Protein AF-0000000077314220 (afdb_homodimer)

Structure (mmCIF, N/CA/C/O backbone):
data_AF-0000000077314220-model_v1
#
loop_
_entity.id
_entity.type
_entity.pdbx_description
1 polymer Carboxypeptidase
#
loop_
_atom_site.group_PDB
_atom_site.id
_atom_site.type_symbol
_atom_site.label_atom_id
_atom_site.label_alt_id
_atom_site.label_comp_id
_atom_site.label_asym_id
_atom_site.label_entity_id
_atom_site.label_seq_id
_atom_site.pdbx_PDB_ins_code
_atom_site.Cartn_x
_atom_site.Cartn_y
_atom_site.Cartn_z
_atom_site.occupancy
_atom_site.B_iso_or_equiv
_atom_site.auth_seq_id
_atom_site.auth_comp_id
_atom_site.auth_asym_id
_atom_site.auth_atom_id
_atom_site.pdbx_PDB_model_num
ATOM 1 N N . MET A 1 1 ? -46.625 78.812 -2.16 1 30.59 1 MET A N 1
ATOM 2 C CA . MET A 1 1 ? -46.312 77.375 -2.182 1 30.59 1 MET A CA 1
ATOM 3 C C . MET A 1 1 ? -44.781 77.125 -2.312 1 30.59 1 MET A C 1
ATOM 5 O O . MET A 1 1 ? -44.219 77.5 -3.344 1 30.59 1 MET A O 1
ATOM 9 N N . GLY A 1 2 ? -44 77.312 -1.196 1 34.62 2 GLY A N 1
ATOM 10 C CA . GLY A 1 2 ? -42.562 77.312 -0.961 1 34.62 2 GLY A CA 1
ATOM 11 C C . GLY A 1 2 ? -41.938 75.938 -1.175 1 34.62 2 GLY A C 1
ATOM 12 O O . GLY A 1 2 ? -42.438 74.938 -0.644 1 34.62 2 GLY A O 1
ATOM 13 N N . PHE A 1 3 ? -41.281 75.688 -2.311 1 38.62 3 PHE A N 1
ATOM 14 C CA . PHE A 1 3 ? -40.5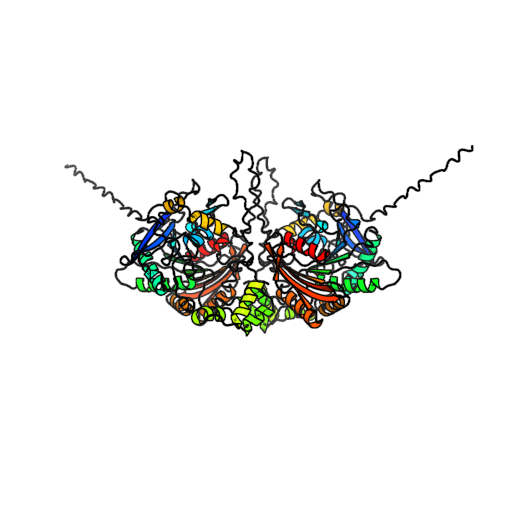62 74.5 -2.732 1 38.62 3 PHE A CA 1
ATOM 15 C C . PHE A 1 3 ? -39.438 74.188 -1.757 1 38.62 3 PHE A C 1
ATOM 17 O O . PHE A 1 3 ? -38.469 74.938 -1.637 1 38.62 3 PHE A O 1
ATOM 24 N N . GLN A 1 4 ? -39.75 73.562 -0.614 1 35.44 4 GLN A N 1
ATOM 25 C CA . GLN A 1 4 ? -38.75 73.062 0.304 1 35.44 4 GLN A CA 1
ATOM 26 C C . GLN A 1 4 ? -37.875 72 -0.354 1 35.44 4 GLN A C 1
ATOM 28 O O . GLN A 1 4 ? -38.406 71 -0.836 1 35.44 4 GLN A O 1
ATOM 33 N N . PHE A 1 5 ? -36.719 72.375 -0.922 1 39.31 5 PHE A N 1
ATOM 34 C CA . PHE A 1 5 ? -35.656 71.5 -1.414 1 39.31 5 PHE A CA 1
ATOM 35 C C . PHE A 1 5 ? -35.125 70.625 -0.303 1 39.31 5 PHE A C 1
ATOM 37 O O . PHE A 1 5 ? -34.562 71.062 0.687 1 39.31 5 PHE A O 1
ATOM 44 N N . HIS A 1 6 ? -35.812 69.5 -0.032 1 38.03 6 HIS A N 1
ATOM 45 C CA . HIS A 1 6 ? -35.219 68.5 0.834 1 38.03 6 HIS A CA 1
ATOM 46 C C . HIS A 1 6 ? -33.906 68 0.281 1 38.03 6 HIS A C 1
ATOM 48 O O . HIS A 1 6 ? -33.844 67.5 -0.846 1 38.03 6 HIS A O 1
ATOM 54 N N . GLU A 1 7 ? -32.75 68.562 0.665 1 34.25 7 GLU A N 1
ATOM 55 C CA . GLU A 1 7 ? -31.406 68.062 0.426 1 34.25 7 GLU A CA 1
ATOM 56 C C . GLU A 1 7 ? -31.266 66.625 0.928 1 34.25 7 GLU A C 1
ATOM 58 O O . GLU A 1 7 ? -31.484 66.375 2.109 1 34.25 7 GLU A O 1
ATOM 63 N N . ILE A 1 8 ? -31.562 65.625 0.116 1 38.06 8 ILE A N 1
ATOM 64 C CA . ILE A 1 8 ? -31.234 64.25 0.375 1 38.06 8 ILE A CA 1
ATOM 65 C C . ILE A 1 8 ? -29.719 64.125 0.575 1 38.06 8 ILE A C 1
ATOM 67 O O . ILE A 1 8 ? -28.938 64.375 -0.343 1 38.06 8 ILE A O 1
ATOM 71 N N . ILE A 1 9 ? -29.188 64.312 1.764 1 36.97 9 ILE A N 1
ATOM 72 C CA . ILE A 1 9 ? -27.828 63.969 2.125 1 36.97 9 ILE A CA 1
ATOM 73 C C . ILE A 1 9 ? -27.594 62.469 1.864 1 36.97 9 ILE A C 1
ATOM 75 O O . ILE A 1 9 ? -28.219 61.625 2.502 1 36.97 9 ILE A O 1
ATOM 79 N N . VAL A 1 10 ? -27.281 62.094 0.671 1 36.12 10 VAL A N 1
ATOM 80 C CA . VAL A 1 10 ? -26.75 60.75 0.399 1 36.12 10 VAL A CA 1
ATOM 81 C C . VAL A 1 10 ? -25.5 60.5 1.241 1 36.12 10 VAL A C 1
ATOM 83 O O . VAL A 1 10 ? -24.484 61.188 1.061 1 36.12 10 VAL A O 1
ATOM 86 N N . VAL A 1 11 ? -25.641 60.156 2.455 1 34.25 11 VAL A N 1
ATOM 87 C CA . VAL A 1 11 ? -24.531 59.594 3.213 1 34.25 11 VAL A CA 1
ATOM 88 C C . VAL A 1 11 ? -23.906 58.469 2.422 1 34.25 11 VAL A C 1
ATOM 90 O O . VAL A 1 11 ? -24.547 57.438 2.182 1 34.25 11 VAL A O 1
ATOM 93 N N . PHE A 1 12 ? -23.078 58.781 1.462 1 32.44 12 PHE A N 1
ATOM 94 C CA . PHE A 1 12 ? -22.156 57.781 0.957 1 32.44 12 PHE A CA 1
ATOM 95 C C . PHE A 1 12 ? -21.5 57 2.105 1 32.44 12 PHE A C 1
ATOM 97 O O . PHE A 1 12 ? -20.75 57.594 2.889 1 32.44 12 PHE A O 1
ATOM 104 N N . CYS A 1 13 ? -22.234 56.094 2.67 1 31.41 13 CYS A N 1
ATOM 105 C CA . CYS A 1 13 ? -21.562 55.094 3.479 1 31.41 13 CYS A CA 1
ATOM 106 C C . CYS A 1 13 ? -20.266 54.625 2.818 1 31.41 13 CYS A C 1
ATOM 108 O O . CYS A 1 13 ? -20.297 53.906 1.822 1 31.41 13 CYS A O 1
ATOM 110 N N . LEU A 1 14 ? -19.297 55.469 2.719 1 31.53 14 LEU A N 1
ATOM 111 C CA . LEU A 1 14 ? -17.969 54.875 2.506 1 31.53 14 LEU A CA 1
ATOM 112 C C . LEU A 1 14 ? -17.797 53.625 3.336 1 31.53 14 LEU A C 1
ATOM 114 O O . LEU A 1 14 ? -17.703 53.688 4.562 1 31.53 14 LEU A O 1
ATOM 118 N N . CYS A 1 15 ? -18.594 52.594 3.035 1 32.47 15 CYS A N 1
ATOM 119 C CA . CYS A 1 15 ? -18.062 51.312 3.51 1 32.47 15 CYS A CA 1
ATOM 120 C C . CYS A 1 15 ? -16.547 51.312 3.514 1 32.47 15 CYS A C 1
ATOM 122 O O . CYS A 1 15 ? -15.914 51.375 2.457 1 32.47 15 CYS A O 1
ATOM 124 N N . LEU A 1 16 ? -15.922 52 4.375 1 34.56 16 LEU A N 1
ATOM 125 C CA . LEU A 1 16 ? -14.531 51.719 4.699 1 34.56 16 LEU A CA 1
ATOM 126 C C . LEU A 1 16 ? -14.211 50.25 4.469 1 34.56 16 LEU A C 1
ATOM 128 O O . LEU A 1 16 ? -14.609 49.375 5.262 1 34.56 16 LEU A O 1
ATOM 132 N N . LEU A 1 17 ? -14.359 49.75 3.332 1 38.25 17 LEU A N 1
ATOM 133 C CA . LEU A 1 17 ? -13.633 48.531 3.064 1 38.25 17 LEU A CA 1
ATOM 134 C C . LEU A 1 17 ? -12.281 48.531 3.775 1 38.25 17 LEU A C 1
ATOM 136 O O . LEU A 1 17 ? -11.375 49.25 3.393 1 38.25 17 LEU A O 1
ATOM 140 N N . ARG A 1 18 ? -12.25 48.656 5.078 1 42.16 18 ARG A N 1
ATOM 141 C CA . ARG A 1 18 ? -11.031 48.375 5.828 1 42.16 18 ARG A CA 1
ATOM 142 C C . ARG A 1 18 ? -10.18 47.312 5.125 1 42.16 18 ARG A C 1
ATOM 144 O O . ARG A 1 18 ? -10.562 46.156 5.047 1 42.16 18 ARG A O 1
ATOM 151 N N . LEU A 1 19 ? -9.445 47.625 4.109 1 46.22 19 LEU A N 1
ATOM 152 C CA . LEU A 1 19 ? -8.445 47 3.266 1 46.22 19 LEU A CA 1
ATOM 153 C C . LEU A 1 19 ? -7.469 46.156 4.102 1 46.22 19 LEU A C 1
ATOM 155 O O . LEU A 1 19 ? -7.137 46.562 5.227 1 46.22 19 LEU A O 1
ATOM 159 N N . CYS A 1 20 ? -7.367 44.844 3.908 1 55.41 20 CYS A N 1
ATOM 160 C CA . CYS A 1 20 ? -6.332 43.906 4.309 1 55.41 20 CYS A CA 1
ATOM 161 C C . CYS A 1 20 ? -4.953 44.562 4.238 1 55.41 20 CYS A C 1
ATOM 163 O O . CYS A 1 20 ? -4.605 45.188 3.234 1 55.41 20 CYS A O 1
ATOM 165 N N . ASN A 1 21 ? -4.324 44.906 5.398 1 60.09 21 ASN A N 1
ATOM 166 C CA . ASN A 1 21 ? -2.98 45.469 5.453 1 60.09 21 ASN A CA 1
ATOM 167 C C . ASN A 1 21 ? -1.93 44.438 5.027 1 60.09 21 ASN A C 1
ATOM 169 O O . ASN A 1 21 ? -0.733 44.75 5.023 1 60.09 21 ASN A O 1
ATOM 173 N N . GLY A 1 22 ? -2.375 43.188 4.707 1 73.38 22 GLY A N 1
ATOM 174 C CA . GLY A 1 22 ? -1.39 42.25 4.211 1 73.38 22 GLY A CA 1
ATOM 175 C C . GLY A 1 22 ? -0.911 42.562 2.807 1 73.38 22 GLY A C 1
ATOM 176 O O . GLY A 1 22 ? -1.623 43.219 2.035 1 73.38 22 GLY A O 1
ATOM 177 N N . GLU A 1 23 ? 0.293 42.25 2.6 1 87.62 23 GLU A N 1
ATOM 178 C CA . GLU A 1 23 ? 0.852 42.531 1.283 1 87.62 23 GLU A CA 1
ATOM 179 C C . GLU A 1 23 ? 0.316 41.562 0.227 1 87.62 23 GLU A C 1
ATOM 181 O O . GLU A 1 23 ? 0.513 40.344 0.328 1 87.62 23 GLU A O 1
ATOM 186 N N . LEU A 1 24 ? -0.346 42.094 -0.724 1 95.38 24 LEU A N 1
ATOM 187 C CA . LEU A 1 24 ? -0.907 41.344 -1.832 1 95.38 24 LEU A CA 1
ATOM 188 C C . LEU A 1 24 ? 0.2 40.75 -2.699 1 95.38 24 LEU A C 1
ATOM 190 O O . LEU A 1 24 ? 1.181 41.438 -3.01 1 95.38 24 LEU A O 1
ATOM 194 N N . ILE A 1 25 ? 0.063 39.469 -2.977 1 96.38 25 ILE A N 1
ATOM 195 C CA . ILE A 1 25 ? 0.928 38.844 -3.961 1 96.38 25 ILE A CA 1
ATOM 196 C C . ILE A 1 25 ? 0.353 39.031 -5.359 1 96.38 25 ILE A C 1
ATOM 198 O O . ILE A 1 25 ? -0.655 38.406 -5.719 1 96.38 25 ILE A O 1
ATOM 202 N N . LYS A 1 26 ? 0.928 39.844 -6.133 1 92.06 26 LYS A N 1
ATOM 203 C CA . LYS A 1 26 ? 0.413 40.156 -7.465 1 92.06 26 LYS A CA 1
ATOM 204 C C . LYS A 1 26 ? 0.435 38.906 -8.367 1 92.06 26 LYS A C 1
ATOM 206 O O . LYS A 1 26 ? -0.47 38.719 -9.188 1 92.06 26 LYS A O 1
ATOM 211 N N . GLY A 1 27 ? 1.518 38.156 -8.219 1 93.81 27 GLY A N 1
ATOM 212 C CA . GLY A 1 27 ? 1.716 36.938 -8.984 1 93.81 27 GLY A CA 1
ATOM 213 C C . GLY A 1 27 ? 3.006 36.219 -8.633 1 93.81 27 GLY A C 1
ATOM 214 O O . GLY A 1 27 ? 4.07 36.844 -8.578 1 93.81 27 GLY A O 1
ATOM 215 N N . LEU A 1 28 ? 2.83 34.969 -8.414 1 97.12 28 LEU A N 1
ATOM 216 C CA . LEU A 1 28 ? 4.039 34.188 -8.188 1 97.12 28 LEU A CA 1
ATOM 217 C C . LEU A 1 28 ? 4.703 33.812 -9.508 1 97.12 28 LEU A C 1
ATOM 219 O O . LEU A 1 28 ? 4.016 33.531 -10.5 1 97.12 28 LEU A O 1
ATOM 223 N N . PRO A 1 29 ? 6.023 33.844 -9.523 1 97.06 29 PRO A N 1
ATOM 224 C CA . PRO A 1 29 ? 6.695 33.406 -10.75 1 97.06 29 PRO A CA 1
ATOM 225 C C . PRO A 1 29 ? 6.238 32.031 -11.219 1 97.06 29 PRO A C 1
ATOM 227 O O . PRO A 1 29 ? 6.25 31.078 -10.43 1 97.06 29 PRO A O 1
ATOM 230 N N . GLY A 1 30 ? 5.777 31.969 -12.469 1 96.56 30 GLY A N 1
ATOM 231 C CA . GLY A 1 30 ? 5.332 30.703 -13.039 1 96.56 30 GLY A CA 1
ATOM 232 C C . GLY A 1 30 ? 3.854 30.453 -12.828 1 96.56 30 GLY A C 1
ATOM 233 O O . GLY A 1 30 ? 3.322 29.438 -13.305 1 96.56 30 GLY A O 1
ATOM 234 N N . GLN A 1 31 ? 3.15 31.281 -12.102 1 96.12 31 GLN A N 1
ATOM 235 C CA . GLN A 1 31 ? 1.728 31.109 -11.828 1 96.12 31 GLN A CA 1
ATOM 236 C C . GLN A 1 31 ? 0.909 31.188 -13.117 1 96.12 31 GLN A C 1
ATOM 238 O O . GLN A 1 31 ? 1.164 32.031 -13.977 1 96.12 31 GLN A O 1
ATOM 243 N N . PRO A 1 32 ? -0.058 30.234 -13.25 1 93.44 32 PRO A N 1
ATOM 244 C CA . PRO A 1 32 ? -0.941 30.344 -14.414 1 93.44 32 PRO A CA 1
ATOM 245 C C . PRO A 1 32 ? -1.646 31.703 -14.492 1 93.44 32 PRO A C 1
ATOM 247 O O . PRO A 1 32 ? -2.086 32.219 -13.477 1 93.44 32 PRO A O 1
ATOM 250 N N . SER A 1 33 ? -1.825 32.219 -15.703 1 89.69 33 SER A N 1
ATOM 251 C CA . SER A 1 33 ? -2.344 33.562 -15.922 1 89.69 33 SER A CA 1
ATOM 252 C C . SER A 1 33 ? -3.832 33.656 -15.594 1 89.69 33 SER A C 1
ATOM 254 O O . SER A 1 33 ? -4.348 34.719 -15.273 1 89.69 33 SER A O 1
ATOM 256 N N . ASN A 1 34 ? -4.445 32.562 -15.617 1 88.94 34 ASN A N 1
ATOM 257 C CA . ASN A 1 34 ? -5.895 32.562 -15.438 1 88.94 34 ASN A CA 1
ATOM 258 C C . ASN A 1 34 ? -6.277 32.375 -13.977 1 88.94 34 ASN A C 1
ATOM 260 O O . ASN A 1 34 ? -7.461 32.312 -13.641 1 88.94 34 ASN A O 1
ATOM 264 N N . TYR A 1 35 ? -5.305 32.344 -13.109 1 92.81 35 TYR A N 1
ATOM 265 C CA . TYR A 1 35 ? -5.629 32.188 -11.695 1 92.81 35 TYR A CA 1
ATOM 266 C C . TYR A 1 35 ? -5.746 33.562 -11.023 1 92.81 35 TYR A C 1
ATOM 268 O O . TYR A 1 35 ? -4.785 34.344 -10.992 1 92.81 35 TYR A O 1
ATOM 276 N N . SER A 1 36 ? -6.941 33.906 -10.367 1 91.25 36 SER A N 1
ATOM 277 C CA . SER A 1 36 ? -7.188 35.25 -9.938 1 91.25 36 SER A CA 1
ATOM 278 C C . SER A 1 36 ? -7.559 35.312 -8.461 1 91.25 36 SER A C 1
ATOM 280 O O . SER A 1 36 ? -7.906 36.375 -7.945 1 91.25 36 SER A O 1
ATOM 282 N N . VAL A 1 37 ? -7.48 34.25 -7.715 1 96.31 37 VAL A N 1
ATOM 283 C CA . VAL A 1 37 ? -7.816 34.281 -6.297 1 96.31 37 VAL A CA 1
ATOM 284 C C . VAL A 1 37 ? -6.758 35.062 -5.535 1 96.31 37 VAL A C 1
ATOM 286 O O . VAL A 1 37 ? -5.562 34.781 -5.656 1 96.31 37 VAL A O 1
ATOM 289 N N . PRO A 1 38 ? -7.137 36.031 -4.75 1 96.25 38 PRO A N 1
ATOM 290 C CA . PRO A 1 38 ? -6.16 36.875 -4.043 1 96.25 38 PRO A CA 1
ATOM 291 C C . PRO A 1 38 ? -5.316 36.062 -3.047 1 96.25 38 PRO A C 1
ATOM 293 O O . PRO A 1 38 ? -5.836 35.188 -2.35 1 96.25 38 PRO A O 1
ATOM 296 N N . GLN A 1 39 ? -4.078 36.406 -3.07 1 97.06 39 GLN A N 1
ATOM 297 C CA . GLN A 1 39 ? -3.076 35.844 -2.176 1 97.06 39 GLN A CA 1
ATOM 298 C C . GLN A 1 39 ? -2.334 36.938 -1.419 1 97.06 39 GLN A C 1
ATOM 300 O O . GLN A 1 39 ? -2.053 38 -1.976 1 97.06 39 GLN A O 1
ATOM 305 N N . TYR A 1 40 ? -2.061 36.625 -0.189 1 97.62 40 TYR A N 1
ATOM 306 C CA . TYR A 1 40 ? -1.324 37.562 0.642 1 97.62 40 TYR A CA 1
ATOM 307 C C . TYR A 1 40 ? -0.188 36.875 1.383 1 97.62 40 TYR A C 1
ATOM 309 O O . TYR A 1 40 ? -0.247 35.656 1.629 1 97.62 40 TYR A O 1
ATOM 317 N N . SER A 1 41 ? 0.833 37.625 1.637 1 97.38 41 SER A N 1
ATOM 318 C CA . SER A 1 41 ? 1.903 37.156 2.514 1 97.38 41 SER A CA 1
ATOM 319 C C . SER A 1 41 ? 2.531 38.312 3.279 1 97.38 41 SER A C 1
ATOM 321 O O . SER A 1 41 ? 2.258 39.469 2.986 1 97.38 41 SER A O 1
ATOM 323 N N . GLY A 1 42 ? 3.24 37.906 4.281 1 95.44 42 GLY A N 1
ATOM 324 C CA . GLY A 1 42 ? 3.916 38.906 5.086 1 95.44 42 GLY A CA 1
ATOM 325 C C . GLY A 1 42 ? 4.367 38.406 6.438 1 95.44 42 GLY A C 1
ATOM 326 O O . GLY A 1 42 ? 4.57 37.188 6.609 1 95.44 42 GLY A O 1
ATOM 327 N N . TYR A 1 43 ? 4.68 39.344 7.277 1 95.31 43 TYR A N 1
ATOM 328 C CA . TYR A 1 43 ? 5.176 39.031 8.609 1 95.31 43 TYR A CA 1
ATOM 329 C C . TYR A 1 43 ? 4.262 39.594 9.688 1 95.31 43 TYR A C 1
ATOM 331 O O . TYR A 1 43 ? 3.725 40.719 9.523 1 95.31 43 TYR A O 1
ATOM 339 N N . ILE A 1 44 ? 4.078 38.875 10.695 1 97.12 44 ILE A N 1
ATOM 340 C CA . ILE A 1 44 ? 3.439 39.375 11.906 1 97.12 44 ILE A CA 1
ATOM 341 C C . ILE A 1 44 ? 4.449 39.375 13.055 1 97.12 44 ILE A C 1
ATOM 343 O O . ILE A 1 44 ? 5.039 38.344 13.383 1 97.12 44 ILE A O 1
ATOM 347 N N . VAL A 1 45 ? 4.637 40.562 13.641 1 96.31 45 VAL A N 1
ATOM 348 C CA . VAL A 1 45 ? 5.539 40.719 14.773 1 96.31 45 VAL A CA 1
ATOM 349 C C . VAL A 1 45 ? 4.883 40.125 16.031 1 96.31 45 VAL A C 1
ATOM 351 O O . VAL A 1 45 ? 3.811 40.594 16.438 1 96.31 45 VAL A O 1
ATOM 354 N N . THR A 1 46 ? 5.516 39.156 16.609 1 97.75 46 THR A N 1
ATOM 355 C CA . THR A 1 46 ? 4.938 38.5 17.781 1 97.75 46 THR A CA 1
ATOM 356 C C . THR A 1 46 ? 5.617 38.969 19.062 1 97.75 46 THR A C 1
ATOM 358 O O . THR A 1 46 ? 5.062 38.844 20.156 1 97.75 46 THR A O 1
ATOM 361 N N . ASN A 1 47 ? 6.797 39.469 18.922 1 97.56 47 ASN A N 1
ATOM 362 C CA . ASN A 1 47 ? 7.535 40.062 20.016 1 97.56 47 ASN A CA 1
ATOM 363 C C . ASN A 1 47 ? 8.391 41.25 19.516 1 97.56 47 ASN A C 1
ATOM 365 O O . ASN A 1 47 ? 9.461 41.031 18.938 1 97.56 47 ASN A O 1
ATOM 369 N N . LYS A 1 48 ? 7.973 42.406 19.828 1 96.69 48 LYS A N 1
ATOM 370 C CA . LYS A 1 48 ? 8.625 43.594 19.312 1 96.69 48 LYS A CA 1
ATOM 371 C C . LYS A 1 48 ? 10.023 43.75 19.906 1 96.69 48 LYS A C 1
ATOM 373 O O . LYS A 1 48 ? 10.961 44.125 19.188 1 96.69 48 LYS A O 1
ATOM 378 N N . GLU A 1 49 ? 10.133 43.594 21.156 1 97.31 49 GLU A N 1
ATOM 379 C CA . GLU A 1 49 ? 11.406 43.781 21.859 1 97.31 49 GLU A CA 1
ATOM 380 C C . GLU A 1 49 ? 12.492 42.875 21.266 1 97.31 49 GLU A C 1
ATOM 382 O O . GLU A 1 49 ? 13.633 43.312 21.109 1 97.31 49 GLU A O 1
ATOM 387 N N . HIS A 1 50 ? 12.062 41.656 20.953 1 95.81 50 HIS A N 1
ATOM 388 C CA . HIS A 1 50 ? 13.031 40.688 20.438 1 95.81 50 HIS A CA 1
ATOM 389 C C . HIS A 1 50 ? 13.07 40.688 18.922 1 95.81 50 HIS A C 1
ATOM 391 O O . HIS A 1 50 ? 13.953 40.094 18.312 1 95.81 50 HIS A O 1
ATOM 397 N N . GLY A 1 51 ? 12.141 41.406 18.297 1 93.75 51 GLY A N 1
ATOM 398 C CA . GLY A 1 51 ? 12.055 41.438 16.844 1 93.75 51 GLY A CA 1
ATOM 399 C C . GLY A 1 51 ? 11.617 40.094 16.266 1 93.75 51 GLY A C 1
ATOM 400 O O . GLY A 1 51 ? 12.109 39.688 15.211 1 93.75 51 GLY A O 1
ATOM 401 N N . ARG A 1 52 ? 10.828 39.312 17 1 95.69 52 ARG A N 1
ATOM 402 C CA . ARG A 1 52 ? 10.297 38.062 16.484 1 95.69 52 ARG A CA 1
ATOM 403 C C . ARG A 1 52 ? 9.164 38.312 15.492 1 95.69 52 ARG A C 1
ATOM 405 O O . ARG A 1 52 ? 8.227 39.062 15.797 1 95.69 52 ARG A O 1
ATOM 412 N N . SER A 1 53 ? 9.273 37.719 14.328 1 94.5 53 SER A N 1
ATOM 413 C CA . SER A 1 53 ? 8.273 37.875 13.273 1 94.5 53 SER A CA 1
ATOM 414 C C . SER A 1 53 ? 7.992 36.531 12.602 1 94.5 53 SER A C 1
ATOM 416 O O . SER A 1 53 ? 8.906 35.875 12.102 1 94.5 53 SER A O 1
ATOM 418 N N . LEU A 1 54 ? 6.785 36.125 12.594 1 97.19 54 LEU A N 1
ATOM 419 C CA . LEU A 1 54 ? 6.383 34.906 11.891 1 97.19 54 LEU A CA 1
ATOM 420 C C . LEU A 1 54 ? 5.871 35.25 10.492 1 97.19 54 LEU A C 1
ATOM 422 O O . LEU A 1 54 ? 5.078 36.156 10.312 1 97.19 54 LEU A O 1
ATOM 426 N N . PHE A 1 55 ? 6.402 34.5 9.531 1 96.69 55 PHE A N 1
ATOM 427 C CA . PHE A 1 55 ? 5.973 34.625 8.148 1 96.69 55 PHE A CA 1
ATOM 428 C C . PHE A 1 55 ? 4.695 33.844 7.895 1 96.69 55 PHE A C 1
ATOM 430 O O . PHE A 1 55 ? 4.504 32.781 8.461 1 96.69 55 PHE A O 1
ATOM 437 N N . TYR A 1 56 ? 3.822 34.438 7.035 1 98.31 56 TYR A N 1
ATOM 438 C CA . TYR A 1 56 ? 2.611 33.719 6.676 1 98.31 56 TYR A CA 1
ATOM 439 C C . TYR A 1 56 ? 2.336 33.812 5.18 1 98.31 56 TYR A C 1
ATOM 441 O O . TYR A 1 56 ? 2.822 34.75 4.52 1 98.31 56 TYR A O 1
ATOM 449 N N . TYR A 1 57 ? 1.733 32.812 4.645 1 98.5 57 TYR A N 1
ATOM 450 C CA . TYR A 1 57 ? 1.09 32.781 3.336 1 98.5 57 TYR A CA 1
ATOM 451 C C . TYR A 1 57 ? -0.413 32.562 3.471 1 98.5 57 TYR A C 1
ATOM 453 O O . TYR A 1 57 ? -0.854 31.594 4.098 1 98.5 57 TYR A O 1
ATOM 461 N N . PHE A 1 58 ? -1.225 33.531 3.004 1 98.56 58 PHE A N 1
ATOM 462 C CA . PHE A 1 58 ? -2.68 33.5 3.104 1 98.56 58 PHE A CA 1
ATOM 463 C C . PHE A 1 58 ? -3.318 33.531 1.721 1 98.56 58 PHE A C 1
ATOM 465 O O . PHE A 1 58 ? -3.004 34.375 0.898 1 98.56 58 PHE A O 1
ATOM 472 N N . ILE A 1 59 ? -4.18 32.562 1.494 1 98.44 59 ILE A N 1
ATOM 473 C CA . ILE A 1 59 ? -4.938 32.531 0.246 1 98.44 59 ILE A CA 1
ATOM 474 C C . ILE A 1 59 ? -6.434 32.5 0.548 1 98.44 59 ILE A C 1
ATOM 476 O O . ILE A 1 59 ? -6.887 31.703 1.364 1 98.44 59 ILE A O 1
ATOM 480 N N . GLU A 1 60 ? -7.176 33.438 -0.1 1 98 60 GLU A N 1
ATOM 481 C CA . GLU A 1 60 ? -8.625 33.469 0.079 1 98 60 GLU A CA 1
ATOM 482 C C . GLU A 1 60 ? -9.289 32.219 -0.5 1 98 60 GLU A C 1
ATOM 484 O O . GLU A 1 60 ? -8.742 31.594 -1.402 1 98 60 GLU A O 1
ATOM 489 N N . ALA A 1 61 ? -10.438 31.906 0.076 1 98.5 61 ALA A N 1
ATOM 490 C CA . ALA A 1 61 ? -11.242 30.844 -0.538 1 98.5 61 ALA A CA 1
ATOM 491 C C . ALA A 1 61 ? -11.609 31.203 -1.976 1 98.5 61 ALA A C 1
ATOM 493 O O . ALA A 1 61 ? -11.852 32.375 -2.289 1 98.5 61 ALA A O 1
ATOM 494 N N . ALA A 1 62 ? -11.602 30.141 -2.824 1 97.38 62 ALA A N 1
ATOM 495 C CA . ALA A 1 62 ? -11.992 30.344 -4.215 1 97.38 62 ALA A CA 1
ATOM 496 C C . ALA A 1 62 ? -13.5 30.516 -4.344 1 97.38 62 ALA A C 1
ATOM 498 O O . ALA A 1 62 ? -14.18 29.672 -4.941 1 97.38 62 ALA A O 1
ATOM 499 N N . SER A 1 63 ? -13.93 31.562 -3.77 1 96.12 63 SER A N 1
ATOM 500 C CA . SER A 1 63 ? -15.352 31.891 -3.719 1 96.12 63 SER A CA 1
ATOM 501 C C . SER A 1 63 ? -15.562 33.406 -3.605 1 96.12 63 SER A C 1
ATOM 503 O O . SER A 1 63 ? -14.805 34.094 -2.92 1 96.12 63 SER A O 1
ATOM 505 N N . PRO A 1 64 ? -16.656 33.906 -4.246 1 93.38 64 PRO A N 1
ATOM 506 C CA . PRO A 1 64 ? -16.969 35.344 -4.055 1 93.38 64 PRO A CA 1
ATOM 507 C C . PRO A 1 64 ? -17.344 35.656 -2.613 1 93.38 64 PRO A C 1
ATOM 509 O O . PRO A 1 64 ? -17.219 36.812 -2.189 1 93.38 64 PRO A O 1
ATOM 512 N N . ASN A 1 65 ? -17.75 34.656 -1.926 1 94.19 65 ASN A N 1
ATOM 513 C CA . ASN A 1 65 ? -18.156 34.844 -0.538 1 94.19 65 ASN A CA 1
ATOM 514 C C . ASN A 1 65 ? -17.062 34.406 0.431 1 94.19 65 ASN A C 1
ATOM 516 O O . ASN A 1 65 ? -17.344 33.906 1.509 1 94.19 65 ASN A O 1
ATOM 520 N N . HIS A 1 66 ? -15.852 34.594 0.029 1 95.19 66 HIS A N 1
ATOM 521 C CA . HIS A 1 66 ? -14.711 34.125 0.81 1 95.19 66 HIS A CA 1
ATOM 522 C C . HIS A 1 66 ? -14.742 34.688 2.229 1 95.19 66 HIS A C 1
ATOM 524 O O . HIS A 1 66 ? -14.328 34 3.176 1 95.19 66 HIS A O 1
ATOM 530 N N . SER A 1 67 ? -15.305 35.844 2.479 1 93.5 67 SER A N 1
ATOM 531 C CA . SER A 1 67 ? -15.281 36.5 3.781 1 93.5 67 SER A CA 1
ATOM 532 C C . SER A 1 67 ? -16.219 35.844 4.766 1 93.5 67 SER A C 1
ATOM 534 O O . SER A 1 67 ? -16.109 36.031 5.977 1 93.5 67 SER A O 1
ATOM 536 N N . SER A 1 68 ? -17.156 35.062 4.242 1 94.06 68 SER A N 1
ATOM 537 C CA . SER A 1 68 ? -18.094 34.344 5.102 1 94.06 68 SER A CA 1
ATOM 538 C C . SER A 1 68 ? -17.672 32.906 5.309 1 94.06 68 SER A C 1
ATOM 540 O O . SER A 1 68 ? -18.281 32.188 6.102 1 94.06 68 SER A O 1
ATOM 542 N N . LEU A 1 69 ? -16.625 32.562 4.633 1 97.69 69 LEU A N 1
ATOM 543 C CA . LEU A 1 69 ? -16.125 31.188 4.758 1 97.69 69 LEU A CA 1
ATOM 544 C C . LEU A 1 69 ? -15.086 31.094 5.871 1 97.69 69 LEU A C 1
ATOM 546 O O . LEU A 1 69 ? -14.555 32.125 6.316 1 97.69 69 LEU A O 1
ATOM 550 N N . PRO A 1 70 ? -14.852 29.891 6.32 1 98.5 70 PRO A N 1
ATOM 551 C CA . PRO A 1 70 ? -13.922 29.719 7.438 1 98.5 70 PRO A CA 1
ATOM 552 C C . PRO A 1 70 ? -12.492 30.125 7.082 1 98.5 70 PRO A C 1
ATOM 554 O O . PRO A 1 70 ? -12.141 30.188 5.898 1 98.5 70 PRO A O 1
ATOM 557 N N . VAL A 1 71 ? -11.758 30.422 8.125 1 98.81 71 VAL A N 1
ATOM 558 C CA . VAL A 1 71 ? -10.305 30.516 8.039 1 98.81 71 VAL A CA 1
ATOM 559 C C . VAL A 1 71 ? -9.664 29.281 8.672 1 98.81 71 VAL A C 1
ATOM 561 O O . VAL A 1 71 ? -9.977 28.938 9.82 1 98.81 71 VAL A O 1
ATOM 564 N N . THR A 1 72 ? -8.891 28.609 7.945 1 98.94 72 THR A N 1
ATOM 565 C CA . THR A 1 72 ? -8.156 27.453 8.453 1 98.94 72 THR A CA 1
ATOM 566 C C . THR A 1 72 ? -6.66 27.75 8.531 1 98.94 72 THR A C 1
ATOM 568 O O . THR A 1 72 ? -6.031 28.062 7.512 1 98.94 72 THR A O 1
ATOM 571 N N . MET A 1 73 ? -6.129 27.672 9.695 1 98.94 73 MET A N 1
ATOM 572 C CA . MET A 1 73 ? -4.688 27.812 9.883 1 98.94 73 MET A CA 1
ATOM 573 C C . MET A 1 73 ? -4.004 26.453 9.859 1 98.94 73 MET A C 1
ATOM 575 O O . MET A 1 73 ? -4.434 25.516 10.547 1 98.94 73 MET A O 1
ATOM 579 N N . TRP A 1 74 ? -3.012 26.344 9.062 1 98.88 74 TRP A N 1
ATOM 580 C CA . TRP A 1 74 ? -2.248 25.109 8.891 1 98.88 74 TRP A CA 1
ATOM 581 C C . TRP A 1 74 ? -0.893 25.203 9.586 1 98.88 74 TRP A C 1
ATOM 583 O O . TRP A 1 74 ? -0.16 26.172 9.391 1 98.88 74 TRP A O 1
ATOM 593 N N . LEU A 1 75 ? -0.571 24.141 10.383 1 98.81 75 LEU A N 1
ATOM 594 C CA . LEU A 1 75 ? 0.74 24.031 11.016 1 98.81 75 LEU A CA 1
ATOM 595 C C . LEU A 1 75 ? 1.363 22.672 10.742 1 98.81 75 LEU A C 1
ATOM 597 O O . LEU A 1 75 ? 0.799 21.641 11.117 1 98.81 75 LEU A O 1
ATOM 601 N N . ASN A 1 76 ? 2.504 22.688 10.164 1 98.06 76 ASN A N 1
ATOM 602 C CA . ASN A 1 76 ? 3.287 21.453 10.07 1 98.06 76 ASN A CA 1
ATOM 603 C C . ASN A 1 76 ? 3.992 21.141 11.383 1 98.06 76 ASN A C 1
ATOM 605 O O . ASN A 1 76 ? 4.074 22 12.266 1 98.06 76 ASN A O 1
ATOM 609 N N . GLY A 1 77 ? 4.445 19.906 11.438 1 97.06 77 GLY A N 1
ATOM 610 C CA . GLY A 1 77 ? 5.148 19.484 12.641 1 97.06 77 GLY A CA 1
ATOM 611 C C . GLY A 1 77 ? 6.648 19.688 12.555 1 97.06 77 GLY A C 1
ATOM 612 O O . GLY A 1 77 ? 7.109 20.781 12.219 1 97.06 77 GLY A O 1
ATOM 613 N N . GLY A 1 78 ? 7.285 18.75 12.82 1 93.44 78 GLY A N 1
ATOM 614 C CA . GLY A 1 78 ? 8.742 18.766 12.891 1 93.44 78 GLY A CA 1
ATOM 615 C C . GLY A 1 78 ? 9.289 18.141 14.156 1 93.44 78 GLY A C 1
ATOM 616 O O . GLY A 1 78 ? 9.258 16.922 14.312 1 93.44 78 GLY A O 1
ATOM 617 N N . PRO A 1 79 ? 9.539 18.828 15.094 1 94.19 79 PRO A N 1
ATOM 618 C CA . PRO A 1 79 ? 9.203 20.25 15.211 1 94.19 79 PRO A CA 1
ATOM 619 C C . PRO A 1 79 ? 10.016 21.141 14.273 1 94.19 79 PRO A C 1
ATOM 621 O O . PRO A 1 79 ? 11.141 20.781 13.914 1 94.19 79 PRO A O 1
ATOM 624 N N . GLY A 1 80 ? 9.352 22.172 13.852 1 95.94 80 GLY A N 1
ATOM 625 C CA . GLY A 1 80 ? 10.047 23.234 13.133 1 95.94 80 GLY A CA 1
ATOM 626 C C . GLY A 1 80 ? 10.125 22.984 11.641 1 95.94 80 GLY A C 1
ATOM 627 O O . GLY A 1 80 ? 11.156 23.234 11.016 1 95.94 80 GLY A O 1
ATOM 628 N N . CYS A 1 81 ? 9.047 22.469 11.117 1 97.62 81 CYS A N 1
ATOM 629 C CA . CYS A 1 81 ? 9.047 22.297 9.672 1 97.62 81 CYS A CA 1
ATOM 630 C C . CYS A 1 81 ? 8.086 23.266 9 1 97.62 81 CYS A C 1
ATOM 632 O O . CYS A 1 81 ? 7.086 23.672 9.609 1 97.62 81 CYS A O 1
ATOM 634 N N . SER A 1 82 ? 8.297 23.547 7.781 1 98.31 82 SER A N 1
ATOM 635 C CA . SER A 1 82 ? 7.691 24.641 7.031 1 98.31 82 SER A CA 1
ATOM 636 C C . SER A 1 82 ? 6.262 24.297 6.621 1 98.31 82 SER A C 1
ATOM 638 O O . SER A 1 82 ? 6.02 23.297 5.949 1 98.31 82 SER A O 1
ATOM 640 N N . SER A 1 83 ? 5.379 25.188 6.938 1 98.69 83 SER A N 1
ATOM 641 C CA . SER A 1 83 ? 3.998 25.094 6.473 1 98.69 83 SER A CA 1
ATOM 642 C C . SER A 1 83 ? 3.861 25.594 5.035 1 98.69 83 SER A C 1
ATOM 644 O O . SER A 1 83 ? 2.945 25.188 4.316 1 98.69 83 SER A O 1
ATOM 646 N N . LEU A 1 84 ? 4.73 26.469 4.641 1 98.56 84 LEU A N 1
ATOM 647 C CA . LEU A 1 84 ? 4.75 26.906 3.25 1 98.56 84 LEU A CA 1
ATOM 648 C C . LEU A 1 84 ? 5.211 25.781 2.33 1 98.56 84 LEU A C 1
ATOM 650 O O . LEU A 1 84 ? 4.59 25.531 1.297 1 98.56 84 LEU A O 1
ATOM 654 N N . GLY A 1 85 ? 6.262 25.141 2.693 1 98.25 85 GLY A N 1
ATOM 655 C CA . GLY A 1 85 ? 6.82 24.078 1.885 1 98.25 85 GLY A CA 1
ATOM 656 C C . GLY A 1 85 ? 5.934 22.844 1.826 1 98.25 85 GLY A C 1
ATOM 657 O O . GLY A 1 85 ? 5.398 22.516 0.768 1 98.25 85 GLY A O 1
ATOM 658 N N . PHE A 1 86 ? 5.762 22.203 2.992 1 98.06 86 PHE A N 1
ATOM 659 C CA . PHE A 1 86 ? 4.934 21 3.045 1 98.06 86 PHE A CA 1
ATOM 660 C C . PHE A 1 86 ? 3.467 21.344 2.811 1 98.06 86 PHE A C 1
ATOM 662 O O . PHE A 1 86 ? 2.844 20.828 1.883 1 98.06 86 PHE A O 1
ATOM 669 N N . GLY A 1 87 ? 2.973 22.234 3.605 1 98.56 87 GLY A N 1
ATOM 670 C CA . GLY A 1 87 ? 1.552 22.547 3.605 1 98.56 87 GLY A CA 1
ATOM 671 C C . GLY A 1 87 ? 1.07 23.141 2.295 1 98.56 87 GLY A C 1
ATOM 672 O O . GLY A 1 87 ? 0.297 22.516 1.57 1 98.56 87 GLY A O 1
ATOM 673 N N . ALA A 1 88 ? 1.563 24.266 1.9 1 98.75 88 ALA A N 1
ATOM 674 C CA . ALA A 1 88 ? 1.02 25.016 0.773 1 98.75 88 ALA A CA 1
ATOM 675 C C . ALA A 1 88 ? 1.49 24.438 -0.555 1 98.75 88 ALA A C 1
ATOM 677 O O . ALA A 1 88 ? 0.684 24.203 -1.46 1 98.75 88 ALA A O 1
ATOM 678 N N . PHE A 1 89 ? 2.732 24.156 -0.654 1 98.5 89 PHE A N 1
ATOM 679 C CA . PHE A 1 89 ? 3.248 23.859 -1.987 1 98.5 89 PHE A CA 1
ATOM 680 C C . PHE A 1 89 ? 3.297 22.359 -2.23 1 98.5 89 PHE A C 1
ATOM 682 O O . PHE A 1 89 ? 3.344 21.906 -3.379 1 98.5 89 PHE A O 1
ATOM 689 N N . MET A 1 90 ? 3.266 21.578 -1.196 1 98.12 90 MET A N 1
ATOM 690 C CA . MET A 1 90 ? 3.289 20.125 -1.394 1 98.12 90 MET A CA 1
ATOM 691 C C . MET A 1 90 ? 1.89 19.531 -1.26 1 98.12 90 MET A C 1
ATOM 693 O O . MET A 1 90 ? 1.515 18.641 -2.02 1 98.12 90 MET A O 1
ATOM 697 N N . GLU A 1 91 ? 1.136 20.031 -0.344 1 98.31 91 GLU A N 1
ATOM 698 C CA . GLU A 1 91 ? -0.044 19.281 0.078 1 98.31 91 GLU A CA 1
ATOM 699 C C . GLU A 1 91 ? -1.328 20 -0.335 1 98.31 91 GLU A C 1
ATOM 701 O O . GLU A 1 91 ? -2.072 19.5 -1.187 1 98.31 91 GLU A O 1
ATOM 706 N N . THR A 1 92 ? -1.635 21.203 0.187 1 98.62 92 THR A N 1
ATOM 707 C CA . THR A 1 92 ? -3.027 21.641 0.201 1 98.62 92 THR A CA 1
ATOM 708 C C . THR A 1 92 ? -3.188 22.969 -0.528 1 98.62 92 THR A C 1
ATOM 710 O O . THR A 1 92 ? -4.309 23.422 -0.756 1 98.62 92 THR A O 1
ATOM 713 N N . GLY A 1 93 ? -2.123 23.625 -0.891 1 98.56 93 GLY A N 1
ATOM 714 C CA . GLY A 1 93 ? -2.205 24.938 -1.495 1 98.56 93 GLY A CA 1
ATOM 715 C C . GLY A 1 93 ? -2.664 24.906 -2.941 1 98.56 93 GLY A C 1
ATOM 716 O O . GLY A 1 93 ? -2.924 23.828 -3.49 1 98.56 93 GLY A O 1
ATOM 717 N N . PRO A 1 94 ? -2.738 26.062 -3.529 1 97.94 94 PRO A N 1
ATOM 718 C CA . PRO A 1 94 ? -3.346 26.188 -4.855 1 97.94 94 PRO A CA 1
ATOM 719 C C . PRO A 1 94 ? -2.412 25.734 -5.977 1 97.94 94 PRO A C 1
ATOM 721 O O . PRO A 1 94 ? -2.867 25.469 -7.09 1 97.94 94 PRO A O 1
ATOM 724 N N . PHE A 1 95 ? -1.061 25.703 -5.629 1 97.31 95 PHE A N 1
ATOM 725 C CA . PHE A 1 95 ? -0.101 25.406 -6.688 1 97.31 95 PHE A CA 1
ATOM 726 C C . PHE A 1 95 ? 0.868 24.312 -6.25 1 97.31 95 PHE A C 1
ATOM 728 O O . PHE A 1 95 ? 1.139 24.156 -5.059 1 97.31 95 PHE A O 1
ATOM 735 N N . GLN A 1 96 ? 1.307 23.594 -7.254 1 95.12 96 GLN A N 1
ATOM 736 C CA . GLN A 1 96 ? 2.475 22.734 -7.137 1 95.12 96 GLN A CA 1
ATOM 737 C C . GLN A 1 96 ? 3.537 23.094 -8.172 1 95.12 96 GLN A C 1
ATOM 739 O O . GLN A 1 96 ? 3.242 23.766 -9.156 1 95.12 96 GLN A O 1
ATOM 744 N N . ILE A 1 97 ? 4.699 22.656 -7.871 1 96.75 97 ILE A N 1
ATOM 745 C CA . ILE A 1 97 ? 5.773 22.953 -8.812 1 96.75 97 ILE A CA 1
ATOM 746 C C . ILE A 1 97 ? 5.863 21.859 -9.867 1 96.75 97 ILE A C 1
ATOM 748 O O . ILE A 1 97 ? 6.148 20.703 -9.547 1 96.75 97 ILE A O 1
ATOM 752 N N . GLY A 1 98 ? 5.676 22.219 -11.094 1 93.81 98 GLY A N 1
ATOM 753 C CA . GLY A 1 98 ? 5.785 21.266 -12.188 1 93.81 98 GLY A CA 1
ATOM 754 C C . GLY A 1 98 ? 7.219 20.891 -12.508 1 93.81 98 GLY A C 1
ATOM 755 O O . GLY A 1 98 ? 8.156 21.453 -11.953 1 93.81 98 GLY A O 1
ATOM 756 N N . GLU A 1 99 ? 7.391 19.953 -13.383 1 90.25 99 GLU A N 1
ATOM 757 C CA . GLU A 1 99 ? 8.711 19.453 -13.766 1 90.25 99 GLU A CA 1
ATOM 758 C C . GLU A 1 99 ? 9.547 20.562 -14.414 1 90.25 99 GLU A C 1
ATOM 760 O O . GLU A 1 99 ? 10.773 20.578 -14.281 1 90.25 99 GLU A O 1
ATOM 765 N N . ASP A 1 100 ? 8.875 21.469 -15.047 1 90.31 100 ASP A N 1
ATOM 766 C CA . ASP A 1 100 ? 9.578 22.547 -15.734 1 90.31 100 ASP A CA 1
ATOM 767 C C . ASP A 1 100 ? 9.852 23.719 -14.797 1 90.31 100 ASP A C 1
ATOM 769 O O . ASP A 1 100 ? 10.422 24.734 -15.203 1 90.31 100 ASP A O 1
ATOM 773 N N . GLY A 1 101 ? 9.398 23.562 -13.609 1 89.81 101 GLY A N 1
ATOM 774 C CA . GLY A 1 101 ? 9.648 24.609 -12.633 1 89.81 101 GLY A CA 1
ATOM 775 C C . GLY A 1 101 ? 8.531 25.641 -12.57 1 89.81 101 GLY A C 1
ATOM 776 O O . GLY A 1 101 ? 8.531 26.516 -11.703 1 89.81 101 GLY A O 1
ATOM 777 N N . LEU A 1 102 ? 7.594 25.453 -13.445 1 93.25 102 LEU A N 1
ATOM 778 C CA . LEU A 1 102 ? 6.438 26.344 -13.43 1 93.25 102 LEU A CA 1
ATOM 779 C C . LEU A 1 102 ? 5.375 25.828 -12.461 1 93.25 102 LEU A C 1
ATOM 781 O O . LEU A 1 102 ? 5.391 24.672 -12.07 1 93.25 102 LEU A O 1
ATOM 785 N N . LEU A 1 103 ? 4.531 26.766 -12.023 1 97.19 103 LEU A N 1
ATOM 786 C CA . LEU A 1 103 ? 3.469 26.375 -11.102 1 97.19 103 LEU A CA 1
ATOM 787 C C . LEU A 1 103 ? 2.305 25.734 -11.844 1 97.19 103 LEU A C 1
ATOM 789 O O . LEU A 1 103 ? 1.915 26.203 -12.922 1 97.19 103 LEU A O 1
ATOM 793 N N . VAL A 1 104 ? 1.858 24.625 -11.367 1 95.75 104 VAL A N 1
ATOM 794 C CA . VAL A 1 104 ? 0.678 23.938 -11.875 1 95.75 104 VAL A CA 1
ATOM 795 C C . VAL A 1 104 ? -0.452 24.031 -10.852 1 95.75 104 VAL A C 1
ATOM 797 O O . VAL A 1 104 ? -0.221 23.906 -9.648 1 95.75 104 VAL A O 1
ATOM 800 N N . LEU A 1 105 ? -1.637 24.281 -11.367 1 96.38 105 LEU A N 1
ATOM 801 C CA . LEU A 1 105 ? -2.787 24.422 -10.477 1 96.38 105 LEU A CA 1
ATOM 802 C C . LEU A 1 105 ? -3.09 23.094 -9.781 1 96.38 105 LEU A C 1
ATOM 804 O O . LEU A 1 105 ? -3.104 22.047 -10.422 1 96.38 105 LEU A O 1
ATOM 808 N N . ASN A 1 106 ? -3.258 23.156 -8.5 1 96.38 106 ASN A N 1
ATOM 809 C CA . ASN A 1 106 ? -3.771 22.031 -7.719 1 96.38 106 ASN A CA 1
ATOM 810 C C . ASN A 1 106 ? -5.297 21.984 -7.754 1 96.38 106 ASN A C 1
ATOM 812 O O . ASN A 1 106 ? -5.965 22.766 -7.082 1 96.38 106 ASN A O 1
ATOM 816 N N . GLN A 1 107 ? -5.836 20.984 -8.414 1 95.88 107 GLN A N 1
ATOM 817 C CA . GLN A 1 107 ? -7.277 20.922 -8.625 1 95.88 107 GLN A CA 1
ATOM 818 C C . GLN A 1 107 ? -7.996 20.516 -7.34 1 95.88 107 GLN A C 1
ATOM 820 O O . GLN A 1 107 ? -9.219 20.641 -7.234 1 95.88 107 GLN A O 1
ATOM 825 N N . HIS A 1 108 ? -7.246 20.125 -6.375 1 97.62 108 HIS A N 1
ATOM 826 C CA . HIS A 1 108 ? -7.828 19.672 -5.113 1 97.62 108 HIS A CA 1
ATOM 827 C C . HIS A 1 108 ? -7.293 20.5 -3.939 1 97.62 108 HIS A C 1
ATOM 829 O O . HIS A 1 108 ? -7.051 19.953 -2.859 1 97.62 108 HIS A O 1
ATOM 835 N N . SER A 1 109 ? -7.035 21.766 -4.184 1 98.31 109 SER A N 1
ATOM 836 C CA . SER A 1 109 ? -6.555 22.672 -3.145 1 98.31 109 SER A CA 1
ATOM 837 C C . SER A 1 109 ? -7.617 22.906 -2.08 1 98.31 109 SER A C 1
ATOM 839 O O . SER A 1 109 ? -8.812 22.891 -2.375 1 98.31 109 SER A O 1
ATOM 841 N N . TRP A 1 110 ? -7.211 23.141 -0.893 1 98.88 110 TRP A N 1
ATOM 842 C CA . TRP A 1 110 ? -8.133 23.25 0.23 1 98.88 110 TRP A CA 1
ATOM 843 C C . TRP A 1 110 ? -8.789 24.625 0.251 1 98.88 110 TRP A C 1
ATOM 845 O O . TRP A 1 110 ? -9.828 24.828 0.895 1 98.88 110 TRP A O 1
ATOM 855 N N . ASN A 1 111 ? -8.273 25.609 -0.55 1 98.69 111 ASN A N 1
ATOM 856 C CA . ASN A 1 111 ? -8.93 26.922 -0.604 1 98.69 111 ASN A CA 1
ATOM 857 C C . ASN A 1 111 ? -10.219 26.859 -1.418 1 98.69 111 ASN A C 1
ATOM 859 O O . ASN A 1 111 ? -10.953 27.859 -1.487 1 98.69 111 ASN A O 1
ATOM 863 N N . LEU A 1 112 ? -10.477 25.703 -1.958 1 98.25 112 LEU A N 1
ATOM 864 C CA . LEU A 1 112 ? -11.789 25.469 -2.549 1 98.25 112 LEU A CA 1
ATOM 865 C C . LEU A 1 112 ? -12.875 25.453 -1.474 1 98.25 112 LEU A C 1
ATOM 867 O O . LEU A 1 112 ? -14.055 25.641 -1.772 1 98.25 112 LEU A O 1
ATOM 871 N N . GLU A 1 113 ? -12.477 25.25 -0.188 1 98.31 113 GLU A N 1
ATOM 872 C CA . GLU A 1 113 ? -13.453 25.062 0.879 1 98.31 113 GLU A CA 1
ATOM 873 C C . GLU A 1 113 ? -13.266 26.094 1.992 1 98.31 113 GLU A C 1
ATOM 875 O O . GLU A 1 113 ? -14.18 26.328 2.783 1 98.31 113 GLU A O 1
ATOM 880 N N . SER A 1 114 ? -12.148 26.672 2.074 1 98.75 114 SER A N 1
ATOM 881 C CA . SER A 1 114 ? -11.797 27.547 3.188 1 98.75 114 SER A CA 1
ATOM 882 C C . SER A 1 114 ? -10.75 28.578 2.775 1 98.75 114 SER A C 1
ATOM 884 O O . SER A 1 114 ? -10.047 28.391 1.782 1 98.75 114 SER A O 1
ATOM 886 N N . ASN A 1 115 ? -10.797 29.766 3.455 1 98.75 115 ASN A N 1
ATOM 887 C CA . ASN A 1 115 ? -9.594 30.594 3.465 1 98.75 115 ASN A CA 1
ATOM 888 C C . ASN A 1 115 ? -8.438 29.891 4.176 1 98.75 115 ASN A C 1
ATOM 890 O O . ASN A 1 115 ? -8.609 29.375 5.281 1 98.75 115 ASN A O 1
ATOM 894 N N . MET A 1 116 ? -7.289 29.828 3.502 1 98.88 116 MET A N 1
ATOM 895 C CA . MET A 1 116 ? -6.199 29.047 4.059 1 98.88 116 MET A CA 1
ATOM 896 C C . MET A 1 116 ? -5.051 29.938 4.516 1 98.88 116 MET A C 1
ATOM 898 O O . MET A 1 116 ? -4.59 30.797 3.76 1 98.88 116 MET A O 1
ATOM 902 N N . LEU A 1 117 ? -4.617 29.703 5.738 1 98.88 117 LEU A N 1
ATOM 903 C CA . LEU A 1 117 ? -3.531 30.453 6.363 1 98.88 117 LEU A CA 1
ATOM 904 C C . LEU A 1 117 ? -2.387 29.531 6.758 1 98.88 117 LEU A C 1
ATOM 906 O O . LEU A 1 117 ? -2.533 28.703 7.668 1 98.88 117 LEU A O 1
ATOM 910 N N . TYR A 1 118 ? -1.26 29.656 6.055 1 98.88 118 TYR A N 1
ATOM 911 C CA . TYR A 1 118 ? -0.068 28.875 6.352 1 98.88 118 TYR A CA 1
ATOM 912 C C . TYR A 1 118 ? 0.947 29.688 7.137 1 98.88 118 TYR A C 1
ATOM 914 O O . TYR A 1 118 ? 1.354 30.766 6.695 1 98.88 118 TYR A O 1
ATOM 922 N N . VAL A 1 119 ? 1.393 29.141 8.25 1 98.81 119 VAL A N 1
ATOM 923 C CA . VAL A 1 119 ? 2.277 29.922 9.117 1 98.81 119 VAL A CA 1
ATOM 924 C C . VAL A 1 119 ? 3.59 29.172 9.32 1 98.81 119 VAL A C 1
ATOM 926 O O . VAL A 1 119 ? 3.59 28 9.695 1 98.81 119 VAL A O 1
ATOM 929 N N . GLU A 1 120 ? 4.648 29.875 9.023 1 97.75 120 GLU A N 1
ATOM 930 C CA . GLU A 1 120 ? 5.969 29.344 9.328 1 97.75 120 GLU A CA 1
ATOM 931 C C . GLU A 1 120 ? 6.293 29.484 10.812 1 97.75 120 GLU A C 1
ATOM 933 O O . GLU A 1 120 ? 6.895 30.484 11.227 1 97.75 120 GLU A O 1
ATOM 938 N N . SER A 1 121 ? 5.938 28.531 11.492 1 97.69 121 SER A N 1
ATOM 939 C CA . SER A 1 121 ? 6.074 28.516 12.945 1 97.69 121 SER A CA 1
ATOM 940 C C . SER A 1 121 ? 6.879 27.312 13.422 1 97.69 121 SER A C 1
ATOM 942 O O . SER A 1 121 ? 6.691 26.203 12.922 1 97.69 121 SER A O 1
ATOM 944 N N . PRO A 1 122 ? 7.805 27.531 14.492 1 97.56 122 PRO A N 1
ATOM 945 C CA . PRO A 1 122 ? 8.188 28.734 15.234 1 97.56 122 PRO A CA 1
ATOM 946 C C . PRO A 1 122 ? 9.242 29.562 14.508 1 97.56 122 PRO A C 1
ATOM 948 O O . PRO A 1 122 ? 9.445 29.406 13.297 1 97.56 122 PRO A O 1
ATOM 951 N N . ILE A 1 123 ? 9.742 30.594 15.211 1 94.94 123 ILE A N 1
ATOM 952 C CA . ILE A 1 123 ? 10.844 31.359 14.641 1 94.94 123 ILE A CA 1
ATOM 953 C C . ILE A 1 123 ? 11.93 30.406 14.156 1 94.94 123 ILE A C 1
ATOM 955 O O . ILE A 1 123 ? 12.156 29.344 14.75 1 94.94 123 ILE A O 1
ATOM 959 N N . GLY A 1 124 ? 12.562 30.781 13.055 1 93.69 124 GLY A N 1
ATOM 960 C CA . GLY A 1 124 ? 13.617 29.953 12.492 1 93.69 124 GLY A CA 1
ATOM 961 C C . GLY A 1 124 ? 13.133 29 11.422 1 93.69 124 GLY A C 1
ATOM 962 O O . GLY A 1 124 ? 13.93 28.438 10.672 1 93.69 124 GLY A O 1
ATOM 963 N N . VAL A 1 125 ? 11.859 28.844 11.32 1 95.94 125 VAL A N 1
ATOM 964 C CA . VAL A 1 125 ? 11.273 27.984 10.305 1 95.94 125 VAL A CA 1
ATOM 965 C C . VAL A 1 125 ? 11.016 28.781 9.031 1 95.94 125 VAL A C 1
ATOM 967 O O . VAL A 1 125 ? 10.391 29.844 9.078 1 95.94 125 VAL A O 1
ATOM 970 N N . GLY A 1 126 ? 11.477 28.219 7.926 1 95.81 126 GLY A N 1
ATOM 971 C CA . GLY A 1 126 ? 11.281 28.906 6.66 1 95.81 126 GLY A CA 1
ATOM 972 C C . GLY A 1 126 ? 11.766 30.344 6.68 1 95.81 126 GLY A C 1
ATOM 973 O O . GLY A 1 126 ? 12.938 30.594 6.973 1 95.81 126 GLY A O 1
ATOM 974 N N . PHE A 1 127 ? 10.781 31.281 6.527 1 95.69 127 PHE A N 1
ATOM 975 C CA . PHE A 1 127 ? 11.148 32.688 6.406 1 95.69 127 PHE A CA 1
ATOM 976 C C . PHE A 1 127 ? 10.922 33.406 7.727 1 95.69 127 PHE A C 1
ATOM 978 O O . PHE A 1 127 ? 11.172 34.625 7.828 1 95.69 127 PHE A O 1
ATOM 985 N N . SER A 1 128 ? 10.438 32.75 8.734 1 95.25 128 SER A N 1
ATOM 986 C CA . SER A 1 128 ? 10.258 33.344 10.047 1 95.25 128 SER A CA 1
ATOM 987 C C . SER A 1 128 ? 11.594 33.562 10.742 1 95.25 128 SER A C 1
ATOM 989 O O . SER A 1 128 ? 12.531 32.781 10.555 1 95.25 128 SER A O 1
ATOM 991 N N . TYR A 1 129 ? 11.625 34.656 11.625 1 93.5 129 TYR A N 1
ATOM 992 C CA . TYR A 1 129 ? 12.93 34.969 12.211 1 93.5 129 TYR A CA 1
ATOM 993 C C . TYR A 1 129 ? 12.766 35.719 13.523 1 93.5 129 TYR A C 1
ATOM 995 O O . TYR A 1 129 ? 11.656 36.125 13.891 1 93.5 129 TYR A O 1
ATOM 1003 N N . SER A 1 130 ? 13.852 35.812 14.211 1 93.38 130 SER A N 1
ATOM 1004 C CA . SER A 1 130 ? 14.055 36.688 15.352 1 93.38 130 SER A CA 1
ATOM 1005 C C . SER A 1 130 ? 15.312 37.531 15.18 1 93.38 130 SER A C 1
ATOM 1007 O O . SER A 1 130 ? 16.312 37.062 14.633 1 93.38 130 SER A O 1
ATOM 1009 N N . GLU A 1 131 ? 15.242 38.781 15.617 1 91.75 131 GLU A N 1
ATOM 1010 C CA . GLU A 1 131 ? 16.422 39.625 15.602 1 91.75 131 GLU A CA 1
ATOM 1011 C C . GLU A 1 131 ? 17.297 39.375 16.828 1 91.75 131 GLU A C 1
ATOM 1013 O O . GLU A 1 131 ? 18.391 39.938 16.938 1 91.75 131 GLU A O 1
ATOM 1018 N N . THR A 1 132 ? 16.781 38.531 17.672 1 93.81 132 THR A N 1
ATOM 1019 C CA . THR A 1 132 ? 17.5 38.156 18.875 1 93.81 132 THR A CA 1
ATOM 1020 C C . THR A 1 132 ? 18.016 36.719 18.75 1 93.81 132 THR A C 1
ATOM 1022 O O . THR A 1 132 ? 17.25 35.75 18.828 1 93.81 132 THR A O 1
ATOM 1025 N N . GLU A 1 133 ? 19.297 36.594 18.719 1 91.25 133 GLU A N 1
ATOM 1026 C CA . GLU A 1 133 ? 19.938 35.312 18.453 1 91.25 133 GLU A CA 1
ATOM 1027 C C . GLU A 1 133 ? 19.609 34.281 19.547 1 91.25 133 GLU A C 1
ATOM 1029 O O . GLU A 1 133 ? 19.5 33.094 19.281 1 91.25 133 GLU A O 1
ATOM 1034 N N . GLU A 1 134 ? 19.438 34.75 20.75 1 94.31 134 GLU A N 1
ATOM 1035 C CA . GLU A 1 134 ? 19.203 33.906 21.906 1 94.31 134 GLU A CA 1
ATOM 1036 C C . GLU A 1 134 ? 17.859 33.188 21.781 1 94.31 134 GLU A C 1
ATOM 1038 O O . GLU A 1 134 ? 17.656 32.125 22.375 1 94.31 134 GLU A O 1
ATOM 1043 N N . ASP A 1 135 ? 16.953 33.719 20.922 1 94.38 135 ASP A N 1
ATOM 1044 C CA . ASP A 1 135 ? 15.633 33.125 20.75 1 94.38 135 ASP A CA 1
ATOM 1045 C C . ASP A 1 135 ? 15.727 31.766 20.062 1 94.38 135 ASP A C 1
ATOM 1047 O O . ASP A 1 135 ? 14.844 30.922 20.219 1 94.38 135 ASP A O 1
ATOM 1051 N N . TYR A 1 136 ? 16.828 31.578 19.328 1 94.06 136 TYR A N 1
ATOM 1052 C CA . TYR A 1 136 ? 16.922 30.375 18.531 1 94.06 136 TYR A CA 1
ATOM 1053 C C . TYR A 1 136 ? 17.422 29.203 19.375 1 94.06 136 TYR A C 1
ATOM 1055 O O . TYR A 1 136 ? 17.344 28.047 18.953 1 94.06 136 TYR A O 1
ATOM 1063 N N . ILE A 1 137 ? 17.875 29.547 20.547 1 93.94 137 ILE A N 1
ATOM 1064 C CA . ILE A 1 137 ? 18.469 28.516 21.406 1 93.94 137 ILE A CA 1
ATOM 1065 C C . ILE A 1 137 ? 17.453 28.094 22.469 1 93.94 137 ILE A C 1
ATOM 1067 O O . ILE A 1 137 ? 16.859 28.938 23.156 1 93.94 137 ILE A O 1
ATOM 1071 N N . ASP A 1 138 ? 17.156 26.828 22.625 1 92.25 138 ASP A N 1
ATOM 1072 C CA . ASP A 1 138 ? 16.312 26.219 23.625 1 92.25 138 ASP A CA 1
ATOM 1073 C C . ASP A 1 138 ? 14.852 26.625 23.453 1 92.25 138 ASP A C 1
ATOM 1075 O O . ASP A 1 138 ? 14.164 26.938 24.422 1 92.25 138 ASP A O 1
ATOM 1079 N N . TRP A 1 139 ? 14.406 26.844 22.219 1 96.19 139 TRP A N 1
ATOM 1080 C CA . TRP A 1 139 ? 12.992 27.094 21.953 1 96.19 139 TRP A CA 1
ATOM 1081 C C . TRP A 1 139 ? 12.156 25.859 22.312 1 96.19 139 TRP A C 1
ATOM 1083 O O . TRP A 1 139 ? 12.688 24.75 22.438 1 96.19 139 TRP A O 1
ATOM 1093 N N . ASN A 1 140 ? 10.836 26.016 22.609 1 97.56 140 ASN A N 1
ATOM 1094 C CA . ASN A 1 140 ? 10.023 24.906 23.094 1 97.56 140 ASN A CA 1
ATOM 1095 C C . ASN A 1 140 ? 8.555 25.078 22.719 1 97.56 140 ASN A C 1
ATOM 1097 O O . ASN A 1 140 ? 8.188 26.047 22.047 1 97.56 140 ASN A O 1
ATOM 1101 N N . ASP A 1 141 ? 7.781 24.141 23.109 1 98.38 141 ASP A N 1
ATOM 1102 C CA . ASP A 1 141 ? 6.371 24.094 22.75 1 98.38 141 ASP A CA 1
ATOM 1103 C C . ASP A 1 141 ? 5.598 25.25 23.375 1 98.38 141 ASP A C 1
ATOM 1105 O O . ASP A 1 141 ? 4.688 25.812 22.75 1 98.38 141 ASP A O 1
ATOM 1109 N N . THR A 1 142 ? 5.895 25.578 24.562 1 98.19 142 THR A N 1
ATOM 1110 C CA . THR A 1 142 ? 5.207 26.656 25.266 1 98.19 142 THR A CA 1
ATOM 1111 C C . THR A 1 142 ? 5.379 27.984 24.531 1 98.19 142 THR A C 1
ATOM 1113 O O . THR A 1 142 ? 4.406 28.703 24.297 1 98.19 142 THR A O 1
ATOM 1116 N N . ASN A 1 143 ? 6.609 28.281 24.203 1 98.06 143 ASN A N 1
ATOM 1117 C CA . ASN A 1 143 ? 6.891 29.5 23.453 1 98.06 143 ASN A CA 1
ATOM 1118 C C . ASN A 1 143 ? 6.207 29.484 22.094 1 98.06 143 ASN A C 1
ATOM 1120 O O . ASN A 1 143 ? 5.715 30.516 21.625 1 98.06 143 ASN A O 1
ATOM 1124 N N . THR A 1 144 ? 6.27 28.328 21.469 1 98.56 144 THR A N 1
ATOM 1125 C CA . THR A 1 144 ? 5.629 28.188 20.172 1 98.56 144 THR A CA 1
ATOM 1126 C C . THR A 1 144 ? 4.137 28.469 20.266 1 98.56 144 THR A C 1
ATOM 1128 O O . THR A 1 144 ? 3.594 29.234 19.453 1 98.56 144 THR A O 1
ATOM 1131 N N . ALA A 1 145 ? 3.441 27.891 21.219 1 98.75 145 ALA A N 1
ATOM 1132 C CA . ALA A 1 145 ? 2.01 28.109 21.406 1 98.75 145 ALA A CA 1
ATOM 1133 C C . ALA A 1 145 ? 1.712 29.578 21.688 1 98.75 145 ALA A C 1
ATOM 1135 O O . ALA A 1 145 ? 0.771 30.156 21.125 1 98.75 145 ALA A O 1
ATOM 1136 N N . SER A 1 146 ? 2.512 30.203 22.5 1 98.44 146 SER A N 1
ATOM 1137 C CA . SER A 1 146 ? 2.32 31.594 22.875 1 98.44 146 SER A CA 1
ATOM 1138 C C . SER A 1 146 ? 2.502 32.5 21.672 1 98.44 146 SER A C 1
ATOM 1140 O O . SER A 1 146 ? 1.683 33.406 21.438 1 98.44 146 SER A O 1
ATOM 1142 N N . ASP A 1 147 ? 3.572 32.25 20.953 1 98.44 147 ASP A N 1
ATOM 1143 C CA . ASP A 1 147 ? 3.824 33.062 19.766 1 98.44 147 ASP A CA 1
ATOM 1144 C C . ASP A 1 147 ? 2.703 32.906 18.734 1 98.44 147 ASP A C 1
ATOM 1146 O O . ASP A 1 147 ? 2.33 33.844 18.062 1 98.44 147 ASP A O 1
ATOM 1150 N N . ASN A 1 148 ? 2.234 31.719 18.641 1 98.81 148 ASN A N 1
ATOM 1151 C CA . ASN A 1 148 ? 1.16 31.469 17.672 1 98.81 148 ASN A CA 1
ATOM 1152 C C . ASN A 1 148 ? -0.132 32.156 18.094 1 98.81 148 ASN A C 1
ATOM 1154 O O . ASN A 1 148 ? -0.901 32.625 17.234 1 98.81 148 ASN A O 1
ATOM 1158 N N . LEU A 1 149 ? -0.427 32.219 19.359 1 98.81 149 LEU A N 1
ATOM 1159 C CA . LEU A 1 149 ? -1.599 32.969 19.812 1 98.81 149 LEU A CA 1
ATOM 1160 C C . LEU A 1 149 ? -1.457 34.469 19.469 1 98.81 149 LEU A C 1
ATOM 1162 O O . LEU A 1 149 ? -2.396 35.062 18.969 1 98.81 149 LEU A O 1
ATOM 1166 N N . VAL A 1 150 ? -0.284 35.031 19.75 1 98.56 150 VAL A N 1
ATOM 1167 C CA . VAL A 1 150 ? -0.038 36.438 19.406 1 98.56 150 VAL A CA 1
ATOM 1168 C C . VAL A 1 150 ? -0.181 36.625 17.906 1 98.56 150 VAL A C 1
ATOM 1170 O O . VAL A 1 150 ? -0.771 37.625 17.469 1 98.56 150 VAL A O 1
ATOM 1173 N N . PHE A 1 151 ? 0.368 35.75 17.188 1 98.69 151 PHE A N 1
ATOM 1174 C CA . PHE A 1 151 ? 0.257 35.812 15.734 1 98.69 151 PHE A CA 1
ATOM 1175 C C . PHE A 1 151 ? -1.202 35.906 15.305 1 98.69 151 PHE A C 1
ATOM 1177 O O . PHE A 1 151 ? -1.567 36.781 14.523 1 98.69 151 PHE A O 1
ATOM 1184 N N . ILE A 1 152 ? -2.078 34.969 15.797 1 98.69 152 ILE A N 1
ATOM 1185 C CA . ILE A 1 152 ? -3.475 34.906 15.375 1 98.69 152 ILE A CA 1
ATOM 1186 C C . ILE A 1 152 ? -4.168 36.219 15.719 1 98.69 152 ILE A C 1
ATOM 1188 O O . ILE A 1 152 ? -4.867 36.781 14.883 1 98.69 152 ILE A O 1
ATOM 1192 N N . THR A 1 153 ? -3.953 36.75 16.891 1 97.38 153 THR A N 1
ATOM 1193 C CA . THR A 1 153 ? -4.641 37.969 17.328 1 97.38 153 THR A CA 1
ATOM 1194 C C . THR A 1 153 ? -4.207 39.188 16.516 1 97.38 153 THR A C 1
ATOM 1196 O O . THR A 1 153 ? -5.043 39.969 16.094 1 97.38 153 THR A O 1
ATOM 1199 N N . ARG A 1 154 ? -2.941 39.219 16.219 1 97.19 154 ARG A N 1
ATOM 1200 C CA . ARG A 1 154 ? -2.434 40.344 15.445 1 97.19 154 ARG A CA 1
ATOM 1201 C C . ARG A 1 154 ? -2.814 40.219 13.969 1 97.19 154 ARG A C 1
ATOM 1203 O O . ARG A 1 154 ? -3.07 41.219 13.297 1 97.19 154 ARG A O 1
ATOM 1210 N N . TRP A 1 155 ? -2.803 39 13.492 1 97.62 155 TRP A N 1
ATOM 1211 C CA . TRP A 1 155 ? -3.199 38.781 12.109 1 97.62 155 TRP A CA 1
ATOM 1212 C C . TRP A 1 155 ? -4.656 39.156 11.891 1 97.62 155 TRP A C 1
ATOM 1214 O O . TRP A 1 155 ? -4.996 39.781 10.867 1 97.62 155 TRP A O 1
ATOM 1224 N N . LEU A 1 156 ? -5.52 38.812 12.82 1 95.75 156 LEU A N 1
ATOM 1225 C CA . LEU A 1 156 ? -6.934 39.156 12.719 1 95.75 156 LEU A CA 1
ATOM 1226 C C . LEU A 1 156 ? -7.133 40.656 12.773 1 95.75 156 LEU A C 1
ATOM 1228 O O . LEU A 1 156 ? -8.109 41.188 12.234 1 95.75 156 LEU A O 1
ATOM 1232 N N . GLU A 1 157 ? -6.227 41.344 13.445 1 94.12 157 GLU A N 1
ATOM 1233 C CA . GLU A 1 157 ? -6.262 42.812 13.422 1 94.12 157 GLU A CA 1
ATOM 1234 C C . GLU A 1 157 ? -5.891 43.344 12.047 1 94.12 157 GLU A C 1
ATOM 1236 O O . GLU A 1 157 ? -6.465 44.344 11.586 1 94.12 157 GLU A O 1
ATOM 1241 N N . GLU A 1 158 ? -4.984 42.656 11.461 1 94.31 158 GLU A N 1
ATOM 1242 C CA . GLU A 1 158 ? -4.531 43.062 10.141 1 94.31 158 GLU A CA 1
ATOM 1243 C C . GLU A 1 158 ? -5.539 42.688 9.062 1 94.31 158 GLU A C 1
ATOM 1245 O O . GLU A 1 158 ? -5.602 43.312 8.008 1 94.31 158 GLU A O 1
ATOM 1250 N N . PHE A 1 159 ? -6.285 41.656 9.297 1 95.62 159 PHE A N 1
ATOM 1251 C CA . PHE A 1 159 ? -7.32 41.156 8.383 1 95.62 159 PHE A CA 1
ATOM 1252 C C . PHE A 1 159 ? -8.688 41.188 9.062 1 95.62 159 PHE A C 1
ATOM 1254 O O . PHE A 1 159 ? -9.297 40.125 9.258 1 95.62 159 PHE A O 1
ATOM 1261 N N . PRO A 1 160 ? -9.242 42.344 9.289 1 93.88 160 PRO A N 1
ATOM 1262 C CA . PRO A 1 160 ? -10.461 42.469 10.094 1 93.88 160 PRO A CA 1
ATOM 1263 C C . PRO A 1 160 ? -11.672 41.812 9.43 1 93.88 160 PRO A C 1
ATOM 1265 O O . PRO A 1 160 ? -12.648 41.469 10.102 1 93.88 160 PRO A O 1
ATOM 1268 N N . LEU A 1 161 ? -11.617 41.625 8.133 1 93.94 161 LEU A N 1
ATOM 1269 C CA . LEU A 1 161 ? -12.703 40.969 7.41 1 93.94 161 LEU A CA 1
ATOM 1270 C C . LEU A 1 161 ? -12.977 39.594 7.988 1 93.94 161 LEU A C 1
ATOM 1272 O O . LEU A 1 161 ? -14.086 39.062 7.855 1 93.94 161 LEU A O 1
ATOM 1276 N N . TYR A 1 162 ? -11.984 39.031 8.656 1 95.81 162 TYR A N 1
ATOM 1277 C CA . TYR A 1 162 ? -12.102 37.625 9.078 1 95.81 162 TYR A CA 1
ATOM 1278 C C . TYR A 1 162 ? -12.203 37.531 10.594 1 95.81 162 TYR A C 1
ATOM 1280 O O . TYR A 1 162 ? -12.094 36.438 11.156 1 95.81 162 TYR A O 1
ATOM 1288 N N . LYS A 1 163 ? -12.422 38.531 11.273 1 93.62 163 LYS A N 1
ATOM 1289 C CA . LYS A 1 163 ? -12.422 38.562 12.734 1 93.62 163 LYS A CA 1
ATOM 1290 C C . LYS A 1 163 ? -13.531 37.656 13.297 1 93.62 163 LYS A C 1
ATOM 1292 O O . LYS A 1 163 ? -13.375 37.094 14.383 1 93.62 163 LYS A O 1
ATOM 1297 N N . ASN A 1 164 ? -14.648 37.594 12.547 1 93.31 164 ASN A N 1
ATOM 1298 C CA . ASN A 1 164 ? -15.781 36.812 13.047 1 93.31 164 ASN A CA 1
ATOM 1299 C C . ASN A 1 164 ? -15.953 35.531 12.266 1 93.31 164 ASN A C 1
ATOM 1301 O O . ASN A 1 164 ? -16.969 34.812 12.422 1 93.31 164 ASN A O 1
ATOM 1305 N N . ALA A 1 165 ? -15 35.219 11.422 1 96.5 165 ALA A N 1
ATOM 1306 C CA . ALA A 1 165 ? -15.086 34 10.641 1 96.5 165 ALA A CA 1
ATOM 1307 C C . ALA A 1 165 ? -14.844 32.781 11.523 1 96.5 165 ALA A C 1
ATOM 1309 O O . ALA A 1 165 ? -14.016 32.812 12.438 1 96.5 165 ALA A O 1
ATOM 1310 N N . PRO A 1 166 ? -15.641 31.641 11.258 1 98.25 166 PRO A N 1
ATOM 1311 C CA . PRO A 1 166 ? -15.234 30.406 11.922 1 98.25 166 PRO A CA 1
ATOM 1312 C C . PRO A 1 166 ? -13.758 30.078 11.703 1 98.25 166 PRO A C 1
ATOM 1314 O O . PRO A 1 166 ? -13.242 30.234 10.594 1 98.25 166 PRO A O 1
ATOM 1317 N N . PHE A 1 167 ? -13.125 29.672 12.766 1 98.69 167 PHE A N 1
ATOM 1318 C CA . PHE A 1 167 ? -11.688 29.422 12.727 1 98.69 167 PHE A CA 1
ATOM 1319 C C . PHE A 1 167 ? -11.383 27.953 12.977 1 98.69 167 PHE A C 1
ATOM 1321 O O . PHE A 1 167 ? -12.016 27.312 13.82 1 98.69 167 PHE A O 1
ATOM 1328 N N . PHE A 1 168 ? -10.523 27.344 12.188 1 98.94 168 PHE A N 1
ATOM 1329 C CA . PHE A 1 168 ? -10.109 25.953 12.305 1 98.94 168 PHE A CA 1
ATOM 1330 C C . PHE A 1 168 ? -8.594 25.844 12.367 1 98.94 168 PHE A C 1
ATOM 1332 O O . PHE A 1 168 ? -7.879 26.625 11.734 1 98.94 168 PHE A O 1
ATOM 1339 N N . LEU A 1 169 ? -8.102 24.891 13.172 1 98.94 169 LEU A N 1
ATOM 1340 C CA . LEU A 1 169 ? -6.688 24.531 13.188 1 98.94 169 LEU A CA 1
ATOM 1341 C C . LEU A 1 169 ? -6.469 23.141 12.602 1 98.94 169 LEU A C 1
ATOM 1343 O O . LEU A 1 169 ? -7.117 22.172 13.031 1 98.94 169 LEU A O 1
ATOM 1347 N N . VAL A 1 170 ? -5.609 23.078 11.625 1 98.94 170 VAL A N 1
ATOM 1348 C CA . VAL A 1 170 ? -5.281 21.797 11.008 1 98.94 170 VAL A CA 1
ATOM 1349 C C . VAL A 1 170 ? -3.766 21.672 10.867 1 98.94 170 VAL A C 1
ATOM 1351 O O . VAL A 1 170 ? -3.066 22.656 10.656 1 98.94 170 VAL A O 1
ATOM 1354 N N . GLY A 1 171 ? -3.256 20.516 11.039 1 98.62 171 GLY A N 1
ATOM 1355 C CA . GLY A 1 171 ? -1.833 20.25 10.883 1 98.62 171 GLY A CA 1
ATOM 1356 C C . GLY A 1 171 ? -1.499 18.781 10.789 1 98.62 171 GLY A C 1
ATOM 1357 O O . GLY A 1 171 ? -2.359 17.969 10.445 1 98.62 171 GLY A O 1
ATOM 1358 N N . GLU A 1 172 ? -0.237 18.453 10.938 1 98.12 172 GLU A N 1
ATOM 1359 C CA . GLU A 1 172 ? 0.192 17.062 10.805 1 98.12 172 GLU A CA 1
ATOM 1360 C C . GLU A 1 172 ? 1.43 16.781 11.648 1 98.12 172 GLU A C 1
ATOM 1362 O O . GLU A 1 172 ? 2.162 17.703 12.008 1 98.12 172 GLU A O 1
ATOM 1367 N N . SER A 1 173 ? 1.649 15.562 12 1 98.38 173 SER A N 1
ATOM 1368 C CA . SER A 1 173 ? 2.873 15.117 12.656 1 98.38 173 SER A CA 1
ATOM 1369 C C . SER A 1 173 ? 3.039 15.766 14.023 1 98.38 173 SER A C 1
ATOM 1371 O O . SER A 1 173 ? 2.133 15.711 14.859 1 98.38 173 SER A O 1
ATOM 1373 N N . TYR A 1 174 ? 4.082 16.469 14.25 1 98.56 174 TYR A N 1
ATOM 1374 C CA . TYR A 1 174 ? 4.359 17.109 15.531 1 98.56 174 TYR A CA 1
ATOM 1375 C C . TYR A 1 174 ? 3.348 18.203 15.828 1 98.56 174 TYR A C 1
ATOM 1377 O O . TYR A 1 174 ? 3.244 18.672 16.969 1 98.56 174 TYR A O 1
ATOM 1385 N N . ALA A 1 175 ? 2.553 18.547 14.852 1 98.75 175 ALA A N 1
ATOM 1386 C CA . ALA A 1 175 ? 1.433 19.438 15.141 1 98.75 175 ALA A CA 1
ATOM 1387 C C . ALA A 1 175 ? 0.49 18.828 16.172 1 98.75 175 ALA A C 1
ATOM 1389 O O . ALA A 1 175 ? -0.348 19.516 16.75 1 98.75 175 ALA A O 1
ATOM 1390 N N . GLY A 1 176 ? 0.666 17.547 16.406 1 98.88 176 GLY A N 1
ATOM 1391 C CA . GLY A 1 176 ? -0.002 16.906 17.516 1 98.88 176 GLY A CA 1
ATOM 1392 C C . GLY A 1 176 ? 0.357 17.531 18.859 1 98.88 176 GLY A C 1
ATOM 1393 O O . GLY A 1 176 ? -0.386 17.391 19.828 1 98.88 176 GLY A O 1
ATOM 1394 N N . HIS A 1 177 ? 1.477 18.172 18.922 1 98.75 177 HIS A N 1
ATOM 1395 C CA . HIS A 1 177 ? 1.853 18.984 20.062 1 98.75 177 HIS A CA 1
ATOM 1396 C C . HIS A 1 177 ? 1.375 20.422 19.906 1 98.75 177 HIS A C 1
ATOM 1398 O O . HIS A 1 177 ? 0.679 20.953 20.781 1 98.75 177 HIS A O 1
ATOM 1404 N N . TYR A 1 178 ? 1.644 21.016 18.812 1 98.88 178 TYR A N 1
ATOM 1405 C CA . TYR A 1 178 ? 1.438 22.438 18.562 1 98.88 178 TYR A CA 1
ATOM 1406 C C . TYR A 1 178 ? -0.036 22.797 18.688 1 98.88 178 TYR A C 1
ATOM 1408 O O . TYR A 1 178 ? -0.387 23.75 19.391 1 98.88 178 TYR A O 1
ATOM 1416 N N . ILE A 1 179 ? -0.844 22.031 18.047 1 98.94 179 ILE A N 1
ATOM 1417 C CA . ILE A 1 179 ? -2.215 22.469 17.812 1 98.94 179 ILE A CA 1
ATOM 1418 C C . ILE A 1 179 ? -3.029 22.328 19.094 1 98.94 179 ILE A C 1
ATOM 1420 O O . ILE A 1 179 ? -3.73 23.266 19.484 1 98.94 179 ILE A O 1
ATOM 1424 N N . PRO A 1 180 ? -2.957 21.203 19.812 1 98.94 180 PRO A N 1
ATOM 1425 C CA . PRO A 1 180 ? -3.703 21.156 21.078 1 98.94 180 PRO A CA 1
ATOM 1426 C C . PRO A 1 180 ? -3.256 22.219 22.078 1 98.94 180 PRO A C 1
ATOM 1428 O O . PRO A 1 180 ? -4.09 22.828 22.75 1 98.94 180 PRO A O 1
ATOM 1431 N N . GLN A 1 181 ? -2.012 22.469 22.125 1 98.88 181 GLN A N 1
ATOM 1432 C CA . GLN A 1 181 ? -1.506 23.484 23.062 1 98.88 181 GLN A CA 1
ATOM 1433 C C . GLN A 1 181 ? -1.979 24.875 22.656 1 98.88 181 GLN A C 1
ATOM 1435 O O . GLN A 1 181 ? -2.348 25.688 23.516 1 98.88 181 GLN A O 1
ATOM 1440 N N . LEU A 1 182 ? -1.958 25.141 21.406 1 98.94 182 LEU A N 1
ATOM 1441 C CA . LEU A 1 182 ? -2.477 26.422 20.922 1 98.94 182 LEU A CA 1
ATOM 1442 C C . LEU A 1 182 ? -3.977 26.516 21.172 1 98.94 182 LEU A C 1
ATOM 1444 O O . LEU A 1 182 ? -4.473 27.578 21.562 1 98.94 182 LEU A O 1
ATOM 1448 N N . ALA A 1 183 ? -4.684 25.453 20.906 1 98.94 183 ALA A N 1
ATOM 1449 C CA . ALA A 1 183 ? -6.129 25.438 21.125 1 98.94 183 ALA A CA 1
ATOM 1450 C C . ALA A 1 183 ? -6.477 25.75 22.578 1 98.94 183 ALA A C 1
ATOM 1452 O O . ALA A 1 183 ? -7.422 26.484 22.844 1 98.94 183 ALA A O 1
ATOM 1453 N N . GLU A 1 184 ? -5.734 25.172 23.469 1 98.81 184 GLU A N 1
ATOM 1454 C CA . GLU A 1 184 ? -5.961 25.453 24.891 1 98.81 184 GLU A CA 1
ATOM 1455 C C . GLU A 1 184 ? -5.789 26.938 25.188 1 98.81 184 GLU A C 1
ATOM 1457 O O . GLU A 1 184 ? -6.594 27.531 25.906 1 98.81 184 GLU A O 1
ATOM 1462 N N . LEU A 1 185 ? -4.793 27.562 24.656 1 98.81 185 LEU A N 1
ATOM 1463 C CA . LEU A 1 185 ? -4.531 28.984 24.875 1 98.81 185 LEU A CA 1
ATOM 1464 C C . LEU A 1 185 ? -5.648 29.828 24.281 1 98.81 185 LEU A C 1
ATOM 1466 O O . LEU A 1 185 ? -6.027 30.859 24.844 1 98.81 185 LEU A O 1
ATOM 1470 N N . ILE A 1 186 ? -6.109 29.422 23.109 1 98.81 186 ILE A N 1
ATOM 1471 C CA . ILE A 1 186 ? -7.191 30.172 22.469 1 98.81 186 ILE A CA 1
ATOM 1472 C C . ILE A 1 186 ? -8.438 30.125 23.359 1 98.81 186 ILE A C 1
ATOM 1474 O O . ILE A 1 186 ? -9.094 31.156 23.562 1 98.81 186 ILE A O 1
ATOM 1478 N N . LEU A 1 187 ? -8.781 28.953 23.844 1 98.5 187 LEU A N 1
ATOM 1479 C CA . LEU A 1 187 ? -9.945 28.828 24.703 1 98.5 187 LEU A CA 1
ATOM 1480 C C . LEU A 1 187 ? -9.805 29.703 25.953 1 98.5 187 LEU A C 1
ATOM 1482 O O . LEU A 1 187 ? -10.773 30.312 26.406 1 98.5 187 LEU A O 1
ATOM 1486 N N . GLU A 1 188 ? -8.625 29.75 26.5 1 98.19 188 GLU A N 1
ATOM 1487 C CA . GLU A 1 188 ? -8.367 30.594 27.656 1 98.19 188 GLU A CA 1
ATOM 1488 C C . GLU A 1 188 ? -8.438 32.062 27.281 1 98.19 188 GLU A C 1
ATOM 1490 O O . GLU A 1 188 ? -9.008 32.875 28.031 1 98.19 188 GLU A O 1
ATOM 1495 N N . TYR A 1 189 ? -7.805 32.344 26.219 1 98.19 189 TYR A N 1
ATOM 1496 C CA . TYR A 1 189 ? -7.836 33.719 25.703 1 98.19 189 TYR A CA 1
ATOM 1497 C C . TYR A 1 189 ? -9.273 34.219 25.531 1 98.19 189 TYR A C 1
ATOM 1499 O O . TYR A 1 189 ? -9.594 35.344 25.891 1 98.19 189 TYR A O 1
ATOM 1507 N N . ASN A 1 190 ? -10.125 33.406 25.047 1 97.69 190 ASN A N 1
ATOM 1508 C CA . ASN A 1 190 ? -11.516 33.75 24.766 1 97.69 190 ASN A CA 1
ATOM 1509 C C . ASN A 1 190 ? -12.297 34.031 26.047 1 97.69 190 ASN A C 1
ATOM 1511 O O . ASN A 1 190 ? -13.391 34.594 26 1 97.69 190 ASN A O 1
ATOM 1515 N N . LYS A 1 191 ? -11.797 33.656 27.172 1 97.06 191 LYS A N 1
ATOM 1516 C CA . LYS A 1 191 ? -12.453 33.938 28.453 1 97.06 191 LYS A CA 1
ATOM 1517 C C . LYS A 1 191 ? -12.102 35.312 28.984 1 97.06 191 LYS A C 1
ATOM 1519 O O . LYS A 1 191 ? -12.75 35.812 29.891 1 97.06 191 LYS A O 1
ATOM 1524 N N . THR A 1 192 ? -11.07 35.844 28.391 1 95.06 192 THR A N 1
ATOM 1525 C CA . THR A 1 192 ? -10.656 37.156 28.812 1 95.06 192 THR A CA 1
ATOM 1526 C C . THR A 1 192 ? -11.695 38.219 28.391 1 95.06 192 THR A C 1
ATOM 1528 O O . THR A 1 192 ? -12.18 38.188 27.266 1 95.06 192 THR A O 1
ATOM 1531 N N . PRO A 1 193 ? -11.992 39.156 29.25 1 93.19 193 PRO A N 1
ATOM 1532 C CA . PRO A 1 193 ? -13 40.188 28.906 1 93.19 193 PRO A CA 1
ATOM 1533 C C . PRO A 1 193 ? -12.5 41.188 27.891 1 93.19 193 PRO A C 1
ATOM 1535 O O . PRO A 1 193 ? -11.312 41.531 27.859 1 93.19 193 PRO A O 1
ATOM 1538 N N . ASN A 1 194 ? -13.344 41.656 27.078 1 91.31 194 ASN A N 1
ATOM 1539 C CA . ASN A 1 194 ? -13.141 42.781 26.172 1 91.31 194 ASN A CA 1
ATOM 1540 C C . ASN A 1 194 ? -12.102 42.438 25.094 1 91.31 194 ASN A C 1
ATOM 1542 O O . ASN A 1 194 ? -11.273 43.281 24.75 1 91.31 194 ASN A O 1
ATOM 1546 N N . VAL A 1 195 ? -12.031 41.125 24.781 1 90.06 195 VAL A N 1
ATOM 1547 C CA . VAL A 1 195 ? -11.172 40.75 23.656 1 90.06 195 VAL A CA 1
ATOM 1548 C C . VAL A 1 195 ? -12.031 40.312 22.484 1 90.06 195 VAL A C 1
ATOM 1550 O O . VAL A 1 195 ? -13.211 40 22.641 1 90.06 195 VAL A O 1
ATOM 1553 N N . THR A 1 196 ? -11.453 40.469 21.328 1 90.56 196 THR A N 1
ATOM 1554 C CA . THR A 1 196 ? -12.094 39.875 20.156 1 90.56 196 THR A CA 1
ATOM 1555 C C . THR A 1 196 ? -11.938 38.344 20.203 1 90.56 196 THR A C 1
ATOM 1557 O O . THR A 1 196 ? -10.82 37.844 20.156 1 90.56 196 THR A O 1
ATOM 1560 N N . LEU A 1 197 ? -13.039 37.656 20.219 1 95.19 197 LEU A N 1
ATOM 1561 C CA . LEU A 1 197 ? -13.023 36.219 20.359 1 95.19 197 LEU A CA 1
ATOM 1562 C C . LEU A 1 197 ? -12.516 35.562 19.094 1 95.19 197 LEU A C 1
ATOM 1564 O O . LEU A 1 197 ? -12.805 36.031 17.984 1 95.19 197 LEU A O 1
ATOM 1568 N N . ILE A 1 198 ? -11.742 34.594 19.234 1 97.88 198 ILE A N 1
ATOM 1569 C CA . ILE A 1 198 ? -11.406 33.688 18.141 1 97.88 198 ILE A CA 1
ATOM 1570 C C . ILE A 1 198 ? -12.422 32.531 18.109 1 97.88 198 ILE A C 1
ATOM 1572 O O . ILE A 1 198 ? -12.516 31.75 19.047 1 97.88 198 ILE A O 1
ATOM 1576 N N . ASP A 1 199 ? -13.188 32.406 17.031 1 97.94 199 ASP A N 1
ATOM 1577 C CA . ASP A 1 199 ? -14.281 31.453 16.953 1 97.94 199 ASP A CA 1
ATOM 1578 C C . ASP A 1 199 ? -13.766 30.078 16.531 1 97.94 199 ASP A C 1
ATOM 1580 O O . ASP A 1 199 ? -14.148 29.547 15.484 1 97.94 199 ASP A O 1
ATOM 1584 N N . LEU A 1 200 ? -12.953 29.469 17.391 1 98.69 200 LEU A N 1
ATOM 1585 C CA . LEU A 1 200 ? -12.391 28.141 17.125 1 98.69 200 LEU A CA 1
ATOM 1586 C C . LEU A 1 200 ? -13.477 27.078 17.125 1 98.69 200 LEU A C 1
ATOM 1588 O O . LEU A 1 200 ? -14.086 26.812 18.156 1 98.69 200 LEU A O 1
ATOM 1592 N N . LYS A 1 201 ? -13.617 26.438 15.945 1 98.56 201 LYS A N 1
ATOM 1593 C CA . LYS A 1 201 ? -14.734 25.516 15.773 1 98.56 201 LYS A CA 1
ATOM 1594 C C . LYS A 1 201 ? -14.289 24.062 15.969 1 98.56 201 LYS A C 1
ATOM 1596 O O . LYS A 1 201 ? -15.031 23.25 16.516 1 98.56 201 LYS A O 1
ATOM 1601 N N . ALA A 1 202 ? -13.109 23.703 15.539 1 98.81 202 ALA A N 1
ATOM 1602 C CA . ALA A 1 202 ? -12.586 22.344 15.594 1 98.81 202 ALA A CA 1
ATOM 1603 C C . ALA A 1 202 ? -11.109 22.312 15.219 1 98.81 202 ALA A C 1
ATOM 1605 O O . ALA A 1 202 ? -10.57 23.297 14.688 1 98.81 202 ALA A O 1
ATOM 1606 N N . ILE A 1 203 ? -10.445 21.203 15.531 1 98.94 203 ILE A N 1
ATOM 1607 C CA . ILE A 1 203 ? -9.062 21 15.125 1 98.94 203 ILE A CA 1
ATOM 1608 C C . ILE A 1 203 ? -8.906 19.625 14.477 1 98.94 203 ILE A C 1
ATOM 1610 O O . ILE A 1 203 ? -9.656 18.703 14.789 1 98.94 203 ILE A O 1
ATOM 1614 N N . ALA A 1 204 ? -7.973 19.484 13.555 1 98.94 204 ALA A N 1
ATOM 1615 C CA . ALA A 1 204 ? -7.66 18.219 12.898 1 98.94 204 ALA A CA 1
ATOM 1616 C C . ALA A 1 204 ? -6.152 18.031 12.742 1 98.94 204 ALA A C 1
ATOM 1618 O O . ALA A 1 204 ? -5.438 19 12.422 1 98.94 204 ALA A O 1
ATOM 1619 N N . ILE A 1 205 ? -5.676 16.828 12.984 1 98.94 205 ILE A N 1
ATOM 1620 C CA . ILE A 1 205 ? -4.242 16.578 12.891 1 98.94 205 ILE A CA 1
ATOM 1621 C C . ILE A 1 205 ? -3.994 15.266 12.156 1 98.94 205 ILE A C 1
ATOM 1623 O O . ILE A 1 205 ? -4.539 14.227 12.539 1 98.94 205 ILE A O 1
ATOM 1627 N N . GLY A 1 206 ? -3.16 15.297 11.125 1 98.88 206 GLY A N 1
ATOM 1628 C CA . GLY A 1 206 ? -2.771 14.117 10.359 1 98.88 206 GLY A CA 1
ATOM 1629 C C . GLY A 1 206 ? -1.555 13.414 10.93 1 98.88 206 GLY A C 1
ATOM 1630 O O . GLY A 1 206 ? -0.555 14.055 11.258 1 98.88 206 GLY A O 1
ATOM 1631 N N . ASN A 1 207 ? -1.703 12.062 11.016 1 98.75 207 ASN A N 1
ATOM 1632 C CA . ASN A 1 207 ? -0.631 11.266 11.609 1 98.75 207 ASN A CA 1
ATOM 1633 C C . ASN A 1 207 ? 0.02 11.984 12.781 1 98.75 207 ASN A C 1
ATOM 1635 O O . ASN A 1 207 ? 1.227 12.234 12.773 1 98.75 207 ASN A O 1
ATOM 1639 N N . PRO A 1 208 ? -0.726 12.188 13.828 1 98.88 208 PRO A N 1
ATOM 1640 C CA . PRO A 1 208 ? -0.307 13.062 14.938 1 98.88 208 PRO A CA 1
ATOM 1641 C C . PRO A 1 208 ? 0.708 12.391 15.859 1 98.88 208 PRO A C 1
ATOM 1643 O O . PRO A 1 208 ? 0.525 11.234 16.25 1 98.88 208 PRO A O 1
ATOM 1646 N N . LEU A 1 209 ? 1.729 13.102 16.156 1 98.81 209 LEU A N 1
ATOM 1647 C CA . LEU A 1 209 ? 2.512 12.719 17.328 1 98.81 209 LEU A CA 1
ATOM 1648 C C . LEU A 1 209 ? 1.866 13.242 18.609 1 98.81 209 LEU A C 1
ATOM 1650 O O . LEU A 1 209 ? 1.826 14.453 18.844 1 98.81 209 LEU A O 1
ATOM 1654 N N . LEU A 1 210 ? 1.396 12.328 19.422 1 98.81 210 LEU A N 1
ATOM 1655 C CA . LEU A 1 210 ? 0.675 12.734 20.625 1 98.81 210 LEU A CA 1
ATOM 1656 C C . LEU A 1 210 ? 1.466 12.375 21.875 1 98.81 210 LEU A C 1
ATOM 1658 O O . LEU A 1 210 ? 1.223 12.938 22.938 1 98.81 210 LEU A O 1
ATOM 1662 N N . ASP A 1 211 ? 2.324 11.414 21.719 1 98.44 211 ASP A N 1
ATOM 1663 C CA . ASP A 1 211 ? 3.217 10.953 22.781 1 98.44 211 ASP A CA 1
ATOM 1664 C C . ASP A 1 211 ? 4.297 10.023 22.234 1 98.44 211 ASP A C 1
ATOM 1666 O O . ASP A 1 211 ? 4.242 9.625 21.062 1 98.44 211 ASP A O 1
ATOM 1670 N N . ILE A 1 212 ? 5.273 9.719 23.031 1 97.44 212 ILE A N 1
ATOM 1671 C CA . ILE A 1 212 ? 6.328 8.867 22.484 1 97.44 212 ILE A CA 1
ATOM 1672 C C . ILE A 1 212 ? 6.164 7.445 23.031 1 97.44 212 ILE A C 1
ATOM 1674 O O . ILE A 1 212 ? 6.945 6.555 22.688 1 97.44 212 ILE A O 1
ATOM 1678 N N . ASP A 1 213 ? 5.156 7.176 23.844 1 98.06 213 ASP A N 1
ATOM 1679 C CA . ASP A 1 213 ? 4.949 5.852 24.422 1 98.06 213 ASP A CA 1
ATOM 1680 C C . ASP A 1 213 ? 4.156 4.957 23.469 1 98.06 213 ASP A C 1
ATOM 1682 O O . ASP A 1 213 ? 4.34 3.74 23.453 1 98.06 213 ASP A O 1
ATOM 1686 N N . ILE A 1 214 ? 3.217 5.559 22.75 1 98.44 214 ILE A N 1
ATOM 1687 C CA . ILE A 1 214 ? 2.336 4.785 21.875 1 98.44 214 ILE A CA 1
ATOM 1688 C C . ILE A 1 214 ? 2.51 5.234 20.422 1 98.44 214 ILE A C 1
ATOM 1690 O O . ILE A 1 214 ? 2.771 4.418 19.547 1 98.44 214 ILE A O 1
ATOM 1694 N N . SER A 1 215 ? 2.482 6.512 20.141 1 98.62 215 SER A N 1
ATOM 1695 C CA . SER A 1 215 ? 2.377 7.086 18.812 1 98.62 215 SER A CA 1
ATOM 1696 C C . SER A 1 215 ? 3.482 6.57 17.891 1 98.62 215 SER A C 1
ATOM 1698 O O . SER A 1 215 ? 3.271 6.402 16.688 1 98.62 215 SER A O 1
ATOM 1700 N N . VAL A 1 216 ? 4.613 6.285 18.438 1 98.12 216 VAL A N 1
ATOM 1701 C CA . VAL A 1 216 ? 5.809 6.152 17.609 1 98.12 216 VAL A CA 1
ATOM 1702 C C . VAL A 1 216 ? 6.113 4.672 17.375 1 98.12 216 VAL A C 1
ATOM 1704 O O . VAL A 1 216 ? 7.035 4.332 16.625 1 98.12 216 VAL A O 1
ATOM 1707 N N . LEU A 1 217 ? 5.453 3.801 18.094 1 98.56 217 LEU A N 1
ATOM 1708 C CA . LEU A 1 217 ? 5.75 2.377 17.984 1 98.56 217 LEU A CA 1
ATOM 1709 C C . LEU A 1 217 ? 5.453 1.867 16.578 1 98.56 217 LEU A C 1
ATOM 1711 O O . LEU A 1 217 ? 4.293 1.647 16.219 1 98.56 217 LEU A O 1
ATOM 1715 N N . ALA A 1 218 ? 6.523 1.577 15.812 1 98.38 218 ALA A N 1
ATOM 1716 C CA . ALA A 1 218 ? 6.359 1.288 14.391 1 98.38 218 ALA A CA 1
ATOM 1717 C C . ALA A 1 218 ? 6.766 -0.149 14.078 1 98.38 218 ALA A C 1
ATOM 1719 O O . ALA A 1 218 ? 6.582 -0.618 12.953 1 98.38 218 ALA A O 1
ATOM 1720 N N . GLY A 1 219 ? 7.305 -0.9 15.016 1 98.31 219 GLY A N 1
ATOM 1721 C CA . GLY A 1 219 ? 7.871 -2.215 14.766 1 98.31 219 GLY A CA 1
ATOM 1722 C C . GLY A 1 219 ? 6.895 -3.168 14.102 1 98.31 219 GLY A C 1
ATOM 1723 O O . GLY A 1 219 ? 7.199 -3.754 13.062 1 98.31 219 GLY A O 1
ATOM 1724 N N . GLU A 1 220 ? 5.723 -3.318 14.703 1 97.38 220 GLU A N 1
ATOM 1725 C CA . GLU A 1 220 ? 4.715 -4.23 14.172 1 97.38 220 GLU A CA 1
ATOM 1726 C C . GLU A 1 220 ? 4.246 -3.795 12.789 1 97.38 220 GLU A C 1
ATOM 1728 O O . GLU A 1 220 ? 3.988 -4.633 11.922 1 97.38 220 GLU A O 1
ATOM 1733 N N . TYR A 1 221 ? 4.066 -2.512 12.617 1 98.38 221 TYR A N 1
ATOM 1734 C CA . TYR A 1 221 ? 3.66 -1.975 11.32 1 98.38 221 TYR A CA 1
ATOM 1735 C C . TYR A 1 221 ? 4.688 -2.305 10.242 1 98.38 221 TYR A C 1
ATOM 1737 O O . TYR A 1 221 ? 4.336 -2.814 9.18 1 98.38 221 TYR A O 1
ATOM 1745 N N . LEU A 1 222 ? 5.957 -2.033 10.492 1 98.62 222 LEU A N 1
ATOM 1746 C CA . LEU A 1 222 ? 7.035 -2.312 9.547 1 98.62 222 LEU A CA 1
ATOM 1747 C C . LEU A 1 222 ? 7.102 -3.801 9.227 1 98.62 222 LEU A C 1
ATOM 1749 O O . LEU A 1 222 ? 7.281 -4.184 8.07 1 98.62 222 LEU A O 1
ATOM 1753 N N . TRP A 1 223 ? 6.957 -4.602 10.219 1 98.56 223 TRP A N 1
ATOM 1754 C CA . TRP A 1 223 ? 7.02 -6.051 10.062 1 98.56 223 TRP A CA 1
ATOM 1755 C C . TRP A 1 223 ? 5.871 -6.551 9.188 1 98.56 223 TRP A C 1
ATOM 1757 O O . TRP A 1 223 ? 6.082 -7.348 8.273 1 98.56 223 TRP A O 1
ATOM 1767 N N . SER A 1 224 ? 4.664 -6.051 9.43 1 98 224 SER A N 1
ATOM 1768 C CA . SER A 1 224 ? 3.475 -6.496 8.711 1 98 224 SER A CA 1
ATOM 1769 C C . SER A 1 224 ? 3.512 -6.055 7.254 1 98 224 SER A C 1
ATOM 1771 O O . SER A 1 224 ? 2.873 -6.668 6.398 1 98 224 SER A O 1
ATOM 1773 N N . HIS A 1 225 ? 4.262 -5.004 7.004 1 97.81 225 HIS A N 1
ATOM 1774 C CA . HIS A 1 225 ? 4.375 -4.488 5.645 1 97.81 225 HIS A CA 1
ATOM 1775 C C . HIS A 1 225 ? 5.617 -5.039 4.949 1 97.81 225 HIS A C 1
ATOM 1777 O O . HIS A 1 225 ? 5.914 -4.668 3.812 1 97.81 225 HIS A O 1
ATOM 1783 N N . GLY A 1 226 ? 6.332 -5.855 5.613 1 97.94 226 GLY A N 1
ATOM 1784 C CA . GLY A 1 226 ? 7.43 -6.59 5.004 1 97.94 226 GLY A CA 1
ATOM 1785 C C . GLY A 1 226 ? 8.742 -5.836 5.043 1 97.94 226 GLY A C 1
ATOM 1786 O O . GLY A 1 226 ? 9.742 -6.297 4.488 1 97.94 226 GLY A O 1
ATOM 1787 N N . ALA A 1 227 ? 8.805 -4.73 5.781 1 98.56 227 ALA A N 1
ATOM 1788 C CA . ALA A 1 227 ? 9.969 -3.848 5.707 1 98.56 227 ALA A CA 1
ATOM 1789 C C . ALA A 1 227 ? 11.062 -4.301 6.672 1 98.56 227 ALA A C 1
ATOM 1791 O O . ALA A 1 227 ? 12.219 -3.893 6.543 1 98.56 227 ALA A O 1
ATOM 1792 N N . ILE A 1 228 ? 10.68 -5.105 7.66 1 98.62 228 ILE A N 1
ATOM 1793 C CA . ILE A 1 228 ? 11.695 -5.664 8.547 1 98.62 228 ILE A CA 1
ATOM 1794 C C . ILE A 1 228 ? 11.422 -7.152 8.766 1 98.62 228 ILE A C 1
ATOM 1796 O O . ILE A 1 228 ? 10.305 -7.621 8.57 1 98.62 228 ILE A O 1
ATOM 1800 N N . SER A 1 229 ? 12.422 -7.867 9.18 1 98.19 229 SER A N 1
ATOM 1801 C CA . SER A 1 229 ? 12.367 -9.32 9.344 1 98.19 229 SER A CA 1
ATOM 1802 C C . SER A 1 229 ? 11.719 -9.695 10.672 1 98.19 229 SER A C 1
ATOM 1804 O O . SER A 1 229 ? 11.508 -8.844 11.539 1 98.19 229 SER A O 1
ATOM 1806 N N . ASP A 1 230 ? 11.438 -10.984 10.797 1 97.31 230 ASP A N 1
ATOM 1807 C CA . ASP A 1 230 ? 10.922 -11.523 12.047 1 97.31 230 ASP A CA 1
ATOM 1808 C C . ASP A 1 230 ? 11.906 -11.289 13.195 1 97.31 230 ASP A C 1
ATOM 1810 O O . ASP A 1 230 ? 11.5 -10.945 14.305 1 97.31 230 ASP A O 1
ATOM 1814 N N . LYS A 1 231 ? 13.109 -11.469 12.906 1 97.12 231 LYS A N 1
ATOM 1815 C CA . LYS A 1 231 ? 14.148 -11.289 13.914 1 97.12 231 LYS A CA 1
ATOM 1816 C C . LYS A 1 231 ? 14.211 -9.844 14.383 1 97.12 231 LYS A C 1
ATOM 1818 O O . LYS A 1 231 ? 14.328 -9.578 15.586 1 97.12 231 LYS A O 1
ATOM 1823 N N . THR A 1 232 ? 14.18 -8.938 13.469 1 98.5 232 THR A N 1
ATOM 1824 C CA . THR A 1 232 ? 14.258 -7.523 13.82 1 98.5 232 THR A CA 1
ATOM 1825 C C . THR A 1 232 ? 13.062 -7.113 14.672 1 98.5 232 THR A C 1
ATOM 1827 O O . THR A 1 232 ? 13.203 -6.355 15.633 1 98.5 232 THR A O 1
ATOM 1830 N N . LEU A 1 233 ? 11.867 -7.602 14.336 1 98.44 233 LEU A N 1
ATOM 1831 C CA . LEU A 1 233 ? 10.711 -7.324 15.18 1 98.44 233 LEU A CA 1
ATOM 1832 C C . LEU A 1 233 ? 10.93 -7.844 16.594 1 98.44 233 LEU A C 1
ATOM 1834 O O . LEU A 1 233 ? 10.594 -7.168 17.562 1 98.44 233 LEU A O 1
ATOM 1838 N N . MET A 1 234 ? 11.398 -9.078 16.672 1 98.12 234 MET A N 1
ATOM 1839 C CA . MET A 1 234 ? 11.672 -9.672 17.969 1 98.12 234 MET A CA 1
ATOM 1840 C C . MET A 1 234 ? 12.625 -8.797 18.781 1 98.12 234 MET A C 1
ATOM 1842 O O . MET A 1 234 ? 12.398 -8.555 19.969 1 98.12 234 MET A O 1
ATOM 1846 N N . LEU A 1 235 ? 13.672 -8.297 18.156 1 98.56 235 LEU A N 1
ATOM 1847 C CA . LEU A 1 235 ? 14.664 -7.465 18.828 1 98.56 235 LEU A CA 1
ATOM 1848 C C . LEU A 1 235 ? 14.055 -6.129 19.25 1 98.56 235 LEU A C 1
ATOM 1850 O O . LEU A 1 235 ? 14.398 -5.598 20.312 1 98.56 235 LEU A O 1
ATOM 1854 N N . GLU A 1 236 ? 13.195 -5.57 18.453 1 98.38 236 GLU A N 1
ATOM 1855 C CA . GLU A 1 236 ? 12.492 -4.352 18.844 1 98.38 236 GLU A CA 1
ATOM 1856 C C . GLU A 1 236 ? 11.656 -4.582 20.094 1 98.38 236 GLU A C 1
ATOM 1858 O O . GLU A 1 236 ? 11.586 -3.717 20.969 1 98.38 236 GLU A O 1
ATOM 1863 N N . LYS A 1 237 ? 11.039 -5.699 20.172 1 97.88 237 LYS A N 1
ATOM 1864 C CA . LYS A 1 237 ? 10.141 -6.008 21.281 1 97.88 237 LYS A CA 1
ATOM 1865 C C . LYS A 1 237 ? 10.914 -6.309 22.562 1 97.88 237 LYS A C 1
ATOM 1867 O O . LYS A 1 237 ? 10.445 -6.027 23.656 1 97.88 237 LYS A O 1
ATOM 1872 N N . THR A 1 238 ? 12.133 -6.883 22.406 1 98.5 238 THR A N 1
ATOM 1873 C CA . THR A 1 238 ? 12.781 -7.445 23.594 1 98.5 238 THR A CA 1
ATOM 1874 C C . THR A 1 238 ? 13.969 -6.582 24.016 1 98.5 238 THR A C 1
ATOM 1876 O O . THR A 1 238 ? 14.383 -6.613 25.172 1 98.5 238 THR A O 1
ATOM 1879 N N . VAL A 1 239 ? 14.516 -5.875 23.078 1 98.56 239 VAL A N 1
ATOM 1880 C CA . VAL A 1 239 ? 15.75 -5.156 23.375 1 98.56 239 VAL A CA 1
ATOM 1881 C C . VAL A 1 239 ? 15.477 -3.652 23.391 1 98.56 239 VAL A C 1
ATOM 1883 O O . VAL A 1 239 ? 15.766 -2.971 24.375 1 98.56 239 VAL A O 1
ATOM 1886 N N . CYS A 1 240 ? 14.969 -3.072 22.328 1 98.62 240 CYS A N 1
ATOM 1887 C CA . CYS A 1 240 ? 14.758 -1.636 22.203 1 98.62 240 CYS A CA 1
ATOM 1888 C C . CYS A 1 240 ? 13.664 -1.331 21.188 1 98.62 240 CYS A C 1
ATOM 1890 O O . CYS A 1 240 ? 13.844 -1.563 20 1 98.62 240 CYS A O 1
ATOM 1892 N N . ASN A 1 241 ? 12.578 -0.844 21.656 1 98.44 241 ASN A N 1
ATOM 1893 C CA . ASN A 1 241 ? 11.539 -0.398 20.734 1 98.44 241 ASN A CA 1
ATOM 1894 C C . ASN A 1 241 ? 11.656 1.093 20.438 1 98.44 241 ASN A C 1
ATOM 1896 O O . ASN A 1 241 ? 12.594 1.75 20.891 1 98.44 241 ASN A O 1
ATOM 1900 N N . ASP A 1 242 ? 10.773 1.648 19.688 1 98.31 242 ASP A N 1
ATOM 1901 C CA . ASP A 1 242 ? 10.828 3.035 19.234 1 98.31 242 ASP A CA 1
ATOM 1902 C C . ASP A 1 242 ? 10.742 4 20.406 1 98.31 242 ASP A C 1
ATOM 1904 O O . ASP A 1 242 ? 11.438 5.02 20.438 1 98.31 242 ASP A O 1
ATOM 1908 N N . SER A 1 243 ? 9.875 3.738 21.328 1 98.06 243 SER A N 1
ATOM 1909 C CA . SER A 1 243 ? 9.711 4.574 22.516 1 98.06 243 SER A CA 1
ATOM 1910 C C . SER A 1 243 ? 11.016 4.688 23.297 1 98.06 243 SER A C 1
ATOM 1912 O O . SER A 1 243 ? 11.453 5.789 23.625 1 98.06 243 SER A O 1
ATOM 1914 N N . LYS A 1 244 ? 11.602 3.539 23.578 1 97.62 244 LYS A N 1
ATOM 1915 C CA . LYS A 1 244 ? 12.875 3.527 24.297 1 97.62 244 LYS A CA 1
ATOM 1916 C C . LYS A 1 244 ? 13.961 4.234 23.5 1 97.62 244 LYS A C 1
ATOM 1918 O O . LYS A 1 244 ? 14.766 4.988 24.047 1 97.62 244 LYS A O 1
ATOM 1923 N N . TYR A 1 245 ? 14.016 3.963 22.266 1 97.62 245 TYR A N 1
ATOM 1924 C CA . TYR A 1 245 ? 15 4.586 21.391 1 97.62 245 TYR A CA 1
ATOM 1925 C C . TYR A 1 245 ? 14.922 6.105 21.484 1 97.62 245 TYR A C 1
ATOM 1927 O O . TYR A 1 245 ? 15.945 6.777 21.625 1 97.62 245 TYR A O 1
ATOM 1935 N N . LEU A 1 246 ? 13.734 6.691 21.422 1 96.25 246 LEU A N 1
ATOM 1936 C CA . LEU A 1 246 ? 13.539 8.141 21.453 1 96.25 246 LEU A CA 1
ATOM 1937 C C . LEU A 1 246 ? 13.844 8.695 22.828 1 96.25 246 LEU A C 1
ATOM 1939 O O . LEU A 1 246 ? 14.391 9.797 22.953 1 96.25 246 LEU A O 1
ATOM 1943 N N . ARG A 1 247 ? 13.453 7.984 23.844 1 95.88 247 ARG A N 1
ATOM 1944 C CA . ARG A 1 247 ? 13.742 8.438 25.188 1 95.88 247 ARG A CA 1
ATOM 1945 C C . ARG A 1 247 ? 15.25 8.508 25.438 1 95.88 247 ARG A C 1
ATOM 1947 O O . ARG A 1 247 ? 15.734 9.445 26.062 1 95.88 247 ARG A O 1
ATOM 1954 N N . GLU A 1 248 ? 15.93 7.484 24.938 1 95.69 248 GLU A N 1
ATOM 1955 C CA . GLU A 1 248 ? 17.375 7.492 25.078 1 95.69 248 GLU A CA 1
ATOM 1956 C C . GLU A 1 248 ? 18.016 8.625 24.281 1 95.69 248 GLU A C 1
ATOM 1958 O O . GLU A 1 248 ? 19 9.227 24.703 1 95.69 248 GLU A O 1
ATOM 1963 N N . TYR A 1 249 ? 17.453 8.844 23.219 1 91.88 249 TYR A N 1
ATOM 1964 C CA . TYR A 1 249 ? 17.906 9.961 22.406 1 91.88 249 TYR A CA 1
ATOM 1965 C C . TYR A 1 249 ? 17.781 11.273 23.172 1 91.88 249 TYR A C 1
ATOM 1967 O O . TYR A 1 249 ? 18.703 12.102 23.156 1 91.88 249 TYR A O 1
ATOM 1975 N N . VAL A 1 250 ? 16.719 11.516 23.844 1 92.06 250 VAL A N 1
ATOM 1976 C CA . VAL A 1 250 ? 16.391 12.758 24.531 1 92.06 250 VAL A CA 1
ATOM 1977 C C . VAL A 1 250 ? 17.281 12.922 25.766 1 92.06 250 VAL A C 1
ATOM 1979 O O . VAL A 1 250 ? 17.703 14.031 26.094 1 92.06 250 VAL A O 1
ATOM 1982 N N . HIS A 1 251 ? 17.719 11.883 26.453 1 90.25 251 HIS A N 1
ATOM 1983 C CA . HIS A 1 251 ? 18.328 12.031 27.781 1 90.25 251 HIS A CA 1
ATOM 1984 C C . HIS A 1 251 ? 19.781 11.578 27.766 1 90.25 251 HIS A C 1
ATOM 1986 O O . HIS A 1 251 ? 20.656 12.258 28.312 1 90.25 251 HIS A O 1
ATOM 1992 N N . SER A 1 252 ? 20.094 10.406 27.406 1 82.44 252 SER A N 1
ATOM 1993 C CA . SER A 1 252 ? 21.359 9.766 27.766 1 82.44 252 SER A CA 1
ATOM 1994 C C . SER A 1 252 ? 22.125 9.32 26.531 1 82.44 252 SER A C 1
ATOM 1996 O O . SER A 1 252 ? 23.219 8.75 26.656 1 82.44 252 SER A O 1
ATOM 1998 N N . GLY A 1 253 ? 21.688 9.617 25.5 1 89.75 253 GLY A N 1
ATOM 1999 C CA . GLY A 1 253 ? 22.328 9 24.359 1 89.75 253 GLY A CA 1
ATOM 2000 C C . GLY A 1 253 ? 21.938 7.547 24.156 1 89.75 253 GLY A C 1
ATOM 2001 O O . GLY A 1 253 ? 21.531 6.875 25.109 1 89.75 253 GLY A O 1
ATOM 2002 N N . TRP A 1 254 ? 22.203 6.957 23.078 1 93.06 254 TRP A N 1
ATOM 2003 C CA . TRP A 1 254 ? 21.734 5.621 22.734 1 93.06 254 TRP A CA 1
ATOM 2004 C C . TRP A 1 254 ? 22.594 4.551 23.391 1 93.06 254 TRP A C 1
ATOM 2006 O O . TRP A 1 254 ? 23.828 4.617 23.328 1 93.06 254 TRP A O 1
ATOM 2016 N N . SER A 1 255 ? 21.984 3.59 24.047 1 96.5 255 SER A N 1
ATOM 2017 C CA . SER A 1 255 ? 22.672 2.375 24.484 1 96.5 255 SER A CA 1
ATOM 2018 C C . SER A 1 255 ? 23.125 1.542 23.281 1 96.5 255 SER A C 1
ATOM 2020 O O . SER A 1 255 ? 22.641 1.745 22.156 1 96.5 255 SER A O 1
ATOM 2022 N N . GLN A 1 256 ? 24.031 0.595 23.562 1 96.94 256 GLN A N 1
ATOM 2023 C CA . GLN A 1 256 ? 24.484 -0.294 22.5 1 96.94 256 GLN A CA 1
ATOM 2024 C C . GLN A 1 256 ? 23.328 -1.136 21.953 1 96.94 256 GLN A C 1
ATOM 2026 O O . GLN A 1 256 ? 23.266 -1.39 20.734 1 96.94 256 GLN A O 1
ATOM 2031 N N . GLY A 1 257 ? 22.484 -1.612 22.828 1 97.94 257 GLY A N 1
ATOM 2032 C CA . GLY A 1 257 ? 21.328 -2.387 22.406 1 97.94 257 GLY A CA 1
ATOM 2033 C C . GLY A 1 257 ? 20.422 -1.641 21.453 1 97.94 257 GLY A C 1
ATOM 2034 O O . GLY A 1 257 ? 20 -2.189 20.422 1 97.94 257 GLY A O 1
ATOM 2035 N N . CYS A 1 258 ? 20.109 -0.431 21.766 1 98.12 258 CYS A N 1
ATOM 2036 C CA . CYS A 1 258 ? 19.25 0.371 20.906 1 98.12 258 CYS A CA 1
ATOM 2037 C C . CYS A 1 258 ? 19.953 0.697 19.578 1 98.12 258 CYS A C 1
ATOM 2039 O O . CYS A 1 258 ? 19.328 0.67 18.516 1 98.12 258 CYS A O 1
ATOM 2041 N N . ASN A 1 259 ? 21.203 0.996 19.656 1 97.88 259 ASN A N 1
ATOM 2042 C CA . ASN A 1 259 ? 21.969 1.232 18.438 1 97.88 259 ASN A CA 1
ATOM 2043 C C . ASN A 1 259 ? 21.938 0.019 17.516 1 97.88 259 ASN A C 1
ATOM 2045 O O . ASN A 1 259 ? 21.75 0.161 16.312 1 97.88 259 ASN A O 1
ATOM 2049 N N . ASP A 1 260 ? 22.141 -1.116 18.078 1 98.25 260 ASP A N 1
ATOM 2050 C CA . ASP A 1 260 ? 22.172 -2.342 17.281 1 98.25 260 ASP A CA 1
ATOM 2051 C C . ASP A 1 260 ? 20.812 -2.605 16.625 1 98.25 260 ASP A C 1
ATOM 2053 O O . ASP A 1 260 ? 20.75 -2.928 15.438 1 98.25 260 ASP A O 1
ATOM 2057 N N . VAL A 1 261 ? 19.781 -2.467 17.422 1 98.62 261 VAL A N 1
ATOM 2058 C CA . VAL A 1 261 ? 18.438 -2.75 16.922 1 98.62 261 VAL A CA 1
ATOM 2059 C C . VAL A 1 261 ? 18.078 -1.775 15.805 1 98.62 261 VAL A C 1
ATOM 2061 O O . VAL A 1 261 ? 17.609 -2.186 14.742 1 98.62 261 VAL A O 1
ATOM 2064 N N . PHE A 1 262 ? 18.344 -0.546 15.969 1 98.12 262 PHE A N 1
ATOM 2065 C CA . PHE A 1 262 ? 17.859 0.431 15 1 98.12 262 PHE A CA 1
ATOM 2066 C C . PHE A 1 262 ? 18.812 0.551 13.82 1 98.12 262 PHE A C 1
ATOM 2068 O O . PHE A 1 262 ? 18.422 1 12.742 1 98.12 262 PHE A O 1
ATOM 2075 N N . ASN A 1 263 ? 20.078 0.189 13.992 1 98.12 263 ASN A N 1
ATOM 2076 C CA . ASN A 1 263 ? 20.922 -0.028 12.812 1 98.12 263 ASN A CA 1
ATOM 2077 C C . ASN A 1 263 ? 20.375 -1.146 11.93 1 98.12 263 ASN A C 1
ATOM 2079 O O . ASN A 1 263 ? 20.391 -1.039 10.703 1 98.12 263 ASN A O 1
ATOM 2083 N N . ARG A 1 264 ? 19.938 -2.178 12.586 1 98.06 264 ARG A N 1
ATOM 2084 C CA . ARG A 1 264 ? 19.344 -3.291 11.852 1 98.06 264 ARG A CA 1
ATOM 2085 C C . ARG A 1 264 ? 18.078 -2.857 11.141 1 98.06 264 ARG A C 1
ATOM 2087 O O . ARG A 1 264 ? 17.859 -3.205 9.977 1 98.06 264 ARG A O 1
ATOM 2094 N N . VAL A 1 265 ? 17.172 -2.109 11.836 1 98.44 265 VAL A N 1
ATOM 2095 C CA . VAL A 1 265 ? 15.953 -1.588 11.234 1 98.44 265 VAL A CA 1
ATOM 2096 C C . VAL A 1 265 ? 16.297 -0.752 10 1 98.44 265 VAL A C 1
ATOM 2098 O O . VAL A 1 265 ? 15.711 -0.946 8.93 1 98.44 265 VAL A O 1
ATOM 2101 N N . GLU A 1 266 ? 17.25 0.15 10.141 1 97.56 266 GLU A N 1
ATOM 2102 C CA . GLU A 1 266 ? 17.641 1.034 9.047 1 97.56 266 GLU A CA 1
ATOM 2103 C C . GLU A 1 266 ? 18.188 0.239 7.867 1 97.56 266 GLU A C 1
ATOM 2105 O O . GLU A 1 266 ? 17.891 0.554 6.711 1 97.56 266 GLU A O 1
ATOM 2110 N N . ASN A 1 267 ? 18.953 -0.753 8.18 1 97.56 267 ASN A N 1
ATOM 2111 C CA . ASN A 1 267 ? 19.547 -1.57 7.129 1 97.56 267 ASN A CA 1
ATOM 2112 C C . ASN A 1 267 ? 18.5 -2.377 6.375 1 97.56 267 ASN A C 1
ATOM 2114 O O . ASN A 1 267 ? 18.578 -2.529 5.156 1 97.56 267 ASN A O 1
ATOM 2118 N N . GLU A 1 268 ? 17.547 -2.91 7.07 1 98.31 268 GLU A N 1
ATOM 2119 C CA . GLU A 1 268 ? 16.531 -3.736 6.43 1 98.31 268 GLU A CA 1
ATOM 2120 C C . GLU A 1 268 ? 15.531 -2.881 5.652 1 98.31 268 GLU A C 1
ATOM 2122 O O . GLU A 1 268 ? 15.156 -3.223 4.527 1 98.31 268 GLU A O 1
ATOM 2127 N N . VAL A 1 269 ? 15.086 -1.788 6.238 1 98 269 VAL A N 1
ATOM 2128 C CA . VAL A 1 269 ? 14.156 -0.912 5.539 1 98 269 VAL A CA 1
ATOM 2129 C C . VAL A 1 269 ? 14.836 -0.303 4.312 1 98 269 VAL A C 1
ATOM 2131 O O . VAL A 1 269 ? 14.219 -0.179 3.252 1 98 269 VAL A O 1
ATOM 2134 N N . SER A 1 270 ? 16.078 0.083 4.43 1 95.81 270 SER A N 1
ATOM 2135 C CA . SER A 1 270 ? 16.891 0.699 3.383 1 95.81 270 SER A CA 1
ATOM 2136 C C . SER A 1 270 ? 16.703 2.211 3.357 1 95.81 270 SER A C 1
ATOM 2138 O O . SER A 1 270 ? 15.609 2.713 3.637 1 95.81 270 SER A O 1
ATOM 2140 N N . ASP A 1 271 ? 17.734 2.908 2.953 1 93.69 271 ASP A N 1
ATOM 2141 C CA . ASP A 1 271 ? 17.703 4.355 2.775 1 93.69 271 ASP A CA 1
ATOM 2142 C C . ASP A 1 271 ? 16.859 4.746 1.562 1 93.69 271 ASP A C 1
ATOM 2144 O O . ASP A 1 271 ? 16.484 5.906 1.409 1 93.69 271 ASP A O 1
ATOM 2148 N N . ASP A 1 272 ? 16.562 3.768 0.758 1 94.75 272 ASP A N 1
ATOM 2149 C CA . ASP A 1 272 ? 15.844 4.047 -0.482 1 94.75 272 ASP A CA 1
ATOM 2150 C C . ASP A 1 272 ? 14.336 3.969 -0.274 1 94.75 272 ASP A C 1
ATOM 2152 O O . ASP A 1 272 ? 13.562 4.23 -1.196 1 94.75 272 ASP A O 1
ATOM 2156 N N . VAL A 1 273 ? 13.922 3.625 0.891 1 96.06 273 VAL A N 1
ATOM 2157 C CA . VAL A 1 273 ? 12.508 3.594 1.242 1 96.06 273 VAL A CA 1
ATOM 2158 C C . VAL A 1 273 ? 12.211 4.66 2.291 1 96.06 273 VAL A C 1
ATOM 2160 O O . VAL A 1 273 ? 12.742 4.613 3.402 1 96.06 273 VAL A O 1
ATOM 2163 N N . GLN A 1 274 ? 11.383 5.578 1.919 1 93.12 274 GLN A N 1
ATOM 2164 C CA . GLN A 1 274 ? 11.055 6.66 2.842 1 93.12 274 GLN A CA 1
ATOM 2165 C C . GLN A 1 274 ? 10.07 6.191 3.912 1 93.12 274 GLN A C 1
ATOM 2167 O O . GLN A 1 274 ? 9.125 5.461 3.615 1 93.12 274 GLN A O 1
ATOM 2172 N N . LEU A 1 275 ? 10.289 6.609 5.105 1 94.31 275 LEU A N 1
ATOM 2173 C CA . LEU A 1 275 ? 9.438 6.203 6.215 1 94.31 275 LEU A CA 1
ATOM 2174 C C . LEU A 1 275 ? 8.086 6.91 6.148 1 94.31 275 LEU A C 1
ATOM 2176 O O . LEU A 1 275 ? 7.102 6.438 6.727 1 94.31 275 LEU A O 1
ATOM 2180 N N . ASP A 1 276 ? 7.988 8.031 5.426 1 95.75 276 ASP A N 1
ATOM 2181 C CA . ASP A 1 276 ? 6.738 8.773 5.277 1 95.75 276 ASP A CA 1
ATOM 2182 C C . ASP A 1 276 ? 5.75 8.016 4.398 1 95.75 276 ASP A C 1
ATOM 2184 O O . ASP A 1 276 ? 4.555 8.32 4.391 1 95.75 276 ASP A O 1
ATOM 2188 N N . ASP A 1 277 ? 6.266 7.129 3.605 1 97 277 ASP A N 1
ATOM 2189 C CA . ASP A 1 277 ? 5.461 6.32 2.693 1 97 277 ASP A CA 1
ATOM 2190 C C . ASP A 1 277 ? 6.23 5.09 2.225 1 97 277 ASP A C 1
ATOM 2192 O O . ASP A 1 277 ? 7.113 5.191 1.368 1 97 277 ASP A O 1
ATOM 2196 N N . LEU A 1 278 ? 5.809 3.953 2.605 1 97.06 278 LEU A N 1
ATOM 2197 C CA . LEU A 1 278 ? 6.547 2.729 2.316 1 97.06 278 LEU A CA 1
ATOM 2198 C C . LEU A 1 278 ? 6.453 2.371 0.837 1 97.06 278 LEU A C 1
ATOM 2200 O O . LEU A 1 278 ? 7.219 1.543 0.344 1 97.06 278 LEU A O 1
ATOM 2204 N N . LEU A 1 279 ? 5.574 3.018 0.097 1 96.25 279 LEU A N 1
ATOM 2205 C CA . LEU A 1 279 ? 5.348 2.596 -1.28 1 96.25 279 LEU A CA 1
ATOM 2206 C C . LEU A 1 279 ? 5.812 3.666 -2.26 1 96.25 279 LEU A C 1
ATOM 2208 O O . LEU A 1 279 ? 5.898 3.418 -3.465 1 96.25 279 LEU A O 1
ATOM 2212 N N . LEU A 1 280 ? 6.098 4.887 -1.817 1 95.06 280 LEU A N 1
ATOM 2213 C CA . LEU A 1 280 ? 6.512 5.973 -2.697 1 95.06 280 LEU A CA 1
ATOM 2214 C C . LEU A 1 280 ? 7.879 5.684 -3.314 1 95.06 280 LEU A C 1
ATOM 2216 O O . LEU A 1 280 ? 8.828 5.355 -2.6 1 95.06 280 LEU A O 1
ATOM 2220 N N . PRO A 1 281 ? 7.984 5.711 -4.652 1 93.12 281 PRO A N 1
ATOM 2221 C CA . PRO A 1 281 ? 9.305 5.523 -5.262 1 93.12 281 PRO A CA 1
ATOM 2222 C C . PRO A 1 281 ? 10.273 6.648 -4.914 1 93.12 281 PRO A C 1
ATOM 2224 O O . PRO A 1 281 ? 9.852 7.746 -4.543 1 93.12 281 PRO A O 1
ATOM 2227 N N . LYS A 1 282 ? 11.523 6.336 -5.047 1 92.75 282 LYS A N 1
ATOM 2228 C CA . LYS A 1 282 ? 12.539 7.363 -4.859 1 92.75 282 LYS A CA 1
ATOM 2229 C C . LYS A 1 282 ? 12.672 8.242 -6.105 1 92.75 282 LYS A C 1
ATOM 2231 O O . LYS A 1 282 ? 12.438 7.777 -7.223 1 92.75 282 LYS A O 1
ATOM 2236 N N . CYS A 1 283 ? 12.922 9.523 -5.953 1 92.62 283 CYS A N 1
ATOM 2237 C CA . CYS A 1 283 ? 13.18 10.422 -7.074 1 92.62 283 CYS A CA 1
ATOM 2238 C C . CYS A 1 283 ? 14.5 10.086 -7.754 1 92.62 283 CYS A C 1
ATOM 2240 O O . CYS A 1 283 ? 15.547 10.047 -7.105 1 92.62 283 CYS A O 1
ATOM 2242 N N . LEU A 1 284 ? 14.508 9.688 -9.078 1 87 284 LEU A N 1
ATOM 2243 C CA . LEU A 1 284 ? 15.719 9.359 -9.82 1 87 284 LEU A CA 1
ATOM 2244 C C . LEU A 1 284 ? 16.188 10.555 -10.648 1 87 284 LEU A C 1
ATOM 2246 O O . LEU A 1 284 ? 15.383 11.211 -11.312 1 87 284 LEU A O 1
ATOM 2250 N N . SER A 1 285 ? 16.812 11.68 -10.156 1 67.69 285 SER A N 1
ATOM 2251 C CA . SER A 1 285 ? 17.25 12.906 -10.82 1 67.69 285 SER A CA 1
ATOM 2252 C C . SER A 1 285 ? 17.75 12.625 -12.234 1 67.69 285 SER A C 1
ATOM 2254 O O . SER A 1 285 ? 18.484 11.664 -12.453 1 67.69 285 SER A O 1
ATOM 2256 N N . THR A 1 286 ? 17.141 12.883 -13.312 1 52.47 286 THR A N 1
ATOM 2257 C CA . THR A 1 286 ? 17.734 12.977 -14.641 1 52.47 286 THR A CA 1
ATOM 2258 C C . THR A 1 286 ? 18.875 13.984 -14.656 1 52.47 286 THR A C 1
ATOM 2260 O O . THR A 1 286 ? 18.766 15.07 -14.102 1 52.47 286 THR A O 1
ATOM 2263 N N . SER A 1 287 ? 20.094 13.633 -14.68 1 39.81 287 SER A N 1
ATOM 2264 C CA . SER A 1 287 ? 21.219 14.508 -14.992 1 39.81 287 SER A CA 1
ATOM 2265 C C . SER A 1 287 ? 20.844 15.516 -16.078 1 39.81 287 SER A C 1
ATOM 2267 O O . SER A 1 287 ? 21.703 16.266 -16.547 1 39.81 287 SER A O 1
ATOM 2269 N N . SER A 1 288 ? 19.812 15.555 -16.828 1 35.62 288 SER A N 1
ATOM 2270 C CA . SER A 1 288 ? 19.797 16.531 -17.922 1 35.62 288 SER A CA 1
ATOM 2271 C C . SER A 1 288 ? 19.875 17.953 -17.391 1 35.62 288 SER A C 1
ATOM 2273 O O . SER A 1 288 ? 19.703 18.922 -18.141 1 35.62 288 SER A O 1
ATOM 2275 N N . SER A 1 289 ? 19.969 18.297 -16.219 1 32.69 289 SER A N 1
ATOM 2276 C CA . SER A 1 289 ? 20.25 19.719 -16.062 1 32.69 289 SER A CA 1
ATOM 2277 C C . SER A 1 289 ? 21.641 20.062 -16.609 1 32.69 289 SER A C 1
ATOM 2279 O O . SER A 1 289 ? 22.125 21.188 -16.422 1 32.69 289 SER A O 1
ATOM 2281 N N . GLN A 1 290 ? 22.578 19.25 -17.109 1 30.03 290 GLN A N 1
ATOM 2282 C CA . GLN A 1 290 ? 23.672 20 -17.734 1 30.03 290 GLN A CA 1
ATOM 2283 C C . GLN A 1 290 ? 23.156 20.844 -18.891 1 30.03 290 GLN A C 1
ATOM 2285 O O . GLN A 1 290 ? 23.406 22.047 -18.953 1 30.03 290 GLN A O 1
ATOM 2290 N N . GLN A 1 291 ? 23.703 20.562 -20.312 1 27 291 GLN A N 1
ATOM 2291 C CA . GLN A 1 291 ? 23.859 21.469 -21.453 1 27 291 GLN A CA 1
ATOM 2292 C C . GLN A 1 291 ? 22.516 21.766 -22.094 1 27 291 GLN A C 1
ATOM 2294 O O . GLN A 1 291 ? 21.781 20.859 -22.484 1 27 291 GLN A O 1
ATOM 2299 N N . PHE A 1 292 ? 21.969 22.922 -21.828 1 27.39 292 PHE A N 1
ATOM 2300 C CA . PHE A 1 292 ? 21.047 23.719 -22.641 1 27.39 292 PHE A CA 1
ATOM 2301 C C . PHE A 1 292 ? 21.391 23.609 -24.125 1 27.39 292 PHE A C 1
ATOM 2303 O O . PHE A 1 292 ? 22.172 24.422 -24.641 1 27.39 292 PHE A O 1
ATOM 2310 N N . LYS A 1 293 ? 21.766 22.484 -24.719 1 27.86 293 LYS A N 1
ATOM 2311 C CA . LYS A 1 293 ? 21.812 22.734 -26.156 1 27.86 293 LYS A CA 1
ATOM 2312 C C . LYS A 1 293 ? 20.453 23.203 -26.688 1 27.86 293 LYS A C 1
ATOM 2314 O O . LYS A 1 293 ? 19.422 22.688 -26.266 1 27.86 293 LYS A O 1
ATOM 2319 N N . PRO A 1 294 ? 20.359 24.344 -27.406 1 23.23 294 PRO A N 1
ATOM 2320 C CA . PRO A 1 294 ? 19.172 24.859 -28.078 1 23.23 294 PRO A CA 1
ATOM 2321 C C . PRO A 1 294 ? 18.344 23.766 -28.75 1 23.23 294 PRO A C 1
ATOM 2323 O O . PRO A 1 294 ? 18.859 23.016 -29.594 1 23.23 294 PRO A O 1
ATOM 2326 N N . ARG A 1 295 ? 17.594 23.016 -27.922 1 27.38 295 ARG A N 1
ATOM 2327 C CA . ARG A 1 295 ? 16.719 22.141 -28.672 1 27.38 295 ARG A CA 1
ATOM 2328 C C . ARG A 1 295 ? 16.016 22.891 -29.812 1 27.38 295 ARG A C 1
ATOM 2330 O O . ARG A 1 295 ? 15.461 23.969 -29.594 1 27.38 295 ARG A O 1
ATOM 2337 N N . GLY A 1 296 ? 16.453 22.688 -30.969 1 23.78 296 GLY A N 1
ATOM 2338 C CA . GLY A 1 296 ? 15.547 22.984 -32.062 1 23.78 296 GLY A CA 1
ATOM 2339 C C . GLY A 1 296 ? 14.117 22.547 -31.766 1 23.78 296 GLY A C 1
ATOM 2340 O O . GLY A 1 296 ? 13.867 21.797 -30.828 1 23.78 296 GLY A O 1
ATOM 2341 N N . LEU A 1 297 ? 13.008 22.859 -32.594 1 23.11 297 LEU A N 1
ATOM 2342 C CA . LEU A 1 297 ? 11.555 22.891 -32.719 1 23.11 297 LEU A CA 1
ATOM 2343 C C . LEU A 1 297 ? 10.945 21.547 -32.312 1 23.11 297 LEU A C 1
ATOM 2345 O O . LEU A 1 297 ? 9.805 21.484 -31.859 1 23.11 297 LEU A O 1
ATOM 2349 N N . HIS A 1 298 ? 11.445 20.328 -32.656 1 22.41 298 HIS A N 1
ATOM 2350 C CA . HIS A 1 298 ? 10.5 19.234 -32.906 1 22.41 298 HIS A CA 1
ATOM 2351 C C . HIS A 1 298 ? 10.289 18.406 -31.641 1 22.41 298 HIS A C 1
ATOM 2353 O O . HIS A 1 298 ? 9.633 17.359 -31.672 1 22.41 298 HIS A O 1
ATOM 2359 N N . SER A 1 299 ? 11.102 18.547 -30.469 1 23.78 299 SER A N 1
ATOM 2360 C CA . SER A 1 299 ? 11.078 17.438 -29.531 1 23.78 299 SER A CA 1
ATOM 2361 C C . SER A 1 299 ? 9.867 17.5 -28.609 1 23.78 299 SER A C 1
ATOM 2363 O O . SER A 1 299 ? 9.953 18.031 -27.5 1 23.78 299 SER A O 1
ATOM 2365 N N . LYS A 1 300 ? 8.602 17.703 -29.031 1 24.69 300 LYS A N 1
ATOM 2366 C CA . LYS A 1 300 ? 7.328 17.672 -28.328 1 24.69 300 LYS A CA 1
ATOM 2367 C C . LYS A 1 300 ? 7.09 16.297 -27.688 1 24.69 300 LYS A C 1
ATOM 2369 O O . LYS A 1 300 ? 6.008 16.031 -27.156 1 24.69 300 LYS A O 1
ATOM 2374 N N . ALA A 1 301 ? 7.629 15.242 -28.016 1 23.77 301 ALA A N 1
ATOM 2375 C CA . ALA A 1 301 ? 6.887 13.992 -27.906 1 23.77 301 ALA A CA 1
ATOM 2376 C C . ALA A 1 301 ? 6.844 13.5 -26.469 1 23.77 301 ALA A C 1
ATOM 2378 O O . ALA A 1 301 ? 5.918 12.781 -26.078 1 23.77 301 ALA A O 1
ATOM 2379 N N . HIS A 1 302 ? 7.879 13.555 -25.578 1 24.34 302 HIS A N 1
ATOM 2380 C CA . HIS A 1 302 ? 7.789 12.477 -24.609 1 24.34 302 HIS A CA 1
ATOM 2381 C C . HIS A 1 302 ? 7.016 12.922 -23.359 1 24.34 302 HIS A C 1
ATOM 2383 O O . HIS A 1 302 ? 7.617 13.281 -22.344 1 24.34 302 HIS A O 1
ATOM 2389 N N . SER A 1 303 ? 6.047 13.773 -23.391 1 25 303 SER A N 1
ATOM 2390 C CA . SER A 1 303 ? 5.289 13.977 -22.156 1 25 303 SER A CA 1
ATOM 2391 C C . SER A 1 303 ? 4.598 12.695 -21.719 1 25 303 SER A C 1
ATOM 2393 O O . SER A 1 303 ? 3.627 12.258 -22.344 1 25 303 SER A O 1
ATOM 2395 N N . ALA A 1 304 ? 5.285 11.797 -21.062 1 26.98 304 ALA A N 1
ATOM 2396 C CA . ALA A 1 304 ? 4.812 10.555 -20.469 1 26.98 304 ALA A CA 1
ATOM 2397 C C . ALA A 1 304 ? 3.588 10.797 -19.578 1 26.98 304 ALA A C 1
ATOM 2399 O O . ALA A 1 304 ? 3.459 11.859 -18.969 1 26.98 304 ALA A O 1
ATOM 2400 N N . VAL A 1 305 ? 2.506 9.93 -19.625 1 26.88 305 VAL A N 1
ATOM 2401 C CA . VAL A 1 305 ? 1.141 9.648 -19.188 1 26.88 305 VAL A CA 1
ATOM 2402 C C . VAL A 1 305 ? 1.088 9.578 -17.672 1 26.88 305 VAL A C 1
ATOM 2404 O O . VAL A 1 305 ? 1.737 8.727 -17.062 1 26.88 305 VAL A O 1
ATOM 2407 N N . ASP A 1 306 ? 0.709 10.609 -16.906 1 26.73 306 ASP A N 1
ATOM 2408 C CA . ASP A 1 306 ? 0.403 10.812 -15.492 1 26.73 306 ASP A CA 1
ATOM 2409 C C . ASP A 1 306 ? -0.747 9.914 -15.047 1 26.73 306 ASP A C 1
ATOM 2411 O O . ASP A 1 306 ? -1.892 10.109 -15.461 1 26.73 306 ASP A O 1
ATOM 2415 N N . LYS A 1 307 ? -0.709 8.633 -14.867 1 31.91 307 LYS A N 1
ATOM 2416 C CA . LYS A 1 307 ? -1.685 7.691 -14.328 1 31.91 307 LYS A CA 1
ATOM 2417 C C . LYS A 1 307 ? -2.195 8.148 -12.969 1 31.91 307 LYS A C 1
ATOM 2419 O O . LYS A 1 307 ? -1.45 8.742 -12.188 1 31.91 307 LYS A O 1
ATOM 2424 N N . VAL A 1 308 ? -3.5 8.117 -12.602 1 29.89 308 VAL A N 1
ATOM 2425 C CA . VAL A 1 308 ? -4.426 8.586 -11.57 1 29.89 308 VAL A CA 1
ATOM 2426 C C . VAL A 1 308 ? -4.035 7.988 -10.219 1 29.89 308 VAL A C 1
ATOM 2428 O O . VAL A 1 308 ? -4.578 8.383 -9.18 1 29.89 308 VAL A O 1
ATOM 2431 N N . PHE A 1 309 ? -3.867 6.691 -10.102 1 38.03 309 PHE A N 1
ATOM 2432 C CA . PHE A 1 309 ? -3.578 6.605 -8.672 1 38.03 309 PHE A CA 1
ATOM 2433 C C . PHE A 1 309 ? -2.379 7.473 -8.305 1 38.03 309 PHE A C 1
ATOM 2435 O O . PHE A 1 309 ? -1.302 7.324 -8.891 1 38.03 309 PHE A O 1
ATOM 2442 N N . SER A 1 310 ? -2.672 8.688 -8.07 1 47.34 310 SER A N 1
ATOM 2443 C CA . SER A 1 310 ? -1.85 9.859 -7.781 1 47.34 310 SER A CA 1
ATOM 2444 C C . SER A 1 310 ? -0.722 9.516 -6.816 1 47.34 310 SER A C 1
ATOM 2446 O O . SER A 1 310 ? -0.965 9.266 -5.633 1 47.34 310 SER A O 1
ATOM 2448 N N . THR A 1 311 ? 0.161 8.68 -7.281 1 67.44 311 THR A N 1
ATOM 2449 C CA . THR A 1 311 ? 1.351 8.641 -6.434 1 67.44 311 THR A CA 1
ATOM 2450 C C . THR A 1 311 ? 2.055 9.992 -6.43 1 67.44 311 THR A C 1
ATOM 2452 O O . THR A 1 311 ? 2.027 10.719 -7.426 1 67.44 311 THR A O 1
ATOM 2455 N N . GLY A 1 312 ? 2.072 10.578 -5.23 1 83.62 312 GLY A N 1
ATOM 2456 C CA . GLY A 1 312 ? 2.861 11.789 -5.066 1 83.62 312 GLY A CA 1
ATOM 2457 C C . GLY A 1 312 ? 4.133 11.789 -5.895 1 83.62 312 GLY A C 1
ATOM 2458 O O . GLY A 1 312 ? 4.742 10.742 -6.109 1 83.62 312 GLY A O 1
ATOM 2459 N N . ASP A 1 313 ? 4.363 12.883 -6.586 1 91.62 313 ASP A N 1
ATOM 2460 C CA . ASP A 1 313 ? 5.625 13.062 -7.297 1 91.62 313 ASP A CA 1
ATOM 2461 C C . ASP A 1 313 ? 6.809 13.023 -6.328 1 91.62 313 ASP A C 1
ATOM 2463 O O . ASP A 1 313 ? 6.996 13.953 -5.539 1 91.62 313 ASP A O 1
ATOM 2467 N N . PRO A 1 314 ? 7.57 11.969 -6.426 1 92.81 314 PRO A N 1
ATOM 2468 C CA . PRO A 1 314 ? 8.641 11.836 -5.434 1 92.81 314 PRO A CA 1
ATOM 2469 C C . PRO A 1 314 ? 9.703 12.922 -5.562 1 92.81 314 PRO A C 1
ATOM 2471 O O . PRO A 1 314 ? 10.531 13.094 -4.664 1 92.81 314 PRO A O 1
ATOM 2474 N N . CYS A 1 315 ? 9.75 13.695 -6.637 1 94.69 315 CYS A N 1
ATOM 2475 C CA . CYS A 1 315 ? 10.766 14.711 -6.852 1 94.69 315 CYS A CA 1
ATOM 2476 C C . CYS A 1 315 ? 10.25 16.094 -6.457 1 94.69 315 CYS A C 1
ATOM 2478 O O . CYS A 1 315 ? 10.984 17.078 -6.551 1 94.69 315 CYS A O 1
ATOM 2480 N N . LEU A 1 316 ? 9.047 16.172 -6.027 1 95.94 316 LEU A N 1
ATOM 2481 C CA . LEU A 1 316 ? 8.398 17.453 -5.758 1 95.94 316 LEU A CA 1
ATOM 2482 C C . LEU A 1 316 ? 9.141 18.219 -4.672 1 95.94 316 LEU A C 1
ATOM 2484 O O . LEU A 1 316 ? 9.297 19.438 -4.762 1 95.94 316 LEU A O 1
ATOM 2488 N N . GLN A 1 317 ? 9.578 17.562 -3.666 1 95.25 317 GLN A N 1
ATOM 2489 C CA . GLN A 1 317 ? 10.25 18.203 -2.545 1 95.25 317 GLN A CA 1
ATOM 2490 C C . GLN A 1 317 ? 11.477 18.984 -3.016 1 95.25 317 GLN A C 1
ATOM 2492 O O . GLN A 1 317 ? 11.711 20.109 -2.572 1 95.25 317 GLN A O 1
ATOM 2497 N N . SER A 1 318 ? 12.234 18.375 -3.908 1 94.94 318 SER A N 1
ATOM 2498 C CA . SER A 1 318 ? 13.422 19.031 -4.426 1 94.94 318 SER A CA 1
ATOM 2499 C C . SER A 1 318 ? 13.062 20.266 -5.25 1 94.94 318 SER A C 1
ATOM 2501 O O . SER A 1 318 ? 13.742 21.281 -5.188 1 94.94 318 SER A O 1
ATOM 2503 N N . ARG A 1 319 ? 12.039 20.156 -5.973 1 96.62 319 ARG A N 1
ATOM 2504 C CA . ARG A 1 319 ? 11.609 21.297 -6.797 1 96.62 319 ARG A CA 1
ATOM 2505 C C . ARG A 1 319 ? 11.094 22.438 -5.934 1 96.62 319 ARG A C 1
ATOM 2507 O O . ARG A 1 319 ? 11.312 23.609 -6.254 1 96.62 319 ARG A O 1
ATOM 2514 N N . ILE A 1 320 ? 10.438 22.094 -4.863 1 97.81 320 ILE A N 1
ATOM 2515 C CA . ILE A 1 320 ? 9.961 23.125 -3.939 1 97.81 320 ILE A CA 1
ATOM 2516 C C . ILE A 1 320 ? 11.141 23.844 -3.312 1 97.81 320 ILE A C 1
ATOM 2518 O O . ILE A 1 320 ? 11.156 25.078 -3.23 1 97.81 320 ILE A O 1
ATOM 2522 N N . PHE A 1 321 ? 12.102 23.062 -2.922 1 97.06 321 PHE A N 1
ATOM 2523 C CA . PHE A 1 321 ? 13.305 23.625 -2.336 1 97.06 321 PHE A CA 1
ATOM 2524 C C . PHE A 1 321 ? 13.953 24.625 -3.289 1 97.06 321 PHE A C 1
ATOM 2526 O O . PHE A 1 321 ? 14.305 25.734 -2.889 1 97.06 321 PHE A O 1
ATOM 2533 N N . THR A 1 322 ? 14.062 24.25 -4.555 1 96.56 322 THR A N 1
ATOM 2534 C CA . THR A 1 322 ? 14.656 25.109 -5.562 1 96.56 322 THR A CA 1
ATOM 2535 C C . THR A 1 322 ? 13.805 26.359 -5.781 1 96.56 322 THR A C 1
ATOM 2537 O O . THR A 1 322 ? 14.328 27.484 -5.816 1 96.56 322 THR A O 1
ATOM 2540 N N . TYR A 1 323 ? 12.555 26.188 -5.852 1 97.5 323 TYR A N 1
ATOM 2541 C CA . TYR A 1 323 ? 11.625 27.266 -6.152 1 97.5 323 TYR A CA 1
ATOM 2542 C C . TYR A 1 323 ? 11.633 28.312 -5.043 1 97.5 323 TYR A C 1
ATOM 2544 O O . TYR A 1 323 ? 11.727 29.516 -5.312 1 97.5 323 TYR A O 1
ATOM 2552 N N . LEU A 1 324 ? 11.578 27.906 -3.803 1 97.31 324 LEU A N 1
ATOM 2553 C CA . LEU A 1 324 ? 11.43 28.828 -2.684 1 97.31 324 LEU A CA 1
ATOM 2554 C C . LEU A 1 324 ? 12.758 29.516 -2.361 1 97.31 324 LEU A C 1
ATOM 2556 O O . LEU A 1 324 ? 12.789 30.484 -1.591 1 97.31 324 LEU A O 1
ATOM 2560 N N . ASN A 1 325 ? 13.836 29.062 -2.965 1 95.69 325 ASN A N 1
ATOM 2561 C CA . ASN A 1 325 ? 15.117 29.719 -2.746 1 95.69 325 ASN A CA 1
ATOM 2562 C C . ASN A 1 325 ? 15.461 30.688 -3.883 1 95.69 325 ASN A C 1
ATOM 2564 O O . ASN A 1 325 ? 16.516 31.312 -3.867 1 95.69 325 ASN A O 1
ATOM 2568 N N . ARG A 1 326 ? 14.594 30.812 -4.84 1 95.19 326 ARG A N 1
ATOM 2569 C CA . ARG A 1 326 ? 14.781 31.812 -5.891 1 95.19 326 ARG A CA 1
ATOM 2570 C C . ARG A 1 326 ? 14.5 33.219 -5.367 1 95.19 326 ARG A C 1
ATOM 2572 O O . ARG A 1 326 ? 13.523 33.438 -4.656 1 95.19 326 ARG A O 1
ATOM 2579 N N . ARG A 1 327 ? 15.258 34.125 -5.848 1 93.56 327 ARG A N 1
ATOM 2580 C CA . ARG A 1 327 ? 15.125 35.5 -5.387 1 93.56 327 ARG A CA 1
ATOM 2581 C C . ARG A 1 327 ? 13.828 36.125 -5.895 1 93.56 327 ARG A C 1
ATOM 2583 O O . ARG A 1 327 ? 13.156 36.844 -5.16 1 93.56 327 ARG A O 1
ATOM 2590 N N . ASP A 1 328 ? 13.484 35.906 -7.129 1 95.38 328 ASP A N 1
ATOM 2591 C CA . ASP A 1 328 ? 12.266 36.469 -7.684 1 95.38 328 ASP A CA 1
ATOM 2592 C C . ASP A 1 328 ? 11.031 35.938 -6.961 1 95.38 328 ASP A C 1
ATOM 2594 O O . ASP A 1 328 ? 10.031 36.656 -6.828 1 95.38 328 ASP A O 1
ATOM 2598 N N . VAL A 1 329 ? 11.086 34.656 -6.547 1 96.56 329 VAL A N 1
ATOM 2599 C CA . VAL A 1 329 ? 9.984 34.062 -5.793 1 96.56 329 VAL A CA 1
ATOM 2600 C C . VAL A 1 329 ? 9.898 34.719 -4.41 1 96.56 329 VAL A C 1
ATOM 2602 O O . VAL A 1 329 ? 8.812 35.094 -3.963 1 96.56 329 VAL A O 1
ATOM 2605 N N . GLN A 1 330 ? 10.992 34.875 -3.736 1 95.88 330 GLN A N 1
ATOM 2606 C CA . GLN A 1 330 ? 11.016 35.5 -2.414 1 95.88 330 GLN A CA 1
ATOM 2607 C C . GLN A 1 330 ? 10.523 36.938 -2.473 1 95.88 330 GLN A C 1
ATOM 2609 O O . GLN A 1 330 ? 9.789 37.375 -1.59 1 95.88 330 GLN A O 1
ATOM 2614 N N . ASP A 1 331 ? 10.867 37.625 -3.506 1 94.25 331 ASP A N 1
ATOM 2615 C CA . ASP A 1 331 ? 10.383 39 -3.697 1 94.25 331 ASP A CA 1
ATOM 2616 C C . ASP A 1 331 ? 8.867 39.031 -3.879 1 94.25 331 ASP A C 1
ATOM 2618 O O . ASP A 1 331 ? 8.172 39.844 -3.264 1 94.25 331 ASP A O 1
ATOM 2622 N N . ALA A 1 332 ? 8.406 38.125 -4.688 1 96.06 332 ALA A N 1
ATOM 2623 C CA . ALA A 1 332 ? 6.969 38.031 -4.945 1 96.06 332 ALA A CA 1
ATOM 2624 C C . ALA A 1 332 ? 6.203 37.688 -3.674 1 96.06 332 ALA A C 1
ATOM 2626 O O . ALA A 1 332 ? 5.086 38.156 -3.463 1 96.06 332 ALA A O 1
ATOM 2627 N N . LEU A 1 333 ? 6.812 36.875 -2.793 1 96.75 333 LEU A N 1
ATOM 2628 C CA . LEU A 1 333 ? 6.203 36.438 -1.545 1 96.75 333 LEU A CA 1
ATOM 2629 C C . LEU A 1 333 ? 6.414 37.469 -0.441 1 96.75 333 LEU A C 1
ATOM 2631 O O . LEU A 1 333 ? 5.949 37.281 0.686 1 96.75 333 LEU A O 1
ATOM 2635 N N . HIS A 1 334 ? 7.098 38.5 -0.753 1 94.56 334 HIS A N 1
ATOM 2636 C CA . HIS A 1 334 ? 7.469 39.469 0.27 1 94.56 334 HIS A CA 1
ATOM 2637 C C . HIS A 1 334 ? 8.211 38.781 1.421 1 94.56 334 HIS A C 1
ATOM 2639 O O . HIS A 1 334 ? 8.023 39.156 2.584 1 94.56 334 HIS A O 1
ATOM 2645 N N . ALA A 1 335 ? 8.938 37.812 1.073 1 93.69 335 ALA A N 1
ATOM 2646 C CA . ALA A 1 335 ? 9.711 37.031 2.043 1 93.69 335 ALA A CA 1
ATOM 2647 C C . ALA A 1 335 ? 11.18 37.438 2.01 1 93.69 335 ALA A C 1
ATOM 2649 O O . ALA A 1 335 ? 11.711 37.781 0.953 1 93.69 335 ALA A O 1
ATOM 2650 N N . ASN A 1 336 ? 11.789 37.344 3.178 1 88.69 336 ASN A N 1
ATOM 2651 C CA . ASN A 1 336 ? 13.219 37.562 3.277 1 88.69 336 ASN A CA 1
ATOM 2652 C C . ASN A 1 336 ? 13.594 38.969 2.76 1 88.69 336 ASN A C 1
ATOM 2654 O O . ASN A 1 336 ? 14.547 39.094 1.993 1 88.69 336 ASN A O 1
ATOM 2658 N N . THR A 1 337 ? 12.805 39.844 3.039 1 77.62 337 THR A N 1
ATOM 2659 C CA . THR A 1 337 ? 12.961 41.188 2.508 1 77.62 337 THR A CA 1
ATOM 2660 C C . THR A 1 337 ? 14.172 41.875 3.133 1 77.62 337 THR A C 1
ATOM 2662 O O . THR A 1 337 ? 14.766 42.781 2.529 1 77.62 337 THR A O 1
ATOM 2665 N N . THR A 1 338 ? 14.484 41.406 4.238 1 69.69 338 THR A N 1
ATOM 2666 C CA . THR A 1 338 ? 15.602 42.031 4.93 1 69.69 338 THR A CA 1
ATOM 2667 C C . THR A 1 338 ? 16.906 41.312 4.625 1 69.69 338 THR A C 1
ATOM 2669 O O . THR A 1 338 ? 17.984 41.812 4.984 1 69.69 338 THR A O 1
ATOM 2672 N N . TYR A 1 339 ? 16.812 40.281 3.889 1 67 339 TYR A N 1
ATOM 2673 C CA . TYR A 1 339 ? 17.953 39.469 3.555 1 67 339 TYR A CA 1
ATOM 2674 C C . TYR A 1 339 ? 18.672 39 4.812 1 67 339 TYR A C 1
ATOM 2676 O O . TYR A 1 339 ? 19.906 38.875 4.828 1 67 339 TYR A O 1
ATOM 2684 N N . LYS A 1 340 ? 17.969 38.938 5.844 1 62.12 340 LYS A N 1
ATOM 2685 C CA . LYS A 1 340 ? 18.531 38.594 7.141 1 62.12 340 LYS A CA 1
ATOM 2686 C C . LYS A 1 340 ? 18.438 37.094 7.398 1 62.12 340 LYS A C 1
ATOM 2688 O O . LYS A 1 340 ? 18.891 36.625 8.438 1 62.12 340 LYS A O 1
ATOM 2693 N N . LEU A 1 341 ? 17.906 36.406 6.465 1 72.31 341 LEU A N 1
ATOM 2694 C CA . LEU A 1 341 ? 17.859 35 6.738 1 72.31 341 LEU A CA 1
ATOM 2695 C C . LEU A 1 341 ? 19.266 34.375 6.695 1 72.31 341 LEU A C 1
ATOM 2697 O O . LEU A 1 341 ? 20.031 34.625 5.762 1 72.31 341 LEU A O 1
ATOM 2701 N N . PRO A 1 342 ? 19.609 33.812 7.793 1 67.19 342 PRO A N 1
ATOM 2702 C CA . PRO A 1 342 ? 20.969 33.25 7.902 1 67.19 342 PRO A CA 1
ATOM 2703 C C . PRO A 1 342 ? 21.281 32.188 6.848 1 67.19 342 PRO A C 1
ATOM 2705 O O . PRO A 1 342 ? 22.438 31.797 6.684 1 67.19 342 PRO A O 1
ATOM 2708 N N . GLY A 1 343 ? 20.453 31.812 6.055 1 76.69 343 GLY A N 1
ATOM 2709 C CA . GLY A 1 343 ? 20.703 30.766 5.086 1 76.69 343 GLY A CA 1
ATOM 2710 C C . GLY A 1 343 ? 19.578 30.578 4.098 1 76.69 343 GLY A C 1
ATOM 2711 O O . GLY A 1 343 ? 18.703 31.438 3.963 1 76.69 343 GLY A O 1
ATOM 2712 N N . HIS A 1 344 ? 19.734 29.469 3.357 1 88.56 344 HIS A N 1
ATOM 2713 C CA . HIS A 1 344 ? 18.703 29.141 2.381 1 88.56 344 HIS A CA 1
ATOM 2714 C C . HIS A 1 344 ? 17.438 28.641 3.066 1 88.56 344 HIS A C 1
ATOM 2716 O O . HIS A 1 344 ? 17.484 28.188 4.211 1 88.56 344 HIS A O 1
ATOM 2722 N N . TRP A 1 345 ? 16.391 28.953 2.461 1 94.62 345 TRP A N 1
ATOM 2723 C CA . TRP A 1 345 ? 15.141 28.344 2.91 1 94.62 345 TRP A CA 1
ATOM 2724 C C . TRP A 1 345 ? 15.242 26.828 2.9 1 94.62 345 TRP A C 1
ATOM 2726 O O . TRP A 1 345 ? 15.82 26.25 1.982 1 94.62 345 TRP A O 1
ATOM 2736 N N . ASP A 1 346 ? 14.68 26.156 3.889 1 95.62 346 ASP A N 1
ATOM 2737 C CA . ASP A 1 346 ? 14.641 24.688 3.969 1 95.62 346 ASP A CA 1
ATOM 2738 C C . ASP A 1 346 ? 13.344 24.219 4.613 1 95.62 346 ASP A C 1
ATOM 2740 O O . ASP A 1 346 ? 12.656 24.984 5.289 1 95.62 346 ASP A O 1
ATOM 2744 N N . PHE A 1 347 ? 13.047 23.031 4.344 1 96.56 347 PHE A N 1
ATOM 2745 C CA . PHE A 1 347 ? 11.82 22.438 4.859 1 96.56 347 PHE A CA 1
ATOM 2746 C C . PHE A 1 347 ? 11.844 22.375 6.383 1 96.56 347 PHE A C 1
ATOM 2748 O O . PHE A 1 347 ? 10.859 22.734 7.039 1 96.56 347 PHE A O 1
ATOM 2755 N N . CYS A 1 348 ? 12.938 21.891 6.918 1 96.06 348 CYS A N 1
ATOM 2756 C CA . CYS A 1 348 ? 12.93 21.641 8.359 1 96.06 348 CYS A CA 1
ATOM 2757 C C . CYS A 1 348 ? 14.242 22.078 8.992 1 96.06 348 CYS A C 1
ATOM 2759 O O . CYS A 1 348 ? 14.398 22.031 10.211 1 96.06 348 CYS A O 1
ATOM 2761 N N . GLN A 1 349 ? 15.117 22.547 8.133 1 90.56 349 GLN A N 1
ATOM 2762 C CA . GLN A 1 349 ? 16.406 22.969 8.664 1 90.56 349 GLN A CA 1
ATOM 2763 C C . GLN A 1 349 ? 16.438 24.469 8.891 1 90.56 349 GLN A C 1
ATOM 2765 O O . GLN A 1 349 ? 15.711 25.219 8.234 1 90.56 349 GLN A O 1
ATOM 2770 N N . GLY A 1 350 ? 17.266 24.875 9.82 1 89.62 350 GLY A N 1
ATOM 2771 C CA . GLY A 1 350 ? 17.422 26.281 10.172 1 89.62 350 GLY A CA 1
ATOM 2772 C C . GLY A 1 350 ? 18.156 26.484 11.484 1 89.62 350 GLY A C 1
ATOM 2773 O O . GLY A 1 350 ? 18.75 25.547 12.023 1 89.62 350 GLY A O 1
ATOM 2774 N N . PRO A 1 351 ? 18.109 27.656 11.906 1 91 351 PRO A N 1
ATOM 2775 C CA . PRO A 1 351 ? 18.922 27.984 13.086 1 91 351 PRO A CA 1
ATOM 2776 C C . PRO A 1 351 ? 18.25 27.562 14.391 1 91 351 PRO A C 1
ATOM 2778 O O . PRO A 1 351 ? 18.875 27.609 15.453 1 91 351 PRO A O 1
ATOM 2781 N N . LEU A 1 352 ? 17.031 27.188 14.32 1 92.5 352 LEU A N 1
ATOM 2782 C CA . LEU A 1 352 ? 16.266 26.875 15.523 1 92.5 352 LEU A CA 1
ATOM 2783 C C . LEU A 1 352 ? 16.797 25.609 16.188 1 92.5 352 LEU A C 1
ATOM 2785 O O . LEU A 1 352 ? 16.938 24.578 15.539 1 92.5 352 LEU A O 1
ATOM 2789 N N . VAL A 1 353 ? 17.156 25.781 17.422 1 93 353 VAL A N 1
ATOM 2790 C CA . VAL A 1 353 ? 17.469 24.625 18.25 1 93 353 VAL A CA 1
ATOM 2791 C C . VAL A 1 353 ? 16.312 24.359 19.219 1 93 353 VAL A C 1
ATOM 2793 O O . VAL A 1 353 ? 16.094 25.109 20.172 1 93 353 VAL A O 1
ATOM 2796 N N . TYR A 1 354 ? 15.617 23.312 19 1 93.5 354 TYR A N 1
ATOM 2797 C CA . TYR A 1 354 ? 14.414 22.969 19.75 1 93.5 354 TYR A CA 1
ATOM 2798 C C . TYR A 1 354 ? 14.758 22.062 20.938 1 93.5 354 TYR A C 1
ATOM 2800 O O . TYR A 1 354 ? 15.594 21.156 20.812 1 93.5 354 TYR A O 1
ATOM 2808 N N . GLN A 1 355 ? 14.125 22.297 22.062 1 94.81 355 GLN A N 1
ATOM 2809 C CA . GLN A 1 355 ? 14.32 21.422 23.219 1 94.81 355 GLN A CA 1
ATOM 2810 C C . GLN A 1 355 ? 13.805 20.016 22.953 1 94.81 355 GLN A C 1
ATOM 2812 O O . GLN A 1 355 ? 12.594 19.797 22.828 1 94.81 355 GLN A O 1
ATOM 2817 N N . GLU A 1 356 ? 14.672 19.109 23 1 92.19 356 GLU A N 1
ATOM 2818 C CA . GLU A 1 356 ? 14.328 17.719 22.672 1 92.19 356 GLU A CA 1
ATOM 2819 C C . GLU A 1 356 ? 13.367 17.125 23.688 1 92.19 356 GLU A C 1
ATOM 2821 O O . GLU A 1 356 ? 12.578 16.234 23.375 1 92.19 356 GLU A O 1
ATOM 2826 N N . GLU A 1 357 ? 13.383 17.609 24.891 1 94.88 357 GLU A N 1
ATOM 2827 C CA . GLU A 1 357 ? 12.539 17.109 25.969 1 94.88 357 GLU A CA 1
ATOM 2828 C C . GLU A 1 357 ? 11.055 17.297 25.656 1 94.88 357 GLU A C 1
ATOM 2830 O O . GLU A 1 357 ? 10.203 16.594 26.203 1 94.88 357 GLU A O 1
ATOM 2835 N N . ASN A 1 358 ? 10.781 18.266 24.812 1 96.69 358 ASN A N 1
ATOM 2836 C CA . ASN A 1 358 ? 9.391 18.5 24.453 1 96.69 358 ASN A CA 1
ATOM 2837 C C . ASN A 1 358 ? 8.781 17.312 23.719 1 96.69 358 ASN A C 1
ATOM 2839 O O . ASN A 1 358 ? 7.566 17.125 23.734 1 96.69 358 ASN A O 1
ATOM 2843 N N . LEU A 1 359 ? 9.609 16.516 23.125 1 95.06 359 LEU A N 1
ATOM 2844 C CA . LEU A 1 359 ? 9.148 15.312 22.438 1 95.06 359 LEU A CA 1
ATOM 2845 C C . LEU A 1 359 ? 8.461 14.367 23.422 1 95.06 359 LEU A C 1
ATOM 2847 O O . LEU A 1 359 ? 7.586 13.594 23.031 1 95.06 359 LEU A O 1
ATOM 2851 N N . GLU A 1 360 ? 8.781 14.43 24.641 1 95.69 360 GLU A N 1
ATOM 2852 C CA . GLU A 1 360 ? 8.305 13.469 25.625 1 95.69 360 GLU A CA 1
ATOM 2853 C C . GLU A 1 360 ? 7 13.93 26.266 1 95.69 360 GLU A C 1
ATOM 2855 O O . GLU A 1 360 ? 6.375 13.188 27.016 1 95.69 360 GLU A O 1
ATOM 2860 N N . ILE A 1 361 ? 6.641 15.141 25.953 1 97.62 361 ILE A N 1
ATOM 2861 C CA . ILE A 1 361 ? 5.391 15.625 26.531 1 97.62 361 ILE A CA 1
ATOM 2862 C C . ILE A 1 361 ? 4.23 14.75 26.062 1 97.62 361 ILE A C 1
ATOM 2864 O O . ILE A 1 361 ? 4.074 14.5 24.859 1 97.62 361 ILE A O 1
ATOM 2868 N N . ASN A 1 362 ? 3.479 14.18 26.984 1 98.56 362 ASN A N 1
ATOM 2869 C CA . ASN A 1 362 ? 2.256 13.445 26.672 1 98.56 362 ASN A CA 1
ATOM 2870 C C . ASN A 1 362 ? 1.075 14.391 26.453 1 98.56 362 ASN A C 1
ATOM 2872 O O . ASN A 1 362 ? 0.563 14.977 27.422 1 98.56 362 ASN A O 1
ATOM 2876 N N . ILE A 1 363 ? 0.609 14.492 25.281 1 98.81 363 ILE A N 1
ATOM 2877 C CA . ILE A 1 363 ? -0.41 15.461 24.891 1 98.81 363 ILE A CA 1
ATOM 2878 C C . ILE A 1 363 ? -1.799 14.852 25.078 1 98.81 363 ILE A C 1
ATOM 2880 O O . ILE A 1 363 ? -2.803 15.57 25.062 1 98.81 363 ILE A O 1
ATOM 2884 N N . ILE A 1 364 ? -1.924 13.57 25.312 1 98.88 364 ILE A N 1
ATOM 2885 C CA . ILE A 1 364 ? -3.188 12.844 25.344 1 98.88 364 ILE A CA 1
ATOM 2886 C C . ILE A 1 364 ? -4.098 13.422 26.422 1 98.88 364 ILE A C 1
ATOM 2888 O O . ILE A 1 364 ? -5.281 13.68 26.172 1 98.88 364 ILE A O 1
ATOM 2892 N N . PRO A 1 365 ? -3.611 13.742 27.625 1 98.81 365 PRO A N 1
ATOM 2893 C CA . PRO A 1 365 ? -4.488 14.375 28.609 1 98.81 365 PRO A CA 1
ATOM 2894 C C . PRO A 1 365 ? -5.02 15.727 28.156 1 98.81 365 PRO A C 1
ATOM 2896 O O . PRO A 1 365 ? -6.16 16.094 28.453 1 98.81 365 PRO A O 1
ATOM 2899 N N . LEU A 1 366 ? -4.215 16.484 27.5 1 98.88 366 LEU A N 1
ATOM 2900 C CA . LEU A 1 366 ? -4.656 17.781 26.984 1 98.88 366 LEU A CA 1
ATOM 2901 C C . LEU A 1 366 ? -5.754 17.594 25.938 1 98.88 366 LEU A C 1
ATOM 2903 O O . LEU A 1 366 ? -6.719 18.359 25.922 1 98.88 366 LEU A O 1
ATOM 2907 N N . VAL A 1 367 ? -5.598 16.625 25.062 1 98.94 367 VAL A N 1
ATOM 2908 C CA . VAL A 1 367 ? -6.633 16.312 24.078 1 98.94 367 VAL A CA 1
ATOM 2909 C C . VAL A 1 367 ? -7.945 16 24.797 1 98.94 367 VAL A C 1
ATOM 2911 O O . VAL A 1 367 ? -9 16.5 24.422 1 98.94 367 VAL A O 1
ATOM 2914 N N . SER A 1 368 ? -7.875 15.195 25.828 1 98.88 368 SER A N 1
ATOM 2915 C CA . SER A 1 368 ? -9.055 14.867 26.609 1 98.88 368 SER A CA 1
ATOM 2916 C C . SER A 1 368 ? -9.695 16.109 27.219 1 98.88 368 SER A C 1
ATOM 2918 O O . SER A 1 368 ? -10.922 16.25 27.219 1 98.88 368 SER A O 1
ATOM 2920 N N . LYS A 1 369 ? -8.852 17 27.688 1 98.75 369 LYS A N 1
ATOM 2921 C CA . LYS A 1 369 ? -9.328 18.25 28.266 1 98.75 369 LYS A CA 1
ATOM 2922 C C . LYS A 1 369 ? -10.062 19.094 27.234 1 98.75 369 LYS A C 1
ATOM 2924 O O . LYS A 1 369 ? -11.109 19.672 27.531 1 98.75 369 LYS A O 1
ATOM 2929 N N . LEU A 1 370 ? -9.539 19.203 26.047 1 98.88 370 LEU A N 1
ATOM 2930 C CA . LEU A 1 370 ? -10.148 19.969 24.984 1 98.88 370 LEU A CA 1
ATOM 2931 C C . LEU A 1 370 ? -11.5 19.375 24.578 1 98.88 370 LEU A C 1
ATOM 2933 O O . LEU A 1 370 ? -12.453 20.109 24.328 1 98.88 370 LEU A O 1
ATOM 2937 N N . LEU A 1 371 ? -11.539 18.062 24.531 1 98.69 371 LEU A N 1
ATOM 2938 C CA . LEU A 1 371 ? -12.797 17.375 24.203 1 98.69 371 LEU A CA 1
ATOM 2939 C C . LEU A 1 371 ? -13.852 17.656 25.266 1 98.69 371 LEU A C 1
ATOM 2941 O O . LEU A 1 371 ? -15.008 17.922 24.953 1 98.69 371 LEU A O 1
ATOM 2945 N N . LYS A 1 372 ? -13.492 17.609 26.516 1 97.19 372 LYS A N 1
ATOM 2946 C CA . LYS A 1 372 ? -14.406 17.906 27.609 1 97.19 372 LYS A CA 1
ATOM 2947 C C . LYS A 1 372 ? -14.914 19.344 27.547 1 97.19 372 LYS A C 1
ATOM 2949 O O . LYS A 1 372 ? -16.047 19.625 27.953 1 97.19 372 LYS A O 1
ATOM 2954 N N . ALA A 1 373 ? -14.078 20.219 26.969 1 97.06 373 ALA A N 1
ATOM 2955 C CA . ALA A 1 373 ? -14.461 21.625 26.828 1 97.06 373 ALA A CA 1
ATOM 2956 C C . ALA A 1 373 ? -15.383 21.812 25.625 1 97.06 373 ALA A C 1
ATOM 2958 O O . ALA A 1 373 ? -15.844 22.922 25.359 1 97.06 373 ALA A O 1
ATOM 2959 N N . GLY A 1 374 ? -15.609 20.766 24.875 1 95.38 374 GLY A N 1
ATOM 2960 C CA . GLY A 1 374 ? -16.578 20.812 23.797 1 95.38 374 GLY A CA 1
ATOM 2961 C C . GLY A 1 374 ? -15.945 21.078 22.438 1 95.38 374 GLY A C 1
ATOM 2962 O O . GLY A 1 374 ? -16.641 21.375 21.469 1 95.38 374 GLY A O 1
ATOM 2963 N N . LEU A 1 375 ? -14.648 21.031 22.344 1 98.19 375 LEU A N 1
ATOM 2964 C CA . LEU A 1 375 ? -13.969 21.266 21.078 1 98.19 375 LEU A CA 1
ATOM 2965 C C . LEU A 1 375 ? -13.867 19.984 20.266 1 98.19 375 LEU A C 1
ATOM 2967 O O . LEU A 1 375 ? -13.172 19.047 20.672 1 98.19 375 LEU A O 1
ATOM 2971 N N . PRO A 1 376 ? -14.539 19.875 19.094 1 98.5 376 PRO A N 1
ATOM 2972 C CA . PRO A 1 376 ? -14.398 18.688 18.25 1 98.5 376 PRO A CA 1
ATOM 2973 C C . PRO A 1 376 ? -12.984 18.484 17.719 1 98.5 376 PRO A C 1
ATOM 2975 O O . PRO A 1 376 ? -12.32 19.469 17.359 1 98.5 376 PRO A O 1
ATOM 2978 N N . ILE A 1 377 ? -12.539 17.234 17.703 1 98.94 377 ILE A N 1
ATOM 2979 C CA . ILE A 1 377 ? -11.188 16.906 17.266 1 98.94 377 ILE A CA 1
ATOM 2980 C C . ILE A 1 377 ? -11.234 15.773 16.25 1 98.94 377 ILE A C 1
ATOM 2982 O O . ILE A 1 377 ? -11.914 14.773 16.453 1 98.94 377 ILE A O 1
ATOM 2986 N N . TRP A 1 378 ? -10.523 15.93 15.117 1 98.94 378 TRP A N 1
ATOM 2987 C CA . TRP A 1 378 ? -10.328 14.898 14.102 1 98.94 378 TRP A CA 1
ATOM 2988 C C . TRP A 1 378 ? -8.867 14.469 14.039 1 98.94 378 TRP A C 1
ATOM 2990 O O . TRP A 1 378 ? -7.969 15.312 13.992 1 98.94 378 TRP A O 1
ATOM 3000 N N . PHE A 1 379 ? -8.672 13.18 14.094 1 98.94 379 PHE A N 1
ATOM 3001 C CA . PHE A 1 379 ? -7.395 12.609 13.703 1 98.94 379 PHE A CA 1
ATOM 3002 C C . PHE A 1 379 ? -7.527 11.82 12.398 1 98.94 379 PHE A C 1
ATOM 3004 O O . PHE A 1 379 ? -8.539 11.156 12.172 1 98.94 379 PHE A O 1
ATOM 3011 N N . TYR A 1 380 ? -6.566 11.938 11.555 1 98.88 380 TYR A N 1
ATOM 3012 C CA . TYR A 1 380 ? -6.539 11.125 10.344 1 98.88 380 TYR A CA 1
ATOM 3013 C C . TYR A 1 380 ? -5.133 10.617 10.055 1 98.88 380 TYR A C 1
ATOM 3015 O O . TYR A 1 380 ? -4.148 11.203 10.508 1 98.88 380 TYR A O 1
ATOM 3023 N N . SER A 1 381 ? -5.02 9.477 9.398 1 98.88 381 SER A N 1
ATOM 3024 C CA . SER A 1 381 ? -3.732 8.836 9.148 1 98.88 381 SER A CA 1
ATOM 3025 C C . SER A 1 381 ? -3.643 8.328 7.711 1 98.88 381 SER A C 1
ATOM 3027 O O . SER A 1 381 ? -4.555 7.648 7.23 1 98.88 381 SER A O 1
ATOM 3029 N N . GLY A 1 382 ? -2.547 8.773 7.027 1 98.69 382 GLY A N 1
ATOM 3030 C CA . GLY A 1 382 ? -2.18 7.973 5.875 1 98.69 382 GLY A CA 1
ATOM 3031 C C . GLY A 1 382 ? -1.729 6.57 6.242 1 98.69 382 GLY A C 1
ATOM 3032 O O . GLY A 1 382 ? -0.933 6.391 7.164 1 98.69 382 GLY A O 1
ATOM 3033 N N . ASP A 1 383 ? -2.164 5.613 5.469 1 97.31 383 ASP A N 1
ATOM 3034 C CA . ASP A 1 383 ? -1.975 4.254 5.969 1 97.31 383 ASP A CA 1
ATOM 3035 C C . ASP A 1 383 ? -0.672 3.652 5.449 1 97.31 383 ASP A C 1
ATOM 3037 O O . ASP A 1 383 ? -0.337 2.51 5.766 1 97.31 383 ASP A O 1
ATOM 3041 N N . GLN A 1 384 ? 0.11 4.414 4.703 1 97.62 384 GLN A N 1
ATOM 3042 C CA . GLN A 1 384 ? 1.427 3.941 4.289 1 97.62 384 GLN A CA 1
ATOM 3043 C C . GLN A 1 384 ? 2.533 4.637 5.078 1 97.62 384 GLN A C 1
ATOM 3045 O O . GLN A 1 384 ? 3.715 4.496 4.758 1 97.62 384 GLN A O 1
ATOM 3050 N N . ASP A 1 385 ? 2.182 5.352 6.109 1 98.31 385 ASP A N 1
ATOM 3051 C CA . ASP A 1 385 ? 3.1 6.086 6.977 1 98.31 385 ASP A CA 1
ATOM 3052 C C . ASP A 1 385 ? 3.689 5.172 8.047 1 98.31 385 ASP A C 1
ATOM 3054 O O . ASP A 1 385 ? 2.967 4.664 8.906 1 98.31 385 ASP A O 1
ATOM 3058 N N . SER A 1 386 ? 4.996 5.082 8.055 1 97.75 386 SER A N 1
ATOM 3059 C CA . SER A 1 386 ? 5.613 4.25 9.078 1 97.75 386 SER A CA 1
ATOM 3060 C C . SER A 1 386 ? 6.219 5.098 10.188 1 97.75 386 SER A C 1
ATOM 3062 O O . SER A 1 386 ? 6.688 4.562 11.195 1 97.75 386 SER A O 1
ATOM 3064 N N . LYS A 1 387 ? 6.184 6.398 10.07 1 97.44 387 LYS A N 1
ATOM 3065 C CA . LYS A 1 387 ? 6.672 7.273 11.133 1 97.44 387 LYS A CA 1
ATOM 3066 C C . LYS A 1 387 ? 5.727 7.262 12.336 1 97.44 387 LYS A C 1
ATOM 3068 O O . LYS A 1 387 ? 6.172 7.141 13.477 1 97.44 387 LYS A O 1
ATOM 3073 N N . ILE A 1 388 ? 4.566 7.48 12.031 1 98.56 388 ILE A N 1
ATOM 3074 C CA . ILE A 1 388 ? 3.475 7.395 12.992 1 98.56 388 ILE A CA 1
ATOM 3075 C C . ILE A 1 388 ? 2.359 6.512 12.438 1 98.56 388 ILE A C 1
ATOM 3077 O O . ILE A 1 388 ? 1.4 7.016 11.844 1 98.56 388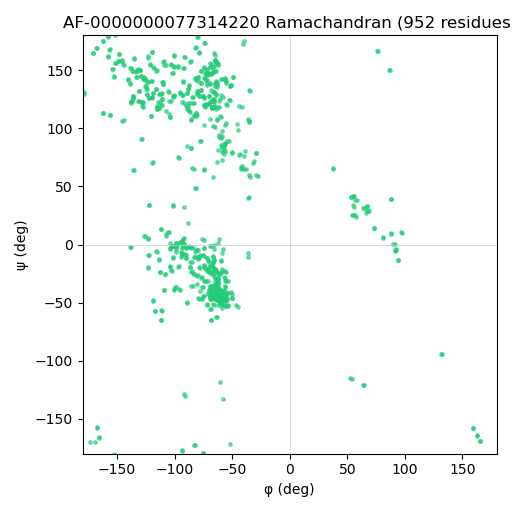 ILE A O 1
ATOM 3081 N N . PRO A 1 389 ? 2.438 5.25 12.727 1 98.44 389 PRO A N 1
ATOM 3082 C CA . PRO A 1 389 ? 1.528 4.301 12.078 1 98.44 389 PRO A CA 1
ATOM 3083 C C . PRO A 1 389 ? 0.068 4.531 12.461 1 98.44 389 PRO A C 1
ATOM 3085 O O . PRO A 1 389 ? -0.226 4.914 13.594 1 98.44 389 PRO A O 1
ATOM 3088 N N . LEU A 1 390 ? -0.822 4.227 11.57 1 98.81 390 LEU A N 1
ATOM 3089 C CA . LEU A 1 390 ? -2.262 4.379 11.742 1 98.81 390 LEU A CA 1
ATOM 3090 C C . LEU A 1 390 ? -2.742 3.621 12.977 1 98.81 390 LEU A C 1
ATOM 3092 O O . LEU A 1 390 ? -3.646 4.078 13.68 1 98.81 390 LEU A O 1
ATOM 3096 N N . THR A 1 391 ? -2.16 2.451 13.297 1 98.31 391 THR A N 1
ATOM 3097 C CA . THR A 1 391 ? -2.613 1.598 14.391 1 98.31 391 THR A CA 1
ATOM 3098 C C . THR A 1 391 ? -2.439 2.303 15.734 1 98.31 391 THR A C 1
ATOM 3100 O O . THR A 1 391 ? -3.303 2.201 16.609 1 98.31 391 THR A O 1
ATOM 3103 N N . GLN A 1 392 ? -1.379 3.002 15.836 1 98.56 392 GLN A N 1
ATOM 3104 C CA . GLN A 1 392 ? -1.088 3.684 17.094 1 98.56 392 GLN A CA 1
ATOM 3105 C C . GLN A 1 392 ? -2.066 4.828 17.344 1 98.56 392 GLN A C 1
ATOM 3107 O O . GLN A 1 392 ? -2.533 5.023 18.469 1 98.56 392 GLN A O 1
ATOM 3112 N N . THR A 1 393 ? -2.309 5.586 16.297 1 98.81 393 THR A N 1
ATOM 3113 C CA . THR A 1 393 ? -3.293 6.652 16.438 1 98.81 393 THR A CA 1
ATOM 3114 C C . THR A 1 393 ? -4.664 6.082 16.781 1 98.81 393 THR A C 1
ATOM 3116 O O . THR A 1 393 ? -5.371 6.625 17.625 1 98.81 393 THR A O 1
ATOM 3119 N N . ARG A 1 394 ? -5.012 5.02 16.125 1 98.69 394 ARG A N 1
ATOM 3120 C CA . ARG A 1 394 ? -6.297 4.383 16.391 1 98.69 394 ARG A CA 1
ATOM 3121 C C . ARG A 1 394 ? -6.383 3.922 17.844 1 98.69 394 ARG A C 1
ATOM 3123 O O . ARG A 1 394 ? -7.414 4.094 18.5 1 98.69 394 ARG A O 1
ATOM 3130 N N . ILE A 1 395 ? -5.363 3.332 18.344 1 98.25 395 ILE A N 1
ATOM 3131 C CA . ILE A 1 395 ? -5.312 2.867 19.734 1 98.25 395 ILE A CA 1
ATOM 3132 C C . ILE A 1 395 ? -5.523 4.047 20.672 1 98.25 395 ILE A C 1
ATOM 3134 O O . ILE A 1 395 ? -6.316 3.959 21.625 1 98.25 395 ILE A O 1
ATOM 3138 N N . ILE A 1 396 ? -4.855 5.137 20.422 1 98.81 396 ILE A N 1
ATOM 3139 C CA . ILE A 1 396 ? -4.957 6.316 21.281 1 98.81 396 ILE A CA 1
ATOM 3140 C C . ILE A 1 396 ? -6.383 6.855 21.25 1 98.81 396 ILE A C 1
ATOM 3142 O O . ILE A 1 396 ? -6.953 7.18 22.297 1 98.81 396 ILE A O 1
ATOM 3146 N N . VAL A 1 397 ? -6.953 6.93 20.062 1 98.81 397 VAL A N 1
ATOM 3147 C CA . VAL A 1 397 ? -8.312 7.441 19.906 1 98.81 397 VAL A CA 1
ATOM 3148 C C . VAL A 1 397 ? -9.289 6.574 20.688 1 98.81 397 VAL A C 1
ATOM 3150 O O . VAL A 1 397 ? -10.148 7.094 21.406 1 98.81 397 VAL A O 1
ATOM 3153 N N . ASN A 1 398 ? -9.141 5.281 20.578 1 98.44 398 ASN A N 1
ATOM 3154 C CA . ASN A 1 398 ? -10.008 4.359 21.297 1 98.44 398 ASN A CA 1
ATOM 3155 C C . ASN A 1 398 ? -9.836 4.5 22.812 1 98.44 398 ASN A C 1
ATOM 3157 O O . ASN A 1 398 ? -10.805 4.43 23.562 1 98.44 398 ASN A O 1
ATOM 3161 N N . ASN A 1 399 ? -8.641 4.656 23.234 1 98.38 399 ASN A N 1
ATOM 3162 C CA . ASN A 1 399 ? -8.375 4.852 24.656 1 98.38 399 ASN A CA 1
ATOM 3163 C C . ASN A 1 399 ? -9.031 6.129 25.188 1 98.38 399 ASN A C 1
ATOM 3165 O O . ASN A 1 399 ? -9.617 6.133 26.266 1 98.38 399 ASN A O 1
ATOM 3169 N N . ILE A 1 400 ? -8.883 7.211 24.422 1 98.81 400 ILE A N 1
ATOM 3170 C CA . ILE A 1 400 ? -9.477 8.484 24.812 1 98.81 400 ILE A CA 1
ATOM 3171 C C . ILE A 1 400 ? -10.992 8.336 24.922 1 98.81 400 ILE A C 1
ATOM 3173 O O . ILE A 1 400 ? -11.602 8.773 25.891 1 98.81 400 ILE A O 1
ATOM 3177 N N . ALA A 1 401 ? -11.57 7.77 23.906 1 98.62 401 ALA A N 1
ATOM 3178 C CA . ALA A 1 401 ? -13.016 7.582 23.906 1 98.62 401 ALA A CA 1
ATOM 3179 C C . ALA A 1 401 ? -13.477 6.781 25.109 1 98.62 401 ALA A C 1
ATOM 3181 O O . ALA A 1 401 ? -14.477 7.121 25.75 1 98.62 401 ALA A O 1
ATOM 3182 N N . LYS A 1 402 ? -12.766 5.715 25.422 1 98.06 402 LYS A N 1
ATOM 3183 C CA . LYS A 1 402 ? -13.078 4.871 26.562 1 98.06 402 LYS A CA 1
ATOM 3184 C C . LYS A 1 402 ? -12.953 5.652 27.875 1 98.06 402 LYS A C 1
ATOM 3186 O O . LYS A 1 402 ? -13.844 5.609 28.719 1 98.06 402 LYS A O 1
ATOM 3191 N N . ASP A 1 403 ? -11.898 6.375 28.031 1 98.19 403 ASP A N 1
ATOM 3192 C CA . ASP A 1 403 ? -11.617 7.117 29.266 1 98.19 403 ASP A CA 1
ATOM 3193 C C . ASP A 1 403 ? -12.664 8.203 29.5 1 98.19 403 ASP A C 1
ATOM 3195 O O . ASP A 1 403 ? -13.039 8.469 30.641 1 98.19 403 ASP A O 1
ATOM 3199 N N . LEU A 1 404 ? -13.094 8.828 28.422 1 98.25 404 LEU A N 1
ATOM 3200 C CA . LEU A 1 404 ? -14.07 9.906 28.531 1 98.25 404 LEU A CA 1
ATOM 3201 C C . LEU A 1 404 ? -15.492 9.367 28.484 1 98.25 404 LEU A C 1
ATOM 3203 O O . LEU A 1 404 ? -16.453 10.133 28.562 1 98.25 404 LEU A O 1
ATOM 3207 N N . LYS A 1 405 ? -15.648 8.031 28.312 1 97.19 405 LYS A N 1
ATOM 3208 C CA . LYS A 1 405 ? -16.938 7.352 28.234 1 97.19 405 LYS A CA 1
ATOM 3209 C C . LYS A 1 405 ? -17.812 7.949 27.141 1 97.19 405 LYS A C 1
ATOM 3211 O O . LYS A 1 405 ? -18.984 8.227 27.359 1 97.19 405 LYS A O 1
ATOM 3216 N N . LEU A 1 406 ? -17.141 8.211 26.047 1 98.06 406 LEU A N 1
ATOM 3217 C CA . LEU A 1 406 ? -17.891 8.68 24.891 1 98.06 406 LEU A CA 1
ATOM 3218 C C . LEU A 1 406 ? -18.672 7.539 24.234 1 98.06 406 LEU A C 1
ATOM 3220 O O . LEU A 1 406 ? -18.234 6.383 24.281 1 98.06 406 LEU A O 1
ATOM 3224 N N . THR A 1 407 ? -19.766 7.879 23.609 1 97.06 407 THR A N 1
ATOM 3225 C CA . THR A 1 407 ? -20.562 6.902 22.875 1 97.06 407 THR A CA 1
ATOM 3226 C C . THR A 1 407 ? -20.062 6.754 21.438 1 97.06 407 THR A C 1
ATOM 3228 O O . THR A 1 407 ? -19.719 7.746 20.797 1 97.06 407 THR A O 1
ATOM 3231 N N . THR A 1 408 ? -20 5.496 21 1 97.38 408 THR A N 1
ATOM 3232 C CA . THR A 1 408 ? -19.688 5.27 19.594 1 97.38 408 THR A CA 1
ATOM 3233 C C . THR A 1 408 ? -20.828 5.758 18.703 1 97.38 408 THR A C 1
ATOM 3235 O O . THR A 1 408 ? -21.953 5.289 18.812 1 97.38 408 THR A O 1
ATOM 3238 N N . LEU A 1 409 ? -20.562 6.688 17.891 1 97.25 409 LEU A N 1
ATOM 3239 C CA . LEU A 1 409 ? -21.562 7.203 16.969 1 97.25 409 LEU A CA 1
ATOM 3240 C C . LEU A 1 409 ? -21.469 6.531 15.609 1 97.25 409 LEU A C 1
ATOM 3242 O O . LEU A 1 409 ? -22.469 6.332 14.922 1 97.25 409 LEU A O 1
ATOM 3246 N N . THR A 1 410 ? -20.312 6.289 15.156 1 97.25 410 THR A N 1
ATOM 3247 C CA . THR A 1 410 ? -20.031 5.52 13.953 1 97.25 410 THR A CA 1
ATOM 3248 C C . THR A 1 410 ? -19.031 4.402 14.242 1 97.25 410 THR A C 1
ATOM 3250 O O . THR A 1 410 ? -17.891 4.668 14.641 1 97.25 410 THR A O 1
ATOM 3253 N N . LYS A 1 411 ? -19.516 3.184 14.016 1 97.25 411 LYS A N 1
ATOM 3254 C CA . LYS A 1 411 ? -18.609 2.045 14.141 1 97.25 411 LYS A CA 1
ATOM 3255 C C . LYS A 1 411 ? -17.562 2.043 13.031 1 97.25 411 LYS A C 1
ATOM 3257 O O . LYS A 1 411 ? -17.781 2.633 11.969 1 97.25 411 LYS A O 1
ATOM 3262 N N . TYR A 1 412 ? -16.453 1.395 13.359 1 98.31 412 TYR A N 1
ATOM 3263 C CA . TYR A 1 412 ? -15.367 1.319 12.398 1 98.31 412 TYR A CA 1
ATOM 3264 C C . TYR A 1 412 ? -15.852 0.745 11.07 1 98.31 412 TYR A C 1
ATOM 3266 O O . TYR A 1 412 ? -16.375 -0.373 11.023 1 98.31 412 TYR A O 1
ATOM 3274 N N . ARG A 1 413 ? -15.719 1.511 9.977 1 98.06 413 ARG A N 1
ATOM 3275 C CA . ARG A 1 413 ? -16.203 1.125 8.656 1 98.06 413 ARG A CA 1
ATOM 3276 C C . ARG A 1 413 ? -15.547 1.958 7.562 1 98.06 413 ARG A C 1
ATOM 3278 O O . ARG A 1 413 ? -14.844 2.928 7.852 1 98.06 413 ARG A O 1
ATOM 3285 N N . THR A 1 414 ? -15.828 1.642 6.324 1 98.12 414 THR A N 1
ATOM 3286 C CA . THR A 1 414 ? -15.25 2.357 5.191 1 98.12 414 THR A CA 1
ATOM 3287 C C . THR A 1 414 ? -15.953 3.697 4.984 1 98.12 414 THR A C 1
ATOM 3289 O O . THR A 1 414 ? -17.125 3.854 5.352 1 98.12 414 THR A O 1
ATOM 3292 N N . TRP A 1 415 ? -15.234 4.66 4.488 1 98.56 415 TRP A N 1
ATOM 3293 C CA . TRP A 1 415 ? -15.805 5.875 3.912 1 98.56 415 TRP A CA 1
ATOM 3294 C C . TRP A 1 415 ? -15.406 6.012 2.445 1 98.56 415 TRP A C 1
ATOM 3296 O O . TRP A 1 415 ? -14.555 5.273 1.952 1 98.56 415 TRP A O 1
ATOM 3306 N N . TYR A 1 416 ? -16.078 6.906 1.703 1 97.69 416 TYR A N 1
ATOM 3307 C CA . TYR A 1 416 ? -15.961 6.879 0.249 1 97.69 416 TYR A CA 1
ATOM 3308 C C . TYR A 1 416 ? -15.625 8.258 -0.298 1 97.69 416 TYR A C 1
ATOM 3310 O O . TYR A 1 416 ? -16 9.273 0.286 1 97.69 416 TYR A O 1
ATOM 3318 N N . SER A 1 417 ? -14.898 8.312 -1.282 1 96.19 417 SER A N 1
ATOM 3319 C CA . SER A 1 417 ? -14.586 9.469 -2.113 1 96.19 417 SER A CA 1
ATOM 3320 C C . SER A 1 417 ? -14.586 9.102 -3.594 1 96.19 417 SER A C 1
ATOM 3322 O O . SER A 1 417 ? -13.867 8.195 -4.012 1 96.19 417 SER A O 1
ATOM 3324 N N . GLN A 1 418 ? -15.406 9.766 -4.418 1 92.94 418 GLN A N 1
ATOM 3325 C CA . GLN A 1 418 ? -15.531 9.508 -5.848 1 92.94 418 GLN A CA 1
ATOM 3326 C C . GLN A 1 418 ? -15.812 8.031 -6.117 1 92.94 418 GLN A C 1
ATOM 3328 O O . GLN A 1 418 ? -15.133 7.402 -6.93 1 92.94 418 GLN A O 1
ATOM 3333 N N . LYS A 1 419 ? -16.594 7.438 -5.383 1 93.06 419 LYS A N 1
ATOM 3334 C CA . LYS A 1 419 ? -17.156 6.094 -5.543 1 93.06 419 LYS A CA 1
ATOM 3335 C C . LYS A 1 419 ? -16.094 5.031 -5.246 1 93.06 419 LYS A C 1
ATOM 3337 O O . LYS A 1 419 ? -16.281 3.857 -5.586 1 93.06 419 LYS A O 1
ATOM 3342 N N . GLN A 1 420 ? -15.078 5.41 -4.676 1 95.44 420 GLN A N 1
ATOM 3343 C CA . GLN A 1 420 ? -14.047 4.484 -4.219 1 95.44 420 GLN A CA 1
ATOM 3344 C C . GLN A 1 420 ? -13.922 4.508 -2.697 1 95.44 420 GLN A C 1
ATOM 3346 O O . GLN A 1 420 ? -14.234 5.516 -2.059 1 95.44 420 GLN A O 1
ATOM 3351 N N . VAL A 1 421 ? -13.555 3.418 -2.105 1 97.06 421 VAL A N 1
ATOM 3352 C CA . VAL A 1 421 ? -13.25 3.428 -0.679 1 97.06 421 VAL A CA 1
ATOM 3353 C C . VAL A 1 421 ? -12.07 4.363 -0.412 1 97.06 421 VAL A C 1
ATOM 3355 O O . VAL A 1 421 ? -10.977 4.156 -0.944 1 97.06 421 VAL A O 1
ATOM 3358 N N . GLY A 1 422 ? -12.305 5.406 0.372 1 97.75 422 GLY A N 1
ATOM 3359 C CA . GLY A 1 422 ? -11.266 6.355 0.721 1 97.75 422 GLY A CA 1
ATOM 3360 C C . GLY A 1 422 ? -10.406 5.902 1.89 1 97.75 422 GLY A C 1
ATOM 3361 O O . GLY A 1 422 ? -9.258 6.324 2.027 1 97.75 422 GLY A O 1
ATOM 3362 N N . GLY A 1 423 ? -10.938 5.082 2.723 1 98.38 423 GLY A N 1
ATOM 3363 C CA . GLY A 1 423 ? -10.328 4.547 3.93 1 98.38 423 GLY A CA 1
ATOM 3364 C C . GLY A 1 423 ? -11.352 4.031 4.93 1 98.38 423 GLY A C 1
ATOM 3365 O O . GLY A 1 423 ? -12.406 3.529 4.543 1 98.38 423 GLY A O 1
ATOM 3366 N N . TRP A 1 424 ? -10.969 3.965 6.141 1 98.75 424 TRP A N 1
ATOM 3367 C CA . TRP A 1 424 ? -11.828 3.537 7.242 1 98.75 424 TRP A CA 1
ATOM 3368 C C . TRP A 1 424 ? -11.93 4.625 8.305 1 98.75 424 TRP A C 1
ATOM 3370 O O . TRP A 1 424 ? -11.055 5.484 8.414 1 98.75 424 TRP A O 1
ATOM 3380 N N . TRP A 1 425 ? -13.016 4.613 9.062 1 98.75 425 TRP A N 1
ATOM 3381 C CA . TRP A 1 425 ? -13.172 5.672 10.047 1 98.75 425 TRP A CA 1
ATOM 3382 C C . TRP A 1 425 ? -14.125 5.242 11.156 1 98.75 425 TRP A C 1
ATOM 3384 O O . TRP A 1 425 ? -14.797 4.219 11.047 1 98.75 425 TRP A O 1
ATOM 3394 N N . GLN A 1 426 ? -14.094 5.871 12.219 1 98.75 426 GLN A N 1
ATOM 3395 C CA . GLN A 1 426 ? -14.984 5.766 13.367 1 98.75 426 GLN A CA 1
ATOM 3396 C C . GLN A 1 426 ? -15.141 7.113 14.07 1 98.75 426 GLN A C 1
ATOM 3398 O O . GLN A 1 426 ? -14.312 8.008 13.891 1 98.75 426 GLN A O 1
ATOM 3403 N N . SER A 1 427 ? -16.188 7.289 14.789 1 98.62 427 SER A N 1
ATOM 3404 C CA . SER A 1 427 ? -16.406 8.539 15.516 1 98.62 427 SER A CA 1
ATOM 3405 C C . SER A 1 427 ? -17.094 8.289 16.844 1 98.62 427 SER A C 1
ATOM 3407 O O . SER A 1 427 ? -17.75 7.266 17.031 1 98.62 427 SER A O 1
ATOM 3409 N N . PHE A 1 428 ? -16.891 9.188 17.75 1 98.56 428 PHE A N 1
ATOM 3410 C CA . PHE A 1 428 ? -17.391 9.133 19.125 1 98.56 428 PHE A CA 1
ATOM 3411 C C . PHE A 1 428 ? -18 10.477 19.516 1 98.56 428 PHE A C 1
ATOM 3413 O O . PHE A 1 428 ? -17.594 11.523 19 1 98.56 428 PHE A O 1
ATOM 3420 N N . GLY A 1 429 ? -18.953 10.453 20.328 1 97.38 429 GLY A N 1
ATOM 3421 C CA . GLY A 1 429 ? -19.594 11.672 20.812 1 97.38 429 GLY A CA 1
ATOM 3422 C C . GLY A 1 429 ? -20.5 11.438 22 1 97.38 429 GLY A C 1
ATOM 3423 O O . GLY A 1 429 ? -20.188 10.617 22.875 1 97.38 429 GLY A O 1
ATOM 3424 N N . GLY A 1 430 ? -21.406 12.336 22.156 1 93.25 430 GLY A N 1
ATOM 3425 C CA . GLY A 1 430 ? -22.391 12.289 23.234 1 93.25 430 GLY A CA 1
ATOM 3426 C C . GLY A 1 430 ? -23.641 13.102 22.938 1 93.25 430 GLY A C 1
ATOM 3427 O O . GLY A 1 430 ? -23.844 13.562 21.812 1 93.25 430 GLY A O 1
ATOM 3428 N N . LEU A 1 431 ? -24.516 13 24 1 88.69 431 LEU A N 1
ATOM 3429 C CA . LEU A 1 431 ? -25.781 13.727 23.891 1 88.69 431 LEU A CA 1
ATOM 3430 C C . LEU A 1 431 ? -25.641 15.148 24.422 1 88.69 431 LEU A C 1
ATOM 3432 O O . LEU A 1 431 ? -25.094 15.352 25.5 1 88.69 431 LEU A O 1
ATOM 3436 N N . LYS A 1 432 ? -25.922 16.078 23.562 1 85.19 432 LYS A N 1
ATOM 3437 C CA . LYS A 1 432 ? -26.031 17.469 23.969 1 85.19 432 LYS A CA 1
ATOM 3438 C C . LYS A 1 432 ? -27.359 18.078 23.516 1 85.19 432 LYS A C 1
ATOM 3440 O O . LYS A 1 432 ? -27.656 18.109 22.312 1 85.19 432 LYS A O 1
ATOM 3445 N N . GLY A 1 433 ? -28.172 18.594 24.5 1 85.88 433 GLY A N 1
ATOM 3446 C CA . GLY A 1 433 ? -29.484 19.141 24.172 1 85.88 433 GLY A CA 1
ATOM 3447 C C . GLY A 1 433 ? -30.391 18.156 23.484 1 85.88 433 GLY A C 1
ATOM 3448 O O . GLY A 1 433 ? -31.141 18.516 22.562 1 85.88 433 GLY A O 1
ATOM 3449 N N . GLY A 1 434 ? -30.203 16.891 23.641 1 85.38 434 GLY A N 1
ATOM 3450 C CA . GLY A 1 434 ? -31.062 15.859 23.078 1 85.38 434 GLY A CA 1
ATOM 3451 C C . GLY A 1 434 ? -30.609 15.383 21.703 1 85.38 434 GLY A C 1
ATOM 3452 O O . GLY A 1 434 ? -31.266 14.547 21.094 1 85.38 434 GLY A O 1
ATOM 3453 N N . HIS A 1 435 ? -29.516 15.992 21.297 1 89.25 435 HIS A N 1
ATOM 3454 C CA . HIS A 1 435 ? -29.016 15.578 20 1 89.25 435 HIS A CA 1
ATOM 3455 C C . HIS A 1 435 ? -27.609 14.984 20.109 1 89.25 435 HIS A C 1
ATOM 3457 O O . HIS A 1 435 ? -26.844 15.352 21 1 89.25 435 HIS A O 1
ATOM 3463 N N . ASN A 1 436 ? -27.281 14.07 19.156 1 90.38 436 ASN A N 1
ATOM 3464 C CA . ASN A 1 436 ? -25.938 13.5 19.078 1 90.38 436 ASN A CA 1
ATOM 3465 C C . ASN A 1 436 ? -24.953 14.508 18.516 1 90.38 436 ASN A C 1
ATOM 3467 O O . ASN A 1 436 ? -25.203 15.125 17.469 1 90.38 436 ASN A O 1
ATOM 3471 N N . VAL A 1 437 ? -23.922 14.68 19.266 1 92.94 437 VAL A N 1
ATOM 3472 C CA . VAL A 1 437 ? -22.844 15.555 18.828 1 92.94 437 VAL A CA 1
ATOM 3473 C C . VAL A 1 437 ? -21.547 14.758 18.703 1 92.94 437 VAL A C 1
ATOM 3475 O O . VAL A 1 437 ? -21.172 14.016 19.625 1 92.94 437 VAL A O 1
ATOM 3478 N N . THR A 1 438 ? -20.875 14.883 17.594 1 96.12 438 THR A N 1
ATOM 3479 C CA . THR A 1 438 ? -19.594 14.211 17.391 1 96.12 438 THR A CA 1
ATOM 3480 C C . THR A 1 438 ? -18.453 15.039 17.984 1 96.12 438 THR A C 1
ATOM 3482 O O . THR A 1 438 ? -18.297 16.219 17.641 1 96.12 438 THR A O 1
ATOM 3485 N N . TYR A 1 439 ? -17.641 14.414 18.828 1 97.38 439 TYR A N 1
ATOM 3486 C CA . TYR A 1 439 ? -16.531 15.102 19.469 1 97.38 439 TYR A CA 1
ATOM 3487 C C . TYR A 1 439 ? -15.195 14.625 18.906 1 97.38 439 TYR A C 1
ATOM 3489 O O . TYR A 1 439 ? -14.242 15.398 18.812 1 97.38 439 TYR A O 1
ATOM 3497 N N . LEU A 1 440 ? -15.141 13.344 18.672 1 98.81 440 LEU A N 1
ATOM 3498 C CA . LEU A 1 440 ? -13.875 12.719 18.281 1 98.81 440 LEU A CA 1
ATOM 3499 C C . LEU A 1 440 ? -14.055 11.836 17.062 1 98.81 440 LEU A C 1
ATOM 3501 O O . LEU A 1 440 ? -14.922 10.961 17.031 1 98.81 440 LEU A O 1
ATOM 3505 N N . THR A 1 441 ? -13.312 12.102 16.031 1 98.88 441 THR A N 1
ATOM 3506 C CA . THR A 1 441 ? -13.344 11.336 14.789 1 98.88 441 THR A CA 1
ATOM 3507 C C . THR A 1 441 ? -11.953 10.828 14.43 1 98.88 441 THR A C 1
ATOM 3509 O O . THR A 1 441 ? -10.961 11.547 14.586 1 98.88 441 THR A O 1
ATOM 3512 N N . TYR A 1 442 ? -11.875 9.609 14.031 1 98.88 442 TYR A N 1
ATOM 3513 C CA . TYR A 1 442 ? -10.648 9.062 13.469 1 98.88 442 TYR A CA 1
ATOM 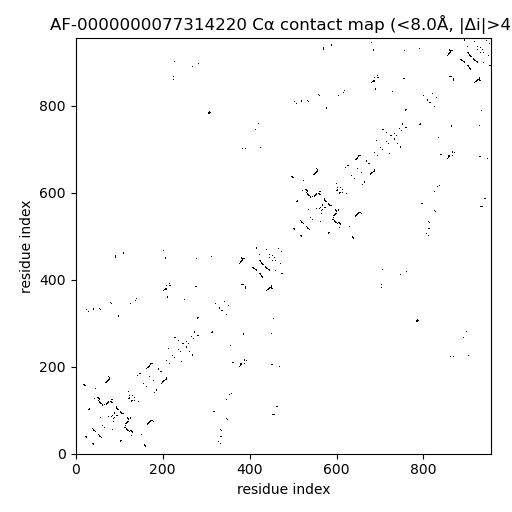3514 C C . TYR A 1 442 ? -10.898 8.469 12.086 1 98.88 442 TYR A C 1
ATOM 3516 O O . TYR A 1 442 ? -11.859 7.73 11.883 1 98.88 442 TYR A O 1
ATOM 3524 N N . ALA A 1 443 ? -10.016 8.789 11.133 1 98.94 443 ALA A N 1
ATOM 3525 C CA . ALA A 1 443 ? -10.133 8.273 9.773 1 98.94 443 ALA A CA 1
ATOM 3526 C C . ALA A 1 443 ? -8.766 7.906 9.203 1 98.94 443 ALA A C 1
ATOM 3528 O O . ALA A 1 443 ? -7.777 8.594 9.461 1 98.94 443 ALA A O 1
ATOM 3529 N N . THR A 1 444 ? -8.719 6.852 8.461 1 98.81 444 THR A N 1
ATOM 3530 C CA . THR A 1 444 ? -7.547 6.543 7.652 1 98.81 444 THR A CA 1
ATOM 3531 C C . THR A 1 444 ? -7.777 6.93 6.195 1 98.81 444 THR A C 1
ATOM 3533 O O . THR A 1 444 ? -8.922 7.09 5.766 1 98.81 444 THR A O 1
ATOM 3536 N N . VAL A 1 445 ? -6.742 7.207 5.559 1 98.75 445 VAL A N 1
ATOM 3537 C CA . VAL A 1 445 ? -6.793 7.414 4.113 1 98.75 445 VAL A CA 1
ATOM 3538 C C . VAL A 1 445 ? -5.984 6.328 3.406 1 98.75 445 VAL A C 1
ATOM 3540 O O . VAL A 1 445 ? -4.766 6.258 3.561 1 98.75 445 VAL A O 1
ATOM 3543 N N . ARG A 1 446 ? -6.664 5.559 2.637 1 96.88 446 ARG A N 1
ATOM 3544 C CA . ARG A 1 446 ? -6.145 4.363 1.981 1 96.88 446 ARG A CA 1
ATOM 3545 C C . ARG A 1 446 ? -5.07 4.719 0.96 1 96.88 446 ARG A C 1
ATOM 3547 O O . ARG A 1 446 ? -5.312 5.508 0.045 1 96.88 446 ARG A O 1
ATOM 3554 N N . GLY A 1 447 ? -3.842 4.121 1.138 1 96.25 447 GLY A N 1
ATOM 3555 C CA . GLY A 1 447 ? -2.752 4.312 0.196 1 96.25 447 GLY A CA 1
ATOM 3556 C C . GLY A 1 447 ? -2.01 5.621 0.402 1 96.25 447 GLY A C 1
ATOM 3557 O O . GLY A 1 447 ? -1.066 5.93 -0.33 1 96.25 447 GLY A O 1
ATOM 3558 N N . ALA A 1 448 ? -2.299 6.379 1.422 1 98.12 448 ALA A N 1
ATOM 3559 C CA . ALA A 1 448 ? -1.763 7.73 1.566 1 98.12 448 ALA A CA 1
ATOM 3560 C C . ALA A 1 448 ? -0.47 7.723 2.377 1 98.12 448 ALA A C 1
ATOM 3562 O O . ALA A 1 448 ? -0.296 6.895 3.273 1 98.12 448 ALA A O 1
ATOM 3563 N N . ALA A 1 449 ? 0.36 8.703 2.098 1 97.94 449 ALA A N 1
ATOM 3564 C CA . ALA A 1 449 ? 1.604 8.953 2.824 1 97.94 449 ALA A CA 1
ATOM 3565 C C . ALA A 1 449 ? 1.337 9.688 4.133 1 97.94 449 ALA A C 1
ATOM 3567 O O . ALA A 1 449 ? 0.183 9.945 4.488 1 97.94 449 ALA A O 1
ATOM 3568 N N . HIS A 1 450 ? 2.457 9.922 4.879 1 98.25 450 HIS A N 1
ATOM 3569 C CA . HIS A 1 450 ? 2.445 10.805 6.039 1 98.25 450 HIS A CA 1
ATOM 3570 C C . HIS A 1 450 ? 1.801 12.148 5.703 1 98.25 450 HIS A C 1
ATOM 3572 O O . HIS A 1 450 ? 1.008 12.672 6.484 1 98.25 450 HIS A O 1
ATOM 3578 N N . GLU A 1 451 ? 2.199 12.703 4.559 1 98.25 451 GLU A N 1
ATOM 3579 C CA . GLU A 1 451 ? 1.548 13.875 3.979 1 98.25 451 GLU A CA 1
ATOM 3580 C C . GLU A 1 451 ? 0.354 13.477 3.115 1 98.25 451 GLU A C 1
ATOM 3582 O O . GLU A 1 451 ? 0.435 13.5 1.886 1 98.25 451 GLU A O 1
ATOM 3587 N N . VAL A 1 452 ? -0.747 13.266 3.756 1 98.69 452 VAL A N 1
ATOM 3588 C CA . VAL A 1 452 ? -1.929 12.648 3.156 1 98.69 452 VAL A CA 1
ATOM 3589 C C . VAL A 1 452 ? -2.34 13.43 1.911 1 98.69 452 VAL A C 1
ATOM 3591 O O . VAL A 1 452 ? -2.506 12.859 0.834 1 98.69 452 VAL A O 1
ATOM 3594 N N . PRO A 1 453 ? -2.449 14.789 1.916 1 98.44 453 PRO A N 1
ATOM 3595 C CA . PRO A 1 453 ? -2.922 15.484 0.719 1 98.44 453 PRO A CA 1
ATOM 3596 C C . PRO A 1 453 ? -1.917 15.43 -0.43 1 98.44 453 PRO A C 1
ATOM 3598 O O . PRO A 1 453 ? -2.277 15.688 -1.582 1 98.44 453 PRO A O 1
ATOM 3601 N N . PHE A 1 454 ? -0.666 15.117 -0.127 1 97.75 454 PHE A N 1
ATOM 3602 C CA . PHE A 1 454 ? 0.381 15.023 -1.138 1 97.75 454 PHE A CA 1
ATOM 3603 C C . PHE A 1 454 ? 0.135 13.836 -2.062 1 97.75 454 PHE A C 1
ATOM 3605 O O . PHE A 1 454 ? 0.194 13.977 -3.285 1 97.75 454 PHE A O 1
ATOM 3612 N N . THR A 1 455 ? -0.246 12.711 -1.449 1 97.31 455 THR A N 1
ATOM 3613 C CA . THR A 1 455 ? -0.383 11.508 -2.264 1 97.31 455 THR A CA 1
ATOM 3614 C C . THR A 1 455 ? -1.854 11.203 -2.535 1 97.31 455 THR A C 1
ATOM 3616 O O . THR A 1 455 ? -2.176 10.422 -3.436 1 97.31 455 THR A O 1
ATOM 3619 N N . SER A 1 456 ? -2.725 11.766 -1.736 1 97.69 456 SER A N 1
ATOM 3620 C CA . SER A 1 456 ? -4.152 11.492 -1.87 1 97.69 456 SER A CA 1
ATOM 3621 C C . SER A 1 456 ? -4.973 12.781 -1.782 1 97.69 456 SER A C 1
ATOM 3623 O O . SER A 1 456 ? -5.828 12.914 -0.906 1 97.69 456 SER A O 1
ATOM 3625 N N . PRO A 1 457 ? -4.77 13.664 -2.762 1 97.75 457 PRO A N 1
ATOM 3626 C CA . PRO A 1 457 ? -5.387 14.992 -2.678 1 97.75 457 PRO A CA 1
ATOM 3627 C C . PRO A 1 457 ? -6.91 14.938 -2.744 1 97.75 457 PRO A C 1
ATOM 3629 O O . PRO A 1 457 ? -7.586 15.719 -2.072 1 97.75 457 PRO A O 1
ATOM 3632 N N . VAL A 1 458 ? -7.492 14 -3.533 1 97.38 458 VAL A N 1
ATOM 3633 C CA . VAL A 1 458 ? -8.938 13.906 -3.686 1 97.38 458 VAL A CA 1
ATOM 3634 C C . VAL A 1 458 ? -9.57 13.492 -2.357 1 97.38 458 VAL A C 1
ATOM 3636 O O . VAL A 1 458 ? -10.516 14.133 -1.89 1 97.38 458 VAL A O 1
ATOM 3639 N N . GLN A 1 459 ? -9.07 12.445 -1.789 1 98.19 459 GLN A N 1
ATOM 3640 C CA . GLN A 1 459 ? -9.578 11.945 -0.513 1 98.19 459 GLN A CA 1
ATOM 3641 C C . GLN A 1 459 ? -9.367 12.977 0.597 1 98.19 459 GLN A C 1
ATOM 3643 O O . GLN A 1 459 ? -10.227 13.148 1.459 1 98.19 459 GLN A O 1
ATOM 3648 N N . ALA A 1 460 ? -8.25 13.633 0.586 1 98.62 460 ALA A N 1
ATOM 3649 C CA . ALA A 1 460 ? -7.938 14.633 1.605 1 98.62 460 ALA A CA 1
ATOM 3650 C C . ALA A 1 460 ? -8.93 15.789 1.563 1 98.62 460 ALA A C 1
ATOM 3652 O O . ALA A 1 460 ? -9.375 16.266 2.607 1 98.62 460 ALA A O 1
ATOM 3653 N N . LEU A 1 461 ? -9.25 16.25 0.368 1 98.69 461 LEU A N 1
ATOM 3654 C CA . LEU A 1 461 ? -10.203 17.344 0.238 1 98.69 461 LEU A CA 1
ATOM 3655 C C . LEU A 1 461 ? -11.594 16.906 0.698 1 98.69 461 LEU A C 1
ATOM 3657 O O . LEU A 1 461 ? -12.312 17.688 1.323 1 98.69 461 LEU A O 1
ATOM 3661 N N . THR A 1 462 ? -11.961 15.656 0.366 1 98.5 462 THR A N 1
ATOM 3662 C CA . THR A 1 462 ? -13.234 15.125 0.848 1 98.5 462 THR A CA 1
ATOM 3663 C C . THR A 1 462 ? -13.273 15.117 2.373 1 98.5 462 THR A C 1
ATOM 3665 O O . THR A 1 462 ? -14.258 15.555 2.977 1 98.5 462 THR A O 1
ATOM 3668 N N . LEU A 1 463 ? -12.234 14.633 2.975 1 98.69 463 LEU A N 1
ATOM 3669 C CA . LEU A 1 463 ? -12.117 14.602 4.43 1 98.69 463 LEU A CA 1
ATOM 3670 C C . LEU A 1 463 ? -12.211 16.016 5.008 1 98.69 463 LEU A C 1
ATOM 3672 O O . LEU A 1 463 ? -12.922 16.234 5.988 1 98.69 463 LEU A O 1
ATOM 3676 N N . PHE A 1 464 ? -11.547 16.953 4.383 1 98.81 464 PHE A N 1
ATOM 3677 C CA . PHE A 1 464 ? -11.5 18.344 4.844 1 98.81 464 PHE A CA 1
ATOM 3678 C C . PHE A 1 464 ? -12.883 18.984 4.785 1 98.81 464 PHE A C 1
ATOM 3680 O O . PHE A 1 464 ? -13.297 19.672 5.723 1 98.81 464 PHE A O 1
ATOM 3687 N N . ARG A 1 465 ? -13.57 18.75 3.732 1 98.5 465 ARG A N 1
ATOM 3688 C CA . ARG A 1 465 ? -14.922 19.281 3.582 1 98.5 465 ARG A CA 1
ATOM 3689 C C . ARG A 1 465 ? -15.828 18.781 4.703 1 98.5 465 ARG A C 1
ATOM 3691 O O . ARG A 1 465 ? -16.578 19.562 5.289 1 98.5 465 ARG A O 1
ATOM 3698 N N . CYS A 1 466 ? -15.766 17.5 4.965 1 98.62 466 CYS A N 1
ATOM 3699 C CA . CYS A 1 466 ? -16.578 16.922 6.031 1 98.62 466 CYS A CA 1
ATOM 3700 C C . CYS A 1 466 ? -16.172 17.484 7.387 1 98.62 466 CYS A C 1
ATOM 3702 O O . CYS A 1 466 ? -17.031 17.734 8.242 1 98.62 466 CYS A O 1
ATOM 3704 N N . PHE A 1 467 ? -14.93 17.688 7.594 1 98.75 467 PHE A N 1
ATOM 3705 C CA . PHE A 1 467 ? -14.398 18.266 8.828 1 98.75 467 PHE A CA 1
ATOM 3706 C C . PHE A 1 467 ? -14.961 19.656 9.055 1 98.75 467 PHE A C 1
ATOM 3708 O O . PHE A 1 467 ? -15.461 19.969 10.141 1 98.75 467 PHE A O 1
ATOM 3715 N N . LEU A 1 468 ? -14.914 20.516 8.023 1 98.75 468 LEU A N 1
ATOM 3716 C CA . LEU A 1 468 ? -15.375 21.891 8.125 1 98.75 468 LEU A CA 1
ATOM 3717 C C . LEU A 1 468 ? -16.859 21.953 8.445 1 98.75 468 LEU A C 1
ATOM 3719 O O . LEU A 1 468 ? -17.312 22.828 9.188 1 98.75 468 LEU A O 1
ATOM 3723 N N . ASN A 1 469 ? -17.578 20.953 7.906 1 97.44 469 ASN A N 1
ATOM 3724 C CA . ASN A 1 469 ? -19.031 20.984 8.047 1 97.44 469 ASN A CA 1
ATOM 3725 C C . ASN A 1 469 ? -19.484 20.172 9.258 1 97.44 469 ASN A C 1
ATOM 3727 O O . ASN A 1 469 ? -20.656 20.188 9.609 1 97.44 469 ASN A O 1
ATOM 3731 N N . GLY A 1 470 ? -18.578 19.5 9.867 1 96.25 470 GLY A N 1
ATOM 3732 C CA . GLY A 1 470 ? -18.953 18.625 10.977 1 96.25 470 GLY A CA 1
ATOM 3733 C C . GLY A 1 470 ? -19.844 17.484 10.555 1 96.25 470 GLY A C 1
ATOM 3734 O O . GLY A 1 470 ? -20.719 17.062 11.305 1 96.25 470 GLY A O 1
ATOM 3735 N N . SER A 1 471 ? -19.672 17.031 9.352 1 96.19 471 SER A N 1
ATOM 3736 C CA . SER A 1 471 ? -20.531 15.977 8.812 1 96.19 471 SER A CA 1
ATOM 3737 C C . SER A 1 471 ? -19.828 14.625 8.812 1 96.19 471 SER A C 1
ATOM 3739 O O . SER A 1 471 ? -18.594 14.57 8.781 1 96.19 471 SER A O 1
ATOM 3741 N N . PRO A 1 472 ? -20.641 13.555 8.852 1 96.81 472 PRO A N 1
ATOM 3742 C CA . PRO A 1 472 ? -20.016 12.234 8.703 1 96.81 472 PRO A CA 1
ATOM 3743 C C . PRO A 1 472 ? -19.328 12.047 7.359 1 96.81 472 PRO A C 1
ATOM 3745 O O . PRO A 1 472 ? -19.656 12.734 6.391 1 96.81 472 PRO A O 1
ATOM 3748 N N . LEU A 1 473 ? -18.344 11.156 7.344 1 98.25 473 LEU A N 1
ATOM 3749 C CA . LEU A 1 473 ? -17.703 10.844 6.074 1 98.25 473 LEU A CA 1
ATOM 3750 C C . LEU A 1 473 ? -18.641 10.086 5.152 1 98.25 473 LEU A C 1
ATOM 3752 O O . LEU A 1 473 ? -19.516 9.344 5.621 1 98.25 473 LEU A O 1
ATOM 3756 N N . PRO A 1 474 ? -18.422 10.227 3.844 1 97.5 474 PRO A N 1
ATOM 3757 C CA . PRO A 1 474 ? -19.391 9.719 2.881 1 97.5 474 PRO A CA 1
ATOM 3758 C C . PRO A 1 474 ? -19.469 8.188 2.865 1 97.5 474 PRO A C 1
ATOM 3760 O O . PRO A 1 474 ? -18.453 7.516 3.016 1 97.5 474 PRO A O 1
ATOM 3763 N N . ARG A 1 475 ? -20.688 7.699 2.58 1 93.19 475 ARG A N 1
ATOM 3764 C CA . ARG A 1 475 ? -20.969 6.285 2.354 1 93.19 475 ARG A CA 1
ATOM 3765 C C . ARG A 1 475 ? -21.078 5.977 0.864 1 93.19 475 ARG A C 1
ATOM 3767 O O . ARG A 1 475 ? -21.078 6.891 0.035 1 93.19 475 ARG A O 1
ATOM 3774 N N . PRO A 1 476 ? -20.969 4.73 0.444 1 83.25 476 PRO A N 1
ATOM 3775 C CA . PRO A 1 476 ? -21 4.402 -0.984 1 83.25 476 PRO A CA 1
ATOM 3776 C C . PRO A 1 476 ? -22.109 5.137 -1.731 1 83.25 476 PRO A C 1
ATOM 3778 O O . PRO A 1 476 ? -21.922 5.523 -2.891 1 83.25 476 PRO A O 1
ATOM 3781 N N . LYS A 1 477 ? -23.438 5.105 -1.337 1 66.38 477 LYS A N 1
ATOM 3782 C CA . LYS A 1 477 ? -24.562 5.68 -2.049 1 66.38 477 LYS A CA 1
ATOM 3783 C C . LYS A 1 477 ? -24.594 7.199 -1.923 1 66.38 477 LYS A C 1
ATOM 3785 O O . LYS A 1 477 ? -25.438 7.867 -2.506 1 66.38 477 LYS A O 1
ATOM 3790 N N . SER A 1 478 ? -23.719 7.852 -1.346 1 48.78 478 SER A N 1
ATOM 3791 C CA . SER A 1 478 ? -23.844 9.289 -1.126 1 48.78 478 SER A CA 1
ATOM 3792 C C . SER A 1 478 ? -23.219 10.078 -2.271 1 48.78 478 SER A C 1
ATOM 3794 O O . SER A 1 478 ? -22.281 9.617 -2.912 1 48.78 478 SER A O 1
ATOM 3796 N N . MET B 1 1 ? 43.875 -43.844 -67.375 1 30.67 1 MET B N 1
ATOM 3797 C CA . MET B 1 1 ? 43.594 -42.875 -66.312 1 30.67 1 MET B CA 1
ATOM 3798 C C . MET B 1 1 ? 42.094 -42.656 -66.125 1 30.67 1 MET B C 1
ATOM 3800 O O . MET B 1 1 ? 41.469 -41.969 -67 1 30.67 1 MET B O 1
ATOM 3804 N N . GLY B 1 2 ? 41.312 -43.656 -65.688 1 35.84 2 GLY B N 1
ATOM 3805 C CA . GLY B 1 2 ? 39.906 -43.812 -65.5 1 35.84 2 GLY B CA 1
ATOM 3806 C C . GLY B 1 2 ? 39.312 -42.906 -64.438 1 35.84 2 GLY B C 1
ATOM 3807 O O . GLY B 1 2 ? 39.875 -42.812 -63.312 1 35.84 2 GLY B O 1
ATOM 3808 N N . PHE B 1 3 ? 38.656 -41.812 -64.812 1 38 3 PHE B N 1
ATOM 3809 C CA . PHE B 1 3 ? 37.969 -40.781 -64.062 1 38 3 PHE B CA 1
ATOM 3810 C C . PHE B 1 3 ? 36.875 -41.406 -63.188 1 38 3 PHE B C 1
ATOM 3812 O O . PHE B 1 3 ? 35.906 -41.938 -63.75 1 38 3 PHE B O 1
ATOM 3819 N N . GLN B 1 4 ? 37.219 -42 -62.062 1 38.16 4 GLN B N 1
ATOM 3820 C CA . GLN B 1 4 ? 36.219 -42.469 -61.094 1 38.16 4 GLN B CA 1
ATOM 3821 C C . GLN B 1 4 ? 35.375 -41.312 -60.562 1 38.16 4 GLN B C 1
ATOM 3823 O O . GLN B 1 4 ? 35.938 -40.344 -60.031 1 38.16 4 GLN B O 1
ATOM 3828 N N . PHE B 1 5 ? 34.219 -41.031 -61.188 1 40.03 5 PHE B N 1
ATOM 3829 C CA . PHE B 1 5 ? 33.188 -40.125 -60.719 1 40.03 5 PHE B CA 1
ATOM 3830 C C . PHE B 1 5 ? 32.719 -40.531 -59.312 1 40.03 5 PHE B C 1
ATOM 3832 O O . PHE B 1 5 ? 32.188 -41.625 -59.125 1 40.03 5 PHE B O 1
ATOM 3839 N N . HIS B 1 6 ? 33.375 -40.062 -58.25 1 37.88 6 HIS B N 1
ATOM 3840 C CA . HIS B 1 6 ? 32.844 -40.188 -56.906 1 37.88 6 HIS B CA 1
ATOM 3841 C C . HIS B 1 6 ? 31.5 -39.5 -56.781 1 37.88 6 HIS B C 1
ATOM 3843 O O . HIS B 1 6 ? 31.391 -38.281 -57.031 1 37.88 6 HIS B O 1
ATOM 3849 N N . GLU B 1 7 ? 30.375 -40.188 -57 1 35.09 7 GLU B N 1
ATOM 3850 C CA . GLU B 1 7 ? 29.031 -39.75 -56.688 1 35.09 7 GLU B CA 1
ATOM 3851 C C . GLU B 1 7 ? 28.938 -39.312 -55.219 1 35.09 7 GLU B C 1
ATOM 3853 O O . GLU B 1 7 ? 29.203 -40.094 -54.312 1 35.09 7 GLU B O 1
ATOM 3858 N N . ILE B 1 8 ? 29.203 -38.062 -54.938 1 38.59 8 ILE B N 1
ATOM 3859 C CA . ILE B 1 8 ? 28.922 -37.469 -53.656 1 38.59 8 ILE B CA 1
ATOM 3860 C C . ILE B 1 8 ? 27.422 -37.562 -53.344 1 38.59 8 ILE B C 1
ATOM 3862 O O . ILE B 1 8 ? 26.594 -37 -54.062 1 38.59 8 ILE B O 1
ATOM 3866 N N . ILE B 1 9 ? 26.938 -38.656 -52.781 1 37.41 9 ILE B N 1
ATOM 3867 C CA . ILE B 1 9 ? 25.594 -38.781 -52.219 1 37.41 9 ILE B CA 1
ATOM 3868 C C . ILE B 1 9 ? 25.391 -37.688 -51.156 1 37.41 9 ILE B C 1
ATOM 3870 O O . ILE B 1 9 ? 26.062 -37.656 -50.125 1 37.41 9 ILE B O 1
ATOM 3874 N N . VAL B 1 10 ? 24.969 -36.5 -51.562 1 36.06 10 VAL B N 1
ATOM 3875 C CA . VAL B 1 10 ? 24.453 -35.5 -50.625 1 36.06 10 VAL B CA 1
ATOM 3876 C C . VAL B 1 10 ? 23.281 -36.094 -49.844 1 36.06 10 VAL B C 1
ATOM 3878 O O . VAL B 1 10 ? 22.234 -36.406 -50.438 1 36.06 10 VAL B O 1
ATOM 3881 N N . VAL B 1 11 ? 23.5 -36.844 -48.844 1 34.94 11 VAL B N 1
ATOM 3882 C CA . VAL B 1 11 ? 22.469 -37.125 -47.875 1 34.94 11 VAL B CA 1
ATOM 3883 C C . VAL B 1 11 ? 21.812 -35.844 -47.406 1 34.94 11 VAL B C 1
ATOM 3885 O O . VAL B 1 11 ? 22.453 -35 -46.781 1 34.94 11 VAL B O 1
ATOM 3888 N N . PHE B 1 12 ? 20.922 -35.312 -48.188 1 32.53 12 PHE B N 1
ATOM 3889 C CA . PHE B 1 12 ? 19.984 -34.344 -47.625 1 32.53 12 PHE B CA 1
ATOM 3890 C C . PHE B 1 12 ? 19.469 -34.812 -46.281 1 32.53 12 PHE B C 1
ATOM 3892 O O . PHE B 1 12 ? 18.75 -35.812 -46.188 1 32.53 12 PHE B O 1
ATOM 3899 N N . CYS B 1 13 ? 20.281 -34.656 -45.281 1 31.73 13 CYS B N 1
ATOM 3900 C CA . CYS B 1 13 ? 19.719 -34.719 -43.938 1 31.73 13 CYS B CA 1
ATOM 3901 C C . CYS B 1 13 ? 18.391 -33.969 -43.875 1 31.73 13 CYS B C 1
ATOM 3903 O O . CYS B 1 13 ? 18.359 -32.75 -43.906 1 31.73 13 CYS B O 1
ATOM 3905 N N . LEU B 1 14 ? 17.391 -34.438 -44.531 1 31.38 14 LEU B N 1
ATOM 3906 C CA . LEU B 1 14 ? 16.078 -33.969 -44.094 1 31.38 14 LEU B CA 1
ATOM 3907 C C . LEU B 1 14 ? 16.031 -33.844 -42.562 1 31.38 14 LEU B C 1
ATOM 3909 O O . LEU B 1 14 ? 16.031 -34.875 -41.875 1 31.38 14 LEU B O 1
ATOM 3913 N N . CYS B 1 15 ? 16.812 -32.938 -42 1 32.41 15 CYS B N 1
ATOM 3914 C CA . CYS B 1 15 ? 16.391 -32.562 -40.656 1 32.41 15 CYS B CA 1
ATOM 3915 C C . CYS B 1 15 ? 14.875 -32.656 -40.531 1 32.41 15 CYS B C 1
ATOM 3917 O O . CYS B 1 15 ? 14.141 -31.891 -41.156 1 32.41 15 CYS B O 1
ATOM 3919 N N . LEU B 1 16 ? 14.312 -33.812 -40.531 1 34.53 16 LEU B N 1
ATOM 3920 C CA . LEU B 1 16 ? 12.969 -33.969 -40 1 34.53 16 LEU B CA 1
ATOM 3921 C C . LEU B 1 16 ? 12.695 -32.938 -38.906 1 34.53 16 LEU B C 1
ATOM 3923 O O . LEU B 1 16 ? 13.188 -33.031 -37.781 1 34.53 16 LEU B O 1
ATOM 3927 N N . LEU B 1 17 ? 12.766 -31.719 -39.219 1 38.44 17 LEU B N 1
ATOM 3928 C CA . LEU B 1 17 ? 12.062 -30.797 -38.312 1 38.44 17 LEU B CA 1
ATOM 3929 C C . LEU B 1 17 ? 10.789 -31.422 -37.781 1 38.44 17 LEU B C 1
ATOM 3931 O O . LEU B 1 17 ? 9.82 -31.609 -38.531 1 38.44 17 LEU B O 1
ATOM 3935 N N . ARG B 1 18 ? 10.859 -32.531 -37.094 1 42.47 18 ARG B N 1
ATOM 3936 C CA . ARG B 1 18 ? 9.719 -33.031 -36.312 1 42.47 18 ARG B CA 1
ATOM 3937 C C . ARG B 1 18 ? 8.859 -31.859 -35.844 1 42.47 18 ARG B C 1
ATOM 3939 O O . ARG B 1 18 ? 9.281 -31.094 -34.969 1 42.47 18 ARG B O 1
ATOM 3946 N N . LEU B 1 19 ? 8.031 -31.266 -36.625 1 46.38 19 LEU B N 1
ATOM 3947 C CA . LEU B 1 19 ? 7 -30.25 -36.531 1 46.38 19 LEU B CA 1
ATOM 3948 C C . LEU B 1 19 ? 6.121 -30.469 -35.312 1 46.38 19 LEU B C 1
ATOM 3950 O O . LEU B 1 19 ? 5.855 -31.609 -34.938 1 46.38 19 LEU B O 1
ATOM 3954 N N . CYS B 1 20 ? 6.062 -29.531 -34.375 1 55.62 20 CYS B N 1
ATOM 3955 C CA . CYS B 1 20 ? 5.098 -29.328 -33.281 1 55.62 20 CYS B CA 1
ATOM 3956 C C . CYS B 1 20 ? 3.693 -29.719 -33.75 1 55.62 20 CYS B C 1
ATOM 3958 O O . CYS B 1 20 ? 3.244 -29.312 -34.812 1 55.62 20 CYS B O 1
ATOM 3960 N N . ASN B 1 21 ? 3.146 -30.891 -33.25 1 60.56 21 ASN B N 1
ATOM 3961 C CA . ASN B 1 21 ? 1.788 -31.328 -33.562 1 60.56 21 ASN B CA 1
ATOM 3962 C C . ASN B 1 21 ? 0.748 -30.422 -32.906 1 60.56 21 ASN B C 1
ATOM 3964 O O . ASN B 1 21 ? -0.455 -30.656 -33.031 1 60.56 21 ASN B O 1
ATOM 3968 N N . GLY B 1 22 ? 1.229 -29.391 -32.125 1 73.56 22 GLY B N 1
ATOM 3969 C CA . GLY B 1 22 ? 0.246 -28.484 -31.578 1 73.56 22 GLY B CA 1
ATOM 3970 C C . GLY B 1 22 ? -0.368 -27.562 -32.625 1 73.56 22 GLY B C 1
ATOM 3971 O O . GLY B 1 22 ? 0.241 -27.297 -33.656 1 73.56 22 GLY B O 1
ATOM 3972 N N . GLU B 1 23 ? -1.566 -27.266 -32.375 1 87.62 23 GLU B N 1
ATOM 3973 C CA . GLU B 1 23 ? -2.252 -26.406 -33.344 1 87.62 23 GLU B CA 1
ATOM 3974 C C . GLU B 1 23 ? -1.768 -24.969 -33.25 1 87.62 23 GLU B C 1
ATOM 3976 O O . GLU B 1 23 ? -1.893 -24.328 -32.188 1 87.62 23 GLU B O 1
ATOM 3981 N N . LEU B 1 24 ? -1.227 -24.484 -34.312 1 95.31 24 LEU B N 1
ATOM 3982 C CA . LEU B 1 24 ? -0.732 -23.109 -34.375 1 95.31 24 LEU B CA 1
ATOM 3983 C C . LEU B 1 24 ? -1.883 -22.109 -34.312 1 95.31 24 LEU B C 1
ATOM 3985 O O . LEU B 1 24 ? -2.918 -22.312 -34.969 1 95.31 24 LEU B O 1
ATOM 3989 N N . ILE B 1 25 ? -1.713 -21.125 -33.469 1 96.38 25 ILE B N 1
ATOM 3990 C CA . ILE B 1 25 ? -2.629 -20 -33.469 1 96.38 25 ILE B CA 1
ATOM 3991 C C . ILE B 1 25 ? -2.188 -18.969 -34.5 1 96.38 25 ILE B C 1
ATOM 3993 O O . ILE B 1 25 ? -1.185 -18.281 -34.312 1 96.38 25 ILE B O 1
ATOM 3997 N N . LYS B 1 26 ? -2.861 -18.844 -35.531 1 92.06 26 LYS B N 1
ATOM 3998 C CA . LYS B 1 26 ? -2.48 -17.938 -36.625 1 92.06 26 LYS B CA 1
ATOM 3999 C C . LYS B 1 26 ? -2.523 -16.484 -36.188 1 92.06 26 LYS B C 1
ATOM 4001 O O . LYS B 1 26 ? -1.681 -15.68 -36.562 1 92.06 26 LYS B O 1
ATOM 4006 N N . GLY B 1 27 ? -3.562 -16.188 -35.375 1 93.81 27 GLY B N 1
ATOM 4007 C CA . GLY B 1 27 ? -3.77 -14.852 -34.844 1 93.81 27 GLY B CA 1
ATOM 4008 C C . GLY B 1 27 ? -4.988 -14.758 -33.938 1 93.81 27 GLY B C 1
ATOM 4009 O O . GLY B 1 27 ? -6.078 -15.195 -34.312 1 93.81 27 GLY B O 1
ATOM 4010 N N . LEU B 1 28 ? -4.738 -14.211 -32.812 1 97.06 28 LEU B N 1
ATOM 4011 C CA . LEU B 1 28 ? -5.887 -13.977 -31.953 1 97.06 28 LEU B CA 1
ATOM 4012 C C . LEU B 1 28 ? -6.648 -12.727 -32.375 1 97.06 28 LEU B C 1
ATOM 4014 O O . LEU B 1 28 ? -6.043 -11.742 -32.781 1 97.06 28 LEU B O 1
ATOM 4018 N N . PRO B 1 29 ? -7.969 -12.797 -32.312 1 97.06 29 PRO B N 1
ATOM 4019 C CA . PRO B 1 29 ? -8.727 -11.586 -32.625 1 97.06 29 PRO B CA 1
ATOM 4020 C C . PRO B 1 29 ? -8.25 -10.367 -31.828 1 97.06 29 PRO B C 1
ATOM 4022 O O . PRO B 1 29 ? -8.148 -10.422 -30.594 1 97.06 29 PRO B O 1
ATOM 4025 N N . GLY B 1 30 ? -7.895 -9.312 -32.562 1 96.56 30 GLY B N 1
ATOM 4026 C CA . GLY B 1 30 ? -7.449 -8.078 -31.922 1 96.56 30 GLY B CA 1
ATOM 4027 C C . GLY B 1 30 ? -5.945 -8.023 -31.719 1 96.56 30 GLY B C 1
ATOM 4028 O O . GLY B 1 30 ? -5.414 -7.023 -31.25 1 96.56 30 GLY B O 1
ATOM 4029 N N . GLN B 1 31 ? -5.219 -9.07 -32.031 1 96.06 31 GLN B N 1
ATOM 4030 C CA . GLN B 1 31 ? -3.77 -9.125 -31.844 1 96.06 31 GLN B CA 1
ATOM 4031 C C . GLN B 1 31 ? -3.072 -8.102 -32.75 1 96.06 31 GLN B C 1
ATOM 4033 O O . GLN B 1 31 ? -3.441 -7.934 -33.906 1 96.06 31 GLN B O 1
ATOM 4038 N N . PRO B 1 32 ? -2.072 -7.391 -32.156 1 93.31 32 PRO B N 1
ATOM 4039 C CA . PRO B 1 32 ? -1.303 -6.484 -33 1 93.31 32 PRO B CA 1
ATOM 4040 C C . PRO B 1 32 ? -0.669 -7.195 -34.188 1 93.31 32 PRO B C 1
ATOM 4042 O O . PRO B 1 32 ? -0.169 -8.312 -34.062 1 93.31 32 PRO B O 1
ATOM 4045 N N . SER B 1 33 ? -0.628 -6.539 -35.344 1 89.44 33 SER B N 1
ATOM 4046 C CA . SER B 1 33 ? -0.192 -7.145 -36.594 1 89.44 33 SER B CA 1
ATOM 4047 C C . SER B 1 33 ? 1.313 -7.387 -36.594 1 89.44 33 SER B C 1
ATOM 4049 O O . SER B 1 33 ? 1.807 -8.25 -37.344 1 89.44 33 SER B O 1
ATOM 4051 N N . ASN B 1 34 ? 1.979 -6.684 -35.812 1 88.81 34 ASN B N 1
ATOM 4052 C CA . ASN B 1 34 ? 3.436 -6.77 -35.844 1 88.81 34 ASN B CA 1
ATOM 4053 C C . ASN B 1 34 ? 3.955 -7.809 -34.844 1 88.81 34 ASN B C 1
ATOM 4055 O O . ASN B 1 34 ? 5.164 -7.988 -34.688 1 88.81 34 ASN B O 1
ATOM 4059 N N . TYR B 1 35 ? 3.059 -8.516 -34.219 1 92.81 35 TYR B N 1
ATOM 4060 C CA . TYR B 1 35 ? 3.512 -9.555 -33.312 1 92.81 35 TYR B CA 1
ATOM 4061 C C . TYR B 1 35 ? 3.631 -10.898 -34 1 92.81 35 TYR B C 1
ATOM 4063 O O . TYR B 1 35 ? 2.639 -11.43 -34.5 1 92.81 35 TYR B O 1
ATOM 4071 N N . SER B 1 36 ? 4.875 -11.562 -34 1 91.25 36 SER B N 1
ATOM 4072 C CA . SER B 1 36 ? 5.098 -12.711 -34.875 1 91.25 36 SER B CA 1
ATOM 4073 C C . SER B 1 36 ? 5.594 -13.922 -34.062 1 91.25 36 SER B C 1
ATOM 4075 O O . SER B 1 36 ? 5.934 -14.953 -34.656 1 91.25 36 SER B O 1
ATOM 4077 N N . VAL B 1 37 ? 5.621 -13.883 -32.75 1 96.31 37 VAL B N 1
ATOM 4078 C CA . VAL B 1 37 ? 6.078 -15.031 -31.969 1 96.31 37 VAL B CA 1
ATOM 4079 C C . VAL B 1 37 ? 5.055 -16.156 -32.062 1 96.31 37 VAL B C 1
ATOM 4081 O O . VAL B 1 37 ? 3.865 -15.953 -31.797 1 96.31 37 VAL B O 1
ATOM 4084 N N . PRO B 1 38 ? 5.461 -17.328 -32.406 1 96.19 38 PRO B N 1
ATOM 4085 C CA . PRO B 1 38 ? 4.52 -18.438 -32.562 1 96.19 38 PRO B CA 1
ATOM 4086 C C . PRO B 1 38 ? 3.803 -18.812 -31.266 1 96.19 38 PRO B C 1
ATOM 4088 O O . PRO B 1 38 ? 4.422 -18.828 -30.203 1 96.19 38 PRO B O 1
ATOM 4091 N N . GLN B 1 39 ? 2.549 -19.047 -31.438 1 97.06 39 GLN B N 1
ATOM 4092 C CA . GLN B 1 39 ? 1.655 -19.469 -30.375 1 97.06 39 GLN B CA 1
ATOM 4093 C C . GLN B 1 39 ? 0.933 -20.766 -30.734 1 97.06 39 GLN B C 1
ATOM 4095 O O . GLN B 1 39 ? 0.555 -20.953 -31.891 1 97.06 39 GLN B O 1
ATOM 4100 N N . TYR B 1 40 ? 0.79 -21.578 -29.734 1 97.56 40 TYR B N 1
ATOM 4101 C CA . TYR B 1 40 ? 0.087 -22.844 -29.938 1 97.56 40 TYR B CA 1
ATOM 4102 C C . TYR B 1 40 ? -0.948 -23.062 -28.844 1 97.56 40 TYR B C 1
ATOM 4104 O O . TYR B 1 40 ? -0.817 -22.547 -27.734 1 97.56 40 TYR B O 1
ATOM 4112 N N . SER B 1 41 ? -1.981 -23.766 -29.203 1 97.38 41 SER B N 1
ATOM 4113 C CA . SER B 1 41 ? -2.951 -24.234 -28.219 1 97.38 41 SER B CA 1
ATOM 4114 C C . SER B 1 41 ? -3.561 -25.562 -28.641 1 97.38 41 SER B C 1
ATOM 4116 O O . SER B 1 41 ? -3.361 -26.016 -29.766 1 97.38 41 SER B O 1
ATOM 4118 N N . GLY B 1 42 ? -4.168 -26.156 -27.656 1 95.38 42 GLY B N 1
ATOM 4119 C CA . GLY B 1 42 ? -4.82 -27.422 -27.938 1 95.38 42 GLY B CA 1
ATOM 4120 C C . GLY B 1 42 ? -5.125 -28.219 -26.672 1 95.38 42 GLY B C 1
ATOM 4121 O O . GLY B 1 42 ? -5.246 -27.656 -25.594 1 95.38 42 GLY B O 1
ATOM 4122 N N . TYR B 1 43 ? -5.398 -29.469 -26.922 1 95.25 43 TYR B N 1
ATOM 4123 C CA . TYR B 1 43 ? -5.758 -30.375 -25.828 1 95.25 43 TYR B CA 1
ATOM 4124 C C . TYR B 1 43 ? -4.781 -31.547 -25.75 1 95.25 43 TYR B C 1
ATOM 4126 O O . TYR B 1 43 ? -4.309 -32.031 -26.766 1 95.25 43 TYR B O 1
ATOM 4134 N N . ILE B 1 44 ? -4.473 -31.906 -24.578 1 97.06 44 ILE B N 1
ATOM 4135 C CA . ILE B 1 44 ? -3.752 -33.156 -24.312 1 97.06 44 ILE B CA 1
ATOM 4136 C C . ILE B 1 44 ? -4.656 -34.125 -23.562 1 97.06 44 ILE B C 1
ATOM 4138 O O . ILE B 1 44 ? -5.168 -33.812 -22.484 1 97.06 44 ILE B O 1
ATOM 4142 N N . VAL B 1 45 ? -4.848 -35.312 -24.156 1 96.31 45 VAL B N 1
ATOM 4143 C CA . VAL B 1 45 ? -5.648 -36.344 -23.516 1 96.31 45 VAL B CA 1
ATOM 4144 C C . VAL B 1 45 ? -4.859 -36.969 -22.375 1 96.31 45 VAL B C 1
ATOM 4146 O O . VAL B 1 45 ? -3.777 -37.531 -22.578 1 96.31 45 VAL B O 1
ATOM 4149 N N . THR B 1 46 ? -5.395 -36.875 -21.172 1 97.75 46 THR B N 1
ATOM 4150 C CA . THR B 1 46 ? -4.68 -37.406 -20.016 1 97.75 46 THR B CA 1
ATOM 4151 C C . THR B 1 46 ? -5.262 -38.75 -19.594 1 97.75 46 THR B C 1
ATOM 4153 O O . THR B 1 46 ? -4.609 -39.531 -18.875 1 97.75 46 THR B O 1
ATOM 4156 N N . ASN B 1 47 ? -6.469 -38.969 -19.953 1 97.56 47 ASN B N 1
ATOM 4157 C CA . ASN B 1 47 ? -7.137 -40.25 -19.734 1 97.56 47 ASN B CA 1
ATOM 4158 C C . ASN B 1 47 ? -8.086 -40.594 -20.891 1 97.56 47 ASN B C 1
ATOM 4160 O O . ASN B 1 47 ? -9.188 -40.062 -20.969 1 97.56 47 ASN B O 1
ATOM 4164 N N . LYS B 1 48 ? -7.699 -41.531 -21.672 1 96.62 48 LYS B N 1
ATOM 4165 C CA . LYS B 1 48 ? -8.445 -41.844 -22.891 1 96.62 48 LYS B CA 1
ATOM 4166 C C . LYS B 1 48 ? -9.789 -42.469 -22.547 1 96.62 48 LYS B C 1
ATOM 4168 O O . LYS B 1 48 ? -10.805 -42.156 -23.172 1 96.62 48 LYS B O 1
ATOM 4173 N N . GLU B 1 49 ? -9.781 -43.375 -21.656 1 97.31 49 GLU B N 1
ATOM 4174 C CA . GLU B 1 49 ? -11 -44.094 -21.281 1 97.31 49 GLU B CA 1
ATOM 4175 C C . GLU B 1 49 ? -12.086 -43.156 -20.812 1 97.31 49 GLU B C 1
ATOM 4177 O O . GLU B 1 49 ? -13.258 -43.312 -21.156 1 97.31 49 GLU B O 1
ATOM 4182 N N . HIS B 1 50 ? -11.633 -42.156 -20.062 1 95.81 50 HIS B N 1
ATOM 4183 C CA . HIS B 1 50 ? -12.594 -41.219 -19.484 1 95.81 50 HIS B CA 1
ATOM 4184 C C . HIS B 1 50 ? -12.773 -40 -20.391 1 95.81 50 HIS B C 1
ATOM 4186 O O . HIS B 1 50 ? -13.68 -39.188 -20.188 1 95.81 50 HIS B O 1
ATOM 4192 N N . GLY B 1 51 ? -11.938 -39.875 -21.406 1 93.81 51 GLY B N 1
ATOM 4193 C CA . GLY B 1 51 ? -11.984 -38.719 -22.281 1 93.81 51 GLY B CA 1
ATOM 4194 C C . GLY B 1 51 ? -11.539 -37.438 -21.609 1 93.81 51 GLY B C 1
ATOM 4195 O O . GLY B 1 51 ? -12.102 -36.375 -21.844 1 93.81 51 GLY B O 1
ATOM 4196 N N . ARG B 1 52 ? -10.648 -37.531 -20.609 1 95.69 52 ARG B N 1
ATOM 4197 C CA . ARG B 1 52 ? -10.109 -36.344 -19.953 1 95.69 52 ARG B CA 1
ATOM 4198 C C . ARG B 1 52 ? -9.078 -35.656 -20.844 1 95.69 52 ARG B C 1
ATOM 4200 O O . ARG B 1 52 ? -8.148 -36.312 -21.344 1 95.69 52 ARG B O 1
ATOM 4207 N N . SER B 1 53 ? -9.266 -34.375 -21.047 1 94.5 53 SER B N 1
ATOM 4208 C CA . SER B 1 53 ? -8.375 -33.562 -21.875 1 94.5 53 SER B CA 1
ATOM 4209 C C . SER B 1 53 ? -8.094 -32.219 -21.219 1 94.5 53 SER B C 1
ATOM 4211 O O . SER B 1 53 ? -9.016 -31.453 -20.906 1 94.5 53 SER B O 1
ATOM 4213 N N . LEU B 1 54 ? -6.871 -31.922 -21.016 1 97.12 54 LEU B N 1
ATOM 4214 C CA . LEU B 1 54 ? -6.477 -30.625 -20.484 1 97.12 54 LEU B CA 1
ATOM 4215 C C . LEU B 1 54 ? -6.105 -29.672 -21.609 1 97.12 54 LEU B C 1
ATOM 4217 O O . LEU B 1 54 ? -5.375 -30.047 -22.531 1 97.12 54 LEU B O 1
ATOM 4221 N N . PHE B 1 55 ? -6.68 -28.484 -21.547 1 96.69 55 PHE B N 1
ATOM 4222 C CA . PHE B 1 55 ? -6.383 -27.438 -22.516 1 96.69 55 PHE B CA 1
ATOM 4223 C C . PHE B 1 55 ? -5.098 -26.703 -22.141 1 96.69 55 PHE B C 1
ATOM 4225 O O . PHE B 1 55 ? -4.809 -26.516 -20.953 1 96.69 55 PHE B O 1
ATOM 4232 N N . TYR B 1 56 ? -4.332 -26.328 -23.188 1 98.25 56 TYR B N 1
ATOM 4233 C CA . TYR B 1 56 ? -3.127 -25.547 -22.922 1 98.25 56 TYR B CA 1
ATOM 4234 C C . TYR B 1 56 ? -2.988 -24.406 -23.922 1 98.25 56 TYR B C 1
ATOM 4236 O O . TYR B 1 56 ? -3.574 -24.453 -25.016 1 98.25 56 TYR B O 1
ATOM 4244 N N . TYR B 1 57 ? -2.391 -23.344 -23.484 1 98.5 57 TYR B N 1
ATOM 4245 C CA . TYR B 1 57 ? -1.866 -22.25 -24.297 1 98.5 57 TYR B CA 1
ATOM 4246 C C . TYR B 1 57 ? -0.35 -22.172 -24.172 1 98.5 57 TYR B C 1
ATOM 4248 O O . TYR B 1 57 ? 0.189 -22.078 -23.062 1 98.5 57 TYR B O 1
ATOM 4256 N N . PHE B 1 58 ? 0.375 -22.328 -25.297 1 98.56 58 PHE B N 1
ATOM 4257 C CA . PHE B 1 58 ? 1.832 -22.328 -25.344 1 98.56 58 PHE B CA 1
ATOM 4258 C C . PHE B 1 58 ? 2.346 -21.203 -26.234 1 98.56 58 PHE B C 1
ATOM 4260 O O . PHE B 1 58 ? 1.924 -21.062 -27.391 1 98.56 58 PHE B O 1
ATOM 4267 N N . ILE B 1 59 ? 3.221 -20.406 -25.672 1 98.44 59 ILE B N 1
ATOM 4268 C CA . ILE B 1 59 ? 3.863 -19.359 -26.469 1 98.44 59 ILE B CA 1
ATOM 4269 C C . ILE B 1 59 ? 5.383 -19.516 -26.391 1 98.44 59 ILE B C 1
ATOM 4271 O O . ILE B 1 59 ? 5.941 -19.672 -25.297 1 98.44 59 ILE B O 1
ATOM 4275 N N . GLU B 1 60 ? 6.023 -19.516 -27.562 1 98 60 GLU B N 1
ATOM 4276 C CA . GLU B 1 60 ? 7.477 -19.625 -27.625 1 98 60 GLU B CA 1
ATOM 4277 C C . GLU B 1 60 ? 8.148 -18.391 -27.031 1 98 60 GLU B C 1
ATOM 4279 O O . GLU B 1 60 ? 7.551 -17.312 -27 1 98 60 GLU B O 1
ATOM 4284 N N . ALA B 1 61 ? 9.352 -18.609 -26.531 1 98.5 61 ALA B N 1
ATOM 4285 C CA . ALA B 1 61 ? 10.148 -17.453 -26.125 1 98.5 61 ALA B CA 1
ATOM 4286 C C . ALA B 1 61 ? 10.375 -16.5 -27.281 1 98.5 61 ALA B C 1
ATOM 4288 O O . ALA B 1 61 ? 10.531 -16.938 -28.422 1 98.5 61 ALA B O 1
ATOM 4289 N N . ALA B 1 62 ? 10.336 -15.18 -26.938 1 97.38 62 ALA B N 1
ATOM 4290 C CA . ALA B 1 62 ? 10.594 -14.172 -27.953 1 97.38 62 ALA B CA 1
ATOM 4291 C C . ALA B 1 62 ? 12.086 -14.102 -28.297 1 97.38 62 ALA B C 1
ATOM 4293 O O . ALA B 1 62 ? 12.742 -13.094 -28.031 1 97.38 62 ALA B O 1
ATOM 4294 N N . SER B 1 63 ? 12.508 -15.172 -28.828 1 96.06 63 SER B N 1
ATOM 4295 C CA . SER B 1 63 ? 13.914 -15.344 -29.188 1 96.06 63 SER B CA 1
ATOM 4296 C C . SER B 1 63 ? 14.07 -16.328 -30.344 1 96.06 63 SER B C 1
ATOM 4298 O O . SER B 1 63 ? 13.344 -17.328 -30.422 1 96.06 63 SER B O 1
ATOM 4300 N N . PRO B 1 64 ? 15.062 -16.078 -31.25 1 93.25 64 PRO B N 1
ATOM 4301 C CA . PRO B 1 64 ? 15.336 -17.062 -32.281 1 93.25 64 PRO B CA 1
ATOM 4302 C C . PRO B 1 64 ? 15.828 -18.391 -31.75 1 93.25 64 PRO B C 1
ATOM 4304 O O . PRO B 1 64 ? 15.695 -19.422 -32.406 1 93.25 64 PRO B O 1
ATOM 4307 N N . ASN B 1 65 ? 16.344 -18.312 -30.562 1 94.06 65 ASN B N 1
ATOM 4308 C CA . ASN B 1 65 ? 16.859 -19.531 -29.938 1 94.06 65 ASN B CA 1
ATOM 4309 C C . ASN B 1 65 ? 15.875 -20.094 -28.922 1 94.06 65 ASN B C 1
ATOM 4311 O O . ASN B 1 65 ? 16.281 -20.641 -27.891 1 94.06 65 ASN B O 1
ATOM 4315 N N . HIS B 1 66 ? 14.617 -19.938 -29.203 1 95.19 66 HIS B N 1
ATOM 4316 C CA . HIS B 1 66 ? 13.578 -20.328 -28.25 1 95.19 66 HIS B CA 1
ATOM 4317 C C . HIS B 1 66 ? 13.711 -21.812 -27.875 1 95.19 66 HIS B C 1
ATOM 4319 O O . HIS B 1 66 ? 13.414 -22.188 -26.734 1 95.19 66 HIS B O 1
ATOM 4325 N N . SER B 1 67 ? 14.25 -22.688 -28.719 1 93.5 67 SER B N 1
ATOM 4326 C CA . SER B 1 67 ? 14.305 -24.125 -28.484 1 93.5 67 SER B CA 1
ATOM 4327 C C . SER B 1 67 ? 15.359 -24.469 -27.438 1 93.5 67 SER B C 1
ATOM 4329 O O . SER B 1 67 ? 15.352 -25.562 -26.859 1 93.5 67 SER B O 1
ATOM 4331 N N . SER B 1 68 ? 16.281 -23.547 -27.203 1 93.94 68 SER B N 1
ATOM 4332 C CA . SER B 1 68 ? 17.312 -23.766 -26.203 1 93.94 68 SER B CA 1
ATOM 4333 C C . SER B 1 68 ? 16.984 -23.078 -24.891 1 93.94 68 SER B C 1
ATOM 4335 O O . SER B 1 68 ? 17.688 -23.25 -23.891 1 93.94 68 SER B O 1
ATOM 4337 N N . LEU B 1 69 ? 15.891 -22.391 -24.906 1 97.62 69 LEU B N 1
ATOM 4338 C CA . LEU B 1 69 ? 15.461 -21.688 -23.703 1 97.62 69 LEU B CA 1
ATOM 4339 C C . LEU B 1 69 ? 14.531 -22.578 -22.875 1 97.62 69 LEU B C 1
ATOM 4341 O O . LEU B 1 69 ? 13.992 -23.562 -23.375 1 97.62 69 LEU B O 1
ATOM 4345 N N . PRO B 1 70 ? 14.398 -22.219 -21.609 1 98.5 70 PRO B N 1
ATOM 4346 C CA . PRO B 1 70 ? 13.578 -23.062 -20.734 1 98.5 70 PRO B CA 1
ATOM 4347 C C . PRO B 1 70 ? 12.109 -23.078 -21.141 1 98.5 70 PRO B C 1
ATOM 4349 O O . PRO B 1 70 ? 11.656 -22.188 -21.859 1 98.5 70 PRO B O 1
ATOM 4352 N N . VAL B 1 71 ? 11.445 -24.125 -20.719 1 98.75 71 VAL B N 1
ATOM 4353 C CA . VAL B 1 71 ? 9.992 -24.188 -20.719 1 98.75 71 VAL B CA 1
ATOM 4354 C C . VAL B 1 71 ? 9.469 -23.984 -19.297 1 98.75 71 VAL B C 1
ATOM 4356 O O . VAL B 1 71 ? 9.891 -24.688 -18.375 1 98.75 71 VAL B O 1
ATOM 4359 N N . THR B 1 72 ? 8.648 -23.047 -19.109 1 98.94 72 THR B N 1
ATOM 4360 C CA . THR B 1 72 ? 8.016 -22.797 -17.812 1 98.94 72 THR B CA 1
ATOM 4361 C C . THR B 1 72 ? 6.523 -23.094 -17.875 1 98.94 72 THR B C 1
ATOM 4363 O O . THR B 1 72 ? 5.797 -22.5 -18.672 1 98.94 72 THR B O 1
ATOM 4366 N N . MET B 1 73 ? 6.105 -24 -17.078 1 98.94 73 MET B N 1
ATOM 4367 C CA . MET B 1 73 ? 4.684 -24.297 -16.953 1 98.94 73 MET B CA 1
ATOM 4368 C C . MET B 1 73 ? 4.062 -23.5 -15.805 1 98.94 73 MET B C 1
ATOM 4370 O O . MET B 1 73 ? 4.594 -23.469 -14.695 1 98.94 73 MET B O 1
ATOM 4374 N N . TRP B 1 74 ? 3.002 -22.844 -16.109 1 98.88 74 TRP B N 1
ATOM 4375 C CA . TRP B 1 74 ? 2.285 -22.016 -15.148 1 98.88 74 TRP B CA 1
ATOM 4376 C C . TRP B 1 74 ? 0.992 -22.688 -14.703 1 98.88 74 TRP B C 1
ATOM 4378 O O . TRP B 1 74 ? 0.202 -23.141 -15.531 1 98.88 74 TRP B O 1
ATOM 4388 N N . LEU B 1 75 ? 0.79 -22.703 -13.352 1 98.81 75 LEU B N 1
ATOM 4389 C CA . LEU B 1 75 ? -0.453 -23.203 -12.781 1 98.81 75 LEU B CA 1
ATOM 4390 C C . LEU B 1 75 ? -1.036 -22.203 -11.789 1 98.81 75 LEU B C 1
ATOM 4392 O O . LEU B 1 75 ? -0.395 -21.859 -10.789 1 98.81 75 LEU B O 1
ATOM 4396 N N . ASN B 1 76 ? -2.229 -21.797 -12.039 1 98.12 76 ASN B N 1
ATOM 4397 C CA . ASN B 1 76 ? -2.959 -21.016 -11.047 1 98.12 76 ASN B CA 1
ATOM 4398 C C . ASN B 1 76 ? -3.535 -21.922 -9.953 1 98.12 76 ASN B C 1
ATOM 4400 O O . ASN B 1 76 ? -3.592 -23.141 -10.109 1 98.12 76 ASN B O 1
ATOM 4404 N N . GLY B 1 77 ? -3.922 -21.25 -8.883 1 97.12 77 GLY B N 1
ATOM 4405 C CA . GLY B 1 77 ? -4.504 -21.984 -7.77 1 97.12 77 GLY B CA 1
ATOM 4406 C C . GLY B 1 77 ? -6.016 -22.094 -7.859 1 97.12 77 GLY B C 1
ATOM 4407 O O . GLY B 1 77 ? -6.551 -22.5 -8.898 1 97.12 77 GLY B O 1
ATOM 4408 N N . GLY B 1 78 ? -6.582 -21.797 -6.891 1 93.38 78 GLY B N 1
ATOM 4409 C CA . GLY B 1 78 ? -8.023 -21.922 -6.742 1 93.38 78 GLY B CA 1
ATOM 4410 C C . GLY B 1 78 ? -8.43 -22.594 -5.441 1 93.38 78 GLY B C 1
ATOM 4411 O O . GLY B 1 78 ? -8.344 -21.984 -4.371 1 93.38 78 GLY B O 1
ATOM 4412 N N . PRO B 1 79 ? -8.625 -23.766 -5.426 1 94.25 79 PRO B N 1
ATOM 4413 C CA . PRO B 1 79 ? -8.336 -24.688 -6.52 1 94.25 79 PRO B CA 1
ATOM 4414 C C . PRO B 1 79 ? -9.266 -24.5 -7.715 1 94.25 79 PRO B C 1
ATOM 4416 O O . PRO B 1 79 ? -10.406 -24.062 -7.547 1 94.25 79 PRO B O 1
ATOM 4419 N N . GLY B 1 80 ? -8.688 -24.75 -8.844 1 95.94 80 GLY B N 1
ATOM 4420 C CA . GLY B 1 80 ? -9.484 -24.844 -10.055 1 95.94 80 GLY B CA 1
ATOM 4421 C C . GLY B 1 80 ? -9.68 -23.5 -10.734 1 95.94 80 GLY B C 1
ATOM 4422 O O . GLY B 1 80 ? -10.781 -23.203 -11.211 1 95.94 80 GLY B O 1
ATOM 4423 N N . CYS B 1 81 ? -8.633 -22.719 -10.719 1 97.62 81 CYS B N 1
ATOM 4424 C CA . CYS B 1 81 ? -8.758 -21.453 -11.438 1 97.62 81 CYS B CA 1
ATOM 4425 C C . CYS B 1 81 ? -7.898 -21.469 -12.695 1 97.62 81 CYS B C 1
ATOM 4427 O O . CYS B 1 81 ? -6.875 -22.141 -12.758 1 97.62 81 CYS B O 1
ATOM 4429 N N . SER B 1 82 ? -8.227 -20.641 -13.617 1 98.31 82 SER B N 1
ATOM 4430 C CA . SER B 1 82 ? -7.742 -20.672 -14.992 1 98.31 82 SER B CA 1
ATOM 4431 C C . SER B 1 82 ? -6.34 -20.078 -15.094 1 98.31 82 SER B C 1
ATOM 4433 O O . SER B 1 82 ? -6.117 -18.938 -14.719 1 98.31 82 SER B O 1
ATOM 4435 N N . SER B 1 83 ? -5.473 -20.828 -15.695 1 98.69 83 SER B N 1
ATOM 4436 C CA . SER B 1 83 ? -4.137 -20.328 -16.016 1 98.69 83 SER B CA 1
ATOM 4437 C C . SER B 1 83 ? -4.152 -19.469 -17.266 1 98.69 83 SER B C 1
ATOM 4439 O O . SER B 1 83 ? -3.289 -18.594 -17.438 1 98.69 83 SER B O 1
ATOM 4441 N N . LEU B 1 84 ? -5.098 -19.703 -18.141 1 98.56 84 LEU B N 1
ATOM 4442 C CA . LEU B 1 84 ? -5.258 -18.859 -19.312 1 98.56 84 LEU B CA 1
ATOM 4443 C C . LEU B 1 84 ? -5.75 -17.469 -18.906 1 98.56 84 LEU B C 1
ATOM 4445 O O . LEU B 1 84 ? -5.215 -16.453 -19.359 1 98.56 84 LEU B O 1
ATOM 4449 N N . GLY B 1 85 ? -6.73 -17.438 -18.078 1 98.25 85 GLY B N 1
ATOM 4450 C CA . GLY B 1 85 ? -7.312 -16.172 -17.641 1 98.25 85 GLY B CA 1
ATOM 4451 C C . GLY B 1 85 ? -6.379 -15.352 -16.766 1 98.25 85 GLY B C 1
ATOM 4452 O O . GLY B 1 85 ? -5.926 -14.281 -17.172 1 98.25 85 GLY B O 1
ATOM 4453 N N . PHE B 1 86 ? -6.066 -15.906 -15.578 1 98.12 86 PHE B N 1
ATOM 4454 C CA . PHE B 1 86 ? -5.184 -15.195 -14.656 1 98.12 86 PHE B CA 1
ATOM 4455 C C . PHE B 1 86 ? -3.762 -15.148 -15.203 1 98.12 86 PHE B C 1
ATOM 4457 O O . PHE B 1 86 ? -3.197 -14.062 -15.375 1 98.12 86 PHE B O 1
ATOM 4464 N N . GLY B 1 87 ? -3.244 -16.281 -15.492 1 98.56 87 GLY B N 1
ATOM 4465 C CA . GLY B 1 87 ? -1.845 -16.406 -15.875 1 98.56 87 GLY B CA 1
ATOM 4466 C C . GLY B 1 87 ? -1.509 -15.688 -17.156 1 98.56 87 GLY B C 1
ATOM 4467 O O . GLY B 1 87 ? -0.779 -14.695 -17.156 1 98.56 87 GLY B O 1
ATOM 4468 N N . ALA B 1 88 ? -2.082 -16.062 -18.266 1 98.75 88 ALA B N 1
ATOM 4469 C CA . ALA B 1 88 ? -1.675 -15.586 -19.578 1 98.75 88 ALA B CA 1
ATOM 4470 C C . ALA B 1 88 ? -2.232 -14.188 -19.844 1 98.75 88 ALA B C 1
ATOM 4472 O O . ALA B 1 88 ? -1.495 -13.289 -20.25 1 98.75 88 ALA B O 1
ATOM 4473 N N . PHE B 1 89 ? -3.467 -14 -19.578 1 98.5 89 PHE B N 1
ATOM 4474 C CA . PHE B 1 89 ? -4.082 -12.781 -20.094 1 98.5 89 PHE B CA 1
ATOM 4475 C C . PHE B 1 89 ? -4.086 -11.688 -19.016 1 98.5 89 PHE B C 1
ATOM 4477 O O . PHE B 1 89 ? -4.207 -10.508 -19.344 1 98.5 89 PHE B O 1
ATOM 4484 N N . MET B 1 90 ? -3.928 -12.062 -17.781 1 98.19 90 MET B N 1
ATOM 4485 C CA . MET B 1 90 ? -3.906 -11.047 -16.734 1 98.19 90 MET B CA 1
ATOM 4486 C C . MET B 1 90 ? -2.477 -10.734 -16.312 1 98.19 90 MET B C 1
ATOM 4488 O O . MET B 1 90 ? -2.133 -9.578 -16.078 1 98.19 90 MET B O 1
ATOM 4492 N N . GLU B 1 91 ? -1.67 -11.727 -16.234 1 98.38 91 GLU B N 1
ATOM 4493 C CA . GLU B 1 91 ? -0.425 -11.562 -15.492 1 98.38 91 GLU B CA 1
ATOM 4494 C C . GLU B 1 91 ? 0.783 -11.602 -16.422 1 98.38 91 GLU B C 1
ATOM 4496 O O . GLU B 1 91 ? 1.46 -10.594 -16.609 1 98.38 91 GLU B O 1
ATOM 4501 N N . THR B 1 92 ? 1.081 -12.719 -17.094 1 98.62 92 THR B N 1
ATOM 4502 C CA . THR B 1 92 ? 2.449 -12.922 -17.562 1 98.62 92 THR B CA 1
ATOM 4503 C C . THR B 1 92 ? 2.486 -13.125 -19.078 1 98.62 92 THR B C 1
ATOM 4505 O O . THR B 1 92 ? 3.561 -13.164 -19.672 1 98.62 92 THR B O 1
ATOM 4508 N N . GLY B 1 93 ? 1.367 -13.273 -19.719 1 98.56 93 GLY B N 1
ATOM 4509 C CA . GLY B 1 93 ? 1.334 -13.57 -21.141 1 98.56 93 GLY B CA 1
ATOM 4510 C C . GLY B 1 93 ? 1.664 -12.375 -22.016 1 98.56 93 GLY B C 1
ATOM 4511 O O . GLY B 1 93 ? 1.923 -11.281 -21.5 1 98.56 93 GLY B O 1
ATOM 4512 N N . PRO B 1 94 ? 1.636 -12.578 -23.281 1 97.94 94 PRO B N 1
ATOM 4513 C CA . PRO B 1 94 ? 2.119 -11.562 -24.219 1 97.94 94 PRO B CA 1
ATOM 4514 C C . PRO B 1 94 ? 1.111 -10.438 -24.438 1 97.94 94 PRO B C 1
ATOM 4516 O O . PRO B 1 94 ? 1.476 -9.367 -24.938 1 97.94 94 PRO B O 1
ATOM 4519 N N . PHE B 1 95 ? -0.201 -10.758 -24.078 1 97.31 95 PHE B N 1
ATOM 4520 C CA . PHE B 1 95 ? -1.235 -9.781 -24.391 1 97.31 95 PHE B CA 1
ATOM 4521 C C . PHE B 1 95 ? -2.111 -9.516 -23.172 1 97.31 95 PHE B C 1
ATOM 4523 O O . PHE B 1 95 ? -2.271 -10.391 -22.312 1 97.31 95 PHE B O 1
ATOM 4530 N N . GLN B 1 96 ? -2.604 -8.312 -23.156 1 95.12 96 GLN B N 1
ATOM 4531 C CA . GLN B 1 96 ? -3.719 -7.945 -22.297 1 95.12 96 GLN B CA 1
ATOM 4532 C C . GLN B 1 96 ? -4.883 -7.383 -23.109 1 95.12 96 GLN B C 1
ATOM 4534 O O . GLN B 1 96 ? -4.707 -6.988 -24.25 1 95.12 96 GLN B O 1
ATOM 4539 N N . ILE B 1 97 ? -5.988 -7.395 -22.453 1 96.75 97 ILE B N 1
ATOM 4540 C CA . ILE B 1 97 ? -7.156 -6.875 -23.156 1 96.75 97 ILE B CA 1
ATOM 4541 C C . ILE B 1 97 ? -7.293 -5.375 -22.906 1 96.75 97 ILE B C 1
ATOM 4543 O O . ILE B 1 97 ? -7.492 -4.957 -21.766 1 96.75 97 ILE B O 1
ATOM 4547 N N . GLY B 1 98 ? -7.23 -4.609 -23.938 1 93.88 98 GLY B N 1
ATOM 4548 C CA . GLY B 1 98 ? -7.395 -3.17 -23.812 1 93.88 98 GLY B CA 1
ATOM 4549 C C . GLY B 1 98 ? -8.828 -2.75 -23.562 1 93.88 98 GLY B C 1
ATOM 4550 O O . GLY B 1 98 ? -9.742 -3.58 -23.609 1 93.88 98 GLY B O 1
ATOM 4551 N N . GLU B 1 99 ? -9.047 -1.512 -23.312 1 90.19 99 GLU B N 1
ATOM 4552 C CA . GLU B 1 99 ? -10.375 -0.972 -23.016 1 90.19 99 GLU B CA 1
ATOM 4553 C C . GLU B 1 99 ? -11.312 -1.145 -24.219 1 90.19 99 GLU B C 1
ATOM 4555 O O . GLU B 1 99 ? -12.516 -1.318 -24.047 1 90.19 99 GLU B O 1
ATOM 4560 N N . ASP B 1 100 ? -10.734 -1.137 -25.375 1 90.38 100 ASP B N 1
ATOM 4561 C CA . ASP B 1 100 ? -11.539 -1.259 -26.594 1 90.38 100 ASP B CA 1
ATOM 4562 C C . ASP B 1 100 ? -11.781 -2.725 -26.953 1 90.38 100 ASP B C 1
ATOM 4564 O O . ASP B 1 100 ? -12.43 -3.027 -27.953 1 90.38 100 ASP B O 1
ATOM 4568 N N . GLY B 1 101 ? -11.227 -3.555 -26.172 1 89.75 101 GLY B N 1
ATOM 4569 C CA . GLY B 1 101 ? -11.422 -4.977 -26.406 1 89.75 101 GLY B CA 1
ATOM 4570 C C . GLY B 1 101 ? -10.352 -5.586 -27.281 1 89.75 101 GLY B C 1
ATOM 4571 O O . GLY B 1 101 ? -10.32 -6.805 -27.484 1 89.75 101 GLY B O 1
ATOM 4572 N N . LEU B 1 102 ? -9.492 -4.727 -27.75 1 93.38 102 LEU B N 1
ATOM 4573 C CA . LEU B 1 102 ? -8.383 -5.219 -28.547 1 93.38 102 LEU B CA 1
ATOM 4574 C C . LEU B 1 102 ? -7.215 -5.645 -27.672 1 93.38 102 LEU B C 1
ATOM 4576 O O . LEU B 1 102 ? -7.145 -5.266 -26.5 1 93.38 102 LEU B O 1
ATOM 4580 N N . LEU B 1 103 ? -6.367 -6.504 -28.234 1 97.19 103 LEU B N 1
ATOM 4581 C CA . LEU B 1 103 ? -5.215 -6.973 -27.469 1 97.19 103 LEU B CA 1
ATOM 4582 C C . LEU B 1 103 ? -4.09 -5.941 -27.5 1 97.19 103 LEU B C 1
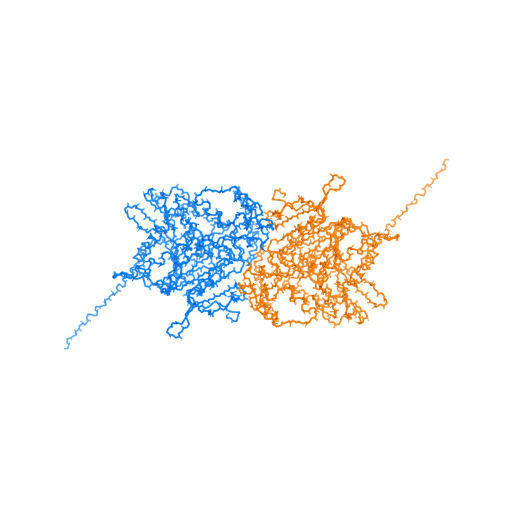ATOM 4584 O O . LEU B 1 103 ? -3.816 -5.348 -28.547 1 97.19 103 LEU B O 1
ATOM 4588 N N . VAL B 1 104 ? -3.557 -5.652 -26.359 1 95.75 104 VAL B N 1
ATOM 4589 C CA . VAL B 1 104 ? -2.395 -4.781 -26.219 1 95.75 104 VAL B CA 1
ATOM 4590 C C . VAL B 1 104 ? -1.185 -5.609 -25.781 1 95.75 104 VAL B C 1
ATOM 4592 O O . VAL B 1 104 ? -1.306 -6.508 -24.953 1 95.75 104 VAL B O 1
ATOM 4595 N N . LEU B 1 105 ? -0.065 -5.297 -26.391 1 96.38 105 LEU B N 1
ATOM 4596 C CA . LEU B 1 105 ? 1.15 -6.039 -26.078 1 96.38 105 LEU B CA 1
ATOM 4597 C C . LEU B 1 105 ? 1.572 -5.793 -24.625 1 96.38 105 LEU B C 1
ATOM 4599 O O . LEU B 1 105 ? 1.577 -4.652 -24.156 1 96.38 105 LEU B O 1
ATOM 4603 N N . ASN B 1 106 ? 1.851 -6.852 -23.938 1 96.44 106 ASN B N 1
ATOM 4604 C CA . ASN B 1 106 ? 2.48 -6.793 -22.625 1 96.44 106 ASN B CA 1
ATOM 4605 C C . ASN B 1 106 ? 3.996 -6.66 -22.734 1 96.44 106 ASN B C 1
ATOM 4607 O O . ASN B 1 106 ? 4.688 -7.637 -23.016 1 96.44 106 ASN B O 1
ATOM 4611 N N . GLN B 1 107 ? 4.52 -5.516 -22.375 1 95.94 107 GLN B N 1
ATOM 4612 C CA . GLN B 1 107 ? 5.941 -5.238 -22.562 1 95.94 107 GLN B CA 1
ATOM 4613 C C . GLN B 1 107 ? 6.789 -5.996 -21.547 1 95.94 107 GLN B C 1
ATOM 4615 O O . GLN B 1 107 ? 8.008 -6.098 -21.703 1 95.94 107 GLN B O 1
ATOM 4620 N N . HIS B 1 108 ? 6.145 -6.57 -20.594 1 97.69 108 HIS B N 1
ATOM 4621 C CA . HIS B 1 108 ? 6.855 -7.293 -19.547 1 97.69 108 HIS B CA 1
ATOM 4622 C C . HIS B 1 108 ? 6.395 -8.742 -19.469 1 97.69 108 HIS B C 1
ATOM 4624 O O . HIS B 1 108 ? 6.277 -9.305 -18.375 1 97.69 108 HIS B O 1
ATOM 4630 N N . SER B 1 109 ? 6.051 -9.312 -20.609 1 98.25 109 SER B N 1
ATOM 4631 C CA . SER B 1 109 ? 5.625 -10.703 -20.688 1 98.25 109 SER B CA 1
ATOM 4632 C C . SER B 1 109 ? 6.766 -11.648 -20.344 1 98.25 109 SER B C 1
ATOM 4634 O O . SER B 1 109 ? 7.934 -11.352 -20.609 1 98.25 109 SER B O 1
ATOM 4636 N N . TRP B 1 110 ? 6.445 -12.766 -19.781 1 98.88 110 TRP B N 1
ATOM 4637 C CA . TRP B 1 110 ? 7.461 -13.695 -19.297 1 98.88 110 TRP B CA 1
ATOM 4638 C C . TRP B 1 110 ? 8.055 -14.508 -20.453 1 98.88 110 TRP B C 1
ATOM 4640 O O . TRP B 1 110 ? 9.125 -15.094 -20.312 1 98.88 110 TRP B O 1
ATOM 4650 N N . ASN B 1 111 ? 7.426 -14.461 -21.672 1 98.69 111 ASN B N 1
ATOM 4651 C CA . ASN B 1 111 ? 8.008 -15.164 -22.812 1 98.69 111 ASN B CA 1
ATOM 4652 C C . ASN B 1 111 ? 9.227 -14.422 -23.359 1 98.69 111 ASN B C 1
ATOM 4654 O O . ASN B 1 111 ? 9.898 -14.914 -24.266 1 98.69 111 ASN B O 1
ATOM 4658 N N . LEU B 1 112 ? 9.492 -13.289 -22.781 1 98.25 112 LEU B N 1
ATOM 4659 C CA . LEU B 1 112 ? 10.766 -12.625 -23.062 1 98.25 112 LEU B CA 1
ATOM 4660 C C . LEU B 1 112 ? 11.938 -13.43 -22.5 1 98.25 112 LEU B C 1
ATOM 4662 O O . LEU B 1 112 ? 13.07 -13.25 -22.938 1 98.25 112 LEU B O 1
ATOM 4666 N N . GLU B 1 113 ? 11.664 -14.352 -21.547 1 98.31 113 GLU B N 1
ATOM 4667 C CA . GLU B 1 113 ? 12.734 -15.047 -20.844 1 98.31 113 GLU B CA 1
ATOM 4668 C C . GLU B 1 113 ? 12.602 -16.562 -20.984 1 98.31 113 GLU B C 1
ATOM 4670 O O . GLU B 1 113 ? 13.57 -17.297 -20.797 1 98.31 113 GLU B O 1
ATOM 4675 N N . SER B 1 114 ? 11.469 -17.031 -21.312 1 98.75 114 SER B N 1
ATOM 4676 C CA . SER B 1 114 ? 11.188 -18.453 -21.328 1 98.75 114 SER B CA 1
ATOM 4677 C C . SER B 1 114 ? 10.062 -18.781 -22.297 1 98.75 114 SER B C 1
ATOM 4679 O O . SER B 1 114 ? 9.281 -17.906 -22.672 1 98.75 114 SER B O 1
ATOM 4681 N N . ASN B 1 115 ? 10.109 -20.047 -22.859 1 98.75 115 ASN B N 1
ATOM 4682 C CA . ASN B 1 115 ? 8.875 -20.594 -23.406 1 98.75 115 ASN B CA 1
ATOM 4683 C C . ASN B 1 115 ? 7.824 -20.797 -22.328 1 98.75 115 ASN B C 1
ATOM 4685 O O . ASN B 1 115 ? 8.109 -21.375 -21.281 1 98.75 115 ASN B O 1
ATOM 4689 N N . MET B 1 116 ? 6.617 -20.281 -22.578 1 98.88 116 MET B N 1
ATOM 4690 C CA . MET B 1 116 ? 5.617 -20.297 -21.516 1 98.88 116 MET B CA 1
ATOM 4691 C C . MET B 1 116 ? 4.477 -21.25 -21.859 1 98.88 116 MET B C 1
ATOM 4693 O O . MET B 1 116 ? 3.908 -21.172 -22.953 1 98.88 116 MET B O 1
ATOM 4697 N N . LEU B 1 117 ? 4.164 -22.109 -20.922 1 98.88 117 LEU B N 1
ATOM 4698 C CA . LEU B 1 117 ? 3.104 -23.094 -21.047 1 98.88 117 LEU B CA 1
ATOM 4699 C C . LEU B 1 117 ? 2.043 -22.906 -19.969 1 98.88 117 LEU B C 1
ATOM 4701 O O . LEU B 1 117 ? 2.305 -23.156 -18.797 1 98.88 117 LEU B O 1
ATOM 4705 N N . TYR B 1 118 ? 0.853 -22.469 -20.391 1 98.88 118 TYR B N 1
ATOM 4706 C CA . TYR B 1 118 ? -0.273 -22.297 -19.484 1 98.88 118 TYR B CA 1
ATOM 4707 C C . TYR B 1 118 ? -1.25 -23.469 -19.594 1 98.88 118 TYR B C 1
ATOM 4709 O O . TYR B 1 118 ? -1.74 -23.766 -20.672 1 98.88 118 TYR B O 1
ATOM 4717 N N . VAL B 1 119 ? -1.572 -24.047 -18.453 1 98.81 119 VAL B N 1
ATOM 4718 C CA . VAL B 1 119 ? -2.412 -25.25 -18.484 1 98.81 119 VAL B CA 1
ATOM 4719 C C . VAL B 1 119 ? -3.668 -25.016 -17.656 1 98.81 119 VAL B C 1
ATOM 4721 O O . VAL B 1 119 ? -3.58 -24.625 -16.484 1 98.81 119 VAL B O 1
ATOM 4724 N N . GLU B 1 120 ? -4.777 -25.25 -18.312 1 97.75 120 GLU B N 1
ATOM 4725 C CA . GLU B 1 120 ? -6.039 -25.234 -17.578 1 97.75 120 GLU B CA 1
ATOM 4726 C C . GLU B 1 120 ? -6.238 -26.531 -16.781 1 97.75 120 GLU B C 1
ATOM 4728 O O . GLU B 1 120 ? -6.852 -27.469 -17.281 1 97.75 120 GLU B O 1
ATOM 4733 N N . SER B 1 121 ? -5.77 -26.5 -15.641 1 97.69 121 SER B N 1
ATOM 4734 C CA . SER B 1 121 ? -5.777 -27.656 -14.766 1 97.69 121 SER B CA 1
ATOM 4735 C C . SER B 1 121 ? -6.48 -27.359 -13.445 1 97.69 121 SER B C 1
ATOM 4737 O O . SER B 1 121 ? -6.285 -26.281 -12.867 1 97.69 121 SER B O 1
ATOM 4739 N N . PRO B 1 122 ? -7.324 -28.391 -12.906 1 97.5 122 PRO B N 1
ATOM 4740 C CA . PRO B 1 122 ? -7.695 -29.719 -13.398 1 97.5 122 PRO B CA 1
ATOM 4741 C C . PRO B 1 122 ? -8.844 -29.672 -14.406 1 97.5 122 PRO B C 1
ATOM 4743 O O . PRO B 1 122 ? -9.133 -28.609 -14.969 1 97.5 122 PRO B O 1
ATOM 4746 N N . ILE B 1 123 ? -9.336 -30.859 -14.766 1 94.94 123 ILE B N 1
ATOM 4747 C CA . ILE B 1 123 ? -10.523 -30.906 -15.617 1 94.94 123 ILE B CA 1
ATOM 4748 C C . ILE B 1 123 ? -11.602 -30 -15.047 1 94.94 123 ILE B C 1
ATOM 4750 O O . ILE B 1 123 ? -11.719 -29.844 -13.828 1 94.94 123 ILE B O 1
ATOM 4754 N N . GLY B 1 124 ? -12.344 -29.375 -15.938 1 93.69 124 GLY B N 1
ATOM 4755 C CA . GLY B 1 124 ? -13.414 -28.484 -15.516 1 93.69 124 GLY B CA 1
ATOM 4756 C C . GLY B 1 124 ? -12.977 -27.031 -15.422 1 93.69 124 GLY B C 1
ATOM 4757 O O . GLY B 1 124 ? -13.812 -26.125 -15.336 1 93.69 124 GLY B O 1
ATOM 4758 N N . VAL B 1 125 ? -11.711 -26.797 -15.461 1 95.94 125 VAL B N 1
ATOM 4759 C CA . VAL B 1 125 ? -11.172 -25.438 -15.422 1 95.94 125 VAL B CA 1
ATOM 4760 C C . VAL B 1 125 ? -11.062 -24.891 -16.844 1 95.94 125 VAL B C 1
ATOM 4762 O O . VAL B 1 125 ? -10.484 -25.531 -17.719 1 95.94 125 VAL B O 1
ATOM 4765 N N . GLY B 1 126 ? -11.602 -23.688 -17 1 95.81 126 GLY B N 1
ATOM 4766 C CA . GLY B 1 126 ? -11.539 -23.062 -18.312 1 95.81 126 GLY B CA 1
ATOM 4767 C C . GLY B 1 126 ? -12.094 -23.953 -19.406 1 95.81 126 GLY B C 1
ATOM 4768 O O . GLY B 1 126 ? -13.242 -24.391 -19.344 1 95.81 126 GLY B O 1
ATOM 4769 N N . PHE B 1 127 ? -11.164 -24.344 -20.344 1 95.69 127 PHE B N 1
ATOM 4770 C CA . PHE B 1 127 ? -11.602 -25.109 -21.5 1 95.69 127 PHE B CA 1
ATOM 4771 C C . PHE B 1 127 ? -11.297 -26.578 -21.328 1 95.69 127 PHE B C 1
ATOM 4773 O O . PHE B 1 127 ? -11.594 -27.391 -22.219 1 95.69 127 PHE B O 1
ATOM 4780 N N . SER B 1 128 ? -10.695 -26.969 -20.25 1 95.25 128 SER B N 1
ATOM 4781 C CA . SER B 1 128 ? -10.43 -28.391 -19.984 1 95.25 128 SER B CA 1
ATOM 4782 C C . SER B 1 128 ? -11.703 -29.125 -19.625 1 95.25 128 SER B C 1
ATOM 4784 O O . SER B 1 128 ? -12.625 -28.562 -19.031 1 95.25 128 SER B O 1
ATOM 4786 N N . TYR B 1 129 ? -11.711 -30.484 -19.969 1 93.44 129 TYR B N 1
ATOM 4787 C CA . TYR B 1 129 ? -12.969 -31.203 -19.75 1 93.44 129 TYR B CA 1
ATOM 4788 C C . TYR B 1 129 ? -12.719 -32.688 -19.609 1 93.44 129 TYR B C 1
ATOM 4790 O O . TYR B 1 129 ? -11.602 -33.156 -19.797 1 93.44 129 TYR B O 1
ATOM 4798 N N . SER B 1 130 ? -13.75 -33.344 -19.156 1 93.38 130 SER B N 1
ATOM 4799 C CA . SER B 1 130 ? -13.891 -34.781 -19.188 1 93.38 130 SER B CA 1
ATOM 4800 C C . SER B 1 130 ? -15.195 -35.219 -19.859 1 93.38 130 SER B C 1
ATOM 4802 O O . SER B 1 130 ? -16.219 -34.531 -19.703 1 93.38 130 SER B O 1
ATOM 4804 N N . GLU B 1 131 ? -15.141 -36.281 -20.594 1 91.75 131 GLU B N 1
ATOM 4805 C CA . GLU B 1 131 ? -16.359 -36.844 -21.188 1 91.75 131 GLU B CA 1
ATOM 4806 C C . GLU B 1 131 ? -17.109 -37.719 -20.188 1 91.75 131 GLU B C 1
ATOM 4808 O O . GLU B 1 131 ? -18.219 -38.188 -20.469 1 91.75 131 GLU B O 1
ATOM 4813 N N . THR B 1 132 ? -16.484 -37.906 -19.062 1 93.81 132 THR B N 1
ATOM 4814 C CA . THR B 1 132 ? -17.062 -38.656 -17.969 1 93.81 132 THR B CA 1
ATOM 4815 C C . THR B 1 132 ? -17.531 -37.719 -16.859 1 93.81 132 THR B C 1
ATOM 4817 O O . THR B 1 132 ? -16.703 -37.188 -16.125 1 93.81 132 THR B O 1
ATOM 4820 N N . GLU B 1 133 ? -18.797 -37.656 -16.672 1 91.25 133 GLU B N 1
ATOM 4821 C CA . GLU B 1 133 ? -19.391 -36.719 -15.734 1 91.25 133 GLU B CA 1
ATOM 4822 C C . GLU B 1 133 ? -18.938 -36.969 -14.305 1 91.25 133 GLU B C 1
ATOM 4824 O O . GLU B 1 133 ? -18.781 -36.031 -13.516 1 91.25 133 GLU B O 1
ATOM 4829 N N . GLU B 1 134 ? -18.688 -38.219 -13.984 1 94.38 134 GLU B N 1
ATOM 4830 C CA . GLU B 1 134 ? -18.297 -38.594 -12.633 1 94.38 134 GLU B CA 1
ATOM 4831 C C . GLU B 1 134 ? -16.953 -38 -12.242 1 94.38 134 GLU B C 1
ATOM 4833 O O . GLU B 1 134 ? -16.641 -37.844 -11.062 1 94.38 134 GLU B O 1
ATOM 4838 N N . ASP B 1 135 ? -16.141 -37.625 -13.273 1 94.44 135 ASP B N 1
ATOM 4839 C CA . ASP B 1 135 ? -14.82 -37.062 -13.008 1 94.44 135 ASP B CA 1
ATOM 4840 C C . ASP B 1 135 ? -14.914 -35.719 -12.305 1 94.44 135 ASP B C 1
ATOM 4842 O O . ASP B 1 135 ? -13.984 -35.312 -11.609 1 94.44 135 ASP B O 1
ATOM 4846 N N . TYR B 1 136 ? -16.062 -35.062 -12.508 1 94.06 136 TYR B N 1
ATOM 4847 C CA . TYR B 1 136 ? -16.172 -33.719 -11.992 1 94.06 136 TYR B CA 1
ATOM 4848 C C . TYR B 1 136 ? -16.547 -33.719 -10.516 1 94.06 136 TYR B C 1
ATOM 4850 O O . TYR B 1 136 ? -16.453 -32.688 -9.844 1 94.06 136 TYR B O 1
ATOM 4858 N N . ILE B 1 137 ? -16.906 -34.875 -10.055 1 93.88 137 ILE B N 1
ATOM 4859 C CA . ILE B 1 137 ? -17.359 -34.969 -8.672 1 93.88 137 ILE B CA 1
ATOM 4860 C C . ILE B 1 137 ? -16.234 -35.531 -7.793 1 93.88 137 ILE B C 1
ATOM 4862 O O . ILE B 1 137 ? -15.641 -36.562 -8.117 1 93.88 137 ILE B O 1
ATOM 4866 N N . ASP B 1 138 ? -15.875 -34.906 -6.723 1 92.19 138 ASP B N 1
ATOM 4867 C CA . ASP B 1 138 ? -14.906 -35.312 -5.703 1 92.19 138 ASP B CA 1
ATOM 4868 C C . ASP B 1 138 ? -13.492 -35.344 -6.273 1 92.19 138 ASP B C 1
ATOM 4870 O O . ASP B 1 138 ? -12.742 -36.281 -6.012 1 92.19 138 ASP B O 1
ATOM 4874 N N . TRP B 1 139 ? -13.18 -34.469 -7.215 1 96.19 139 TRP B N 1
ATOM 4875 C CA . TRP B 1 139 ? -11.812 -34.344 -7.691 1 96.19 139 TRP B CA 1
ATOM 4876 C C . TRP B 1 139 ? -10.883 -33.875 -6.574 1 96.19 139 TRP B C 1
ATOM 4878 O O . TRP B 1 139 ? -11.344 -33.312 -5.566 1 96.19 139 TRP B O 1
ATOM 4888 N N . ASN B 1 140 ? -9.555 -34.125 -6.637 1 97.56 140 ASN B N 1
ATOM 4889 C CA . ASN B 1 140 ? -8.648 -33.844 -5.531 1 97.56 140 ASN B CA 1
ATOM 4890 C C . ASN B 1 140 ? -7.234 -33.562 -6.023 1 97.56 140 ASN B C 1
ATOM 4892 O O . ASN B 1 140 ? -6.973 -33.594 -7.227 1 97.56 140 ASN B O 1
ATOM 4896 N N . ASP B 1 141 ? -6.391 -33.312 -5.117 1 98.38 141 ASP B N 1
ATOM 4897 C CA . ASP B 1 141 ? -5.02 -32.906 -5.422 1 98.38 141 ASP B CA 1
ATOM 4898 C C . ASP B 1 141 ? -4.242 -34.062 -6.039 1 98.38 141 ASP B C 1
ATOM 4900 O O . ASP B 1 141 ? -3.416 -33.875 -6.934 1 98.38 141 ASP B O 1
ATOM 4904 N N . THR B 1 142 ? -4.445 -35.219 -5.574 1 98.19 142 THR B N 1
ATOM 4905 C CA . THR B 1 142 ? -3.75 -36.406 -6.09 1 98.19 142 THR B CA 1
ATOM 4906 C C . THR B 1 142 ? -4.051 -36.594 -7.57 1 98.19 142 THR B C 1
ATOM 4908 O O . THR B 1 142 ? -3.135 -36.812 -8.375 1 98.19 142 THR B O 1
ATOM 4911 N N . ASN B 1 143 ? -5.324 -36.594 -7.887 1 98.06 143 ASN B N 1
ATOM 4912 C CA . ASN B 1 143 ? -5.723 -36.719 -9.281 1 98.06 143 ASN B CA 1
ATOM 4913 C C . ASN B 1 143 ? -5.16 -35.594 -10.133 1 98.06 143 ASN B C 1
ATOM 4915 O O . ASN B 1 143 ? -4.75 -35.812 -11.281 1 98.06 143 ASN B O 1
ATOM 4919 N N . THR B 1 144 ? -5.223 -34.406 -9.562 1 98.56 144 THR B N 1
ATOM 4920 C CA . THR B 1 144 ? -4.695 -33.25 -10.273 1 98.56 144 THR B CA 1
ATOM 4921 C C . THR B 1 144 ? -3.213 -33.406 -10.586 1 98.56 144 THR B C 1
ATOM 4923 O O . THR B 1 144 ? -2.779 -33.188 -11.719 1 98.56 144 THR B O 1
ATOM 4926 N N . ALA B 1 145 ? -2.408 -33.812 -9.625 1 98.75 145 ALA B N 1
ATOM 4927 C CA . ALA B 1 145 ? -0.977 -34.031 -9.82 1 98.75 145 ALA B CA 1
ATOM 4928 C C . ALA B 1 145 ? -0.721 -35.094 -10.852 1 98.75 145 ALA B C 1
ATOM 4930 O O . ALA B 1 145 ? 0.139 -34.969 -11.727 1 98.75 145 ALA B O 1
ATOM 4931 N N . SER B 1 146 ? -1.476 -36.156 -10.789 1 98.44 146 SER B N 1
ATOM 4932 C CA . SER B 1 146 ? -1.315 -37.281 -11.711 1 98.44 146 SER B CA 1
ATOM 4933 C C . SER B 1 146 ? -1.646 -36.875 -13.141 1 98.44 146 SER B C 1
ATOM 4935 O O . SER B 1 146 ? -0.895 -37.188 -14.07 1 98.44 146 SER B O 1
ATOM 4937 N N . ASP B 1 147 ? -2.758 -36.188 -13.258 1 98.5 147 ASP B N 1
ATOM 4938 C CA . ASP B 1 147 ? -3.15 -35.719 -14.586 1 98.5 147 ASP B CA 1
ATOM 4939 C C . ASP B 1 147 ? -2.121 -34.75 -15.156 1 98.5 147 ASP B C 1
ATOM 4941 O O . ASP B 1 147 ? -1.853 -34.781 -16.359 1 98.5 147 ASP B O 1
ATOM 4945 N N . ASN B 1 148 ? -1.615 -33.938 -14.32 1 98.81 148 ASN B N 1
ATOM 4946 C CA . ASN B 1 148 ? -0.62 -33 -14.781 1 98.81 148 ASN B CA 1
ATOM 4947 C C . ASN B 1 148 ? 0.67 -33.688 -15.211 1 98.81 148 ASN B C 1
ATOM 4949 O O . ASN B 1 148 ? 1.337 -33.219 -16.141 1 98.81 148 ASN B O 1
ATOM 4953 N N . LEU B 1 149 ? 1.083 -34.719 -14.539 1 98.81 149 LEU B N 1
ATOM 4954 C CA . LEU B 1 149 ? 2.254 -35.469 -14.977 1 98.81 149 LEU B CA 1
ATOM 4955 C C . LEU B 1 149 ? 2.018 -36.094 -16.359 1 98.81 149 LEU B C 1
ATOM 4957 O O . LEU B 1 149 ? 2.879 -36 -17.234 1 98.81 149 LEU B O 1
ATOM 4961 N N . VAL B 1 150 ? 0.843 -36.688 -16.531 1 98.56 150 VAL B N 1
ATOM 4962 C CA . VAL B 1 150 ? 0.505 -37.281 -17.828 1 98.56 150 VAL B CA 1
ATOM 4963 C C . VAL B 1 150 ? 0.504 -36.188 -18.906 1 98.56 150 VAL B C 1
ATOM 4965 O O . VAL B 1 150 ? 1.009 -36.375 -20.016 1 98.56 150 VAL B O 1
ATOM 4968 N N . PHE B 1 151 ? -0.062 -35.094 -18.562 1 98.69 151 PHE B N 1
ATOM 4969 C CA . PHE B 1 151 ? -0.084 -33.969 -19.484 1 98.69 151 PHE B CA 1
ATOM 4970 C C . PHE B 1 151 ? 1.326 -33.625 -19.953 1 98.69 151 PHE B C 1
ATOM 4972 O O . PHE B 1 151 ? 1.579 -33.5 -21.156 1 98.69 151 PHE B O 1
ATOM 4979 N N . ILE B 1 152 ? 2.281 -33.406 -18.969 1 98.69 152 ILE B N 1
ATOM 4980 C CA . ILE B 1 152 ? 3.637 -33 -19.297 1 98.69 152 ILE B CA 1
ATOM 4981 C C . ILE B 1 152 ? 4.297 -34 -20.219 1 98.69 152 ILE B C 1
ATOM 4983 O O . ILE B 1 152 ? 4.891 -33.656 -21.234 1 98.69 152 ILE B O 1
ATOM 4987 N N . THR B 1 153 ? 4.16 -35.281 -19.938 1 97.31 153 THR B N 1
ATOM 4988 C CA . THR B 1 153 ? 4.828 -36.312 -20.703 1 97.31 153 THR B CA 1
ATOM 4989 C C . THR B 1 153 ? 4.27 -36.406 -22.125 1 97.31 153 THR B C 1
ATOM 4991 O O . THR B 1 153 ? 5.027 -36.5 -23.094 1 97.31 153 THR B O 1
ATOM 4994 N N . ARG B 1 154 ? 2.98 -36.25 -22.219 1 97.12 154 ARG B N 1
ATOM 4995 C CA . ARG B 1 154 ? 2.355 -36.312 -23.531 1 97.12 154 ARG B CA 1
ATOM 4996 C C . ARG B 1 154 ? 2.611 -35.031 -24.328 1 97.12 154 ARG B C 1
ATOM 4998 O O . ARG B 1 154 ? 2.758 -35.062 -25.547 1 97.12 154 ARG B O 1
ATOM 5005 N N . TRP B 1 155 ? 2.617 -33.938 -23.641 1 97.56 155 TRP B N 1
ATOM 5006 C CA . TRP B 1 155 ? 2.902 -32.656 -24.312 1 97.56 155 TRP B CA 1
ATOM 5007 C C . TRP B 1 155 ? 4.312 -32.656 -24.875 1 97.56 155 TRP B C 1
ATOM 5009 O O . TRP B 1 155 ? 4.535 -32.188 -26 1 97.56 155 TRP B O 1
ATOM 5019 N N . LEU B 1 156 ? 5.266 -33.156 -24.125 1 95.69 156 LEU B N 1
ATOM 5020 C CA . LEU B 1 156 ? 6.645 -33.219 -24.578 1 95.69 156 LEU B CA 1
ATOM 5021 C C . LEU B 1 156 ? 6.777 -34.156 -25.781 1 95.69 156 LEU B C 1
ATOM 5023 O O . LEU B 1 156 ? 7.676 -34 -26.609 1 95.69 156 LEU B O 1
ATOM 5027 N N . GLU B 1 157 ? 5.898 -35.156 -25.859 1 94.06 157 GLU B N 1
ATOM 5028 C CA . GLU B 1 157 ? 5.859 -36 -27.047 1 94.06 157 GLU B CA 1
ATOM 5029 C C . GLU B 1 157 ? 5.348 -35.219 -28.25 1 94.06 157 GLU B C 1
ATOM 5031 O O . GLU B 1 157 ? 5.836 -35.406 -29.375 1 94.06 157 GLU B O 1
ATOM 5036 N N . GLU B 1 158 ? 4.434 -34.375 -27.969 1 94.25 158 GLU B N 1
ATOM 5037 C CA . GLU B 1 158 ? 3.846 -33.594 -29.031 1 94.25 158 GLU B CA 1
ATOM 5038 C C . GLU B 1 158 ? 4.773 -32.469 -29.453 1 94.25 158 GLU B C 1
ATOM 5040 O O . GLU B 1 158 ? 4.715 -31.984 -30.594 1 94.25 158 GLU B O 1
ATOM 5045 N N . PHE B 1 159 ? 5.582 -31.984 -28.547 1 95.56 159 PHE B N 1
ATOM 5046 C CA . PHE B 1 159 ? 6.555 -30.922 -28.797 1 95.56 159 PHE B CA 1
ATOM 5047 C C . PHE B 1 159 ? 7.973 -31.422 -28.531 1 95.56 159 PHE B C 1
ATOM 5049 O O . PHE B 1 159 ? 8.648 -30.922 -27.625 1 95.56 159 PHE B O 1
ATOM 5056 N N . PRO B 1 160 ? 8.5 -32.281 -29.359 1 93.81 160 PRO B N 1
ATOM 5057 C CA . PRO B 1 160 ? 9.773 -32.938 -29.094 1 93.81 160 PRO B CA 1
ATOM 5058 C C . PRO B 1 160 ? 10.953 -31.953 -29.078 1 93.81 160 PRO B C 1
ATOM 5060 O O . PRO B 1 160 ? 12 -32.25 -28.5 1 93.81 160 PRO B O 1
ATOM 5063 N N . LEU B 1 161 ? 10.789 -30.812 -29.688 1 93.81 161 LEU B N 1
ATOM 5064 C CA . LEU B 1 161 ? 11.828 -29.781 -29.688 1 93.81 161 LEU B CA 1
ATOM 5065 C C . LEU B 1 161 ? 12.219 -29.422 -28.266 1 93.81 161 LEU B C 1
ATOM 5067 O O . LEU B 1 161 ? 13.336 -28.953 -28.016 1 93.81 161 LEU B O 1
ATOM 5071 N N . TYR B 1 162 ? 11.32 -29.656 -27.328 1 95.75 162 TYR B N 1
ATOM 5072 C CA . TYR B 1 162 ? 11.547 -29.172 -25.969 1 95.75 162 TYR B CA 1
ATOM 5073 C C . TYR B 1 162 ? 11.781 -30.312 -25 1 95.75 162 TYR B C 1
ATOM 5075 O O . TYR B 1 162 ? 11.773 -30.125 -23.781 1 95.75 162 TYR B O 1
ATOM 5083 N N . LYS B 1 163 ? 12.008 -31.453 -25.422 1 93.56 163 LYS B N 1
ATOM 5084 C CA . LYS B 1 163 ? 12.141 -32.625 -24.594 1 93.56 163 LYS B CA 1
ATOM 5085 C C . LYS B 1 163 ? 13.328 -32.531 -23.641 1 93.56 163 LYS B C 1
ATOM 5087 O O . LYS B 1 163 ? 13.297 -33.062 -22.531 1 93.56 163 LYS B O 1
ATOM 5092 N N . ASN B 1 164 ? 14.383 -31.828 -24.125 1 93.25 164 ASN B N 1
ATOM 5093 C CA . ASN B 1 164 ? 15.586 -31.719 -23.312 1 93.25 164 ASN B CA 1
ATOM 5094 C C . ASN B 1 164 ? 15.75 -30.312 -22.734 1 93.25 164 ASN B C 1
ATOM 5096 O O . ASN B 1 164 ? 16.797 -29.984 -22.172 1 93.25 164 ASN B O 1
ATOM 5100 N N . ALA B 1 165 ? 14.742 -29.5 -22.922 1 96.44 165 ALA B N 1
ATOM 5101 C CA . ALA B 1 165 ? 14.82 -28.141 -22.391 1 96.44 165 ALA B CA 1
ATOM 5102 C C . ALA B 1 165 ? 14.703 -28.125 -20.875 1 96.44 165 ALA B C 1
ATOM 5104 O O . ALA B 1 165 ? 13.969 -28.922 -20.297 1 96.44 165 ALA B O 1
ATOM 5105 N N . PRO B 1 166 ? 15.523 -27.203 -20.203 1 98.19 166 PRO B N 1
ATOM 5106 C CA . PRO B 1 166 ? 15.234 -27.016 -18.781 1 98.19 166 PRO B CA 1
ATOM 5107 C C . PRO B 1 166 ? 13.766 -26.719 -18.5 1 98.19 166 PRO B C 1
ATOM 5109 O O . PRO B 1 166 ? 13.148 -25.938 -19.25 1 98.19 166 PRO B O 1
ATOM 5112 N N . PHE B 1 167 ? 13.25 -27.344 -17.484 1 98.69 167 PHE B N 1
ATOM 5113 C CA . PHE B 1 167 ? 11.828 -27.234 -17.188 1 98.69 167 PHE B CA 1
ATOM 5114 C C . PHE B 1 167 ? 11.609 -26.562 -15.836 1 98.69 167 PHE B C 1
ATOM 5116 O O . PHE B 1 167 ? 12.336 -26.844 -14.875 1 98.69 167 PHE B O 1
ATOM 5123 N N . PHE B 1 168 ? 10.711 -25.609 -15.742 1 98.94 168 PHE B N 1
ATOM 5124 C CA . PHE B 1 168 ? 10.375 -24.891 -14.516 1 98.94 168 PHE B CA 1
ATOM 5125 C C . PHE B 1 168 ? 8.875 -24.953 -14.258 1 98.94 168 PHE B C 1
ATOM 5127 O O . PHE B 1 168 ? 8.07 -24.938 -15.195 1 98.94 168 PHE B O 1
ATOM 5134 N N . LEU B 1 169 ? 8.492 -25.047 -12.977 1 98.94 169 LEU B N 1
ATOM 5135 C CA . LEU B 1 169 ? 7.105 -24.906 -12.547 1 98.94 169 LEU B CA 1
ATOM 5136 C C . LEU B 1 169 ? 6.906 -23.625 -11.758 1 98.94 169 LEU B C 1
ATOM 5138 O O . LEU B 1 169 ? 7.633 -23.359 -10.797 1 98.94 169 LEU B O 1
ATOM 5142 N N . VAL B 1 170 ? 5.969 -22.844 -12.211 1 98.94 170 VAL B N 1
ATOM 5143 C CA . VAL B 1 170 ? 5.645 -21.609 -11.523 1 98.94 170 VAL B CA 1
ATOM 5144 C C . VAL B 1 170 ? 4.129 -21.484 -11.359 1 98.94 170 VAL B C 1
ATOM 5146 O O . VAL B 1 170 ? 3.367 -21.938 -12.219 1 98.94 170 VAL B O 1
ATOM 5149 N N . GLY B 1 171 ? 3.688 -20.953 -10.289 1 98.62 171 GLY B N 1
ATOM 5150 C CA . GLY B 1 171 ? 2.268 -20.75 -10.047 1 98.62 171 GLY B CA 1
ATOM 5151 C C . GLY B 1 171 ? 1.993 -19.797 -8.891 1 98.62 171 GLY B C 1
ATOM 5152 O O . GLY B 1 171 ? 2.857 -19 -8.516 1 98.62 171 GLY B O 1
ATOM 5153 N N . GLU B 1 172 ? 0.768 -19.766 -8.438 1 98.12 172 GLU B N 1
ATOM 5154 C CA . GLU B 1 172 ? 0.393 -18.859 -7.363 1 98.12 172 GLU B CA 1
ATOM 5155 C C . GLU B 1 172 ? -0.755 -19.422 -6.531 1 98.12 172 GLU B C 1
ATOM 5157 O O . GLU B 1 172 ? -1.499 -20.281 -6.996 1 98.12 172 GLU B O 1
ATOM 5162 N N . SER B 1 173 ? -0.879 -19 -5.324 1 98.38 173 SER B N 1
ATOM 5163 C CA . SER B 1 173 ? -2.021 -19.312 -4.473 1 98.38 173 SER B CA 1
ATOM 5164 C C . SER B 1 173 ? -2.094 -20.797 -4.172 1 98.38 173 SER B C 1
ATOM 5166 O O . SER B 1 173 ? -1.118 -21.391 -3.707 1 98.38 173 SER B O 1
ATOM 5168 N N . TYR B 1 174 ? -3.143 -21.453 -4.508 1 98.56 174 TYR B N 1
ATOM 5169 C CA . TYR B 1 174 ? -3.334 -22.875 -4.234 1 98.56 174 TYR B CA 1
ATOM 5170 C C . TYR B 1 174 ? -2.35 -23.719 -5.027 1 98.56 174 TYR B C 1
ATOM 5172 O O . TYR B 1 174 ? -2.168 -24.906 -4.742 1 98.56 174 TYR B O 1
ATOM 5180 N N . ALA B 1 175 ? -1.657 -23.109 -5.953 1 98.75 175 ALA B N 1
ATOM 5181 C CA . ALA B 1 175 ? -0.557 -23.812 -6.598 1 98.75 175 ALA B CA 1
ATOM 5182 C C . ALA B 1 175 ? 0.5 -24.234 -5.578 1 98.75 175 ALA B C 1
ATOM 5184 O O . ALA B 1 175 ? 1.355 -25.078 -5.867 1 98.75 175 ALA B O 1
ATOM 5185 N N . GLY B 1 176 ? 0.402 -23.672 -4.402 1 98.88 176 GLY B N 1
ATOM 5186 C CA . GLY B 1 176 ? 1.195 -24.156 -3.289 1 98.88 176 GLY B CA 1
ATOM 5187 C C . GLY B 1 176 ? 0.93 -25.625 -2.967 1 98.88 176 GLY B C 1
ATOM 5188 O O . GLY B 1 176 ? 1.761 -26.281 -2.344 1 98.88 176 GLY B O 1
ATOM 5189 N N . HIS B 1 177 ? -0.21 -26.094 -3.336 1 98.75 177 HIS B N 1
ATOM 5190 C CA . HIS B 1 177 ? -0.519 -27.516 -3.279 1 98.75 177 HIS B CA 1
ATOM 5191 C C . HIS B 1 177 ? -0.124 -28.219 -4.574 1 98.75 177 HIS B C 1
ATOM 5193 O O . HIS B 1 177 ? 0.619 -29.203 -4.551 1 98.75 177 HIS B O 1
ATOM 5199 N N . TYR B 1 178 ? -0.511 -27.703 -5.672 1 98.88 178 TYR B N 1
ATOM 5200 C CA . TYR B 1 178 ? -0.393 -28.328 -6.98 1 98.88 178 TYR B CA 1
ATOM 5201 C C . TYR B 1 178 ? 1.066 -28.594 -7.332 1 98.88 178 TYR B C 1
ATOM 5203 O O . TYR B 1 178 ? 1.435 -29.703 -7.707 1 98.88 178 TYR B O 1
ATOM 5211 N N . ILE B 1 179 ? 1.848 -27.578 -7.16 1 98.94 179 ILE B N 1
ATOM 5212 C CA . ILE B 1 179 ? 3.17 -27.594 -7.773 1 98.94 179 ILE B CA 1
ATOM 5213 C C . ILE B 1 179 ? 4.102 -28.5 -6.98 1 98.94 179 ILE B C 1
ATOM 5215 O O . ILE B 1 179 ? 4.789 -29.344 -7.555 1 98.94 179 ILE B O 1
ATOM 5219 N N . PRO B 1 180 ? 4.137 -28.422 -5.641 1 98.94 180 PRO B N 1
ATOM 5220 C CA . PRO B 1 180 ? 4.992 -29.375 -4.922 1 98.94 180 PRO B CA 1
ATOM 5221 C C . PRO B 1 180 ? 4.586 -30.828 -5.152 1 98.94 180 PRO B C 1
ATOM 5223 O O . PRO B 1 180 ? 5.445 -31.703 -5.305 1 98.94 180 PRO B O 1
ATOM 5226 N N . GLN B 1 181 ? 3.348 -31.078 -5.219 1 98.94 181 GLN B N 1
ATOM 5227 C CA . GLN B 1 181 ? 2.879 -32.438 -5.438 1 98.94 181 GLN B CA 1
ATOM 5228 C C . GLN B 1 181 ? 3.254 -32.938 -6.832 1 98.94 181 GLN B C 1
ATOM 5230 O O . GLN B 1 181 ? 3.66 -34.094 -7 1 98.94 181 GLN B O 1
ATOM 5235 N N . LEU B 1 182 ? 3.107 -32.094 -7.781 1 98.94 182 LEU B N 1
ATOM 5236 C CA . LEU B 1 182 ? 3.523 -32.438 -9.141 1 98.94 182 LEU B CA 1
ATOM 5237 C C . LEU B 1 182 ? 5.035 -32.625 -9.211 1 98.94 182 LEU B C 1
ATOM 5239 O O . LEU B 1 182 ? 5.512 -33.562 -9.875 1 98.94 182 LEU B O 1
ATOM 5243 N N . ALA B 1 183 ? 5.766 -31.75 -8.555 1 98.94 183 ALA B N 1
ATOM 5244 C CA . ALA B 1 183 ? 7.223 -31.844 -8.547 1 98.94 183 ALA B CA 1
ATOM 5245 C C . ALA B 1 183 ? 7.68 -33.188 -7.973 1 98.94 183 ALA B C 1
ATOM 5247 O O . ALA B 1 183 ? 8.609 -33.812 -8.5 1 98.94 183 ALA B O 1
ATOM 5248 N N . GLU B 1 184 ? 7.047 -33.594 -6.914 1 98.88 184 GLU B N 1
ATOM 5249 C CA . GLU B 1 184 ? 7.383 -34.906 -6.324 1 98.88 184 GLU B CA 1
ATOM 5250 C C . GLU B 1 184 ? 7.172 -36.031 -7.324 1 98.88 184 GLU B C 1
ATOM 5252 O O . GLU B 1 184 ? 8.008 -36.906 -7.445 1 98.88 184 GLU B O 1
ATOM 5257 N N . LEU B 1 185 ? 6.105 -36 -8.055 1 98.81 185 LEU B N 1
ATOM 5258 C CA . LEU B 1 185 ? 5.805 -37.031 -9.039 1 98.81 185 LEU B CA 1
ATOM 5259 C C . LEU B 1 185 ? 6.824 -37 -10.172 1 98.81 185 LEU B C 1
ATOM 5261 O O . LEU B 1 185 ? 7.207 -38.062 -10.688 1 98.81 185 LEU B O 1
ATOM 5265 N N . ILE B 1 186 ? 7.199 -35.812 -10.578 1 98.81 186 ILE B N 1
ATOM 5266 C CA . ILE B 1 186 ? 8.18 -35.688 -11.648 1 98.81 186 ILE B CA 1
ATOM 5267 C C . ILE B 1 186 ? 9.5 -36.312 -11.211 1 98.81 186 ILE B C 1
ATOM 5269 O O . ILE B 1 186 ? 10.125 -37.062 -11.969 1 98.81 186 ILE B O 1
ATOM 5273 N N . LEU B 1 187 ? 9.938 -36 -10.008 1 98.5 187 LEU B N 1
ATOM 5274 C CA . LEU B 1 187 ? 11.18 -36.562 -9.492 1 98.5 187 LEU B CA 1
ATOM 5275 C C . LEU B 1 187 ? 11.109 -38.094 -9.445 1 98.5 187 LEU B C 1
ATOM 5277 O O . LEU B 1 187 ? 12.086 -38.781 -9.766 1 98.5 187 LEU B O 1
ATOM 5281 N N . GLU B 1 188 ? 9.977 -38.625 -9.062 1 98.12 188 GLU B N 1
ATOM 5282 C CA . GLU B 1 188 ? 9.789 -40.062 -9.039 1 98.12 188 GLU B CA 1
ATOM 5283 C C . GLU B 1 188 ? 9.758 -40.656 -10.453 1 98.12 188 GLU B C 1
ATOM 5285 O O . GLU B 1 188 ? 10.359 -41.688 -10.711 1 98.12 188 GLU B O 1
ATOM 5290 N N . TYR B 1 189 ? 9.023 -39.969 -11.258 1 98.19 189 TYR B N 1
ATOM 5291 C CA . TYR B 1 189 ? 8.945 -40.375 -12.656 1 98.19 189 TYR B CA 1
ATOM 5292 C C . TYR B 1 189 ? 10.344 -40.469 -13.273 1 98.19 189 TYR B C 1
ATOM 5294 O O . TYR B 1 189 ? 10.641 -41.406 -14.008 1 98.19 189 TYR B O 1
ATOM 5302 N N . ASN B 1 190 ? 11.188 -39.562 -12.984 1 97.69 190 ASN B N 1
ATOM 5303 C CA . ASN B 1 190 ? 12.531 -39.469 -13.539 1 97.69 190 ASN B CA 1
ATOM 5304 C C . ASN B 1 190 ? 13.406 -40.625 -13.086 1 97.69 190 ASN B C 1
ATOM 5306 O O . ASN B 1 190 ? 14.461 -40.875 -13.672 1 97.69 190 ASN B O 1
ATOM 5310 N N . LYS B 1 191 ? 13.023 -41.344 -12.086 1 97 191 LYS B N 1
ATOM 5311 C CA . LYS B 1 191 ? 13.781 -42.5 -11.602 1 97 191 LYS B CA 1
ATOM 5312 C C . LYS B 1 191 ? 13.406 -43.781 -12.367 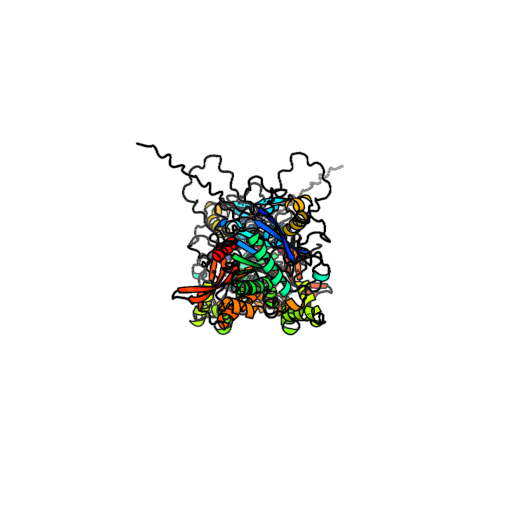1 97 191 LYS B C 1
ATOM 5314 O O . LYS B 1 191 ? 14.109 -44.781 -12.289 1 97 191 LYS B O 1
ATOM 5319 N N . THR B 1 192 ? 12.312 -43.656 -13.047 1 95.06 192 THR B N 1
ATOM 5320 C CA . THR B 1 192 ? 11.875 -44.812 -13.836 1 95.06 192 THR B CA 1
ATOM 5321 C C . THR B 1 192 ? 12.82 -45.031 -15.008 1 95.06 192 THR B C 1
ATOM 5323 O O . THR B 1 192 ? 13.211 -44.094 -15.703 1 95.06 192 THR B O 1
ATOM 5326 N N . PRO B 1 193 ? 13.141 -46.281 -15.281 1 93.19 193 PRO B N 1
ATOM 5327 C CA . PRO B 1 193 ? 14.062 -46.562 -16.375 1 93.19 193 PRO B CA 1
ATOM 5328 C C . PRO B 1 193 ? 13.43 -46.375 -17.75 1 93.19 193 PRO B C 1
ATOM 5330 O O . PRO B 1 193 ? 12.234 -46.594 -17.938 1 93.19 193 PRO B O 1
ATOM 5333 N N . ASN B 1 194 ? 14.18 -45.969 -18.688 1 91.25 194 ASN B N 1
ATOM 5334 C CA . ASN B 1 194 ? 13.844 -45.906 -20.109 1 91.25 194 ASN B CA 1
ATOM 5335 C C . ASN B 1 194 ? 12.734 -44.875 -20.391 1 91.25 194 ASN B C 1
ATOM 5337 O O . ASN B 1 194 ? 11.852 -45.125 -21.203 1 91.25 194 ASN B O 1
ATOM 5341 N N . VAL B 1 195 ? 12.688 -43.875 -19.5 1 89.88 195 VAL B N 1
ATOM 5342 C CA . VAL B 1 195 ? 11.758 -42.781 -19.781 1 89.88 195 VAL B CA 1
ATOM 5343 C C . VAL B 1 195 ? 12.531 -41.531 -20.203 1 89.88 195 VAL B C 1
ATOM 5345 O O . VAL B 1 195 ? 13.727 -41.406 -19.953 1 89.88 195 VAL B O 1
ATOM 5348 N N . THR B 1 196 ? 11.844 -40.719 -20.953 1 90.44 196 THR B N 1
ATOM 5349 C CA . THR B 1 196 ? 12.406 -39.406 -21.203 1 90.44 196 THR B CA 1
ATOM 5350 C C . THR B 1 196 ? 12.328 -38.531 -19.953 1 90.44 196 THR B C 1
ATOM 5352 O O . THR B 1 196 ? 11.234 -38.25 -19.453 1 90.44 196 THR B O 1
ATOM 5355 N N . LEU B 1 197 ? 13.461 -38.094 -19.5 1 95.06 197 LEU B N 1
ATOM 5356 C CA . LEU B 1 197 ? 13.531 -37.344 -18.25 1 95.06 197 LEU B CA 1
ATOM 5357 C C . LEU B 1 197 ? 12.945 -35.938 -18.422 1 95.06 197 LEU B C 1
ATOM 5359 O O . LEU B 1 197 ? 13.109 -35.344 -19.484 1 95.06 197 LEU B O 1
ATOM 5363 N N . ILE B 1 198 ? 12.219 -35.531 -17.5 1 97.88 198 ILE B N 1
ATOM 5364 C CA . ILE B 1 198 ? 11.836 -34.125 -17.391 1 97.88 198 ILE B CA 1
ATOM 5365 C C . ILE B 1 198 ? 12.891 -33.375 -16.578 1 97.88 198 ILE B C 1
ATOM 5367 O O . ILE B 1 198 ? 13.109 -33.656 -15.406 1 97.88 198 ILE B O 1
ATOM 5371 N N . ASP B 1 199 ? 13.57 -32.406 -17.188 1 97.88 199 ASP B N 1
ATOM 5372 C CA . ASP B 1 199 ? 14.695 -31.703 -16.562 1 97.88 199 ASP B CA 1
ATOM 5373 C C . ASP B 1 199 ? 14.211 -30.578 -15.656 1 97.88 199 ASP B C 1
ATOM 5375 O O . ASP B 1 199 ? 14.523 -29.406 -15.891 1 97.88 199 ASP B O 1
ATOM 5379 N N . LEU B 1 200 ? 13.508 -30.938 -14.586 1 98.69 200 LEU B N 1
ATOM 5380 C CA . LEU B 1 200 ? 12.977 -29.969 -13.641 1 98.69 200 LEU B CA 1
ATOM 5381 C C . LEU B 1 200 ? 14.109 -29.281 -12.875 1 98.69 200 LEU B C 1
ATOM 5383 O O . LEU B 1 200 ? 14.82 -29.922 -12.102 1 98.69 200 LEU B O 1
ATOM 5387 N N . LYS B 1 201 ? 14.18 -27.953 -13.07 1 98.56 201 LYS B N 1
ATOM 5388 C CA . LYS B 1 201 ? 15.312 -27.203 -12.523 1 98.56 201 LYS B CA 1
ATOM 5389 C C . LYS B 1 201 ? 14.945 -26.516 -11.211 1 98.56 201 LYS B C 1
ATOM 5391 O O . LYS B 1 201 ? 15.773 -26.438 -10.297 1 98.56 201 LYS B O 1
ATOM 5396 N N . ALA B 1 202 ? 13.75 -26.016 -11.07 1 98.81 202 ALA B N 1
ATOM 5397 C CA . ALA B 1 202 ? 13.297 -25.281 -9.898 1 98.81 202 ALA B CA 1
ATOM 5398 C C . ALA B 1 202 ? 11.789 -25.031 -9.961 1 98.81 202 ALA B C 1
ATOM 5400 O O . ALA B 1 202 ? 11.164 -25.203 -11.008 1 98.81 202 ALA B O 1
ATOM 5401 N N . ILE B 1 203 ? 11.203 -24.656 -8.828 1 98.94 203 ILE B N 1
ATOM 5402 C CA . ILE B 1 203 ? 9.797 -24.266 -8.781 1 98.94 203 ILE B CA 1
ATOM 5403 C C . ILE B 1 203 ? 9.648 -22.938 -8.055 1 98.94 203 ILE B C 1
ATOM 5405 O O . ILE B 1 203 ? 10.461 -22.594 -7.188 1 98.94 203 ILE B O 1
ATOM 5409 N N . ALA B 1 204 ? 8.648 -22.141 -8.398 1 98.94 204 ALA B N 1
ATOM 5410 C CA . ALA B 1 204 ? 8.336 -20.875 -7.738 1 98.94 204 ALA B CA 1
ATOM 5411 C C . ALA B 1 204 ? 6.828 -20.719 -7.555 1 98.94 204 ALA B C 1
ATOM 5413 O O . ALA B 1 204 ? 6.043 -21.062 -8.445 1 98.94 204 ALA B O 1
ATOM 5414 N N . ILE B 1 205 ? 6.434 -20.219 -6.398 1 98.94 205 ILE B N 1
ATOM 5415 C CA . ILE B 1 205 ? 5.008 -20.047 -6.129 1 98.94 205 ILE B CA 1
ATOM 5416 C C . ILE B 1 205 ? 4.758 -18.688 -5.48 1 98.94 205 ILE B C 1
ATOM 5418 O O . ILE B 1 205 ? 5.383 -18.359 -4.473 1 98.94 205 ILE B O 1
ATOM 5422 N N . GLY B 1 206 ? 3.836 -17.922 -6.047 1 98.88 206 GLY B N 1
ATOM 5423 C CA . GLY B 1 206 ? 3.434 -16.625 -5.52 1 98.88 206 GLY B CA 1
ATOM 5424 C C . GLY B 1 206 ? 2.305 -16.719 -4.512 1 98.88 206 GLY B C 1
ATOM 5425 O O . GLY B 1 206 ? 1.31 -17.406 -4.746 1 98.88 206 GLY B O 1
ATOM 5426 N N . ASN B 1 207 ? 2.523 -15.977 -3.381 1 98.75 207 ASN B N 1
ATOM 5427 C CA . ASN B 1 207 ? 1.545 -16.016 -2.301 1 98.75 207 ASN B CA 1
ATOM 5428 C C . ASN B 1 207 ? 0.97 -17.422 -2.125 1 98.75 207 ASN B C 1
ATOM 5430 O O . ASN B 1 207 ? -0.242 -17.625 -2.23 1 98.75 207 ASN B O 1
ATOM 5434 N N . PRO B 1 208 ? 1.792 -18.359 -1.742 1 98.88 208 PRO B N 1
ATOM 5435 C CA . PRO B 1 208 ? 1.431 -19.781 -1.751 1 98.88 208 PRO B CA 1
ATOM 5436 C C . PRO B 1 208 ? 0.534 -20.172 -0.578 1 98.88 208 PRO B C 1
ATOM 5438 O O . PRO B 1 208 ? 0.804 -19.781 0.563 1 98.88 208 PRO B O 1
ATOM 5441 N N . LEU B 1 209 ? -0.485 -20.875 -0.877 1 98.81 209 LEU B N 1
ATOM 5442 C CA . LEU B 1 209 ? -1.142 -21.625 0.187 1 98.81 209 LEU B CA 1
ATOM 5443 C C . LEU B 1 209 ? -0.408 -22.938 0.463 1 98.81 209 LEU B C 1
ATOM 5445 O O . LEU B 1 209 ? -0.395 -23.844 -0.381 1 98.81 209 LEU B O 1
ATOM 5449 N N . LEU B 1 210 ? 0.172 -23.016 1.634 1 98.81 210 LEU B N 1
ATOM 5450 C CA . LEU B 1 210 ? 0.979 -24.188 1.955 1 98.81 210 LEU B CA 1
ATOM 5451 C C . LEU B 1 210 ? 0.32 -25.016 3.049 1 98.81 210 LEU B C 1
ATOM 5453 O O . LEU B 1 210 ? 0.63 -26.203 3.209 1 98.81 210 LEU B O 1
ATOM 5457 N N . ASP B 1 211 ? -0.5 -24.375 3.822 1 98.44 211 ASP B N 1
ATOM 5458 C CA . ASP B 1 211 ? -1.277 -24.984 4.895 1 98.44 211 ASP B CA 1
ATOM 5459 C C . ASP B 1 211 ? -2.357 -24.031 5.406 1 98.44 211 ASP B C 1
ATOM 5461 O O . ASP B 1 211 ? -2.387 -22.859 5.027 1 98.44 211 ASP B O 1
ATOM 5465 N N . ILE B 1 212 ? -3.244 -24.531 6.199 1 97.44 212 ILE B N 1
ATOM 5466 C CA . ILE B 1 212 ? -4.305 -23.641 6.656 1 97.44 212 ILE B CA 1
ATOM 5467 C C . ILE B 1 212 ? -4.027 -23.203 8.094 1 97.44 212 ILE B C 1
ATOM 5469 O O . ILE B 1 212 ? -4.789 -22.422 8.672 1 97.44 212 ILE B O 1
ATOM 5473 N N . ASP B 1 213 ? -2.949 -23.672 8.719 1 98.06 213 ASP B N 1
ATOM 5474 C CA . ASP B 1 213 ? -2.639 -23.328 10.102 1 98.06 213 ASP B CA 1
ATOM 5475 C C . ASP B 1 213 ? -1.891 -22 10.18 1 98.06 213 ASP B C 1
ATOM 5477 O O . ASP B 1 213 ? -2.021 -21.266 11.164 1 98.06 213 ASP B O 1
ATOM 5481 N N . ILE B 1 214 ? -1.044 -21.75 9.195 1 98.44 214 ILE B N 1
ATOM 5482 C CA . ILE B 1 214 ? -0.207 -20.547 9.227 1 98.44 214 ILE B CA 1
ATOM 5483 C C . ILE B 1 214 ? -0.527 -19.656 8.023 1 98.44 214 ILE B C 1
ATOM 5485 O O . ILE B 1 214 ? -0.826 -18.469 8.18 1 98.44 214 ILE B O 1
ATOM 5489 N N . SER B 1 215 ? -0.592 -20.188 6.828 1 98.62 215 SER B N 1
ATOM 5490 C CA . SER B 1 215 ? -0.629 -19.453 5.566 1 98.62 215 SER B CA 1
ATOM 5491 C C . SER B 1 215 ? -1.785 -18.469 5.539 1 98.62 215 SER B C 1
ATOM 5493 O O . SER B 1 215 ? -1.674 -17.391 4.941 1 98.62 215 SER B O 1
ATOM 5495 N N . VAL B 1 216 ? -2.85 -18.781 6.199 1 98.12 216 VAL B N 1
ATOM 5496 C CA . VAL B 1 216 ? -4.102 -18.078 5.926 1 98.12 216 VAL B CA 1
ATOM 5497 C C . VAL B 1 216 ? -4.359 -17.031 7.004 1 98.12 216 VAL B C 1
ATOM 5499 O O . VAL B 1 216 ? -5.328 -16.266 6.922 1 98.12 216 VAL B O 1
ATOM 5502 N N . LEU B 1 217 ? -3.596 -17.062 8.062 1 98.56 217 LEU B N 1
ATOM 5503 C CA . LEU B 1 217 ? -3.832 -16.141 9.172 1 98.56 217 LEU B CA 1
ATOM 5504 C C . LEU B 1 217 ? -3.641 -14.695 8.727 1 98.56 217 LEU B C 1
ATOM 5506 O O . LEU B 1 217 ? -2.508 -14.219 8.609 1 98.56 217 LEU B O 1
ATOM 5510 N N . ALA B 1 218 ? -4.762 -13.969 8.594 1 98.38 218 ALA B N 1
ATOM 5511 C CA . ALA B 1 218 ? -4.711 -12.641 7.977 1 98.38 218 ALA B CA 1
ATOM 5512 C C . ALA B 1 218 ? -5.078 -11.555 8.977 1 98.38 218 ALA B C 1
ATOM 5514 O O . ALA B 1 218 ? -4.965 -10.359 8.68 1 98.38 218 ALA B O 1
ATOM 5515 N N . GLY B 1 219 ? -5.504 -11.883 10.18 1 98.31 219 GLY B N 1
ATOM 5516 C CA . GLY B 1 219 ? -6.031 -10.93 11.141 1 98.31 219 GLY B CA 1
ATOM 5517 C C . GLY B 1 219 ? -5.074 -9.781 11.43 1 98.31 219 GLY B C 1
ATOM 5518 O O . GLY B 1 219 ? -5.445 -8.617 11.32 1 98.31 219 GLY B O 1
ATOM 5519 N N . GLU B 1 220 ? -3.848 -10.117 11.797 1 97.38 220 GLU B N 1
ATOM 5520 C CA . GLU B 1 220 ? -2.848 -9.102 12.125 1 97.38 220 GLU B CA 1
ATOM 5521 C C . GLU B 1 220 ? -2.525 -8.234 10.914 1 97.38 220 GLU B C 1
ATOM 5523 O O . GLU B 1 220 ? -2.309 -7.027 11.055 1 97.38 220 GLU B O 1
ATOM 5528 N N . TYR B 1 221 ? -2.422 -8.852 9.773 1 98.38 221 TYR B N 1
ATOM 5529 C CA . TYR B 1 221 ? -2.156 -8.117 8.547 1 98.38 221 TYR B CA 1
ATOM 5530 C C . TYR B 1 221 ? -3.258 -7.102 8.266 1 98.38 221 TYR B C 1
ATOM 5532 O O . TYR B 1 221 ? -2.979 -5.926 8.016 1 98.38 221 TYR B O 1
ATOM 5540 N N . LEU B 1 222 ? -4.512 -7.52 8.312 1 98.62 222 LEU B N 1
ATOM 5541 C CA . LEU B 1 222 ? -5.656 -6.645 8.07 1 98.62 222 LEU B CA 1
ATOM 5542 C C . LEU B 1 222 ? -5.684 -5.504 9.086 1 98.62 222 LEU B C 1
ATOM 5544 O O . LEU B 1 222 ? -5.953 -4.355 8.727 1 98.62 222 LEU B O 1
ATOM 5548 N N . TRP B 1 223 ? -5.414 -5.816 10.297 1 98.56 223 TRP B N 1
ATOM 5549 C CA . TRP B 1 223 ? -5.422 -4.832 11.375 1 98.56 223 TRP B CA 1
ATOM 5550 C C . TRP B 1 223 ? -4.336 -3.781 11.156 1 98.56 223 TRP B C 1
ATOM 5552 O O . TRP B 1 223 ? -4.594 -2.58 11.281 1 98.56 223 TRP B O 1
ATOM 5562 N N . SER B 1 224 ? -3.143 -4.215 10.789 1 98 224 SER B N 1
ATOM 5563 C CA . SER B 1 224 ? -2.002 -3.324 10.617 1 98 224 SER B CA 1
ATOM 5564 C C . SER B 1 224 ? -2.189 -2.42 9.398 1 98 224 SER B C 1
ATOM 5566 O O . SER B 1 224 ? -1.605 -1.336 9.328 1 98 224 SER B O 1
ATOM 5568 N N . HIS B 1 225 ? -3.004 -2.885 8.477 1 97.88 225 HIS B N 1
ATOM 5569 C CA . HIS B 1 225 ? -3.26 -2.102 7.273 1 97.88 225 HIS B CA 1
ATOM 5570 C C . HIS B 1 225 ? -4.531 -1.273 7.414 1 97.88 225 HIS B C 1
ATOM 5572 O O . HIS B 1 225 ? -4.945 -0.595 6.469 1 97.88 225 HIS B O 1
ATOM 5578 N N . GLY B 1 226 ? -5.145 -1.348 8.531 1 97.94 226 GLY B N 1
ATOM 5579 C CA . GLY B 1 226 ? -6.258 -0.471 8.852 1 97.94 226 GLY B CA 1
ATOM 5580 C C . GLY B 1 226 ? -7.598 -1.009 8.391 1 97.94 226 GLY B C 1
ATOM 5581 O O . GLY B 1 226 ? -8.625 -0.334 8.516 1 97.94 226 GLY B O 1
ATOM 5582 N N . ALA B 1 227 ? -7.641 -2.262 7.938 1 98.56 227 ALA B N 1
ATOM 5583 C CA . ALA B 1 227 ? -8.844 -2.781 7.289 1 98.56 227 ALA B CA 1
ATOM 5584 C C . ALA B 1 227 ? -9.828 -3.332 8.32 1 98.56 227 ALA B C 1
ATOM 5586 O O . ALA B 1 227 ? -11.008 -3.529 8.016 1 98.56 227 ALA B O 1
ATOM 5587 N N . ILE B 1 228 ? -9.32 -3.625 9.523 1 98.62 228 ILE B N 1
ATOM 5588 C CA . ILE B 1 228 ? -10.234 -4.051 10.586 1 98.62 228 ILE B CA 1
ATOM 5589 C C . ILE B 1 228 ? -9.875 -3.328 11.883 1 98.62 228 ILE B C 1
ATOM 5591 O O . ILE B 1 228 ? -8.758 -2.842 12.047 1 98.62 228 ILE B O 1
ATOM 5595 N N . SER B 1 229 ? -10.797 -3.285 12.789 1 98.25 229 SER B N 1
ATOM 5596 C CA . SER B 1 229 ? -10.664 -2.553 14.039 1 98.25 229 SER B CA 1
ATOM 5597 C C . SER B 1 229 ? -9.883 -3.357 15.078 1 98.25 229 SER B C 1
ATOM 5599 O O . SER B 1 229 ? -9.641 -4.551 14.883 1 98.25 229 SER B O 1
ATOM 5601 N N . ASP B 1 230 ? -9.539 -2.678 16.141 1 97.25 230 ASP B N 1
ATOM 5602 C CA . ASP B 1 230 ? -8.891 -3.338 17.266 1 97.25 230 ASP B CA 1
ATOM 5603 C C . ASP B 1 230 ? -9.773 -4.441 17.844 1 97.25 230 ASP B C 1
ATOM 5605 O O . ASP B 1 230 ? -9.289 -5.52 18.188 1 97.25 230 ASP B O 1
ATOM 5609 N N . LYS B 1 231 ? -11 -4.148 17.938 1 97.12 231 LYS B N 1
ATOM 5610 C CA . LYS B 1 231 ? -11.945 -5.113 18.469 1 97.12 231 LYS B CA 1
ATOM 5611 C C . LYS B 1 231 ? -12.031 -6.359 17.594 1 97.12 231 LYS B C 1
ATOM 5613 O O . LYS B 1 231 ? -12.047 -7.48 18.094 1 97.12 231 LYS B O 1
ATOM 5618 N N . THR B 1 232 ? -12.125 -6.168 16.328 1 98.5 232 THR B N 1
ATOM 5619 C CA . THR B 1 232 ? -12.227 -7.293 15.406 1 98.5 232 THR B CA 1
ATOM 5620 C C . THR B 1 232 ? -10.977 -8.172 15.477 1 98.5 232 THR B C 1
ATOM 5622 O O . THR B 1 232 ? -11.07 -9.398 15.453 1 98.5 232 THR B O 1
ATOM 5625 N N . LEU B 1 233 ? -9.797 -7.555 15.562 1 98.44 233 LEU B N 1
ATOM 5626 C CA . LEU B 1 233 ? -8.578 -8.344 15.734 1 98.44 233 LEU B CA 1
ATOM 5627 C C . LEU B 1 233 ? -8.648 -9.18 17.016 1 98.44 233 LEU B C 1
ATOM 5629 O O . LEU B 1 233 ? -8.258 -10.352 17.016 1 98.44 233 LEU B O 1
ATOM 5633 N N . MET B 1 234 ? -9.062 -8.516 18.078 1 98.06 234 MET B N 1
ATOM 5634 C CA . MET B 1 234 ? -9.188 -9.227 19.359 1 98.06 234 MET B CA 1
ATOM 5635 C C . MET B 1 234 ? -10.109 -10.43 19.219 1 98.06 234 MET B C 1
ATOM 5637 O O . MET B 1 234 ? -9.789 -11.523 19.688 1 98.06 234 MET B O 1
ATOM 5641 N N . LEU B 1 235 ? -11.234 -10.281 18.531 1 98.56 235 LEU B N 1
ATOM 5642 C CA . LEU B 1 235 ? -12.195 -11.367 18.359 1 98.56 235 LEU B CA 1
ATOM 5643 C C . LEU B 1 235 ? -11.609 -12.469 17.484 1 98.56 235 LEU B C 1
ATOM 5645 O O . LEU B 1 235 ? -11.875 -13.656 17.703 1 98.56 235 LEU B O 1
ATOM 5649 N N . GLU B 1 236 ? -10.852 -12.125 16.484 1 98.38 236 GLU B N 1
ATOM 5650 C CA . GLU B 1 236 ? -10.172 -13.133 15.672 1 98.38 236 GLU B CA 1
ATOM 5651 C C . GLU B 1 236 ? -9.211 -13.969 16.516 1 98.38 236 GLU B C 1
ATOM 5653 O O . GLU B 1 236 ? -9.109 -15.18 16.344 1 98.38 236 GLU B O 1
ATOM 5658 N N . LYS B 1 237 ? -8.539 -13.328 17.406 1 97.88 237 LYS B N 1
ATOM 5659 C CA . LYS B 1 237 ? -7.531 -13.992 18.234 1 97.88 237 LYS B CA 1
ATOM 5660 C C . LYS B 1 237 ? -8.18 -14.875 19.297 1 97.88 237 LYS B C 1
ATOM 5662 O O . LYS B 1 237 ? -7.621 -15.906 19.672 1 97.88 237 LYS B O 1
ATOM 5667 N N . THR B 1 238 ? -9.367 -14.477 19.766 1 98.5 238 THR B N 1
ATOM 5668 C CA . THR B 1 238 ? -9.891 -15.109 20.969 1 98.5 238 THR B CA 1
ATOM 5669 C C . THR B 1 238 ? -11.07 -16.016 20.641 1 98.5 238 THR B C 1
ATOM 5671 O O . THR B 1 238 ? -11.375 -16.953 21.391 1 98.5 238 THR B O 1
ATOM 5674 N N . VAL B 1 239 ? -11.727 -15.719 19.562 1 98.56 239 VAL B N 1
ATOM 5675 C CA . VAL B 1 239 ? -12.961 -16.438 19.281 1 98.56 239 VAL B CA 1
ATOM 5676 C C . VAL B 1 239 ? -12.758 -17.328 18.047 1 98.56 239 VAL B C 1
ATOM 5678 O O . VAL B 1 239 ? -12.984 -18.547 18.109 1 98.56 239 VAL B O 1
ATOM 5681 N N . CYS B 1 240 ? -12.375 -16.812 16.922 1 98.62 240 CYS B N 1
ATOM 5682 C CA . CYS B 1 240 ? -12.242 -17.547 15.672 1 98.62 240 CYS B CA 1
ATOM 5683 C C . CYS B 1 240 ? -11.25 -16.859 14.734 1 98.62 240 CYS B C 1
ATOM 5685 O O . CYS B 1 240 ? -11.523 -15.773 14.234 1 98.62 240 CYS B O 1
ATOM 5687 N N . ASN B 1 241 ? -10.148 -17.484 14.523 1 98.44 241 ASN B N 1
ATOM 5688 C CA . ASN B 1 241 ? -9.211 -16.969 13.531 1 98.44 241 ASN B CA 1
ATOM 5689 C C . ASN B 1 241 ? -9.43 -17.625 12.164 1 98.44 241 ASN B C 1
ATOM 5691 O O . ASN B 1 241 ? -10.344 -18.422 11.992 1 98.44 241 ASN B O 1
ATOM 5695 N N . ASP B 1 242 ? -8.648 -17.312 11.195 1 98.31 242 ASP B N 1
ATOM 5696 C CA . ASP B 1 242 ? -8.797 -17.766 9.82 1 98.31 242 ASP B CA 1
ATOM 5697 C C . ASP B 1 242 ? -8.648 -19.281 9.727 1 98.31 242 ASP B C 1
ATOM 5699 O O . ASP B 1 242 ? -9.383 -19.938 8.984 1 98.31 242 ASP B O 1
ATOM 5703 N N . SER B 1 243 ? -7.684 -19.812 10.398 1 98.06 243 SER B N 1
ATOM 5704 C CA . SER B 1 243 ? -7.453 -21.266 10.414 1 98.06 243 SER B CA 1
ATOM 5705 C C . SER B 1 243 ? -8.688 -22.016 10.898 1 98.06 243 SER B C 1
ATOM 5707 O O . SER B 1 243 ? -9.148 -22.953 10.25 1 98.06 243 SER B O 1
ATOM 5709 N N . LYS B 1 244 ? -9.203 -21.594 12.055 1 97.62 244 LYS B N 1
ATOM 5710 C CA . LYS B 1 244 ? -10.406 -22.219 12.594 1 97.62 244 LYS B CA 1
ATOM 5711 C C . LYS B 1 244 ? -11.594 -22.047 11.648 1 97.62 244 LYS B C 1
ATOM 5713 O O . LYS B 1 244 ? -12.375 -22.969 11.445 1 97.62 244 LYS B O 1
ATOM 5718 N N . TYR B 1 245 ? -11.742 -20.891 11.148 1 97.62 245 TYR B N 1
ATOM 5719 C CA . TYR B 1 245 ? -12.828 -20.609 10.219 1 97.62 245 TYR B CA 1
ATOM 5720 C C . TYR B 1 245 ? -12.812 -21.578 9.047 1 97.62 245 TYR B C 1
ATOM 5722 O O . TYR B 1 245 ? -13.852 -22.141 8.688 1 97.62 245 TYR B O 1
ATOM 5730 N N . LEU B 1 246 ? -11.656 -21.812 8.43 1 96.25 246 LEU B N 1
ATOM 5731 C CA . LEU B 1 246 ? -11.531 -22.688 7.266 1 96.25 246 LEU B CA 1
ATOM 5732 C C . LEU B 1 246 ? -11.734 -24.156 7.66 1 96.25 246 LEU B C 1
ATOM 5734 O O . LEU B 1 246 ? -12.312 -24.938 6.898 1 96.25 246 LEU B O 1
ATOM 5738 N N . ARG B 1 247 ? -11.219 -24.516 8.797 1 95.81 247 ARG B N 1
ATOM 5739 C CA . ARG B 1 247 ? -11.406 -25.891 9.258 1 95.81 247 ARG B CA 1
ATOM 5740 C C . ARG B 1 247 ? -12.883 -26.188 9.477 1 95.81 247 ARG B C 1
ATOM 5742 O O . ARG B 1 247 ? -13.359 -27.281 9.133 1 95.81 247 ARG B O 1
ATOM 5749 N N . GLU B 1 248 ? -13.562 -25.219 10.07 1 95.69 248 GLU B N 1
ATOM 5750 C CA . GLU B 1 248 ? -15 -25.406 10.273 1 95.69 248 GLU B CA 1
ATOM 5751 C C . GLU B 1 248 ? -15.742 -25.453 8.945 1 95.69 248 GLU B C 1
ATOM 5753 O O . GLU B 1 248 ? -16.719 -26.203 8.805 1 95.69 248 GLU B O 1
ATOM 5758 N N . TYR B 1 249 ? -15.305 -24.703 8.094 1 91.88 249 TYR B N 1
ATOM 5759 C CA . TYR B 1 249 ? -15.883 -24.734 6.754 1 91.88 249 TYR B CA 1
ATOM 5760 C C . TYR B 1 249 ? -15.742 -26.125 6.133 1 91.88 249 TYR B C 1
ATOM 5762 O O . TYR B 1 249 ? -16.688 -26.641 5.547 1 91.88 249 TYR B O 1
ATOM 5770 N N . VAL B 1 250 ? -14.641 -26.766 6.254 1 92.06 250 VAL B N 1
ATOM 5771 C CA . VAL B 1 250 ? -14.312 -28.047 5.625 1 92.06 250 VAL B CA 1
ATOM 5772 C C . VAL B 1 250 ? -15.094 -29.172 6.301 1 92.06 250 VAL B C 1
ATOM 5774 O O . VAL B 1 250 ? -15.531 -30.109 5.637 1 92.06 250 VAL B O 1
ATOM 5777 N N . HIS B 1 251 ? -15.422 -29.141 7.582 1 90.31 251 HIS B N 1
ATOM 5778 C CA . HIS B 1 251 ? -15.922 -30.312 8.289 1 90.31 251 HIS B CA 1
ATOM 5779 C C . HIS B 1 251 ? -17.344 -30.094 8.781 1 90.31 251 HIS B C 1
ATOM 5781 O O . HIS B 1 251 ? -18.203 -30.969 8.633 1 90.31 251 HIS B O 1
ATOM 5787 N N . SER B 1 252 ? -17.641 -29.109 9.555 1 82.31 252 SER B N 1
ATOM 5788 C CA . SER B 1 252 ? -18.828 -29.078 10.406 1 82.31 252 SER B CA 1
ATOM 5789 C C . SER B 1 252 ? -19.688 -27.859 10.094 1 82.31 252 SER B C 1
ATOM 5791 O O . SER B 1 252 ? -20.734 -27.672 10.711 1 82.31 252 SER B O 1
ATOM 5793 N N . GLY B 1 253 ? -19.344 -27.203 9.195 1 89.62 253 GLY B N 1
ATOM 5794 C CA . GLY B 1 253 ? -20.062 -25.938 9.07 1 89.62 253 GLY B CA 1
ATOM 5795 C C . GLY B 1 253 ? -19.609 -24.906 10.078 1 89.62 253 GLY B C 1
ATOM 5796 O O . GLY B 1 253 ? -19.094 -25.25 11.141 1 89.62 253 GLY B O 1
ATOM 5797 N N . TRP B 1 254 ? -19.953 -23.688 9.93 1 93 254 TRP B N 1
ATOM 5798 C CA . TRP B 1 254 ? -19.453 -22.594 10.758 1 93 254 TRP B CA 1
ATOM 5799 C C . TRP B 1 254 ? -20.203 -22.531 12.086 1 93 254 TRP B C 1
ATOM 5801 O O . TRP B 1 254 ? -21.438 -22.562 12.102 1 93 254 TRP B O 1
ATOM 5811 N N . SER B 1 255 ? -19.5 -22.469 13.195 1 96.5 255 SER B N 1
ATOM 5812 C CA . SER B 1 255 ? -20.078 -22.125 14.484 1 96.5 255 SER B CA 1
ATOM 5813 C C . SER B 1 255 ? -20.594 -20.688 14.492 1 96.5 255 SER B C 1
ATOM 5815 O O . SER B 1 255 ? -20.234 -19.891 13.617 1 96.5 255 SER B O 1
ATOM 5817 N N . GLN B 1 256 ? -21.438 -20.391 15.484 1 96.94 256 GLN B N 1
ATOM 5818 C CA . GLN B 1 256 ? -21.938 -19.031 15.617 1 96.94 256 GLN B CA 1
ATOM 5819 C C . GLN B 1 256 ? -20.812 -18.031 15.867 1 96.94 256 GLN B C 1
ATOM 5821 O O . GLN B 1 256 ? -20.828 -16.922 15.359 1 96.94 256 GLN B O 1
ATOM 5826 N N . GLY B 1 257 ? -19.859 -18.422 16.703 1 97.88 257 GLY B N 1
ATOM 5827 C CA . GLY B 1 257 ? -18.703 -17.578 16.984 1 97.88 257 GLY B CA 1
ATOM 5828 C C . GLY B 1 257 ? -17.938 -17.203 15.734 1 97.88 257 GLY B C 1
ATOM 5829 O O . GLY B 1 257 ? -17.594 -16.047 15.539 1 97.88 257 GLY B O 1
ATOM 5830 N N . CYS B 1 258 ? -17.656 -18.172 14.914 1 98.06 258 CYS B N 1
ATOM 5831 C CA . CYS B 1 258 ? -16.922 -17.906 13.688 1 98.06 258 CYS B CA 1
ATOM 5832 C C . CYS B 1 258 ? -17.734 -17.078 12.719 1 98.06 258 CYS B C 1
ATOM 5834 O O . CYS B 1 258 ? -17.219 -16.172 12.062 1 98.06 258 CYS B O 1
ATOM 5836 N N . ASN B 1 259 ? -19 -17.375 12.625 1 97.88 259 ASN B N 1
ATOM 5837 C CA . ASN B 1 259 ? -19.875 -16.562 11.789 1 97.88 259 ASN B CA 1
ATOM 5838 C C . ASN B 1 259 ? -19.875 -15.102 12.211 1 97.88 259 ASN B C 1
ATOM 5840 O O . ASN B 1 259 ? -19.797 -14.211 11.375 1 97.88 259 ASN B O 1
ATOM 5844 N N . ASP B 1 260 ? -19.969 -14.883 13.477 1 98.25 260 ASP B N 1
ATOM 5845 C CA . ASP B 1 260 ? -20.016 -13.523 14 1 98.25 260 ASP B CA 1
ATOM 5846 C C . ASP B 1 260 ? -18.719 -12.773 13.703 1 98.25 260 ASP B C 1
ATOM 5848 O O . ASP B 1 260 ? -18.75 -11.625 13.258 1 98.25 260 ASP B O 1
ATOM 5852 N N . VAL B 1 261 ? -17.625 -13.445 13.969 1 98.62 261 VAL B N 1
ATOM 5853 C CA . VAL B 1 261 ? -16.312 -12.82 13.789 1 98.62 261 VAL B CA 1
ATOM 5854 C C . VAL B 1 261 ? -16.109 -12.484 12.312 1 98.62 261 VAL B C 1
ATOM 5856 O O . VAL B 1 261 ? -15.711 -11.367 11.969 1 98.62 261 VAL B O 1
ATOM 5859 N N . PHE B 1 262 ? -16.422 -13.359 11.445 1 98.12 262 PHE B N 1
ATOM 5860 C CA . PHE B 1 262 ? -16.062 -13.148 10.047 1 98.12 262 PHE B CA 1
ATOM 5861 C C . PHE B 1 262 ? -17.125 -12.312 9.344 1 98.12 262 PHE B C 1
ATOM 5863 O O . PHE B 1 262 ? -16.844 -11.695 8.312 1 98.12 262 PHE B O 1
ATOM 5870 N N . ASN B 1 263 ? -18.359 -12.297 9.836 1 98.12 263 ASN B N 1
ATOM 5871 C CA . ASN B 1 263 ? -19.281 -11.258 9.391 1 98.12 263 ASN B CA 1
ATOM 5872 C C . ASN B 1 263 ? -18.766 -9.859 9.719 1 98.12 263 ASN B C 1
ATOM 5874 O O . ASN B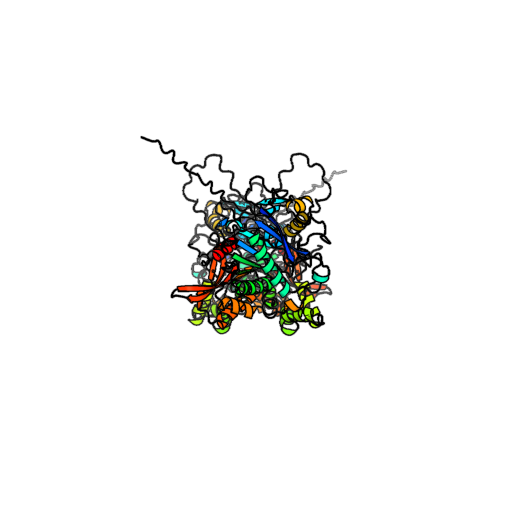 1 263 ? -18.891 -8.945 8.906 1 98.12 263 ASN B O 1
ATOM 5878 N N . ARG B 1 264 ? -18.219 -9.75 10.891 1 98.06 264 ARG B N 1
ATOM 5879 C CA . ARG B 1 264 ? -17.641 -8.469 11.297 1 98.06 264 ARG B CA 1
ATOM 5880 C C . ARG B 1 264 ? -16.453 -8.102 10.414 1 98.06 264 ARG B C 1
ATOM 5882 O O . ARG B 1 264 ? -16.328 -6.949 9.992 1 98.06 264 ARG B O 1
ATOM 5889 N N . VAL B 1 265 ? -15.539 -9.062 10.148 1 98.44 265 VAL B N 1
ATOM 5890 C CA . VAL B 1 265 ? -14.398 -8.836 9.266 1 98.44 265 VAL B CA 1
ATOM 5891 C C . VAL B 1 265 ? -14.891 -8.367 7.902 1 98.44 265 VAL B C 1
ATOM 5893 O O . VAL B 1 265 ? -14.391 -7.363 7.371 1 98.44 265 VAL B O 1
ATOM 5896 N N . GLU B 1 266 ? -15.867 -9.047 7.352 1 97.56 266 GLU B N 1
ATOM 5897 C CA . GLU B 1 266 ? -16.406 -8.719 6.031 1 97.56 266 GLU B CA 1
ATOM 5898 C C . GLU B 1 266 ? -17.016 -7.32 6.02 1 97.56 266 GLU B C 1
ATOM 5900 O O . GLU B 1 266 ? -16.828 -6.566 5.059 1 97.56 266 GLU B O 1
ATOM 5905 N N . ASN B 1 267 ? -17.703 -7.02 7.066 1 97.56 267 ASN B N 1
ATOM 5906 C CA . ASN B 1 267 ? -18.359 -5.715 7.152 1 97.56 267 ASN B CA 1
ATOM 5907 C C . ASN B 1 267 ? -17.344 -4.586 7.262 1 97.56 267 ASN B C 1
ATOM 5909 O O . ASN B 1 267 ? -17.516 -3.523 6.664 1 97.56 267 ASN B O 1
ATOM 5913 N N . GLU B 1 268 ? -16.312 -4.781 8.016 1 98.31 268 GLU B N 1
ATOM 5914 C CA . GLU B 1 268 ? -15.312 -3.732 8.211 1 98.31 268 GLU B CA 1
ATOM 5915 C C . GLU B 1 268 ? -14.43 -3.574 6.977 1 98.31 268 GLU B C 1
ATOM 5917 O O . GLU B 1 268 ? -14.133 -2.451 6.559 1 98.31 268 GLU B O 1
ATOM 5922 N N . VAL B 1 269 ? -13.984 -4.668 6.402 1 98 269 VAL B N 1
ATOM 5923 C CA . VAL B 1 269 ? -13.156 -4.586 5.203 1 98 269 VAL B CA 1
ATOM 5924 C C . VAL B 1 269 ? -13.969 -3.994 4.055 1 98 269 VAL B C 1
ATOM 5926 O O . VAL B 1 269 ? -13.453 -3.188 3.275 1 98 269 VAL B O 1
ATOM 5929 N N . SER B 1 270 ? -15.211 -4.359 3.922 1 95.88 270 SER B N 1
ATOM 5930 C CA . SER B 1 270 ? -16.141 -3.92 2.885 1 95.88 270 SER B CA 1
ATOM 5931 C C . SER B 1 270 ? -16.016 -4.789 1.636 1 95.88 270 SER B C 1
ATOM 5933 O O . SER B 1 270 ? -14.93 -5.262 1.301 1 95.88 270 SER B O 1
ATOM 5935 N N . ASP B 1 271 ? -17.109 -4.93 0.927 1 93.69 271 ASP B N 1
ATOM 5936 C CA . ASP B 1 271 ? -17.172 -5.645 -0.344 1 93.69 271 ASP B CA 1
ATOM 5937 C C . ASP B 1 271 ? -16.453 -4.867 -1.444 1 93.69 271 ASP B C 1
ATOM 5939 O O . ASP B 1 271 ? -16.125 -5.422 -2.5 1 93.69 271 ASP B O 1
ATOM 5943 N N . ASP B 1 272 ? -16.188 -3.639 -1.157 1 94.81 272 ASP B N 1
ATOM 5944 C CA . ASP B 1 272 ? -15.586 -2.779 -2.176 1 94.81 272 ASP B CA 1
ATOM 5945 C C . ASP B 1 272 ? -14.062 -2.828 -2.117 1 94.81 272 ASP B C 1
ATOM 5947 O O . ASP B 1 272 ? -13.383 -2.203 -2.934 1 94.81 272 ASP B O 1
ATOM 5951 N N . VAL B 1 273 ? -13.539 -3.543 -1.195 1 96.12 273 VAL B N 1
ATOM 5952 C CA . VAL B 1 273 ? -12.094 -3.742 -1.086 1 96.12 273 VAL B CA 1
ATOM 5953 C C . VAL B 1 273 ? -11.75 -5.207 -1.352 1 96.12 273 VAL B C 1
ATOM 5955 O O . VAL B 1 273 ? -12.188 -6.094 -0.616 1 96.12 273 VAL B O 1
ATOM 5958 N N . GLN B 1 274 ? -11 -5.406 -2.379 1 93.12 274 GLN B N 1
ATOM 5959 C CA . GLN B 1 274 ? -10.641 -6.773 -2.734 1 93.12 274 GLN B CA 1
ATOM 5960 C C . GLN B 1 274 ? -9.547 -7.309 -1.811 1 93.12 274 GLN B C 1
ATOM 5962 O O . GLN B 1 274 ? -8.594 -6.598 -1.485 1 93.12 274 GLN B O 1
ATOM 5967 N N . LEU B 1 275 ? -9.68 -8.539 -1.427 1 94.31 275 LEU B N 1
ATOM 5968 C CA . LEU B 1 275 ? -8.711 -9.148 -0.52 1 94.31 275 LEU B CA 1
ATOM 5969 C C . LEU B 1 275 ? -7.406 -9.453 -1.242 1 94.31 275 LEU B C 1
ATOM 5971 O O . LEU B 1 275 ? -6.359 -9.594 -0.606 1 94.31 275 LEU B O 1
ATOM 5975 N N . ASP B 1 276 ? -7.43 -9.531 -2.58 1 95.75 276 ASP B N 1
ATOM 5976 C CA . ASP B 1 276 ? -6.23 -9.797 -3.369 1 95.75 276 ASP B CA 1
ATOM 5977 C C . ASP B 1 276 ? -5.289 -8.594 -3.369 1 95.75 276 ASP B C 1
ATOM 5979 O O . ASP B 1 276 ? -4.117 -8.719 -3.727 1 95.75 276 ASP B O 1
ATOM 5983 N N . ASP B 1 277 ? -5.824 -7.449 -3.072 1 97 277 ASP B N 1
ATOM 5984 C CA . ASP B 1 277 ? -5.07 -6.199 -3.033 1 97 277 ASP B CA 1
ATOM 5985 C C . ASP B 1 277 ? -5.828 -5.125 -2.254 1 97 277 ASP B C 1
ATOM 5987 O O . ASP B 1 277 ? -6.777 -4.535 -2.766 1 97 277 ASP B O 1
ATOM 5991 N N . LEU B 1 278 ? -5.328 -4.742 -1.156 1 97.12 278 LEU B N 1
ATOM 5992 C CA . LEU B 1 278 ? -6.039 -3.818 -0.279 1 97.12 278 LEU B CA 1
ATOM 5993 C C . LEU B 1 278 ? -6.059 -2.414 -0.873 1 97.12 278 LEU B C 1
ATOM 5995 O O . LEU B 1 278 ? -6.828 -1.559 -0.431 1 97.12 278 LEU B O 1
ATOM 5999 N N . LEU B 1 279 ? -5.277 -2.162 -1.91 1 96.25 279 LEU B N 1
ATOM 6000 C CA . LEU B 1 279 ? -5.156 -0.796 -2.408 1 96.25 279 LEU B CA 1
ATOM 6001 C C . LEU B 1 279 ? -5.754 -0.671 -3.805 1 96.25 279 LEU B C 1
ATOM 6003 O O . LEU B 1 279 ? -5.941 0.439 -4.309 1 96.25 279 LEU B O 1
ATOM 6007 N N . LEU B 1 280 ? -6.043 -1.764 -4.488 1 95.06 280 LEU B N 1
ATOM 6008 C CA . LEU B 1 280 ? -6.582 -1.723 -5.844 1 95.06 280 LEU B CA 1
ATOM 6009 C C . LEU B 1 280 ? -7.98 -1.115 -5.859 1 95.06 280 LEU B C 1
ATOM 6011 O O . LEU B 1 280 ? -8.844 -1.527 -5.086 1 95.06 280 LEU B O 1
ATOM 6015 N N . PRO B 1 281 ? -8.203 -0.072 -6.668 1 93.19 281 PRO B N 1
ATOM 6016 C CA . PRO B 1 281 ? -9.562 0.471 -6.766 1 93.19 281 PRO B CA 1
ATOM 6017 C C . PRO B 1 281 ? -10.547 -0.518 -7.375 1 93.19 281 PRO B C 1
ATOM 6019 O O . PRO B 1 281 ? -10.148 -1.455 -8.07 1 93.19 281 PRO B O 1
ATOM 6022 N N . LYS B 1 282 ? -11.789 -0.274 -7.102 1 92.75 282 LYS B N 1
ATOM 6023 C CA . LYS B 1 282 ? -12.836 -1.079 -7.727 1 92.75 282 LYS B CA 1
ATOM 6024 C C . LYS B 1 282 ? -13.109 -0.607 -9.148 1 92.75 282 LYS B C 1
ATOM 6026 O O . LYS B 1 282 ? -12.945 0.575 -9.461 1 92.75 282 LYS B O 1
ATOM 6031 N N . CYS B 1 283 ? -13.406 -1.503 -10.07 1 92.62 283 CYS B N 1
ATOM 6032 C CA . CYS B 1 283 ? -13.805 -1.153 -11.43 1 92.62 283 CYS B CA 1
ATOM 6033 C C . CYS B 1 283 ? -15.156 -0.459 -11.445 1 92.62 283 CYS B C 1
ATOM 6035 O O . CYS B 1 283 ? -16.141 -1.001 -10.938 1 92.62 283 CYS B O 1
ATOM 6037 N N . LEU B 1 284 ? -15.266 0.836 -11.891 1 87.12 284 LEU B N 1
ATOM 6038 C CA . LEU B 1 284 ? -16.531 1.57 -11.961 1 87.12 284 LEU B CA 1
ATOM 6039 C C . LEU B 1 284 ? -17.125 1.503 -13.367 1 87.12 284 LEU B C 1
ATOM 6041 O O . LEU B 1 284 ? -16.406 1.69 -14.352 1 87.12 284 LEU B O 1
ATOM 6045 N N . SER B 1 285 ? -17.75 0.386 -13.914 1 67.69 285 SER B N 1
ATOM 6046 C CA . SER B 1 285 ? -18.297 0.165 -15.25 1 67.69 285 SER B CA 1
ATOM 6047 C C . SER B 1 285 ? -18.922 1.439 -15.812 1 67.69 285 SER B C 1
ATOM 6049 O O . SER B 1 285 ? -19.609 2.164 -15.094 1 67.69 285 SER B O 1
ATOM 6051 N N . THR B 1 286 ? -18.438 2.166 -16.719 1 52.44 286 THR B N 1
ATOM 6052 C CA . THR B 1 286 ? -19.172 3.141 -17.516 1 52.44 286 THR B CA 1
ATOM 6053 C C . THR B 1 286 ? -20.359 2.484 -18.219 1 52.44 286 THR B C 1
ATOM 6055 O O . THR B 1 286 ? -20.234 1.398 -18.797 1 52.44 286 THR B O 1
ATOM 6058 N N . SER B 1 287 ? -21.547 2.619 -17.812 1 39.59 287 SER B N 1
ATOM 6059 C CA . SER B 1 287 ? -22.734 2.273 -18.594 1 39.59 287 SER B CA 1
ATOM 6060 C C . SER B 1 287 ? -22.547 2.578 -20.062 1 39.59 287 SER B C 1
ATOM 6062 O O . SER B 1 287 ? -23.5 2.502 -20.859 1 39.59 287 SER B O 1
ATOM 6064 N N . SER B 1 288 ? -21.609 3.172 -20.688 1 35.91 288 SER B N 1
ATOM 6065 C CA . SER B 1 288 ? -21.781 3.459 -22.109 1 35.91 288 SER B CA 1
ATOM 6066 C C . SER B 1 288 ? -21.953 2.176 -22.922 1 35.91 288 SER B C 1
ATOM 6068 O O . SER B 1 288 ? -21.906 2.201 -24.141 1 35.91 288 SER B O 1
ATOM 6070 N N . SER B 1 289 ? -22.031 1.029 -22.484 1 32.56 289 SER B N 1
ATOM 6071 C CA . SER B 1 289 ? -22.469 0.064 -23.484 1 32.56 289 SER B CA 1
ATOM 6072 C C . SER B 1 289 ? -23.906 0.337 -23.922 1 32.56 289 SER B C 1
ATOM 6074 O O . SER B 1 289 ? -24.531 -0.492 -24.594 1 32.56 289 SER B O 1
ATOM 6076 N N . GLN B 1 290 ? -24.766 1.275 -23.531 1 30.31 290 GLN B N 1
ATOM 6077 C CA . GLN B 1 290 ? -25.953 1.341 -24.391 1 30.31 290 GLN B CA 1
ATOM 6078 C C . GLN B 1 290 ? -25.562 1.614 -25.844 1 30.31 290 GLN B C 1
ATOM 6080 O O . GLN B 1 290 ? -25.766 0.763 -26.719 1 30.31 290 GLN B O 1
ATOM 6085 N N . GLN B 1 291 ? -26.359 2.732 -26.609 1 27.03 291 GLN B N 1
ATOM 6086 C CA . GLN B 1 291 ? -26.641 2.957 -28.016 1 27.03 291 GLN B CA 1
ATOM 6087 C C . GLN B 1 291 ? -25.375 3.342 -28.781 1 27.03 291 GLN B C 1
ATOM 6089 O O . GLN B 1 291 ? -24.656 4.266 -28.375 1 27.03 291 GLN B O 1
ATOM 6094 N N . PHE B 1 292 ? -24.875 2.449 -29.594 1 27.78 292 PHE B N 1
ATOM 6095 C CA . PHE B 1 292 ? -24.094 2.627 -30.812 1 27.78 292 PHE B CA 1
ATOM 6096 C C . PHE B 1 292 ? -24.562 3.863 -31.578 1 27.78 292 PHE B C 1
ATOM 6098 O O . PHE B 1 292 ? -25.438 3.777 -32.438 1 27.78 292 PHE B O 1
ATOM 6105 N N . LYS B 1 293 ? -24.891 5.012 -30.984 1 27.53 293 LYS B N 1
ATOM 6106 C CA . LYS B 1 293 ? -25.062 5.984 -32.062 1 27.53 293 LYS B CA 1
ATOM 6107 C C . LYS B 1 293 ? -23.766 6.133 -32.875 1 27.53 293 LYS B C 1
ATOM 6109 O O . LYS B 1 293 ? -22.672 6.121 -32.312 1 27.53 293 LYS B O 1
ATOM 6114 N N . PRO B 1 294 ? -23.828 6.012 -34.219 1 23.39 294 PRO B N 1
ATOM 6115 C CA . PRO B 1 294 ? -22.719 6.25 -35.156 1 23.39 294 PRO B CA 1
ATOM 6116 C C . PRO B 1 294 ? -21.859 7.441 -34.75 1 23.39 294 PRO B C 1
ATOM 6118 O O . PRO B 1 294 ? -22.359 8.555 -34.562 1 23.39 294 PRO B O 1
ATOM 6121 N N . ARG B 1 295 ? -20.953 7.152 -33.781 1 26.58 295 ARG B N 1
ATOM 6122 C CA . ARG B 1 295 ? -20.031 8.266 -33.594 1 26.58 295 ARG B CA 1
ATOM 6123 C C . ARG B 1 295 ? -19.531 8.82 -34.906 1 26.58 295 ARG B C 1
ATOM 6125 O O . ARG B 1 295 ? -18.984 8.086 -35.75 1 26.58 295 ARG B O 1
ATOM 6132 N N . GLY B 1 296 ? -20.109 9.867 -35.344 1 23.38 296 GLY B N 1
ATOM 6133 C CA . GLY B 1 296 ? -19.297 10.617 -36.281 1 23.38 296 GLY B CA 1
ATOM 6134 C C . GLY B 1 296 ? -17.844 10.695 -35.906 1 23.38 296 GLY B C 1
ATOM 6135 O O . GLY B 1 296 ? -17.484 10.359 -34.781 1 23.38 296 GLY B O 1
ATOM 6136 N N . LEU B 1 297 ? -16.844 11.297 -36.719 1 23.64 297 LEU B N 1
ATOM 6137 C CA . LEU B 1 297 ? -15.414 11.477 -36.938 1 23.64 297 LEU B CA 1
ATOM 6138 C C . LEU B 1 297 ? -14.727 11.93 -35.656 1 23.64 297 LEU B C 1
ATOM 6140 O O . LEU B 1 297 ? -13.555 11.625 -35.438 1 23.64 297 LEU B O 1
ATOM 6144 N N . HIS B 1 298 ? -15.195 12.844 -34.75 1 21.47 298 HIS B N 1
ATOM 6145 C CA . HIS B 1 298 ? -14.234 13.727 -34.094 1 21.47 298 HIS B CA 1
ATOM 6146 C C . HIS B 1 298 ? -13.867 13.203 -32.688 1 21.47 298 HIS B C 1
ATOM 6148 O O . HIS B 1 298 ? -13.195 13.898 -31.938 1 21.47 298 HIS B O 1
ATOM 6154 N N . SER B 1 299 ? -14.531 12.078 -32.125 1 25.16 299 SER B N 1
ATOM 6155 C CA . SER B 1 299 ? -14.375 12.008 -30.672 1 25.16 299 SER B CA 1
ATOM 6156 C C . SER B 1 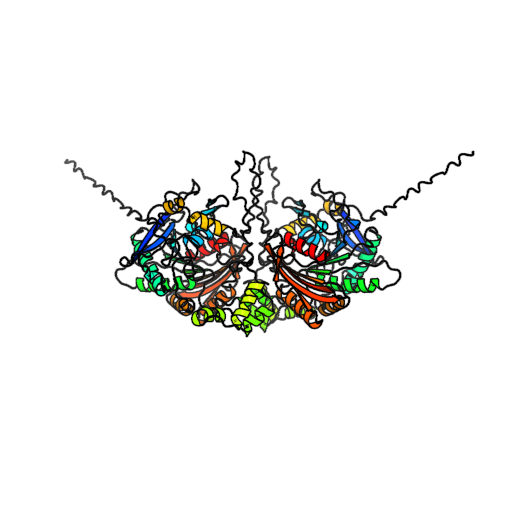299 ? -13.031 11.398 -30.281 1 25.16 299 SER B C 1
ATOM 6158 O O . SER B 1 299 ? -12.938 10.188 -30.062 1 25.16 299 SER B O 1
ATOM 6160 N N . LYS B 1 300 ? -11.836 11.766 -30.781 1 24.16 300 LYS B N 1
ATOM 6161 C CA . LYS B 1 300 ? -10.461 11.422 -30.438 1 24.16 300 LYS B CA 1
ATOM 6162 C C . LYS B 1 300 ? -10.18 11.672 -28.969 1 24.16 300 LYS B C 1
ATOM 6164 O O . LYS B 1 300 ? -9.078 11.391 -28.484 1 24.16 300 LYS B O 1
ATOM 6169 N N . ALA B 1 301 ? -10.688 12.562 -28.188 1 24.11 301 ALA B N 1
ATOM 6170 C CA . ALA B 1 301 ? -9.883 13.242 -27.188 1 24.11 301 ALA B CA 1
ATOM 6171 C C . ALA B 1 301 ? -9.711 12.375 -25.938 1 24.11 301 ALA B C 1
ATOM 6173 O O . ALA B 1 301 ? -8.766 12.57 -25.172 1 24.11 301 ALA B O 1
ATOM 6174 N N . HIS B 1 302 ? -10.625 11.516 -25.438 1 24.55 302 HIS B N 1
ATOM 6175 C CA . HIS B 1 302 ? -10.477 11.305 -24 1 24.55 302 HIS B CA 1
ATOM 6176 C C . HIS B 1 302 ? -9.508 10.164 -23.719 1 24.55 302 HIS B C 1
ATOM 6178 O O . HIS B 1 302 ? -9.922 9.109 -23.219 1 24.55 302 HIS B O 1
ATOM 6184 N N . SER B 1 303 ? -8.641 9.688 -24.547 1 25.84 303 SER B N 1
ATOM 6185 C CA . SER B 1 303 ? -7.73 8.641 -24.094 1 25.84 303 SER B CA 1
ATOM 6186 C C . SER B 1 303 ? -6.773 9.172 -23.031 1 25.84 303 SER B C 1
ATOM 6188 O O . SER B 1 303 ? -5.742 9.766 -23.344 1 25.84 303 SER B O 1
ATOM 6190 N N . ALA B 1 304 ? -7.195 9.688 -21.922 1 26.66 304 ALA B N 1
ATOM 6191 C CA . ALA B 1 304 ? -6.398 10.273 -20.844 1 26.66 304 ALA B CA 1
ATOM 6192 C C . ALA B 1 304 ? -5.293 9.32 -20.406 1 26.66 304 ALA B C 1
ATOM 6194 O O . ALA B 1 304 ? -5.34 8.117 -20.703 1 26.66 304 ALA B O 1
ATOM 6195 N N . VAL B 1 305 ? -4.5 9.672 -19.188 1 26.39 305 VAL B N 1
ATOM 6196 C CA . VAL B 1 305 ? -3.191 9.719 -18.547 1 26.39 305 VAL B CA 1
ATOM 6197 C C . VAL B 1 305 ? -2.93 8.398 -17.812 1 26.39 305 VAL B C 1
ATOM 6199 O O . VAL B 1 305 ? -3.6 8.078 -16.828 1 26.39 305 VAL B O 1
ATOM 6202 N N . ASP B 1 306 ? -2.447 7.352 -18.406 1 26.34 306 ASP B N 1
ATOM 6203 C CA . ASP B 1 306 ? -1.944 6.094 -17.859 1 26.34 306 ASP B CA 1
ATOM 6204 C C . ASP B 1 306 ? -0.71 6.328 -16.984 1 26.34 306 ASP B C 1
ATOM 6206 O O . ASP B 1 306 ? 0.36 6.664 -17.5 1 26.34 306 ASP B O 1
ATOM 6210 N N . LYS B 1 307 ? -0.663 6.887 -15.797 1 31.66 307 LYS B N 1
ATOM 6211 C CA . LYS B 1 307 ? 0.406 7.078 -14.82 1 31.66 307 LYS B CA 1
ATOM 6212 C C . LYS B 1 307 ? 1.057 5.75 -14.445 1 31.66 307 LYS B C 1
ATOM 6214 O O . LYS B 1 307 ? 0.389 4.715 -14.406 1 31.66 307 LYS B O 1
ATOM 6219 N N . VAL B 1 308 ? 2.398 5.59 -14.273 1 29.94 308 VAL B N 1
ATOM 6220 C CA . VAL B 1 308 ? 3.436 4.578 -14.094 1 29.94 308 VAL B CA 1
ATOM 6221 C C . VAL B 1 308 ? 3.139 3.742 -12.852 1 29.94 308 VAL B C 1
ATOM 6223 O O . VAL B 1 308 ? 3.746 2.689 -12.648 1 29.94 308 VAL B O 1
ATOM 6226 N N . PHE B 1 309 ? 2.967 4.398 -11.68 1 38.66 309 PHE B N 1
ATOM 6227 C CA . PHE B 1 309 ? 2.822 3.299 -10.734 1 38.66 309 PHE B CA 1
ATOM 6228 C C . PHE B 1 309 ? 1.646 2.408 -11.117 1 38.66 309 PHE B C 1
ATOM 6230 O O . PHE B 1 309 ? 0.517 2.887 -11.25 1 38.66 309 PHE B O 1
ATOM 6237 N N . SER B 1 310 ? 1.932 1.494 -12 1 47.34 310 SER B N 1
ATOM 6238 C CA . SER B 1 310 ? 1.114 0.497 -12.68 1 47.34 310 SER B CA 1
ATOM 6239 C C . SER B 1 310 ? 0.111 -0.143 -11.727 1 47.34 310 SER B C 1
ATOM 6241 O O . SER B 1 310 ? 0.492 -0.905 -10.836 1 47.34 310 SER B O 1
ATOM 6243 N N . THR B 1 311 ? -0.796 0.646 -11.266 1 67.19 311 THR B N 1
ATOM 6244 C CA . THR B 1 311 ? -1.882 -0.094 -10.633 1 67.19 311 THR B CA 1
ATOM 6245 C C . THR B 1 311 ? -2.639 -0.93 -11.656 1 67.19 311 THR B C 1
ATOM 6247 O O . THR B 1 311 ? -2.729 -0.551 -12.828 1 67.19 311 THR B O 1
ATOM 6250 N N . GLY B 1 312 ? -2.6 -2.23 -11.43 1 84 312 GLY B N 1
ATOM 6251 C CA . GLY B 1 312 ? -3.422 -3.109 -12.242 1 84 312 GLY B CA 1
ATOM 6252 C C . GLY B 1 312 ? -4.758 -2.498 -12.617 1 84 312 GLY B C 1
ATOM 6253 O O . GLY B 1 312 ? -5.34 -1.736 -11.844 1 84 312 GLY B O 1
ATOM 6254 N N . ASP B 1 313 ? -5.09 -2.607 -13.891 1 91.62 313 ASP B N 1
ATOM 6255 C CA . ASP B 1 313 ? -6.418 -2.195 -14.336 1 91.62 313 ASP B CA 1
ATOM 6256 C C . ASP B 1 313 ? -7.508 -3.004 -13.641 1 91.62 313 ASP B C 1
ATOM 6258 O O . ASP B 1 313 ? -7.664 -4.199 -13.898 1 91.62 313 ASP B O 1
ATOM 6262 N N . PRO B 1 314 ? -8.234 -2.332 -12.773 1 92.88 314 PRO B N 1
ATOM 6263 C CA . PRO B 1 314 ? -9.203 -3.092 -11.984 1 92.88 314 PRO B CA 1
ATOM 6264 C C . PRO B 1 314 ? -10.32 -3.686 -12.836 1 92.88 314 PRO B C 1
ATOM 6266 O O . PRO B 1 314 ? -11.078 -4.543 -12.367 1 92.88 314 PRO B O 1
ATOM 6269 N N . CYS B 1 315 ? -10.492 -3.291 -14.086 1 94.69 315 CYS B N 1
ATOM 6270 C CA . CYS B 1 315 ? -11.578 -3.771 -14.938 1 94.69 315 CYS B CA 1
ATOM 6271 C C . CYS B 1 315 ? -11.094 -4.887 -15.859 1 94.69 315 CYS B C 1
ATOM 6273 O O . CYS B 1 315 ? -11.867 -5.43 -16.641 1 94.69 315 CYS B O 1
ATOM 6275 N N . LEU B 1 316 ? -9.852 -5.211 -15.781 1 96 316 LEU B N 1
ATOM 6276 C CA . LEU B 1 316 ? -9.242 -6.164 -16.703 1 96 316 LEU B CA 1
ATOM 6277 C C . LEU B 1 316 ? -9.922 -7.523 -16.609 1 96 316 LEU B C 1
ATOM 6279 O O . LEU B 1 316 ? -10.141 -8.18 -17.625 1 96 316 LEU B O 1
ATOM 6283 N N . GLN B 1 317 ? -10.242 -7.961 -15.453 1 95.25 317 GLN B N 1
ATOM 6284 C CA . GLN B 1 317 ? -10.844 -9.281 -15.258 1 95.25 317 GLN B CA 1
ATOM 6285 C C . GLN B 1 317 ? -12.141 -9.422 -16.047 1 95.25 317 GLN B C 1
ATOM 6287 O O . GLN B 1 317 ? -12.383 -10.453 -16.672 1 95.25 317 GLN B O 1
ATOM 6292 N N . SER B 1 318 ? -12.938 -8.359 -16.016 1 95 318 SER B N 1
ATOM 6293 C CA . SER B 1 318 ? -14.203 -8.391 -16.75 1 95 318 SER B CA 1
ATOM 6294 C C . SER B 1 318 ? -13.969 -8.445 -18.25 1 95 318 SER B C 1
ATOM 6296 O O . SER B 1 318 ? -14.688 -9.133 -18.969 1 95 318 SER B O 1
ATOM 6298 N N . ARG B 1 319 ? -13.008 -7.766 -18.688 1 96.62 319 ARG B N 1
ATOM 6299 C CA . ARG B 1 319 ? -12.703 -7.758 -20.125 1 96.62 319 ARG B CA 1
ATOM 6300 C C . ARG B 1 319 ? -12.164 -9.109 -20.578 1 96.62 319 ARG B C 1
ATOM 6302 O O . ARG B 1 319 ? -12.469 -9.562 -21.688 1 96.62 319 ARG B O 1
ATOM 6309 N N . ILE B 1 320 ? -11.406 -9.734 -19.734 1 97.81 320 ILE B N 1
ATOM 6310 C CA . ILE B 1 320 ? -10.891 -11.062 -20.047 1 97.81 320 ILE B CA 1
ATOM 6311 C C . ILE B 1 320 ? -12.055 -12.055 -20.156 1 97.81 320 ILE B C 1
ATOM 6313 O O . ILE B 1 320 ? -12.109 -12.852 -21.094 1 97.81 320 ILE B O 1
ATOM 6317 N N . PHE B 1 321 ? -12.938 -11.938 -19.203 1 97.06 321 PHE B N 1
ATOM 6318 C CA . PHE B 1 321 ? -14.117 -12.797 -19.203 1 97.06 321 PHE B CA 1
ATOM 6319 C C . PHE B 1 321 ? -14.891 -12.656 -20.516 1 97.06 321 PHE B C 1
ATOM 6321 O O . PHE B 1 321 ? -15.258 -13.648 -21.141 1 97.06 321 PHE B O 1
ATOM 6328 N N . THR B 1 322 ? -15.094 -11.422 -20.953 1 96.56 322 THR B N 1
ATOM 6329 C CA . THR B 1 322 ? -15.812 -11.156 -22.188 1 96.56 322 THR B CA 1
ATOM 6330 C C . THR B 1 322 ? -15.039 -11.688 -23.391 1 96.56 322 THR B C 1
ATOM 6332 O O . THR B 1 322 ? -15.617 -12.352 -24.266 1 96.56 322 THR B O 1
ATOM 6335 N N . TYR B 1 323 ? -13.789 -11.461 -23.406 1 97.5 323 TYR B N 1
ATOM 6336 C CA . TYR B 1 323 ? -12.938 -11.836 -24.531 1 97.5 323 TYR B CA 1
ATOM 6337 C C . TYR B 1 323 ? -12.898 -13.344 -24.719 1 97.5 323 TYR B C 1
ATOM 6339 O O . TYR B 1 323 ? -13.078 -13.852 -25.828 1 97.5 323 TYR B O 1
ATOM 6347 N N . LEU B 1 324 ? -12.711 -14.086 -23.656 1 97.31 324 LEU B N 1
ATOM 6348 C CA . LEU B 1 324 ? -12.508 -15.531 -23.75 1 97.31 324 LEU B CA 1
ATOM 6349 C C . LEU B 1 324 ? -13.828 -16.25 -23.984 1 97.31 324 LEU B C 1
ATOM 6351 O O . LEU B 1 324 ? -13.844 -17.438 -24.297 1 97.31 324 LEU B O 1
ATOM 6355 N N . ASN B 1 325 ? -14.945 -15.547 -23.891 1 95.69 325 ASN B N 1
ATOM 6356 C CA . ASN B 1 325 ? -16.234 -16.156 -24.172 1 95.69 325 ASN B CA 1
ATOM 6357 C C . ASN B 1 325 ? -16.719 -15.836 -25.578 1 95.69 325 ASN B C 1
ATOM 6359 O O . ASN B 1 325 ? -17.797 -16.266 -25.984 1 95.69 325 ASN B O 1
ATOM 6363 N N . ARG B 1 326 ? -15.945 -15.117 -26.344 1 95.19 326 ARG B N 1
ATOM 6364 C CA . ARG B 1 326 ? -16.266 -14.875 -27.734 1 95.19 326 ARG B CA 1
ATOM 6365 C C . ARG B 1 326 ? -16 -16.125 -28.578 1 95.19 326 ARG B C 1
ATOM 6367 O O . ARG B 1 326 ? -14.969 -16.781 -28.422 1 95.19 326 ARG B O 1
ATOM 6374 N N . ARG B 1 327 ? -16.844 -16.312 -29.516 1 93.62 327 ARG B N 1
ATOM 6375 C CA . ARG B 1 327 ? -16.719 -17.5 -30.359 1 93.62 327 ARG B CA 1
ATOM 6376 C C . ARG B 1 327 ? -15.508 -17.406 -31.281 1 93.62 327 ARG B C 1
ATOM 6378 O O . ARG B 1 327 ? -14.805 -18.391 -31.5 1 93.62 327 ARG B O 1
ATOM 6385 N N . ASP B 1 328 ? -15.258 -16.266 -31.859 1 95.44 328 ASP B N 1
ATOM 6386 C CA . ASP B 1 328 ? -14.117 -16.109 -32.75 1 95.44 328 ASP B CA 1
ATOM 6387 C C . ASP B 1 328 ? -12.805 -16.312 -32 1 95.44 328 ASP B C 1
ATOM 6389 O O . ASP B 1 328 ? -11.82 -16.797 -32.594 1 95.44 328 ASP B O 1
ATOM 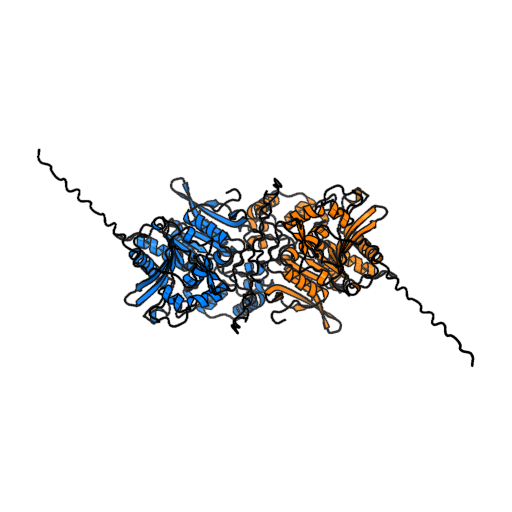6393 N N . VAL B 1 329 ? -12.766 -15.883 -30.734 1 96.56 329 VAL B N 1
ATOM 6394 C CA . VAL B 1 329 ? -11.578 -16.078 -29.906 1 96.56 329 VAL B CA 1
ATOM 6395 C C . VAL B 1 329 ? -11.398 -17.578 -29.625 1 96.56 329 VAL B C 1
ATOM 6397 O O . VAL B 1 329 ? -10.297 -18.109 -29.766 1 96.56 329 VAL B O 1
ATOM 6400 N N . GLN B 1 330 ? -12.438 -18.266 -29.266 1 95.88 330 GLN B N 1
ATOM 6401 C CA . GLN B 1 330 ? -12.375 -19.688 -28.969 1 95.88 330 GLN B CA 1
ATOM 6402 C C . GLN B 1 330 ? -11.953 -20.484 -30.203 1 95.88 330 GLN B C 1
ATOM 6404 O O . GLN B 1 330 ? -11.164 -21.422 -30.109 1 95.88 330 GLN B O 1
ATOM 6409 N N . ASP B 1 331 ? -12.414 -20.094 -31.359 1 94.31 331 ASP B N 1
ATOM 6410 C CA . ASP B 1 331 ? -12.008 -20.719 -32.594 1 94.31 331 ASP B CA 1
ATOM 6411 C C . ASP B 1 331 ? -10.516 -20.516 -32.875 1 94.31 331 ASP B C 1
ATOM 6413 O O . ASP B 1 331 ? -9.812 -21.469 -33.219 1 94.31 331 ASP B O 1
ATOM 6417 N N . ALA B 1 332 ? -10.102 -19.312 -32.656 1 96 332 ALA B N 1
ATOM 6418 C CA . ALA B 1 332 ? -8.695 -19 -32.875 1 96 332 ALA B CA 1
ATOM 6419 C C . ALA B 1 332 ? -7.801 -19.766 -31.906 1 96 332 ALA B C 1
ATOM 6421 O O . ALA B 1 332 ? -6.691 -20.172 -32.281 1 96 332 ALA B O 1
ATOM 6422 N N . LEU B 1 333 ? -8.297 -20.031 -30.703 1 96.75 333 LEU B N 1
ATOM 6423 C CA . LEU B 1 333 ? -7.559 -20.734 -29.656 1 96.75 333 LEU B CA 1
ATOM 6424 C C . LEU B 1 333 ? -7.715 -22.25 -29.828 1 96.75 333 LEU B C 1
ATOM 6426 O O . LEU B 1 333 ? -7.148 -23.016 -29.047 1 96.75 333 LEU B O 1
ATOM 6430 N N . HIS B 1 334 ? -8.469 -22.625 -30.766 1 94.56 334 HIS B N 1
ATOM 6431 C CA . HIS B 1 334 ? -8.797 -24.047 -30.906 1 94.56 334 HIS B CA 1
ATOM 6432 C C . HIS B 1 334 ? -9.406 -24.594 -29.625 1 94.56 334 HIS B C 1
ATOM 6434 O O . HIS B 1 334 ? -9.133 -25.75 -29.25 1 94.56 334 HIS B O 1
ATOM 6440 N N . ALA B 1 335 ? -10.102 -23.766 -28.969 1 93.69 335 ALA B N 1
ATOM 6441 C CA . ALA B 1 335 ? -10.75 -24.125 -27.703 1 93.69 335 ALA B CA 1
ATOM 6442 C C . ALA B 1 335 ? -12.234 -24.406 -27.906 1 93.69 335 ALA B C 1
ATOM 6444 O O . ALA B 1 335 ? -12.875 -23.781 -28.766 1 93.69 335 ALA B O 1
ATOM 6445 N N . ASN B 1 336 ? -12.734 -25.312 -27.094 1 88.69 336 ASN B N 1
ATOM 6446 C CA . ASN B 1 336 ? -14.164 -25.609 -27.094 1 88.69 336 ASN B CA 1
ATOM 6447 C C . ASN B 1 336 ? -14.648 -26.031 -28.484 1 88.69 336 ASN B C 1
ATOM 6449 O O . ASN B 1 336 ? -15.672 -25.547 -28.953 1 88.69 336 ASN B O 1
ATOM 6453 N N . THR B 1 337 ? -13.867 -26.734 -29.094 1 77.56 337 THR B N 1
ATOM 6454 C CA . THR B 1 337 ? -14.141 -27.125 -30.469 1 77.56 337 THR B CA 1
ATOM 6455 C C . THR B 1 337 ? -15.32 -28.078 -30.547 1 77.56 337 THR B C 1
ATOM 6457 O O . THR B 1 337 ? -16.016 -28.156 -31.562 1 77.56 337 THR B O 1
ATOM 6460 N N . THR B 1 338 ? -15.508 -28.703 -29.5 1 69.81 338 THR B N 1
ATOM 6461 C CA . THR B 1 338 ? -16.594 -29.688 -29.5 1 69.81 338 THR B CA 1
ATOM 6462 C C . THR B 1 338 ? -17.875 -29.078 -28.984 1 69.81 338 THR B C 1
ATOM 6464 O O . THR B 1 338 ? -18.938 -29.688 -29.047 1 69.81 338 THR B O 1
ATOM 6467 N N . TYR B 1 339 ? -17.797 -27.859 -28.609 1 67 339 TYR B N 1
ATOM 6468 C CA . TYR B 1 339 ? -18.938 -27.156 -28.031 1 67 339 TYR B CA 1
ATOM 6469 C C . TYR B 1 339 ? -19.516 -27.922 -26.844 1 67 339 TYR B C 1
ATOM 6471 O O . TYR B 1 339 ? -20.734 -27.922 -26.625 1 67 339 TYR B O 1
ATOM 6479 N N . LYS B 1 340 ? -18.703 -28.688 -26.25 1 62.03 340 LYS B N 1
ATOM 6480 C CA . LYS B 1 340 ? -19.141 -29.547 -25.156 1 62.03 340 LYS B CA 1
ATOM 6481 C C . LYS B 1 340 ? -18.969 -28.859 -23.812 1 62.03 340 LYS B C 1
ATOM 6483 O O . LYS B 1 340 ? -19.312 -29.422 -22.766 1 62.03 340 LYS B O 1
ATOM 6488 N N . LEU B 1 341 ? -18.484 -27.672 -23.859 1 72.25 341 LEU B N 1
ATOM 6489 C CA . LEU B 1 341 ? -18.359 -27.031 -22.562 1 72.25 341 LEU B CA 1
ATOM 6490 C C . LEU B 1 341 ? -19.734 -26.688 -21.984 1 72.25 341 LEU B C 1
ATOM 6492 O O . LEU B 1 341 ? -20.594 -26.141 -22.688 1 72.25 341 LEU B O 1
ATOM 6496 N N . PRO B 1 342 ? -19.984 -27.234 -20.828 1 67.38 342 PRO B N 1
ATOM 6497 C CA . PRO B 1 342 ? -21.297 -27.062 -20.219 1 67.38 342 PRO B CA 1
ATOM 6498 C C . PRO B 1 342 ? -21.656 -25.594 -19.984 1 67.38 342 PRO B C 1
ATOM 6500 O O . PRO B 1 342 ? -22.812 -25.281 -19.688 1 67.38 342 PRO B O 1
ATOM 6503 N N . GLY B 1 343 ? -20.859 -24.719 -20.156 1 76.62 343 GLY B N 1
ATOM 6504 C CA . GLY B 1 343 ? -21.156 -23.312 -19.875 1 76.62 343 GLY B CA 1
ATOM 6505 C C . GLY B 1 343 ? -20.109 -22.359 -20.406 1 76.62 343 GLY B C 1
ATOM 6506 O O . GLY B 1 343 ? -19.281 -22.734 -21.234 1 76.62 343 GLY B O 1
ATOM 6507 N N . HIS B 1 344 ? -20.281 -21.125 -19.969 1 88.69 344 HIS B N 1
ATOM 6508 C CA . HIS B 1 344 ? -19.328 -20.094 -20.359 1 88.69 344 HIS B CA 1
ATOM 6509 C C . HIS B 1 344 ? -17.984 -20.297 -19.672 1 88.69 344 HIS B C 1
ATOM 6511 O O . HIS B 1 344 ? -17.906 -20.938 -18.625 1 88.69 344 HIS B O 1
ATOM 6517 N N . TRP B 1 345 ? -17 -19.953 -20.375 1 94.69 345 TRP B N 1
ATOM 6518 C CA . TRP B 1 345 ? -15.695 -19.906 -19.734 1 94.69 345 TRP B CA 1
ATOM 6519 C C . TRP B 1 345 ? -15.719 -18.984 -18.5 1 94.69 345 TRP B C 1
ATOM 6521 O O . TRP B 1 345 ? -16.359 -17.938 -18.516 1 94.69 345 TRP B O 1
ATOM 6531 N N . ASP B 1 346 ? -15.047 -19.344 -17.438 1 95.62 346 ASP B N 1
ATOM 6532 C CA . ASP B 1 346 ? -14.93 -18.547 -16.219 1 95.62 346 ASP B CA 1
ATOM 6533 C C . ASP B 1 346 ? -13.562 -18.719 -15.57 1 95.62 346 ASP B C 1
ATOM 6535 O O . ASP B 1 346 ? -12.852 -19.688 -15.852 1 95.62 346 ASP B O 1
ATOM 6539 N N . PHE B 1 347 ? -13.242 -17.781 -14.805 1 96.56 347 PHE B N 1
ATOM 6540 C CA . PHE B 1 347 ? -11.945 -17.797 -14.133 1 96.56 347 PHE B CA 1
ATOM 6541 C C . PHE B 1 347 ? -11.828 -18.984 -13.188 1 96.56 347 PHE B C 1
ATOM 6543 O O . PHE B 1 347 ? -10.812 -19.672 -13.172 1 96.56 347 PHE B O 1
ATOM 6550 N N . CYS B 1 348 ? -12.852 -19.172 -12.375 1 96.06 348 CYS B N 1
ATOM 6551 C CA . CYS B 1 348 ? -12.703 -20.172 -11.328 1 96.06 348 CYS B CA 1
ATOM 6552 C C . CYS B 1 348 ? -13.977 -21.016 -11.195 1 96.06 348 CYS B C 1
ATOM 6554 O O . CYS B 1 348 ? -14.023 -21.953 -10.406 1 96.06 348 CYS B O 1
ATOM 6556 N N . GLN B 1 349 ? -14.945 -20.641 -12 1 90.62 349 GLN B N 1
ATOM 6557 C CA . GLN B 1 349 ? -16.203 -21.375 -11.914 1 90.62 349 GLN B CA 1
ATOM 6558 C C . GLN B 1 349 ? -16.281 -22.453 -12.992 1 90.62 349 GLN B C 1
ATOM 6560 O O . GLN B 1 349 ? -15.664 -22.328 -14.047 1 90.62 349 GLN B O 1
ATOM 6565 N N . GLY B 1 350 ? -17.016 -23.469 -12.703 1 89.62 350 GLY B N 1
ATOM 6566 C CA . GLY B 1 350 ? -17.219 -24.594 -13.602 1 89.62 350 GLY B CA 1
ATOM 6567 C C . GLY B 1 350 ? -17.828 -25.812 -12.922 1 89.62 350 GLY B C 1
ATOM 6568 O O . GLY B 1 350 ? -18.328 -25.703 -11.797 1 89.62 350 GLY B O 1
ATOM 6569 N N . PRO B 1 351 ? -17.812 -26.828 -13.617 1 91 351 PRO B N 1
ATOM 6570 C CA . PRO B 1 351 ? -18.531 -28.016 -13.117 1 91 351 PRO B CA 1
ATOM 6571 C C . PRO B 1 351 ? -17.734 -28.781 -12.07 1 91 351 PRO B C 1
ATOM 6573 O O . PRO B 1 351 ? -18.266 -29.688 -11.414 1 91 351 PRO B O 1
ATOM 6576 N N . LEU B 1 352 ? -16.516 -28.453 -11.922 1 92.56 352 LEU B N 1
ATOM 6577 C CA . LEU B 1 352 ? -15.633 -29.203 -11.031 1 92.56 352 LEU B CA 1
ATOM 6578 C C . LEU B 1 352 ? -16.031 -29 -9.578 1 92.56 352 LEU B C 1
ATOM 6580 O O . LEU B 1 352 ? -16.172 -27.875 -9.117 1 92.56 352 LEU B O 1
ATOM 6584 N N . VAL B 1 353 ? -16.281 -30.094 -8.953 1 92.94 353 VAL B N 1
ATOM 6585 C CA . VAL B 1 353 ? -16.469 -30.094 -7.504 1 92.94 353 VAL B CA 1
ATOM 6586 C C . VAL B 1 353 ? -15.219 -30.656 -6.824 1 92.94 353 VAL B C 1
ATOM 6588 O O . VAL B 1 353 ? -14.961 -31.859 -6.895 1 92.94 353 VAL B O 1
ATOM 6591 N N . TYR B 1 354 ? -14.508 -29.828 -6.176 1 93.5 354 TYR B N 1
ATOM 6592 C CA . TYR B 1 354 ? -13.234 -30.188 -5.555 1 93.5 354 TYR B CA 1
ATOM 6593 C C . TYR B 1 354 ? -13.43 -30.609 -4.102 1 93.5 354 TYR B C 1
ATOM 6595 O O . TYR B 1 354 ? -14.227 -30 -3.379 1 93.5 354 TYR B O 1
ATOM 6603 N N . GLN B 1 355 ? -12.703 -31.625 -3.676 1 94.81 355 GLN B N 1
ATOM 6604 C CA . GLN B 1 355 ? -12.758 -32.031 -2.279 1 94.81 355 GLN B CA 1
ATOM 6605 C C . GLN B 1 355 ? -12.203 -30.969 -1.358 1 94.81 355 GLN B C 1
ATOM 6607 O O . GLN B 1 355 ? -11.008 -30.688 -1.365 1 94.81 355 GLN B O 1
ATOM 6612 N N . GLU B 1 356 ? -13.031 -30.516 -0.517 1 92.12 356 GLU B N 1
ATOM 6613 C CA . GLU B 1 356 ? -12.648 -29.406 0.359 1 92.12 356 GLU B CA 1
ATOM 6614 C C . GLU B 1 356 ? -11.586 -29.828 1.362 1 92.12 356 GLU B C 1
ATOM 6616 O O . GLU B 1 356 ? -10.781 -29.016 1.816 1 92.12 356 GLU B O 1
ATOM 6621 N N . GLU B 1 357 ? -11.508 -31.078 1.68 1 94.88 357 GLU B N 1
ATOM 6622 C CA . GLU B 1 357 ? -10.562 -31.609 2.654 1 94.88 357 GLU B CA 1
ATOM 6623 C C . GLU B 1 357 ? -9.125 -31.406 2.188 1 94.88 357 GLU B C 1
ATOM 6625 O O . GLU B 1 357 ? -8.195 -31.391 3 1 94.88 357 GLU B O 1
ATOM 6630 N N . ASN B 1 358 ? -8.961 -31.281 0.89 1 96.69 358 ASN B N 1
ATOM 6631 C CA . ASN B 1 358 ? -7.617 -31.078 0.368 1 96.69 358 ASN B CA 1
ATOM 6632 C C . ASN B 1 358 ? -7.027 -29.75 0.83 1 96.69 358 ASN B C 1
ATOM 6634 O O . ASN B 1 358 ? -5.805 -29.594 0.887 1 96.69 358 ASN B O 1
ATOM 6638 N N . LEU B 1 359 ? -7.867 -28.844 1.19 1 95.06 359 LEU B N 1
ATOM 6639 C CA . LEU B 1 359 ? -7.418 -27.562 1.717 1 95.06 359 LEU B CA 1
ATOM 6640 C C . LEU B 1 359 ? -6.602 -27.75 2.992 1 95.06 359 LEU B C 1
ATOM 6642 O O . LEU B 1 359 ? -5.73 -26.938 3.303 1 95.06 359 LEU B O 1
ATOM 6646 N N . GLU B 1 360 ? -6.812 -28.781 3.682 1 95.69 360 GLU B N 1
ATOM 6647 C CA . GLU B 1 360 ? -6.211 -28.984 4.996 1 95.69 360 GLU B CA 1
ATOM 6648 C C . GLU B 1 360 ? -4.871 -29.703 4.891 1 95.69 360 GLU B C 1
ATOM 6650 O O . GLU B 1 360 ? -4.152 -29.844 5.879 1 95.69 360 GLU B O 1
ATOM 6655 N N . ILE B 1 361 ? -4.598 -30.156 3.699 1 97.69 361 ILE B N 1
ATOM 6656 C CA . ILE B 1 361 ? -3.324 -30.844 3.543 1 97.69 361 ILE B CA 1
ATOM 6657 C C . ILE B 1 361 ? -2.174 -29.891 3.875 1 97.69 361 ILE B C 1
ATOM 6659 O O . ILE B 1 361 ? -2.117 -28.781 3.363 1 97.69 361 ILE B O 1
ATOM 6663 N N . ASN B 1 362 ? -1.316 -30.281 4.797 1 98.56 362 ASN B N 1
ATOM 6664 C CA . ASN B 1 362 ? -0.094 -29.547 5.098 1 98.56 362 ASN B CA 1
ATOM 6665 C C . ASN B 1 362 ? 1.02 -29.875 4.109 1 98.56 362 ASN B C 1
ATOM 6667 O O . ASN B 1 362 ? 1.59 -30.969 4.156 1 98.56 362 ASN B O 1
ATOM 6671 N N . ILE B 1 363 ? 1.376 -28.984 3.293 1 98.81 363 ILE B N 1
ATOM 6672 C CA . ILE B 1 363 ? 2.311 -29.203 2.195 1 98.81 363 ILE B CA 1
ATOM 6673 C C . ILE B 1 363 ? 3.736 -28.922 2.67 1 98.81 363 ILE B C 1
ATOM 6675 O O . ILE B 1 363 ? 4.703 -29.281 1.994 1 98.81 363 ILE B O 1
ATOM 6679 N N . ILE B 1 364 ? 3.938 -28.344 3.818 1 98.88 364 ILE B N 1
ATOM 6680 C CA . ILE B 1 364 ? 5.23 -27.859 4.301 1 98.88 364 ILE B CA 1
ATOM 6681 C C . ILE B 1 364 ? 6.203 -29.047 4.395 1 98.88 364 ILE B C 1
ATOM 6683 O O . ILE B 1 364 ? 7.348 -28.938 3.943 1 98.88 364 ILE B O 1
ATOM 6687 N N . PRO B 1 365 ? 5.812 -30.219 4.891 1 98.81 365 PRO B N 1
ATOM 6688 C CA . PRO B 1 365 ? 6.746 -31.359 4.891 1 98.81 365 PRO B CA 1
ATOM 6689 C C . PRO B 1 365 ? 7.172 -31.766 3.484 1 98.81 365 PRO B C 1
ATOM 6691 O O . PRO B 1 365 ? 8.32 -32.188 3.279 1 98.81 365 PRO B O 1
ATOM 6694 N N . LEU B 1 366 ? 6.281 -31.734 2.566 1 98.88 366 LEU B N 1
ATOM 6695 C CA . LEU B 1 366 ? 6.617 -32.062 1.187 1 98.88 366 LEU B CA 1
ATOM 6696 C C . LEU B 1 366 ? 7.625 -31.062 0.616 1 98.88 366 LEU B C 1
ATOM 6698 O O . LEU B 1 366 ? 8.555 -31.453 -0.098 1 98.88 366 LEU B O 1
ATOM 6702 N N . VAL B 1 367 ? 7.438 -29.797 0.896 1 98.94 367 VAL B N 1
ATOM 6703 C CA . VAL B 1 367 ? 8.398 -28.766 0.481 1 98.94 367 VAL B CA 1
ATOM 6704 C C . VAL B 1 367 ? 9.781 -29.109 1.033 1 98.94 367 VAL B C 1
ATOM 6706 O O . VAL B 1 367 ? 10.773 -29.047 0.307 1 98.94 367 VAL B O 1
ATOM 6709 N N . SER B 1 368 ? 9.836 -29.453 2.291 1 98.88 368 SER B N 1
ATOM 6710 C CA . SER B 1 368 ? 11.102 -29.844 2.914 1 98.88 368 SER B CA 1
ATOM 6711 C C . SER B 1 368 ? 11.727 -31.031 2.205 1 98.88 368 SER B C 1
ATOM 6713 O O . SER B 1 368 ? 12.938 -31.062 1.989 1 98.88 368 SER B O 1
ATOM 6715 N N . LYS B 1 369 ? 10.883 -31.984 1.86 1 98.81 369 LYS B N 1
ATOM 6716 C CA . LYS B 1 369 ? 11.352 -33.156 1.152 1 98.81 369 LYS B CA 1
ATOM 6717 C C . LYS B 1 369 ? 11.953 -32.812 -0.203 1 98.81 369 LYS B C 1
ATOM 6719 O O . LYS B 1 369 ? 13 -33.344 -0.587 1 98.81 369 LYS B O 1
ATOM 6724 N N . LEU B 1 370 ? 11.328 -31.938 -0.927 1 98.88 370 LEU B N 1
ATOM 6725 C CA . LEU B 1 370 ? 11.805 -31.5 -2.236 1 98.88 370 LEU B CA 1
ATOM 6726 C C . LEU B 1 370 ? 13.133 -30.766 -2.113 1 98.88 370 LEU B C 1
ATOM 6728 O O . LEU B 1 370 ? 14.031 -30.969 -2.936 1 98.88 370 LEU B O 1
ATOM 6732 N N . LEU B 1 371 ? 13.234 -29.953 -1.095 1 98.69 371 LEU B N 1
ATOM 6733 C CA . LEU B 1 371 ? 14.484 -29.234 -0.851 1 98.69 371 LEU B CA 1
ATOM 6734 C C . LEU B 1 371 ? 15.617 -30.219 -0.546 1 98.69 371 LEU B C 1
ATOM 6736 O O . LEU B 1 371 ? 16.734 -30.047 -1.052 1 98.69 371 LEU B O 1
ATOM 6740 N N . LYS B 1 372 ? 15.375 -31.203 0.261 1 97.19 372 LYS B N 1
ATOM 6741 C CA . LYS B 1 372 ? 16.375 -32.219 0.593 1 97.19 372 LYS B CA 1
ATOM 6742 C C . LYS B 1 372 ? 16.812 -33 -0.65 1 97.19 372 LYS B C 1
ATOM 6744 O O . LYS B 1 372 ? 17.953 -33.438 -0.74 1 97.19 372 LYS B O 1
ATOM 6749 N N . ALA B 1 373 ? 15.883 -33.094 -1.62 1 97.12 373 ALA B N 1
ATOM 6750 C CA . ALA B 1 373 ? 16.188 -33.781 -2.869 1 97.12 373 ALA B CA 1
ATOM 6751 C C . ALA B 1 373 ? 16.984 -32.906 -3.812 1 97.12 373 ALA B C 1
ATOM 6753 O O . ALA B 1 373 ? 17.375 -33.312 -4.902 1 97.12 373 ALA B O 1
ATOM 6754 N N . GLY B 1 374 ? 17.188 -31.656 -3.418 1 95.44 374 GLY B N 1
ATOM 6755 C CA . GLY B 1 374 ? 18.047 -30.781 -4.18 1 95.44 374 GLY B CA 1
ATOM 6756 C C . GLY B 1 374 ? 17.297 -29.891 -5.145 1 95.44 374 GLY B C 1
ATOM 6757 O O . GLY B 1 374 ? 17.891 -29.25 -6.012 1 95.44 374 GLY B O 1
ATOM 6758 N N . LEU B 1 375 ? 16 -29.828 -5.047 1 98.19 375 LEU B N 1
ATOM 6759 C CA . LEU B 1 375 ? 15.203 -28.984 -5.926 1 98.19 375 LEU B CA 1
ATOM 6760 C C . LEU B 1 375 ? 15.086 -27.578 -5.359 1 98.19 375 LEU B C 1
ATOM 6762 O O . LEU B 1 375 ? 14.469 -27.375 -4.309 1 98.19 375 LEU B O 1
ATOM 6766 N N . PRO B 1 376 ? 15.656 -26.547 -6.035 1 98.5 376 PRO B N 1
ATOM 6767 C CA . PRO B 1 376 ? 15.5 -25.172 -5.555 1 98.5 376 PRO B CA 1
ATOM 6768 C C . PRO B 1 376 ? 14.047 -24.688 -5.586 1 98.5 376 PRO B C 1
ATOM 6770 O O . PRO B 1 376 ? 13.312 -25.016 -6.52 1 98.5 376 PRO B O 1
ATOM 6773 N N . ILE B 1 377 ? 13.664 -23.938 -4.547 1 98.94 377 ILE B N 1
ATOM 6774 C CA . ILE B 1 377 ? 12.289 -23.453 -4.426 1 98.94 377 ILE B CA 1
ATOM 6775 C C . ILE B 1 377 ? 12.297 -21.969 -4.125 1 98.94 377 ILE B C 1
ATOM 6777 O O . ILE B 1 377 ? 13.039 -21.5 -3.256 1 98.94 377 ILE B O 1
ATOM 6781 N N . TRP B 1 378 ? 11.484 -21.172 -4.852 1 98.94 378 TRP B N 1
ATOM 6782 C CA . TRP B 1 378 ? 11.242 -19.766 -4.605 1 98.94 378 TRP B CA 1
ATOM 6783 C C . TRP B 1 378 ? 9.805 -19.516 -4.168 1 98.94 378 TRP B C 1
ATOM 6785 O O . TRP B 1 378 ? 8.867 -20.031 -4.789 1 98.94 378 TRP B O 1
ATOM 6795 N N . PHE B 1 379 ? 9.68 -18.797 -3.088 1 98.94 379 PHE B N 1
ATOM 6796 C CA . PHE B 1 379 ? 8.398 -18.203 -2.746 1 98.94 379 PHE B CA 1
ATOM 6797 C C . PHE B 1 379 ? 8.445 -16.688 -2.895 1 98.94 379 PHE B C 1
ATOM 6799 O O . PHE B 1 379 ? 9.461 -16.062 -2.576 1 98.94 379 PHE B O 1
ATOM 6806 N N . TYR B 1 380 ? 7.41 -16.109 -3.402 1 98.94 380 TYR B N 1
ATOM 6807 C CA . TYR B 1 380 ? 7.312 -14.664 -3.461 1 98.94 380 TYR B CA 1
ATOM 6808 C C . TYR B 1 380 ? 5.91 -14.195 -3.094 1 98.94 380 TYR B C 1
ATOM 6810 O O . TYR B 1 380 ? 4.945 -14.953 -3.213 1 98.94 380 TYR B O 1
ATOM 6818 N N . SER B 1 381 ? 5.797 -13 -2.553 1 98.88 381 SER B N 1
ATOM 6819 C CA . SER B 1 381 ? 4.52 -12.469 -2.078 1 98.88 381 SER B CA 1
ATOM 6820 C C . SER B 1 381 ? 4.332 -11.023 -2.502 1 98.88 381 SER B C 1
ATOM 6822 O O . SER B 1 381 ? 5.227 -10.195 -2.324 1 98.88 381 SER B O 1
ATOM 6824 N N . GLY B 1 382 ? 3.16 -10.781 -3.166 1 98.75 382 GLY B N 1
ATOM 6825 C CA . GLY B 1 382 ? 2.729 -9.391 -3.168 1 98.75 382 GLY B CA 1
ATOM 6826 C C . GLY B 1 382 ? 2.375 -8.875 -1.786 1 98.75 382 GLY B C 1
ATOM 6827 O O . GLY B 1 382 ? 1.671 -9.547 -1.027 1 98.75 382 GLY B O 1
ATOM 6828 N N . ASP B 1 383 ? 2.777 -7.672 -1.505 1 97.31 383 ASP B N 1
ATOM 6829 C CA . ASP B 1 383 ? 2.693 -7.277 -0.102 1 97.31 383 ASP B CA 1
ATOM 6830 C C . ASP B 1 383 ? 1.377 -6.559 0.188 1 97.31 383 ASP B C 1
ATOM 6832 O O . ASP B 1 383 ? 1.121 -6.156 1.324 1 97.31 383 ASP B O 1
ATOM 6836 N N . GLN B 1 384 ? 0.504 -6.445 -0.799 1 97.62 384 GLN B N 1
ATOM 6837 C CA . GLN B 1 384 ? -0.822 -5.891 -0.548 1 97.62 384 GLN B CA 1
ATOM 6838 C C . GLN B 1 384 ? -1.884 -6.988 -0.542 1 97.62 384 GLN B C 1
ATOM 6840 O O . GLN B 1 384 ? -3.082 -6.699 -0.511 1 97.62 384 GLN B O 1
ATOM 6845 N N . ASP B 1 385 ? -1.477 -8.219 -0.542 1 98.38 385 ASP B N 1
ATOM 6846 C CA . ASP B 1 385 ? -2.346 -9.398 -0.536 1 98.38 385 ASP B CA 1
ATOM 6847 C C . ASP B 1 385 ? -2.797 -9.734 0.882 1 98.38 385 ASP B C 1
ATOM 6849 O O . ASP B 1 385 ? -1.978 -10.086 1.733 1 98.38 385 ASP B O 1
ATOM 6853 N N . SER B 1 386 ? -4.094 -9.75 1.07 1 97.75 386 SER B N 1
ATOM 6854 C CA . SER B 1 386 ? -4.582 -10.102 2.4 1 97.75 386 SER B CA 1
ATOM 6855 C C . SER B 1 386 ? -5.121 -11.523 2.434 1 97.75 386 SER B C 1
ATOM 6857 O O . SER B 1 386 ? -5.484 -12.031 3.496 1 97.75 386 SER B O 1
ATOM 6859 N N . LYS B 1 387 ? -5.152 -12.211 1.312 1 97.44 387 LYS B N 1
ATOM 6860 C CA . LYS B 1 387 ? -5.586 -13.602 1.283 1 97.44 387 LYS B CA 1
ATOM 6861 C C . LYS B 1 387 ? -4.539 -14.516 1.914 1 97.44 387 LYS B C 1
ATOM 6863 O O . LYS B 1 387 ? -4.871 -15.383 2.73 1 97.44 387 LYS B O 1
ATOM 6868 N N . ILE B 1 388 ? -3.422 -14.359 1.454 1 98.56 388 ILE B N 1
ATOM 6869 C CA . ILE B 1 388 ? -2.248 -15.031 1.996 1 98.56 388 ILE B CA 1
ATOM 6870 C C . ILE B 1 388 ? -1.148 -14.008 2.275 1 98.56 388 ILE B C 1
ATOM 6872 O O . ILE B 1 388 ? -0.272 -13.789 1.437 1 98.56 388 ILE B O 1
ATOM 6876 N N . PRO B 1 389 ? -1.144 -13.484 3.465 1 98.44 389 PRO B N 1
ATOM 6877 C CA . PRO B 1 389 ? -0.254 -12.359 3.766 1 98.44 389 PRO B CA 1
ATOM 6878 C C . PRO B 1 389 ? 1.224 -12.734 3.674 1 98.44 389 PRO B C 1
ATOM 6880 O O . PRO B 1 389 ? 1.6 -13.859 4.012 1 98.44 389 PRO B O 1
ATOM 6883 N N . LEU B 1 390 ? 2.043 -11.805 3.312 1 98.81 390 LEU B N 1
ATOM 6884 C CA . LEU B 1 390 ? 3.484 -11.969 3.164 1 98.81 390 LEU B CA 1
ATOM 6885 C C . LEU B 1 390 ? 4.109 -12.492 4.457 1 98.81 390 LEU B C 1
ATOM 6887 O O . LEU B 1 390 ? 5.051 -13.281 4.422 1 98.81 390 LEU B O 1
ATOM 6891 N N . THR B 1 391 ? 3.611 -12.07 5.633 1 98.31 391 THR B N 1
ATOM 6892 C CA . THR B 1 391 ? 4.203 -12.422 6.922 1 98.31 391 THR B CA 1
ATOM 6893 C C . THR B 1 391 ? 4.117 -13.922 7.168 1 98.31 391 THR B C 1
ATOM 6895 O O . THR B 1 391 ? 5.055 -14.531 7.688 1 98.31 391 THR B O 1
ATOM 6898 N N . GLN B 1 392 ? 3.035 -14.469 6.762 1 98.56 392 GLN B N 1
ATOM 6899 C CA . GLN B 1 392 ? 2.828 -15.891 6.984 1 98.56 392 GLN B CA 1
ATOM 6900 C C . GLN B 1 392 ? 3.77 -16.734 6.121 1 98.56 392 GLN B C 1
ATOM 6902 O O . GLN B 1 392 ? 4.324 -17.734 6.586 1 98.56 392 GLN B O 1
ATOM 6907 N N . THR B 1 393 ? 3.879 -16.344 4.875 1 98.81 393 THR B N 1
ATOM 6908 C CA . THR B 1 393 ? 4.82 -17.047 4.008 1 98.81 393 THR B CA 1
ATOM 6909 C C . THR B 1 393 ? 6.246 -16.922 4.547 1 98.81 393 THR B C 1
ATOM 6911 O O . THR B 1 393 ? 7 -17.891 4.555 1 98.81 393 THR B O 1
ATOM 6914 N N . ARG B 1 394 ? 6.582 -15.734 4.992 1 98.69 394 ARG B N 1
ATOM 6915 C CA . ARG B 1 394 ? 7.91 -15.516 5.551 1 98.69 394 ARG B CA 1
ATOM 6916 C C . ARG B 1 394 ? 8.148 -16.406 6.77 1 98.69 394 ARG B C 1
ATOM 6918 O O . ARG B 1 394 ? 9.227 -16.984 6.926 1 98.69 394 ARG B O 1
ATOM 6925 N N . ILE B 1 395 ? 7.207 -16.516 7.629 1 98.31 395 ILE B N 1
ATOM 6926 C CA . ILE B 1 395 ? 7.305 -17.344 8.82 1 98.31 395 ILE B CA 1
ATOM 6927 C C . ILE B 1 395 ? 7.547 -18.797 8.414 1 98.31 395 ILE B C 1
ATOM 6929 O O . ILE B 1 395 ? 8.422 -19.469 8.969 1 98.31 395 ILE B O 1
ATOM 6933 N N . ILE B 1 396 ? 6.809 -19.266 7.449 1 98.81 396 ILE B N 1
ATOM 6934 C CA . ILE B 1 396 ? 6.93 -20.656 6.992 1 98.81 396 ILE B CA 1
ATOM 6935 C C . ILE B 1 396 ? 8.32 -20.891 6.418 1 98.81 396 ILE B C 1
ATOM 6937 O O . ILE B 1 396 ? 8.969 -21.891 6.727 1 98.81 396 ILE B O 1
ATOM 6941 N N . VAL B 1 397 ? 8.773 -19.953 5.609 1 98.81 397 VAL B N 1
ATOM 6942 C CA . VAL B 1 397 ? 10.086 -20.062 4.98 1 98.81 397 VAL B CA 1
ATOM 6943 C C . VAL B 1 397 ? 11.172 -20.141 6.055 1 98.81 397 VAL B C 1
ATOM 6945 O O . VAL B 1 397 ? 12.07 -20.984 5.98 1 98.81 397 VAL B O 1
ATOM 6948 N N . ASN B 1 398 ? 11.078 -19.281 7.043 1 98.44 398 ASN B N 1
ATOM 6949 C CA . ASN B 1 398 ? 12.047 -19.281 8.133 1 98.44 398 ASN B CA 1
ATOM 6950 C C . ASN B 1 398 ? 12 -20.578 8.93 1 98.44 398 ASN B C 1
ATOM 6952 O O . ASN B 1 398 ? 13.031 -21.094 9.344 1 98.44 398 ASN B O 1
ATOM 6956 N N . ASN B 1 399 ? 10.836 -21.078 9.156 1 98.38 399 ASN B N 1
ATOM 6957 C CA . ASN B 1 399 ? 10.695 -22.344 9.867 1 98.38 399 ASN B CA 1
ATOM 6958 C C . ASN B 1 399 ? 11.328 -23.5 9.086 1 98.38 399 ASN B C 1
ATOM 6960 O O . ASN B 1 399 ? 12.016 -24.344 9.664 1 98.38 399 ASN B O 1
ATOM 6964 N N . ILE B 1 400 ? 11.07 -23.531 7.781 1 98.81 400 ILE B N 1
ATOM 6965 C CA . ILE B 1 400 ? 11.633 -24.578 6.938 1 98.81 400 ILE B CA 1
ATOM 6966 C C . ILE B 1 400 ? 13.156 -24.516 6.98 1 98.81 400 ILE B C 1
ATOM 6968 O O . ILE B 1 400 ? 13.828 -25.531 7.156 1 98.81 400 ILE B O 1
ATOM 6972 N N . ALA B 1 401 ? 13.672 -23.344 6.797 1 98.62 401 ALA B N 1
ATOM 6973 C CA . ALA B 1 401 ? 15.117 -23.156 6.812 1 98.62 401 ALA B CA 1
ATOM 6974 C C . ALA B 1 401 ? 15.719 -23.625 8.133 1 98.62 401 ALA B C 1
ATOM 6976 O O . ALA B 1 401 ? 16.75 -24.297 8.141 1 98.62 401 ALA B O 1
ATOM 6977 N N . LYS B 1 402 ? 15.086 -23.266 9.227 1 98.12 402 LYS B N 1
ATOM 6978 C CA . LYS B 1 402 ? 15.539 -23.672 10.555 1 98.12 402 LYS B CA 1
ATOM 6979 C C . LYS B 1 402 ? 15.5 -25.188 10.703 1 98.12 402 LYS B C 1
ATOM 6981 O O . LYS B 1 402 ? 16.469 -25.797 11.164 1 98.12 402 LYS B O 1
ATOM 6986 N N . ASP B 1 403 ? 14.422 -25.797 10.32 1 98.19 403 ASP B N 1
ATOM 6987 C CA . ASP B 1 403 ? 14.219 -27.234 10.477 1 98.19 403 ASP B CA 1
ATOM 6988 C C . ASP B 1 403 ? 15.234 -28.031 9.648 1 98.19 403 ASP B C 1
ATOM 6990 O O . ASP B 1 403 ? 15.695 -29.094 10.07 1 98.19 403 ASP B O 1
ATOM 6994 N N . LEU B 1 404 ? 15.547 -27.516 8.477 1 98.25 404 LEU B N 1
ATOM 6995 C CA . LEU B 1 404 ? 16.469 -28.203 7.582 1 98.25 404 LEU B CA 1
ATOM 6996 C C . LEU B 1 404 ? 17.906 -27.781 7.863 1 98.25 404 LEU B C 1
ATOM 6998 O O . LEU B 1 404 ? 18.844 -28.25 7.207 1 98.25 404 LEU B O 1
ATOM 7002 N N . LYS B 1 405 ? 18.109 -26.844 8.82 1 97.19 405 LYS B N 1
ATOM 7003 C CA . LYS B 1 405 ? 19.422 -26.312 9.203 1 97.19 405 LYS B CA 1
ATOM 7004 C C . LYS B 1 405 ? 20.156 -25.75 8 1 97.19 405 LYS B C 1
ATOM 7006 O O . LYS B 1 405 ? 21.344 -26.031 7.797 1 97.19 405 LYS B O 1
ATOM 7011 N N . LEU B 1 406 ? 19.391 -25.062 7.199 1 98.06 406 LEU B N 1
ATOM 7012 C CA . LEU B 1 406 ? 20.016 -24.391 6.07 1 98.06 406 LEU B CA 1
ATOM 7013 C C . LEU B 1 406 ? 20.781 -23.156 6.539 1 98.06 406 LEU B C 1
ATOM 7015 O O . LEU B 1 406 ? 20.406 -22.516 7.531 1 98.06 406 LEU B O 1
ATOM 7019 N N . THR B 1 407 ? 21.797 -22.797 5.797 1 97.06 407 THR B N 1
ATOM 7020 C CA . THR B 1 407 ? 22.578 -21.594 6.078 1 97.06 407 THR B CA 1
ATOM 7021 C C . THR B 1 407 ? 21.969 -20.375 5.398 1 97.06 407 THR B C 1
ATOM 7023 O O . THR B 1 407 ? 21.516 -20.469 4.25 1 97.06 407 THR B O 1
ATOM 7026 N N . THR B 1 408 ? 21.922 -19.281 6.145 1 97.38 408 THR B N 1
ATOM 7027 C CA . THR B 1 408 ? 21.5 -18.031 5.527 1 97.38 408 THR B CA 1
ATOM 7028 C C . THR B 1 408 ? 22.531 -17.547 4.508 1 97.38 408 THR B C 1
ATOM 7030 O O . THR B 1 408 ? 23.688 -17.328 4.852 1 97.38 408 THR B O 1
ATOM 7033 N N . LEU B 1 409 ? 22.141 -17.469 3.316 1 97.25 409 LEU B N 1
ATOM 7034 C CA . LEU B 1 409 ? 23.047 -17 2.271 1 97.25 409 LEU B CA 1
ATOM 7035 C C . LEU B 1 409 ? 22.844 -15.508 2.014 1 97.25 409 LEU B C 1
ATOM 7037 O O . LEU B 1 409 ? 23.797 -14.797 1.678 1 97.25 409 LEU B O 1
ATOM 7041 N N . THR B 1 410 ? 21.672 -15.047 2.053 1 97.31 410 THR B N 1
ATOM 7042 C CA . THR B 1 410 ? 21.328 -13.633 1.982 1 97.31 410 THR B CA 1
ATOM 7043 C C . THR B 1 410 ? 20.406 -13.25 3.139 1 97.31 410 THR B C 1
ATOM 7045 O O . THR B 1 410 ? 19.297 -13.773 3.262 1 97.31 410 THR B O 1
ATOM 7048 N N . LYS B 1 411 ? 20.922 -12.312 3.945 1 97.31 411 LYS B N 1
ATOM 7049 C CA . LYS B 1 411 ? 20.078 -11.781 5.012 1 97.31 411 LYS B CA 1
ATOM 7050 C C . LYS B 1 411 ? 18.938 -10.938 4.449 1 97.31 411 LYS B C 1
ATOM 7052 O O . LYS B 1 411 ? 19.031 -10.438 3.326 1 97.31 411 LYS B O 1
ATOM 7057 N N . TYR B 1 412 ? 17.891 -10.859 5.262 1 98.31 412 TYR B N 1
ATOM 7058 C CA . TYR B 1 412 ? 16.719 -10.094 4.848 1 98.31 412 TYR B CA 1
ATOM 7059 C C . TYR B 1 412 ? 17.125 -8.664 4.484 1 98.31 412 TYR B C 1
ATOM 7061 O O . TYR B 1 412 ? 17.688 -7.938 5.309 1 98.31 412 TYR B O 1
ATOM 7069 N N . ARG B 1 413 ? 16.859 -8.25 3.238 1 98.06 413 ARG B N 1
ATOM 7070 C CA . ARG B 1 413 ? 17.234 -6.938 2.725 1 98.06 413 ARG B CA 1
ATOM 7071 C C . ARG B 1 413 ? 16.453 -6.586 1.469 1 98.06 413 ARG B C 1
ATOM 7073 O O . ARG B 1 413 ? 15.727 -7.426 0.926 1 98.06 413 ARG B O 1
ATOM 7080 N N . THR B 1 414 ? 16.641 -5.391 0.969 1 98.12 414 THR B N 1
ATOM 7081 C CA . THR B 1 414 ? 15.938 -4.93 -0.225 1 98.12 414 THR B CA 1
ATOM 7082 C C . THR B 1 414 ? 16.562 -5.535 -1.482 1 98.12 414 THR B C 1
ATOM 7084 O O . THR B 1 414 ? 17.734 -5.875 -1.495 1 98.12 414 THR B O 1
ATOM 7087 N N . TRP B 1 415 ? 15.742 -5.734 -2.48 1 98.56 415 TRP B N 1
ATOM 7088 C CA . TRP B 1 415 ? 16.203 -5.969 -3.846 1 98.56 415 TRP B CA 1
ATOM 7089 C C . TRP B 1 415 ? 15.672 -4.891 -4.789 1 98.56 415 TRP B C 1
ATOM 7091 O O . TRP B 1 415 ? 14.812 -4.094 -4.41 1 98.56 415 TRP B O 1
ATOM 7101 N N . TYR B 1 416 ? 16.25 -4.797 -6.004 1 97.62 416 TYR B N 1
ATOM 7102 C CA . TYR B 1 416 ? 16 -3.619 -6.832 1 97.62 416 TYR B CA 1
ATOM 7103 C C . TYR B 1 416 ? 15.562 -4.02 -8.234 1 97.62 416 TYR B C 1
ATOM 7105 O O . TYR B 1 416 ? 15.953 -5.074 -8.734 1 97.62 416 TYR B O 1
ATOM 7113 N N . SER B 1 417 ? 14.742 -3.295 -8.789 1 96.19 417 SER B N 1
ATOM 7114 C CA . SER B 1 417 ? 14.297 -3.332 -10.18 1 96.19 417 SER B CA 1
ATOM 7115 C C . SER B 1 417 ? 14.188 -1.927 -10.766 1 96.19 417 SER B C 1
ATOM 7117 O O . SER B 1 417 ? 13.477 -1.08 -10.219 1 96.19 417 SER B O 1
ATOM 7119 N N . GLN B 1 418 ? 14.914 -1.623 -11.859 1 92.88 418 GLN B N 1
ATOM 7120 C CA . GLN B 1 418 ? 14.93 -0.317 -12.508 1 92.88 418 GLN B CA 1
ATOM 7121 C C . GLN B 1 418 ? 15.25 0.791 -11.508 1 92.88 418 GLN B C 1
ATOM 7123 O O . GLN B 1 418 ? 14.531 1.787 -11.422 1 92.88 418 GLN B O 1
ATOM 7128 N N . LYS B 1 419 ? 16.125 0.59 -10.664 1 92.94 419 LYS B N 1
ATOM 7129 C CA . LYS B 1 419 ? 16.719 1.544 -9.727 1 92.94 419 LYS B CA 1
ATOM 7130 C C . LYS B 1 419 ? 15.742 1.894 -8.609 1 92.94 419 LYS B C 1
ATOM 7132 O O . LYS B 1 419 ? 15.945 2.877 -7.891 1 92.94 419 LYS B O 1
ATOM 7137 N N . GLN B 1 420 ? 14.758 1.166 -8.492 1 95.38 420 GLN B N 1
ATOM 7138 C CA . GLN B 1 420 ? 13.82 1.305 -7.387 1 95.38 420 GLN B CA 1
ATOM 7139 C C . GLN B 1 420 ? 13.828 0.065 -6.496 1 95.38 420 GLN B C 1
ATOM 7141 O O . GLN B 1 420 ? 14.141 -1.034 -6.957 1 95.38 420 GLN B O 1
ATOM 7146 N N . VAL B 1 421 ? 13.555 0.22 -5.234 1 97.06 421 VAL B N 1
ATOM 7147 C CA . VAL B 1 421 ? 13.375 -0.944 -4.375 1 97.06 421 VAL B CA 1
ATOM 7148 C C . VAL B 1 421 ? 12.18 -1.765 -4.859 1 97.06 421 VAL B C 1
ATOM 7150 O O . VAL B 1 421 ? 11.055 -1.263 -4.91 1 97.06 421 VAL B O 1
ATOM 7153 N N . GLY B 1 422 ? 12.445 -3 -5.254 1 97.75 422 GLY B N 1
ATOM 7154 C CA . GLY B 1 422 ? 11.398 -3.893 -5.719 1 97.75 422 GLY B CA 1
ATOM 7155 C C . GLY B 1 422 ? 10.672 -4.598 -4.586 1 97.75 422 GLY B C 1
ATOM 7156 O O . GLY B 1 422 ? 9.516 -5.008 -4.742 1 97.75 422 GLY B O 1
ATOM 7157 N N . GLY B 1 423 ? 11.297 -4.758 -3.488 1 98.38 423 GLY B N 1
ATOM 7158 C CA . GLY B 1 423 ? 10.82 -5.434 -2.291 1 98.38 423 GLY B CA 1
ATOM 7159 C C . GLY B 1 423 ? 11.945 -5.887 -1.378 1 98.38 423 GLY B C 1
ATOM 7160 O O . GLY B 1 423 ? 12.992 -5.234 -1.298 1 98.38 423 GLY B O 1
ATOM 7161 N N . TRP B 1 424 ? 11.688 -6.836 -0.567 1 98.75 424 TRP B N 1
ATOM 7162 C CA . TRP B 1 424 ? 12.656 -7.43 0.349 1 98.75 424 TRP B CA 1
ATOM 7163 C C . TRP B 1 424 ? 12.797 -8.93 0.093 1 98.75 424 TRP B C 1
ATOM 7165 O O . TRP B 1 424 ? 11.891 -9.562 -0.45 1 98.75 424 TRP B O 1
ATOM 7175 N N . TRP B 1 425 ? 13.938 -9.477 0.447 1 98.75 425 TRP B N 1
ATOM 7176 C CA . TRP B 1 425 ? 14.141 -10.898 0.162 1 98.75 425 TRP B CA 1
ATOM 7177 C C . TRP B 1 425 ? 15.203 -11.492 1.076 1 98.75 425 TRP B C 1
ATOM 7179 O O . TRP B 1 425 ? 15.914 -10.758 1.774 1 98.75 425 TRP B O 1
ATOM 7189 N N . GLN B 1 426 ? 15.242 -12.711 1.195 1 98.75 426 GLN B N 1
ATOM 7190 C CA . GLN B 1 426 ? 16.25 -13.531 1.877 1 98.75 426 GLN B CA 1
ATOM 7191 C C . GLN B 1 426 ? 16.391 -14.891 1.201 1 98.75 426 GLN B C 1
ATOM 7193 O O . GLN B 1 426 ? 15.516 -15.312 0.448 1 98.75 426 GLN B O 1
ATOM 7198 N N . SER B 1 427 ? 17.5 -15.523 1.387 1 98.62 427 SER B N 1
ATOM 7199 C CA . SER B 1 427 ? 17.719 -16.828 0.792 1 98.62 427 SER B CA 1
ATOM 7200 C C . SER B 1 427 ? 18.531 -17.734 1.72 1 98.62 427 SER B C 1
ATOM 7202 O O . SER B 1 427 ? 19.25 -17.234 2.594 1 98.62 427 SER B O 1
ATOM 7204 N N . PHE B 1 428 ? 18.359 -19 1.558 1 98.56 428 PHE B N 1
ATOM 7205 C CA . PHE B 1 428 ? 18.984 -20.047 2.359 1 98.56 428 PHE B CA 1
ATOM 7206 C C . PHE B 1 428 ? 19.562 -21.125 1.469 1 98.56 428 PHE B C 1
ATOM 7208 O O . PHE B 1 428 ? 19.078 -21.359 0.36 1 98.56 428 PHE B O 1
ATOM 7215 N N . GLY B 1 429 ? 20.578 -21.734 1.887 1 97.38 429 GLY B N 1
ATOM 7216 C CA . GLY B 1 429 ? 21.203 -22.812 1.132 1 97.38 429 GLY B CA 1
ATOM 7217 C C . GLY B 1 429 ? 22.219 -23.594 1.943 1 97.38 429 GLY B C 1
ATOM 7218 O O . GLY B 1 429 ? 22.031 -23.812 3.143 1 97.38 429 GLY B O 1
ATOM 7219 N N . GLY B 1 430 ? 23.094 -24.219 1.232 1 93.25 430 GLY B N 1
ATOM 7220 C CA . GLY B 1 430 ? 24.156 -25.016 1.819 1 93.25 430 GLY B CA 1
ATOM 7221 C C . GLY B 1 430 ? 25.344 -25.219 0.887 1 93.25 430 GLY B C 1
ATOM 7222 O O . GLY B 1 430 ? 25.422 -24.578 -0.168 1 93.25 430 GLY B O 1
ATOM 7223 N N . LEU B 1 431 ? 26.312 -25.953 1.511 1 88.75 431 LEU B N 1
ATOM 7224 C CA . LEU B 1 431 ? 27.531 -26.25 0.748 1 88.75 431 LEU B CA 1
ATOM 7225 C C . LEU B 1 431 ? 27.359 -27.516 -0.073 1 88.75 431 LEU B C 1
ATOM 7227 O O . LEU B 1 431 ? 26.906 -28.547 0.443 1 88.75 431 LEU B O 1
ATOM 7231 N N . LYS B 1 432 ? 27.531 -27.375 -1.342 1 85.31 432 LYS B N 1
ATOM 7232 C CA . LYS B 1 432 ? 27.609 -28.516 -2.248 1 85.31 432 LYS B CA 1
ATOM 7233 C C . LYS B 1 432 ? 28.875 -28.438 -3.107 1 85.31 432 LYS B C 1
ATOM 7235 O O . LYS B 1 432 ? 29.062 -27.484 -3.865 1 85.31 432 LYS B O 1
ATOM 7240 N N . GLY B 1 433 ? 29.734 -29.516 -3.023 1 85.81 433 GLY B N 1
ATOM 7241 C CA . GLY B 1 433 ? 30.984 -29.516 -3.764 1 85.81 433 GLY B CA 1
ATOM 7242 C C . GLY B 1 433 ? 31.875 -28.328 -3.447 1 85.81 433 GLY B C 1
ATOM 7243 O O . GLY B 1 433 ? 32.531 -27.781 -4.34 1 85.81 433 GLY B O 1
ATOM 7244 N N . GLY B 1 434 ? 31.781 -27.734 -2.312 1 85.38 434 GLY B N 1
ATOM 7245 C CA . GLY B 1 434 ? 32.625 -26.641 -1.891 1 85.38 434 GLY B CA 1
ATOM 7246 C C . GLY B 1 434 ? 32.094 -25.266 -2.27 1 85.38 434 GLY B C 1
ATOM 7247 O O . GLY B 1 434 ? 32.719 -24.25 -2.012 1 85.38 434 GLY B O 1
ATOM 7248 N N . HIS B 1 435 ? 30.938 -25.344 -2.916 1 89.25 435 HIS B N 1
ATOM 7249 C CA . HIS B 1 435 ? 30.328 -24.078 -3.311 1 89.25 435 HIS B CA 1
ATOM 7250 C C . HIS B 1 435 ? 28.984 -23.875 -2.646 1 89.25 435 HIS B C 1
ATOM 7252 O O . HIS B 1 435 ? 28.281 -24.844 -2.355 1 89.25 435 HIS B O 1
ATOM 7258 N N . ASN B 1 436 ? 28.609 -22.578 -2.447 1 90.38 436 ASN B N 1
ATOM 7259 C CA . ASN B 1 436 ? 27.297 -22.234 -1.924 1 90.38 436 ASN B CA 1
ATOM 7260 C C . ASN B 1 436 ? 26.203 -22.406 -2.98 1 90.38 436 ASN B C 1
ATOM 7262 O O . ASN B 1 436 ? 26.344 -21.938 -4.105 1 90.38 436 ASN B O 1
ATOM 7266 N N . VAL B 1 437 ? 25.234 -23.172 -2.576 1 93 437 VAL B N 1
ATOM 7267 C CA . VAL B 1 437 ? 24.094 -23.391 -3.451 1 93 437 VAL B CA 1
ATOM 7268 C C . VAL B 1 437 ? 22.828 -22.875 -2.768 1 93 437 VAL B C 1
ATOM 7270 O O . VAL B 1 437 ? 22.578 -23.188 -1.602 1 93 437 VAL B O 1
ATOM 7273 N N . THR B 1 438 ? 22.062 -22.094 -3.465 1 96.19 438 THR B N 1
ATOM 7274 C CA . THR B 1 438 ? 20.797 -21.594 -2.93 1 96.19 438 THR B CA 1
ATOM 7275 C C . THR B 1 438 ? 19.672 -22.594 -3.152 1 96.19 438 THR B C 1
ATOM 7277 O O . THR B 1 438 ? 19.453 -23.031 -4.281 1 96.19 438 THR B O 1
ATOM 7280 N N . TYR B 1 439 ? 18.969 -22.938 -2.076 1 97.44 439 TYR B N 1
ATOM 7281 C CA . TYR B 1 439 ? 17.891 -23.922 -2.154 1 97.44 439 TYR B CA 1
ATOM 7282 C C . TYR B 1 439 ? 16.531 -23.234 -1.983 1 97.44 439 TYR B C 1
ATOM 7284 O O . TYR B 1 439 ? 15.539 -23.656 -2.582 1 97.44 439 TYR B O 1
ATOM 7292 N N . LEU B 1 440 ? 16.516 -22.281 -1.094 1 98.81 440 LEU B N 1
ATOM 7293 C CA . LEU B 1 440 ? 15.25 -21.672 -0.7 1 98.81 440 LEU B CA 1
ATOM 7294 C C . LEU B 1 440 ? 15.359 -20.141 -0.736 1 98.81 440 LEU B C 1
ATOM 7296 O O . LEU B 1 440 ? 16.266 -19.562 -0.127 1 98.81 440 LEU B O 1
ATOM 7300 N N . THR B 1 441 ? 14.508 -19.516 -1.49 1 98.88 441 THR B N 1
ATOM 7301 C CA . THR B 1 441 ? 14.469 -18.062 -1.613 1 98.88 441 THR B CA 1
ATOM 7302 C C . THR B 1 441 ? 13.07 -17.531 -1.295 1 98.88 441 THR B C 1
ATOM 7304 O O . THR B 1 441 ? 12.07 -18.125 -1.697 1 98.88 441 THR B O 1
ATOM 7307 N N . TYR B 1 442 ? 13.008 -16.484 -0.544 1 98.88 442 TYR B N 1
ATOM 7308 C CA . TYR B 1 442 ? 11.766 -15.758 -0.326 1 98.88 442 TYR B CA 1
ATOM 7309 C C . TYR B 1 442 ? 11.922 -14.289 -0.695 1 98.88 442 TYR B C 1
ATOM 7311 O O . TYR B 1 442 ? 12.898 -13.648 -0.306 1 98.88 442 TYR B O 1
ATOM 7319 N N . ALA B 1 443 ? 10.945 -13.758 -1.431 1 98.94 443 ALA B N 1
ATOM 7320 C CA . ALA B 1 443 ? 10.969 -12.352 -1.823 1 98.94 443 ALA B CA 1
ATOM 7321 C C . ALA B 1 443 ? 9.578 -11.734 -1.748 1 98.94 443 ALA B C 1
ATOM 7323 O O . ALA B 1 443 ? 8.586 -12.398 -2.062 1 98.94 443 ALA B O 1
ATOM 7324 N N . THR B 1 444 ? 9.516 -10.523 -1.324 1 98.81 444 THR B N 1
ATOM 7325 C CA . THR B 1 444 ? 8.289 -9.742 -1.451 1 98.81 444 THR B CA 1
ATOM 7326 C C . THR B 1 444 ? 8.375 -8.789 -2.643 1 98.81 444 THR B C 1
ATOM 7328 O O . THR B 1 444 ? 9.469 -8.492 -3.131 1 98.81 444 THR B O 1
ATOM 7331 N N . VAL B 1 445 ? 7.273 -8.484 -3.148 1 98.75 445 VAL B N 1
ATOM 7332 C CA . VAL B 1 445 ? 7.188 -7.441 -4.172 1 98.75 445 VAL B CA 1
ATOM 7333 C C . VAL B 1 445 ? 6.371 -6.266 -3.645 1 98.75 445 VAL B C 1
ATOM 7335 O O . VAL B 1 445 ? 5.172 -6.402 -3.383 1 98.75 445 VAL B O 1
ATOM 7338 N N . ARG B 1 446 ? 7.008 -5.164 -3.539 1 96.94 446 ARG B N 1
ATOM 7339 C CA . ARG B 1 446 ? 6.488 -3.949 -2.92 1 96.94 446 ARG B CA 1
ATOM 7340 C C . ARG B 1 446 ? 5.312 -3.389 -3.715 1 96.94 446 ARG B C 1
ATOM 7342 O O . ARG B 1 446 ? 5.441 -3.113 -4.91 1 96.94 446 ARG B O 1
ATOM 7349 N N . GLY B 1 447 ? 4.133 -3.225 -3.027 1 96.25 447 GLY B N 1
ATOM 7350 C CA . GLY B 1 447 ? 2.953 -2.633 -3.643 1 96.25 447 GLY B CA 1
ATOM 7351 C C . GLY B 1 447 ? 2.174 -3.613 -4.5 1 96.25 447 GLY B C 1
ATOM 7352 O O . GLY B 1 447 ? 1.149 -3.256 -5.086 1 96.25 447 GLY B O 1
ATOM 7353 N N . ALA B 1 448 ? 2.527 -4.871 -4.535 1 98.12 448 ALA B N 1
ATOM 7354 C CA . ALA B 1 448 ? 1.946 -5.816 -5.484 1 98.12 448 ALA B CA 1
ATOM 7355 C C . ALA B 1 448 ? 0.731 -6.52 -4.883 1 98.12 448 ALA B C 1
ATOM 7357 O O . ALA B 1 448 ? 0.673 -6.746 -3.674 1 98.12 448 ALA B O 1
ATOM 7358 N N . ALA B 1 449 ? -0.163 -6.918 -5.766 1 97.94 449 ALA B N 1
ATOM 7359 C CA . ALA B 1 449 ? -1.346 -7.703 -5.418 1 97.94 449 ALA B CA 1
ATOM 7360 C C . ALA B 1 449 ? -0.999 -9.18 -5.266 1 97.94 449 ALA B C 1
ATOM 7362 O O . ALA B 1 449 ? 0.17 -9.562 -5.355 1 97.94 449 ALA B O 1
ATOM 7363 N N . HIS B 1 450 ? -2.062 -9.969 -4.914 1 98.25 450 HIS B N 1
ATOM 7364 C CA . HIS B 1 450 ? -1.99 -11.422 -4.945 1 98.25 450 HIS B CA 1
ATOM 7365 C C . HIS B 1 450 ? -1.441 -11.922 -6.277 1 98.25 450 HIS B C 1
ATOM 7367 O O . HIS B 1 450 ? -0.603 -12.828 -6.312 1 98.25 450 HIS B O 1
ATOM 7373 N N . GLU B 1 451 ? -1.964 -11.344 -7.367 1 98.25 451 GLU B N 1
ATOM 7374 C CA . GLU B 1 451 ? -1.422 -11.547 -8.711 1 98.25 451 GLU B CA 1
ATOM 7375 C C . GLU B 1 451 ? -0.29 -10.562 -9 1 98.25 451 GLU B C 1
ATOM 7377 O O . GLU B 1 451 ? -0.477 -9.594 -9.734 1 98.25 451 GLU B O 1
ATOM 7382 N N . VAL B 1 452 ? 0.866 -10.906 -8.547 1 98.69 452 VAL B N 1
ATOM 7383 C CA . VAL B 1 452 ? 2.02 -10.008 -8.508 1 98.69 452 VAL B CA 1
ATOM 7384 C C . VAL B 1 452 ? 2.285 -9.461 -9.906 1 98.69 452 VAL B C 1
ATOM 7386 O O . VAL B 1 452 ? 2.385 -8.242 -10.094 1 98.69 452 VAL B O 1
ATOM 7389 N N . PRO B 1 453 ? 2.338 -10.25 -11 1 98.44 453 PRO B N 1
ATOM 7390 C CA . PRO B 1 453 ? 2.674 -9.688 -12.312 1 98.44 453 PRO B CA 1
ATOM 7391 C C . PRO B 1 453 ? 1.577 -8.773 -12.859 1 98.44 453 PRO B C 1
ATOM 7393 O O . PRO B 1 453 ? 1.826 -7.984 -13.773 1 98.44 453 PRO B O 1
ATOM 7396 N N . PHE B 1 454 ? 0.364 -8.891 -12.32 1 97.81 454 PHE B N 1
ATOM 7397 C CA . PHE B 1 454 ? -0.762 -8.07 -12.75 1 97.81 454 PHE B CA 1
ATOM 7398 C C . PHE B 1 454 ? -0.547 -6.613 -12.359 1 97.81 454 PHE B C 1
ATOM 7400 O O . PHE B 1 454 ? -0.717 -5.715 -13.188 1 97.81 454 PHE B O 1
ATOM 7407 N N . THR B 1 455 ? -0.06 -6.43 -11.125 1 97.31 455 THR B N 1
ATOM 7408 C CA . THR B 1 455 ? 0.059 -5.055 -10.648 1 97.31 455 THR B CA 1
ATOM 7409 C C . THR B 1 455 ? 1.512 -4.59 -10.695 1 97.31 455 THR B C 1
ATOM 7411 O O . THR B 1 455 ? 1.787 -3.389 -10.625 1 97.31 455 THR B O 1
ATOM 7414 N N . SER B 1 456 ? 2.43 -5.527 -10.766 1 97.69 456 SER B N 1
ATOM 7415 C CA . SER B 1 456 ? 3.852 -5.195 -10.75 1 97.69 456 SER B CA 1
ATOM 7416 C C . SER B 1 456 ? 4.617 -5.992 -11.805 1 97.69 456 SER B C 1
ATOM 7418 O O . SER B 1 456 ? 5.539 -6.742 -11.469 1 97.69 456 SER B O 1
ATOM 7420 N N . PRO B 1 457 ? 4.289 -5.738 -13.07 1 97.81 457 PRO B N 1
ATOM 7421 C CA . PRO B 1 457 ? 4.852 -6.57 -14.141 1 97.81 457 PRO B CA 1
ATOM 7422 C C . PRO B 1 457 ? 6.363 -6.414 -14.266 1 97.81 457 PRO B C 1
ATOM 7424 O O . PRO B 1 457 ? 7.066 -7.387 -14.562 1 97.81 457 PRO B O 1
ATOM 7427 N N . VAL B 1 458 ? 6.918 -5.195 -14.031 1 97.38 458 VAL B N 1
ATOM 7428 C CA . VAL B 1 458 ? 8.352 -4.949 -14.172 1 97.38 458 VAL B CA 1
ATOM 7429 C C . VAL B 1 458 ? 9.117 -5.746 -13.117 1 97.38 458 VAL B C 1
ATOM 7431 O O . VAL B 1 458 ? 10.07 -6.457 -13.438 1 97.38 458 VAL B O 1
ATOM 7434 N N . GLN B 1 459 ? 8.711 -5.598 -11.891 1 98.19 459 GLN B N 1
ATOM 7435 C CA . GLN B 1 459 ? 9.344 -6.305 -10.789 1 98.19 459 GLN B CA 1
ATOM 7436 C C . GLN B 1 459 ? 9.188 -7.816 -10.945 1 98.19 459 GLN B C 1
ATOM 7438 O O . GLN B 1 459 ? 10.117 -8.578 -10.656 1 98.19 459 GLN B O 1
ATOM 7443 N N . ALA B 1 460 ? 8.055 -8.25 -11.383 1 98.69 460 ALA B N 1
ATOM 7444 C CA . ALA B 1 460 ? 7.789 -9.672 -11.555 1 98.69 460 ALA B CA 1
ATOM 7445 C C . ALA B 1 460 ? 8.719 -10.289 -12.602 1 98.69 460 ALA B C 1
ATOM 7447 O O . ALA B 1 460 ? 9.234 -11.391 -12.406 1 98.69 460 ALA B O 1
ATOM 7448 N N . LEU B 1 461 ? 8.906 -9.586 -13.695 1 98.69 461 LEU B N 1
ATOM 7449 C CA . LEU B 1 461 ? 9.797 -10.094 -14.734 1 98.69 461 LEU B CA 1
ATOM 7450 C C . LEU B 1 461 ? 11.242 -10.148 -14.234 1 98.69 461 LEU B C 1
ATOM 7452 O O . LEU B 1 461 ? 11.977 -11.078 -14.555 1 98.69 461 LEU B O 1
ATOM 7456 N N . THR B 1 462 ? 11.641 -9.109 -13.453 1 98.5 462 THR B N 1
ATOM 7457 C CA . THR B 1 462 ? 12.969 -9.133 -12.852 1 98.5 462 THR B CA 1
ATOM 7458 C C . THR B 1 462 ? 13.141 -10.352 -11.953 1 98.5 462 THR B C 1
ATOM 7460 O O . THR B 1 462 ? 14.148 -11.047 -12.039 1 98.5 462 THR B O 1
ATOM 7463 N N . LEU B 1 463 ? 12.172 -10.594 -11.117 1 98.69 463 LEU B N 1
ATOM 7464 C CA . LEU B 1 463 ? 12.18 -11.758 -10.227 1 98.69 463 LEU B CA 1
ATOM 7465 C C . LEU B 1 463 ? 12.266 -13.047 -11.031 1 98.69 463 LEU B C 1
ATOM 7467 O O . LEU B 1 463 ? 13.047 -13.938 -10.695 1 98.69 463 LEU B O 1
ATOM 7471 N N . PHE B 1 464 ? 11.508 -13.141 -12.102 1 98.81 464 PHE B N 1
ATOM 7472 C CA . PHE B 1 464 ? 11.445 -14.336 -12.93 1 98.81 464 PHE B CA 1
ATOM 7473 C C . PHE B 1 464 ? 12.781 -14.602 -13.602 1 98.81 464 PHE B C 1
ATOM 7475 O O . PHE B 1 464 ? 13.25 -15.742 -13.633 1 98.81 464 PHE B O 1
ATOM 7482 N N . ARG B 1 465 ? 13.375 -13.594 -14.094 1 98.5 465 ARG B N 1
ATOM 7483 C CA . ARG B 1 465 ? 14.688 -13.727 -14.727 1 98.5 465 ARG B CA 1
ATOM 7484 C C . ARG B 1 465 ? 15.711 -14.289 -13.75 1 98.5 465 ARG B C 1
ATOM 7486 O O . ARG B 1 465 ? 16.484 -15.188 -14.094 1 98.5 465 ARG B O 1
ATOM 7493 N N . CYS B 1 466 ? 15.734 -13.727 -12.562 1 98.62 466 CYS B N 1
ATOM 7494 C CA . CYS B 1 466 ? 16.672 -14.211 -11.547 1 98.62 466 CYS B CA 1
ATOM 7495 C C . CYS B 1 466 ? 16.359 -15.648 -11.156 1 98.62 466 CYS B C 1
ATOM 7497 O O . CYS B 1 466 ? 17.281 -16.453 -10.938 1 98.62 466 CYS B O 1
ATOM 7499 N N . PHE B 1 467 ? 15.133 -15.984 -11.086 1 98.75 467 PHE B N 1
ATOM 7500 C CA . PHE B 1 467 ? 14.695 -17.344 -10.773 1 98.75 467 PHE B CA 1
ATOM 7501 C C . PHE B 1 467 ? 15.211 -18.328 -11.812 1 98.75 467 PHE B C 1
ATOM 7503 O O . PHE B 1 467 ? 15.781 -19.359 -11.461 1 98.75 467 PHE B O 1
ATOM 7510 N N . LEU B 1 468 ? 15.023 -18.016 -13.102 1 98.75 468 LEU B N 1
ATOM 7511 C CA . LEU B 1 468 ? 15.43 -18.906 -14.188 1 98.75 468 LEU B CA 1
ATOM 7512 C C . LEU B 1 468 ? 16.938 -19.109 -14.18 1 98.75 468 LEU B C 1
ATOM 7514 O O . LEU B 1 468 ? 17.422 -20.219 -14.484 1 98.75 468 LEU B O 1
ATOM 7518 N N . ASN B 1 469 ? 17.641 -18.062 -13.758 1 97.38 469 ASN B N 1
ATOM 7519 C CA . ASN B 1 469 ? 19.094 -18.125 -13.82 1 97.38 469 ASN B CA 1
ATOM 7520 C C . ASN B 1 469 ? 19.703 -18.609 -12.5 1 97.38 469 ASN B C 1
ATOM 7522 O O . ASN B 1 469 ? 20.906 -18.828 -12.406 1 97.38 469 ASN B O 1
ATOM 7526 N N . GLY B 1 470 ? 18.891 -18.75 -11.516 1 96.25 470 GLY B N 1
ATOM 7527 C CA . GLY B 1 470 ? 19.391 -19.094 -10.203 1 96.25 470 GLY B CA 1
ATOM 7528 C C . GLY B 1 470 ? 20.297 -18.031 -9.609 1 96.25 470 GLY B C 1
ATOM 7529 O O . GLY B 1 470 ? 21.266 -18.344 -8.906 1 96.25 470 GLY B O 1
ATOM 7530 N N . SER B 1 471 ? 20.047 -16.797 -9.938 1 96.19 471 SER B N 1
ATOM 7531 C CA . SER B 1 471 ? 20.891 -15.703 -9.484 1 96.19 471 SER B CA 1
ATOM 7532 C C . SER B 1 471 ? 20.25 -14.93 -8.344 1 96.19 471 SER B C 1
ATOM 7534 O O . SER B 1 471 ? 19.031 -14.93 -8.195 1 96.19 471 SER B O 1
ATOM 7536 N N . PRO B 1 472 ? 21.125 -14.281 -7.531 1 96.81 472 PRO B N 1
ATOM 7537 C CA . PRO B 1 472 ? 20.547 -13.406 -6.504 1 96.81 472 PRO B CA 1
ATOM 7538 C C . PRO B 1 472 ? 19.734 -12.25 -7.09 1 96.81 472 PRO B C 1
ATOM 7540 O O . PRO B 1 472 ? 19.953 -11.867 -8.242 1 96.81 472 PRO B O 1
ATOM 7543 N N . LEU B 1 473 ? 18.812 -11.75 -6.297 1 98.25 473 LEU B N 1
ATOM 7544 C CA . LEU B 1 473 ? 18.062 -10.57 -6.73 1 98.25 473 LEU B CA 1
ATOM 7545 C C . LEU B 1 473 ? 18.969 -9.336 -6.75 1 98.25 473 LEU B C 1
ATOM 7547 O O . LEU B 1 473 ? 19.906 -9.234 -5.961 1 98.25 473 LEU B O 1
ATOM 7551 N N . PRO B 1 474 ? 18.625 -8.383 -7.613 1 97.5 474 PRO B N 1
ATOM 7552 C CA . PRO B 1 474 ? 19.531 -7.266 -7.859 1 97.5 474 PRO B CA 1
ATOM 7553 C C . PRO B 1 474 ? 19.672 -6.344 -6.652 1 97.5 474 PRO B C 1
ATOM 7555 O O . PRO B 1 474 ? 18.703 -6.105 -5.934 1 97.5 474 PRO B O 1
ATOM 7558 N N . ARG B 1 475 ? 20.906 -5.77 -6.516 1 93.06 475 ARG B N 1
ATOM 7559 C CA . ARG B 1 475 ? 21.219 -4.734 -5.539 1 93.06 475 ARG B CA 1
ATOM 7560 C C . ARG B 1 475 ? 21.219 -3.352 -6.184 1 93.06 475 ARG B C 1
ATOM 7562 O O . ARG B 1 475 ? 21.125 -3.232 -7.406 1 93.06 475 ARG B O 1
ATOM 7569 N N . PRO B 1 476 ? 21.141 -2.26 -5.426 1 83 476 PRO B N 1
ATOM 7570 C CA . PRO B 1 476 ? 21.078 -0.922 -6.02 1 83 476 PRO B CA 1
ATOM 7571 C C . PRO B 1 476 ? 22.109 -0.717 -7.121 1 83 476 PRO B C 1
ATOM 7573 O O . PRO B 1 476 ? 21.828 -0.056 -8.125 1 83 476 PRO B O 1
ATOM 7576 N N . LYS B 1 477 ? 23.484 -0.979 -6.957 1 66.06 477 LYS B N 1
ATOM 7577 C CA . LYS B 1 477 ? 24.547 -0.691 -7.914 1 66.06 477 LYS B CA 1
ATOM 7578 C C . LYS B 1 477 ? 24.547 -1.698 -9.062 1 66.06 477 LYS B C 1
ATOM 7580 O O . LYS B 1 477 ? 25.344 -1.59 -9.992 1 66.06 477 LYS B O 1
ATOM 7585 N N . SER B 1 478 ? 23.656 -2.557 -9.133 1 49.91 478 SER B N 1
ATOM 7586 C CA . SER B 1 478 ? 23.797 -3.568 -10.18 1 49.91 478 SER B CA 1
ATOM 7587 C C . SER B 1 478 ? 23.125 -3.129 -11.469 1 49.91 478 SER B C 1
ATOM 7589 O O . SER B 1 478 ? 22.141 -2.385 -11.438 1 49.91 478 SER B O 1
#

Organism: Tagetes erecta (NCBI:txid13708)

InterPro domains:
  IPR001563 Peptidase S10, serine carboxypeptidase [PF00450] (29-470)
  IPR001563 Peptidase S10, serine carboxypeptidase [PR00724] (106-118)
  IPR001563 Peptidase S10, serine carboxypeptidase [PR00724] (119-129)
  IPR001563 Peptidase S10, serine carboxypeptidase [PR00724] (155-180)
  IPR001563 Peptidase S10, serine carboxypeptidase [PR00724] (440-453)
  IPR001563 Peptidase S10, serine carboxypeptidase [PTHR11802] (26-457)
  IPR018202 Serine carboxypeptidase, serine active site [PS00131] (169-176)
  IPR029058 Alpha/Beta hydrolase fold [G3DSA:3.40.50.1820] (20-294)
  IPR029058 Alpha/Beta hydrolase fold [SSF53474] (25-474)

Solvent-accessible surface area (backbone atoms only — not comparable to full-atom values): 49846 Å² total; per-residue (Å²): 138,83,82,76,78,78,78,77,77,75,73,72,72,70,70,72,70,76,67,61,73,56,44,69,37,91,57,55,76,50,50,58,87,85,67,77,69,61,32,30,24,37,71,40,74,53,34,75,93,47,44,26,26,36,24,37,44,35,35,50,18,72,47,97,58,30,62,78,33,34,39,33,39,37,33,38,16,67,79,34,16,17,6,54,50,50,41,33,41,51,31,37,27,60,39,30,62,40,98,86,63,32,39,37,79,36,94,46,23,47,28,70,74,22,19,35,34,26,36,17,43,39,62,29,8,41,71,8,34,52,74,34,73,70,64,31,54,70,32,49,65,67,59,39,26,52,43,50,51,44,35,52,59,52,48,34,65,41,33,57,72,48,44,84,21,46,26,35,44,37,32,23,31,38,19,31,50,49,49,57,53,31,50,53,49,49,59,54,53,53,68,45,81,94,58,86,52,72,47,71,61,38,40,35,26,29,28,42,37,36,29,40,82,50,22,35,51,27,55,68,50,37,32,59,63,55,39,38,48,74,64,54,40,50,38,26,75,73,66,32,37,51,36,55,45,52,53,25,57,58,72,72,47,72,49,70,60,36,47,52,43,50,50,50,48,48,58,25,46,32,90,71,41,45,50,47,20,69,74,56,64,65,57,78,79,71,74,73,77,66,82,82,61,82,73,69,92,77,83,72,69,83,75,79,46,64,21,71,78,46,66,47,65,57,51,41,65,60,49,47,48,55,49,62,57,33,65,69,40,24,57,38,47,56,38,60,78,77,66,68,60,92,60,76,56,36,55,59,52,60,74,48,36,67,43,58,66,60,61,64,50,65,36,57,66,56,52,52,52,42,42,75,72,67,42,27,40,38,39,33,19,14,52,32,12,50,58,32,23,44,57,31,51,50,51,53,53,52,48,51,36,59,75,68,65,43,43,78,72,36,72,68,25,61,26,34,44,94,84,31,77,31,25,30,31,34,30,26,21,45,78,52,98,88,35,85,41,77,36,40,37,42,34,40,31,62,79,8,20,46,56,32,33,40,27,30,29,67,49,41,41,52,52,49,54,25,59,78,68,71,46,78,75,40,48,78,92,104,138,82,81,76,80,77,79,77,77,75,73,74,71,69,70,70,70,74,67,61,71,58,46,70,37,90,58,54,76,49,50,59,87,86,67,79,68,60,33,30,24,36,69,40,74,53,32,76,93,47,44,26,28,38,25,37,44,35,35,49,18,70,47,98,58,29,63,78,32,33,38,33,38,37,34,37,16,67,78,35,16,16,6,55,52,51,40,32,41,52,32,35,27,59,40,31,64,39,96,86,64,32,38,36,78,37,92,47,22,48,27,70,73,20,18,36,36,26,35,16,43,39,61,29,7,42,71,8,34,52,74,35,70,69,64,31,53,71,30,48,66,67,58,41,26,52,42,47,53,44,34,52,58,51,48,34,66,39,33,58,72,47,44,82,21,47,27,34,43,35,30,25,31,37,17,31,49,50,49,57,53,32,49,52,49,49,59,53,54,53,68,44,81,96,56,86,53,73,48,72,62,37,39,36,27,27,29,41,38,36,29,40,81,50,22,35,51,26,56,68,51,37,32,60,62,55,40,37,48,72,64,54,40,51,38,26,76,74,68,31,38,50,34,55,45,52,53,25,59,56,72,73,46,70,50,70,61,36,47,53,43,50,50,50,49,50,58,25,46,32,90,69,40,45,51,46,19,69,73,56,64,65,57,77,78,72,73,75,76,67,83,82,61,82,72,67,92,76,83,70,73,82,76,76,48,63,19,72,80,48,64,47,65,58,51,42,65,61,48,47,48,56,49,63,57,33,65,70,40,24,58,40,47,57,38,58,78,77,66,67,61,92,59,76,56,36,55,58,52,60,74,47,37,67,43,58,66,59,60,63,50,66,35,57,64,55,52,52,50,41,44,75,72,66,40,27,39,37,40,33,18,14,53,32,12,49,59,32,23,43,56,31,51,50,51,51,52,53,49,50,36,58,74,69,65,43,42,78,74,37,72,68,26,63,25,36,44,94,85,31,76,30,25,30,31,34,30,26,20,46,79,54,97,88,35,84,40,75,35,41,36,42,35,40,31,63,80,8,19,47,57,33,33,41,28,29,29,68,48,39,40,53,52,48,54,25,61,78,66,71,46,77,74,40,49,81,93,104

pLDDT: mean 89.77, std 19.26, range [21.47, 98.94]

Secondary structure (DSSP, 8-state):
---------------------SEE----TT--TT----EEEEEEEEETTTTEEEEEEEE--SSTTGGGS-EEEEE--TTT--IIIIIIIIIISSEEE-TTS-EEE-TT-GGGTSEEEEEE-STTSTT-B-S-GGGGEEE-HHHHHHHHHHHHHHHHHH-GGGTTS-EEEEEETTHHHHHHHHHHHHHHHTTSTT-PPP-EEEEEEES----SSSTT--HHHHHHTTSS-HHHHHHHHHT--HHHHHHHHHHT---HHHHHHHHHHHHHH-TTS-TT-TTPPPP---GGGS------TT--------BSS----TTHHHHHHHHHT-HHHHHHTT-STT---SS---SS-SS-EE-GGGGG---HHHHHHHHHTT--EEEEEETT-SSS-HHHHHHHHHHHHHHTTPEEEEEEEEEEETTEEEEEEEEEEEEETTEEEEEEEEEEETT--SSHHHH-HHHHHHHHHHHHHTPPPPPTT-/---------------------SEE----TT--TT----EEEEEEEEETTTTEEEEEEEE--SSTTGGGSPEEEEE--TTT--IIIIIIIIIISSEEE-TTS-EEE-TT-GGGTSEEEEEE-STTSTT-B-S-GGGGEEE-HHHHHHHHHHHHHHHHHH-GGGTTS-EEEEEETTHHHHHHHHHHHHHHHTTSTTSPPP-EEEEEEES----SSSTT--HHHHHHTTSS-HHHHHHHHHT--HHHHHHHHHHT---HHHHHHHHHHHHHH-TTS-TT-TTPPPP---GGGS------TT-------B-SS----TTHHHHHHHHHT-HHHHHHTT-STT---SS---SS-SS-EE-GGGGG---HHHHHHHHHTT--EEEEEETT-SSS-HHHHHHHHHHHHHHTTPEEEEEEEEEEETTEEEEEEEEEEEEETTEEEEEEEEEEETT--SSHHHH-HHHHHHHHHHHHHTPPPPPTT-

Sequence (956 aa):
MGFQFHEIIVVFCLCLLRLCNGELIKGLPGQPSNYSVPQYSGYIVTNKEHGRSLFYYFIEAASPNHSSLPVTMWLNGGPGCSSLGFGAFMETGPFQIGEDGLLVLNQHSWNLESNMLYVESPIGVGFSYSETEEDYIDWNDTNTASDNLVFITRWLEEFPLYKNAPFFLVGESYAGHYIPQLAELILEYNKTPNVTLIDLKAIAIGNPLLDIDISVLAGEYLWSHGAISDKTLMLEKTVCNDSKYLREYVHSGWSQGCNDVFNRVENEVSDDVQLDDLLLPKCLSTSSSQQFKPRGLHSKAHSAVDKVFSTGDPCLQSRIFTYLNRRDVQDALHANTTYKLPGHWDFCQGPLVYQEENLEINIIPLVSKLLKAGLPIWFYSGDQDSKIPLTQTRIIVNNIAKDLKLTTLTKYRTWYSQKQVGGWWQSFGGLKGGHNVTYLTYATVRGAAHEVPFTSPVQALTLFRCFLNGSPLPRPKSMGFQFHEIIVVFCLCLLRLCNGELIKGLPGQPSNYSVPQYSGYIVTNKEHGRSLFYYFIEAASPNHSSLPVTMWLNGGPGCSSLGFGAFMETGPFQIGEDGLLVLNQHSWNLESNMLYVESPIGVGFSYSETEEDYIDWNDTNTASDNLVFITRWLEEFPLYKNAPFFLVGESYAGHYIPQLAELILEYNKTPNVTLIDLKAIAIGNPLLDIDISVLAGEYLWSHGAISDKTLMLEKTVCNDSKYLREYVHSGWSQGCNDVFNRVENEVSDDVQLDDLLLPKCLSTSSSQQFKPRGLHSKAHSAVDKVFSTGDPCLQSRIFTYLNRRDVQDALHANTTYKLPGHWDFCQGPLVYQEENLEINIIPLVSKLLKAGLPIWFYSGDQDSKIPLTQTRIIVNNIAKDLKLTTLTKYRTWYSQKQVGGWWQSFGGLKGGHNVTYLTYATVRGAAHEVPFTSPVQALTLFRCFLNGSPLPRPKS

Foldseek 3Di:
DDPPPPPPPPPPPPPCPVDQLFDWQPDFVQDDPPDDWIKGKDWDQLDVVFRWIKIKIKTFAPDPVSLQAEEEEEDEPQPQFFCVQLPAAQFAHQWHQDPVRHTDGDPLHLSPHHTYMTIRDDAFHFQTHTNHLCCQPAPELLNRLSSVLSRVQRSCVSVVSNLPHEYEYEYEEQVLSNVLSNVVVLVVVQPDPPGRHHNHAAYEYELYQQALPQQQFQLVVCVVVPQADPVLSVLCVPQNTRSRLLVCVQPPHDDPSSVVSVVRSCVSNDPQADLLFRPQGADDDDPVVPDPPPPDDDPPPDPDDCDPLQAFDNCRSVSSQVSSQDPSSCVSNVGCVVVPAPDGRDRRDGSHDYNSCNNRDRNLVSLLVCLVVVHAYEYEYECRRSRGHLVSVVVSLVVSCVVSVWAWPADWDFFDFPLHTQWIKTFTFDDDPNDTATRYIYTYGYNAGSSRSSSPSRSVSQVSNCVSVVHDGHDNVD/DDDPPPPPPPPPPPPCPVDQLFDWQPDFVQDDPPDDWIKGKDWDQLDPVFRWIKIKIKTFAPDPVSLQAAEEEEDEPQPQFFCVQLPAAQFAHQWHQDPVRHTDGDPLHLSPHHTYMTIRDDAFHFQTHTPHLCCQPAPELLNRLSSVLSRVQRSCVSVVSNLPHEYEYEYEEQVLSNVLSNVVVLVVVQPDPPGRHHNHAAYEYELYQQALPQQQFQLVVCVVVPQADPVLSVLCVPQNTRSRQLVCVQPPHDDPSSVVSVVRSDVSNDPQADLLFRPQGADPDDPVPPDPPPPDDDPPPDPDDCDPLQAFDNCRSVSSQVSSQDPSSCVSNVGCVVVPQPDGRDRRDGSHDYNSCNNRDRNLVSLLVCLVVPHAYEYEYECRRSRGHLVSVVVSLVVSCVVSVWAWPADWDFFDFPLHTQWIKTFTFDDDPNDTATRYIYTYGYNAGSSRSSSPSRSVSQVSNCVSVVHDGHDNVD

Nearest PDB structures (foldseek):
  1ac5-assembly1_A  TM=7.288E-01  e=1.526E-29  Saccharomyces cerevisiae
  1cpy-assembly1_A  TM=7.673E-01  e=6.308E-27  Saccharomyces cerevisiae
  1wht-assembly1_A  TM=8.979E-01  e=4.734E-23  Triticum aestivum
  1gxs-assembly1_C  TM=9.024E-01  e=1.562E-22  Sorghum bicolor
  3sc2-assembly1_A-2  TM=8.999E-01  e=1.605E-21  Triticum aestivum

Radius of gyration: 32.72 Å; Cα contacts (8 Å, |Δi|>4): 2003; chains: 2; bounding box: 90×124×96 Å